Protein 1X1O (pdb70)

Structure (mmCIF, N/CA/C/O backbone):
data_1X1O
#
_entry.id   1X1O
#
_cell.length_a   112.510
_cell.length_b   73.680
_cell.length_c   108.900
_cell.angle_alpha   90.00
_cell.angle_beta   90.00
_cell.angle_gamma   90.00
#
_symmetry.space_group_name_H-M   'P 21 21 2'
#
loop_
_entity.id
_entity.type
_entity.pdbx_description
1 polymer 'nicotinate-nucleotide pyrophosphorylase'
2 water water
#
loop_
_atom_site.group_PDB
_atom_site.id
_atom_site.type_symbol
_atom_site.label_atom_id
_atom_site.label_alt_id
_atom_site.label_comp_id
_atom_site.label_asym_id
_atom_site.label_entity_id
_atom_site.label_seq_id
_atom_site.pdbx_PDB_ins_code
_atom_site.Cartn_x
_atom_site.Cartn_y
_atom_site.Cartn_z
_atom_site.occupancy
_atom_site.B_iso_or_equiv
_atom_site.auth_seq_id
_atom_site.auth_comp_id
_atom_site.auth_asym_id
_atom_site.auth_atom_id
_atom_site.pdbx_PDB_model_num
ATOM 1 N N . TRP A 1 10 ? -1.137 14.108 64.315 1.00 57.76 10 TRP A N 1
ATOM 2 C CA . TRP A 1 10 ? -0.192 12.990 64.603 1.00 58.62 10 TRP A CA 1
ATOM 3 C C . TRP A 1 10 ? -0.957 11.693 64.864 1.00 58.23 10 TRP A C 1
ATOM 4 O O . TRP A 1 10 ? -2.093 11.722 65.342 1.00 59.50 10 TRP A O 1
ATOM 15 N N . GLN A 1 11 ? -0.332 10.559 64.557 1.00 56.74 11 GLN A N 1
ATOM 16 C CA . GLN A 1 11 ? -0.977 9.260 64.746 1.00 55.87 11 GLN A CA 1
ATOM 17 C C . GLN A 1 11 ? -1.447 8.973 66.170 1.00 53.90 11 GLN A C 1
ATOM 18 O O . GLN A 1 11 ? -2.634 8.733 66.410 1.00 53.66 11 GLN A O 1
ATOM 24 N N . GLY A 1 12 ? -0.513 8.996 67.111 1.00 50.34 12 GLY A N 1
ATOM 25 C CA . GLY A 1 12 ? -0.856 8.725 68.491 1.00 47.01 12 GLY A CA 1
ATOM 26 C C . GLY A 1 12 ? 0.213 7.852 69.107 1.00 42.83 12 GLY A C 1
ATOM 27 O O . GLY A 1 12 ? 0.959 7.179 68.400 1.00 43.05 12 GLY A O 1
ATOM 28 N N . GLY A 1 13 ? 0.293 7.858 70.429 1.00 39.92 13 GLY A N 1
ATOM 29 C CA . GLY A 1 13 ? 1.302 7.057 71.090 1.00 36.24 13 GLY A CA 1
ATOM 30 C C . GLY A 1 13 ? 2.515 7.903 71.417 1.00 32.63 13 GLY A C 1
ATOM 31 O O . GLY A 1 13 ? 3.285 7.564 72.311 1.00 28.97 13 GLY A O 1
ATOM 32 N N . LEU A 1 14 ? 2.688 9.009 70.697 1.00 30.38 14 LEU A N 1
ATOM 33 C CA . LEU A 1 14 ? 3.825 9.886 70.956 1.00 29.77 14 LEU A CA 1
ATOM 34 C C . LEU A 1 14 ? 3.771 10.387 72.394 1.00 28.69 14 LEU A C 1
ATOM 35 O O . LEU A 1 14 ? 4.782 10.413 73.089 1.00 28.61 14 LEU A O 1
ATOM 40 N N . GLU A 1 15 ? 2.582 10.781 72.837 1.00 28.92 15 GLU A N 1
ATOM 41 C CA . GLU A 1 15 ? 2.400 11.277 74.194 1.00 28.38 15 GLU A CA 1
ATOM 42 C C . GLU A 1 15 ? 2.941 10.249 75.187 1.00 26.70 15 GLU A C 1
ATOM 43 O O . GLU A 1 15 ? 3.740 10.571 76.067 1.00 24.72 15 GLU A O 1
ATOM 49 N N . GLU A 1 16 ? 2.504 9.006 75.032 1.00 25.39 16 GLU A N 1
ATOM 50 C CA . GLU A 1 16 ? 2.941 7.927 75.909 1.00 25.10 16 GLU A CA 1
ATOM 51 C C . GLU A 1 16 ? 4.444 7.667 75.799 1.00 22.95 16 GLU A C 1
ATOM 52 O O . GLU A 1 16 ? 5.106 7.372 76.796 1.00 21.51 16 GLU A O 1
ATOM 58 N N . ALA A 1 17 ? 4.979 7.773 74.588 1.00 21.15 17 ALA A N 1
ATOM 59 C CA . ALA A 1 17 ? 6.404 7.552 74.372 1.00 21.37 17 ALA A CA 1
ATOM 60 C C . ALA A 1 17 ? 7.228 8.651 75.044 1.00 21.37 17 ALA A C 1
ATOM 61 O O . ALA A 1 17 ? 8.249 8.374 75.672 1.00 18.18 17 ALA A O 1
ATOM 63 N N . LEU A 1 18 ? 6.786 9.898 74.913 1.00 21.36 18 LEU A N 1
ATOM 64 C CA . LEU A 1 18 ? 7.516 11.004 75.524 1.00 21.65 18 LEU A CA 1
ATOM 65 C C . LEU A 1 18 ? 7.539 10.847 77.040 1.00 20.96 18 LEU A C 1
ATOM 66 O O . LEU A 1 18 ? 8.555 11.098 77.675 1.00 20.22 18 LEU A O 1
ATOM 71 N N . ARG A 1 19 ? 6.423 10.422 77.624 1.00 21.48 19 ARG A N 1
ATOM 72 C CA . ARG A 1 19 ? 6.374 10.243 79.069 1.00 21.36 19 ARG A CA 1
ATOM 73 C C . ARG A 1 19 ? 7.374 9.175 79.488 1.00 21.47 19 ARG A C 1
ATOM 74 O O . ARG A 1 19 ? 8.096 9.344 80.465 1.00 22.22 19 ARG A O 1
ATOM 82 N N . ALA A 1 20 ? 7.420 8.077 78.738 1.00 20.46 20 ALA A N 1
ATOM 83 C CA . ALA A 1 20 ? 8.341 6.991 79.041 1.00 19.14 20 ALA A CA 1
ATOM 84 C C . ALA A 1 20 ? 9.798 7.434 78.915 1.00 18.16 20 ALA A C 1
ATOM 85 O O . ALA A 1 20 ? 10.628 7.074 79.747 1.00 19.12 20 ALA A O 1
ATOM 87 N N . TRP A 1 21 ? 10.112 8.204 77.874 1.00 17.74 21 TRP A N 1
ATOM 88 C CA . TRP A 1 21 ? 11.484 8.663 77.684 1.00 18.36 21 TRP A CA 1
ATOM 89 C C . TRP A 1 21 ? 11.895 9.670 78.752 1.00 18.95 21 TRP A C 1
ATOM 90 O O . TRP A 1 21 ? 13.063 9.724 79.152 1.00 17.77 21 TRP A O 1
ATOM 101 N N . LEU A 1 22 ? 10.945 10.468 79.227 1.00 18.73 22 LEU A N 1
ATOM 102 C CA . LEU A 1 22 ? 11.271 11.419 80.273 1.00 19.62 22 LEU A CA 1
ATOM 103 C C . LEU A 1 22 ? 11.519 10.616 81.555 1.00 21.36 22 LEU A C 1
ATOM 104 O O . LEU A 1 22 ? 12.428 10.917 82.318 1.00 19.37 22 LEU A O 1
ATOM 109 N N . ARG A 1 23 ? 10.720 9.572 81.765 1.00 21.16 23 ARG A N 1
ATOM 110 C CA . ARG A 1 23 ? 10.845 8.705 82.940 1.00 23.00 23 ARG A CA 1
ATOM 111 C C . ARG A 1 23 ? 12.201 7.987 82.929 1.00 21.72 23 ARG A C 1
ATOM 112 O O . ARG A 1 23 ? 12.827 7.770 83.972 1.00 19.40 23 ARG A O 1
ATOM 120 N N . GLU A 1 24 ? 12.642 7.612 81.736 1.00 19.19 24 GLU A N 1
ATOM 121 C CA . GLU A 1 24 ? 13.923 6.935 81.566 1.00 19.98 24 GLU A CA 1
ATOM 122 C C . GLU A 1 24 ? 15.045 7.764 82.192 1.00 20.32 24 GLU A C 1
ATOM 123 O O . GLU A 1 24 ? 15.932 7.234 82.861 1.00 19.98 24 GLU A O 1
ATOM 129 N N . ASP A 1 25 ? 14.973 9.074 81.986 1.00 20.06 25 ASP A N 1
ATOM 130 C CA . ASP A 1 25 ? 15.986 10.002 82.477 1.00 20.36 25 ASP A CA 1
ATOM 131 C C . ASP A 1 25 ? 15.704 10.577 83.869 1.00 21.83 25 ASP A C 1
ATOM 132 O O . ASP A 1 25 ? 16.623 10.747 84.670 1.00 22.16 25 ASP A O 1
ATOM 137 N N . LEU A 1 26 ? 14.439 10.865 84.163 1.00 22.51 26 LEU A N 1
ATOM 138 C CA . LEU A 1 26 ? 14.082 11.470 85.446 1.00 23.44 26 LEU A CA 1
ATOM 139 C C . LEU A 1 26 ? 13.845 10.550 86.632 1.00 23.07 26 LEU A C 1
ATOM 140 O O . LEU A 1 26 ? 14.113 10.932 87.771 1.00 21.66 26 LEU A O 1
ATOM 145 N N . GLY A 1 27 ? 13.326 9.354 86.381 1.00 22.59 27 GLY A N 1
ATOM 146 C CA . GLY A 1 27 ? 13.063 8.435 87.475 1.00 24.56 27 GLY A CA 1
ATOM 147 C C . GLY A 1 27 ? 12.260 9.095 88.586 1.00 25.53 27 GLY A C 1
ATOM 148 O O . GLY A 1 27 ? 11.301 9.816 88.313 1.00 22.88 27 GLY A O 1
ATOM 149 N N . GLN A 1 28 ? 12.663 8.861 89.835 1.00 27.74 28 GLN A N 1
ATOM 150 C CA . GLN A 1 28 ? 11.982 9.431 90.998 1.00 29.78 28 GLN A CA 1
ATOM 151 C C . GLN A 1 28 ? 12.135 10.950 91.081 1.00 29.76 28 GLN A C 1
ATOM 152 O O . GLN A 1 28 ? 11.422 11.613 91.841 1.00 29.92 28 GLN A O 1
ATOM 158 N N . GLY A 1 29 ? 13.071 11.500 90.311 1.00 26.46 29 GLY A N 1
ATOM 159 C CA . GLY A 1 29 ? 13.274 12.938 90.321 1.00 24.66 29 GLY A CA 1
ATOM 160 C C . GLY A 1 29 ? 14.708 13.370 90.072 1.00 23.98 29 GLY A C 1
ATOM 161 O O . GLY A 1 29 ? 15.644 12.594 90.256 1.00 22.90 29 GLY A O 1
ATOM 162 N N . ASP A 1 30 ? 14.865 14.619 89.645 1.00 23.21 30 ASP A N 1
ATOM 163 C CA . ASP A 1 30 ? 16.171 15.210 89.358 1.00 23.72 30 ASP A CA 1
ATOM 164 C C . ASP A 1 30 ? 16.788 15.602 90.696 1.00 23.52 30 ASP A C 1
ATOM 165 O O . ASP A 1 30 ? 16.649 16.736 91.144 1.00 24.39 30 ASP A O 1
ATOM 170 N N . LEU A 1 31 ? 17.460 14.643 91.324 1.00 24.66 31 LEU A N 1
ATOM 171 C CA . LEU A 1 31 ? 18.084 14.833 92.629 1.00 26.92 31 LEU A CA 1
ATOM 172 C C . LEU A 1 31 ? 18.982 16.061 92.746 1.00 27.95 31 LEU A C 1
ATOM 173 O O . LEU A 1 31 ? 18.850 16.846 93.688 1.00 27.79 31 LEU A O 1
ATOM 178 N N . THR A 1 32 ? 19.895 16.225 91.794 1.00 26.54 32 THR A N 1
ATOM 179 C CA . THR A 1 32 ? 20.811 17.357 91.828 1.00 25.58 32 THR A CA 1
ATOM 180 C C . THR A 1 32 ? 20.089 18.693 91.890 1.00 28.00 32 THR A C 1
ATOM 181 O O . THR A 1 32 ? 20.392 19.528 92.745 1.00 29.08 32 THR A O 1
ATOM 185 N N . SER A 1 33 ? 19.130 18.901 90.994 1.00 28.18 33 SER A N 1
ATOM 186 C CA . SER A 1 33 ? 18.397 20.156 90.974 1.00 29.77 33 SER A CA 1
ATOM 187 C C . SER A 1 33 ? 17.554 20.366 92.230 1.00 31.73 33 SER A C 1
ATOM 188 O O . SER A 1 33 ? 17.400 21.493 92.692 1.00 31.21 33 SER A O 1
ATOM 191 N N . LEU A 1 34 ? 17.014 19.285 92.784 1.00 34.26 34 LEU A N 1
ATOM 192 C CA . LEU A 1 34 ? 16.200 19.394 93.992 1.00 35.93 34 LEU A CA 1
ATOM 193 C C . LEU A 1 34 ? 17.069 19.792 95.177 1.00 37.15 34 LEU A C 1
ATOM 194 O O . LEU A 1 34 ? 16.590 20.384 96.145 1.00 37.47 34 LEU A O 1
ATOM 199 N N . LEU A 1 35 ? 18.354 19.467 95.090 1.00 36.31 35 LEU A N 1
ATOM 200 C CA . LEU A 1 35 ? 19.294 19.783 96.155 1.00 37.51 35 LEU A CA 1
ATOM 201 C C . LEU A 1 35 ? 19.753 21.234 96.169 1.00 36.20 35 LEU A C 1
ATOM 202 O O . LEU A 1 35 ? 19.883 21.831 97.232 1.00 36.74 35 LEU A O 1
ATOM 207 N N . VAL A 1 36 ? 19.982 21.814 94.996 1.00 36.37 36 VAL A N 1
ATOM 208 C CA . VAL A 1 36 ? 20.486 23.181 94.948 1.00 35.77 36 VAL A CA 1
ATOM 209 C C . VAL A 1 36 ? 19.624 24.245 94.276 1.00 34.74 36 VAL A C 1
ATOM 210 O O . VAL A 1 36 ? 19.923 25.433 94.380 1.00 34.66 36 VAL A O 1
ATOM 214 N N . VAL A 1 37 ? 18.560 23.843 93.591 1.00 33.72 37 VAL A N 1
ATOM 215 C CA . VAL A 1 37 ? 17.715 24.830 92.925 1.00 33.90 37 VAL A CA 1
ATOM 216 C C . VAL A 1 37 ? 16.398 25.058 93.657 1.00 35.33 37 VAL A C 1
ATOM 217 O O . VAL A 1 37 ? 15.603 24.133 93.826 1.00 35.53 37 VAL A O 1
ATOM 221 N N . PRO A 1 38 ? 16.157 26.300 94.110 1.00 37.41 38 PRO A N 1
ATOM 222 C CA . PRO A 1 38 ? 14.926 26.650 94.826 1.00 38.38 38 PRO A CA 1
ATOM 223 C C . PRO A 1 38 ? 13.693 26.351 93.976 1.00 39.59 38 PRO A C 1
ATOM 224 O O . PRO A 1 38 ? 13.675 26.627 92.777 1.00 39.56 38 PRO A O 1
ATOM 228 N N . GLU A 1 39 ? 12.667 25.790 94.607 1.00 41.11 39 GLU A N 1
ATOM 229 C CA . GLU A 1 39 ? 11.435 25.434 93.915 1.00 43.06 39 GLU A CA 1
ATOM 230 C C . GLU A 1 39 ? 10.834 26.604 93.140 1.00 44.34 39 GLU A C 1
ATOM 231 O O . GLU A 1 39 ? 10.338 26.425 92.029 1.00 44.73 39 GLU A O 1
ATOM 237 N N . ASP A 1 40 ? 10.892 27.801 93.719 1.00 45.70 40 ASP A N 1
ATOM 238 C CA . ASP A 1 40 ? 10.323 28.986 93.082 1.00 46.93 40 ASP A CA 1
ATOM 239 C C . ASP A 1 40 ? 11.282 29.776 92.197 1.00 46.97 40 ASP A C 1
ATOM 240 O O . ASP A 1 40 ? 10.879 30.754 91.568 1.00 48.71 40 ASP A O 1
ATOM 245 N N . LEU A 1 41 ? 12.546 29.372 92.147 1.00 46.02 41 LEU A N 1
ATOM 246 C CA . LEU A 1 41 ? 13.511 30.086 91.319 1.00 45.75 41 LEU A CA 1
ATOM 247 C C . LEU A 1 41 ? 13.106 29.993 89.853 1.00 45.38 41 LEU A C 1
ATOM 248 O O . LEU A 1 41 ? 12.957 28.896 89.311 1.00 44.46 41 LEU A O 1
ATOM 253 N N . GLU A 1 42 ? 12.924 31.146 89.216 1.00 44.71 42 GLU A N 1
ATOM 254 C CA . GLU A 1 42 ? 12.534 31.176 87.814 1.00 44.14 42 GLU A CA 1
ATOM 255 C C . GLU A 1 42 ? 13.743 31.058 86.897 1.00 43.17 42 GLU A C 1
ATOM 256 O O . GLU A 1 42 ? 14.840 31.528 87.215 1.00 42.20 42 GLU A O 1
ATOM 262 N N . GLY A 1 43 ? 13.531 30.415 85.756 1.00 40.85 43 GLY A N 1
ATOM 263 C CA . GLY A 1 43 ? 14.603 30.241 84.801 1.00 38.26 43 GLY A CA 1
ATOM 264 C C . GLY A 1 43 ? 14.234 30.843 83.466 1.00 37.02 43 GLY A C 1
ATOM 265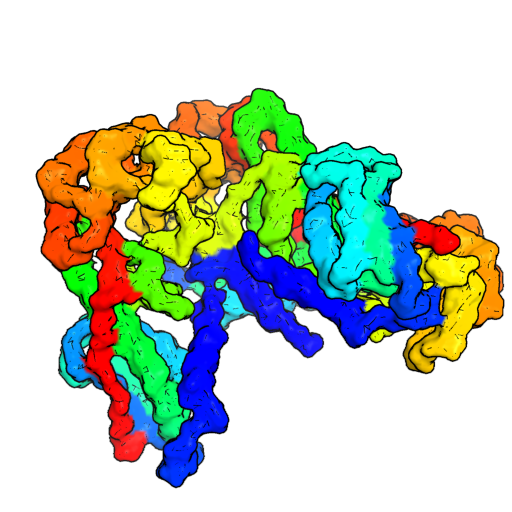 O O . GLY A 1 43 ? 13.056 30.951 83.119 1.00 33.75 43 GLY A O 1
ATOM 266 N N . GLU A 1 44 ? 15.254 31.241 82.719 1.00 36.78 44 GLU A N 1
ATOM 267 C CA . GLU A 1 44 ? 15.066 31.831 81.405 1.00 37.82 44 GLU A CA 1
ATOM 268 C C . GLU A 1 44 ? 16.200 31.303 80.535 1.00 35.79 44 GLU A C 1
ATOM 269 O O . GLU A 1 44 ? 17.376 31.489 80.852 1.00 35.89 44 GLU A O 1
ATOM 275 N N . ALA A 1 45 ? 15.849 30.628 79.447 1.00 34.17 45 ALA A N 1
ATOM 276 C CA . ALA A 1 45 ? 16.860 30.070 78.561 1.00 31.10 45 ALA A CA 1
ATOM 277 C C . ALA A 1 45 ? 16.463 30.165 77.099 1.00 30.43 45 ALA A C 1
ATOM 278 O O . ALA A 1 45 ? 15.304 30.421 76.773 1.00 29.81 45 ALA A O 1
ATOM 280 N N . VAL A 1 46 ? 17.440 29.971 76.222 1.00 28.76 46 VAL A N 1
ATOM 281 C CA . VAL A 1 46 ? 17.199 30.004 74.787 1.00 28.87 46 VAL A CA 1
ATOM 282 C C . VAL A 1 46 ? 17.905 28.808 74.163 1.00 27.68 46 VAL A C 1
ATOM 283 O O . VAL A 1 46 ? 18.969 28.406 74.627 1.00 29.49 46 VAL A O 1
ATOM 287 N N . ILE A 1 47 ? 17.302 28.229 73.130 1.00 27.62 47 ILE A N 1
ATOM 288 C CA . ILE A 1 47 ? 17.929 27.112 72.434 1.00 26.40 47 ILE A CA 1
ATOM 289 C C . ILE A 1 47 ? 18.639 27.746 71.248 1.00 25.03 47 ILE A C 1
ATOM 290 O O . ILE A 1 47 ? 18.013 28.405 70.418 1.00 27.54 47 ILE A O 1
ATOM 295 N N . LEU A 1 48 ? 19.951 27.561 71.181 1.00 27.21 48 LEU A N 1
ATOM 296 C CA . LEU A 1 48 ? 20.761 28.140 70.116 1.00 27.46 48 LEU A CA 1
ATOM 297 C C . LEU A 1 48 ? 21.258 27.125 69.103 1.00 27.67 48 LEU A C 1
ATOM 298 O O . LEU A 1 48 ? 21.664 26.026 69.469 1.00 26.90 48 LEU A O 1
ATOM 303 N N . ALA A 1 49 ? 21.238 27.512 67.832 1.00 28.88 49 ALA A N 1
ATOM 304 C CA . ALA A 1 49 ? 21.744 26.663 66.764 1.00 29.34 49 ALA A CA 1
ATOM 305 C C . ALA A 1 49 ? 23.238 26.967 66.710 1.00 30.81 49 ALA A C 1
ATOM 306 O O . ALA A 1 49 ? 23.630 28.101 66.423 1.00 31.31 49 ALA A O 1
ATOM 308 N N . LYS A 1 50 ? 24.069 25.970 67.001 1.00 30.58 50 LYS A N 1
ATOM 309 C CA . LYS A 1 50 ? 25.519 26.167 66.987 1.00 32.17 50 LYS A CA 1
ATOM 310 C C . LYS A 1 50 ? 26.091 26.052 65.580 1.00 31.76 50 LYS A C 1
ATOM 311 O O . LYS A 1 50 ? 27.265 26.346 65.338 1.00 34.10 50 LYS A O 1
ATOM 317 N N . GLU A 1 51 ? 25.253 25.606 64.655 1.00 29.84 51 GLU A N 1
ATOM 318 C CA . GLU A 1 51 ? 25.639 25.476 63.259 1.00 28.09 51 GLU A CA 1
ATOM 319 C C . GLU A 1 51 ? 24.360 25.657 62.462 1.00 26.27 51 GLU A C 1
ATOM 320 O O . GLU A 1 51 ? 23.268 25.541 63.013 1.00 25.84 51 GLU A O 1
ATOM 326 N N . GLY A 1 52 ? 24.491 25.952 61.176 1.00 26.49 52 GLY A N 1
ATOM 327 C CA . GLY A 1 52 ? 23.313 26.132 60.350 1.00 26.39 52 GLY A CA 1
ATOM 328 C C . GLY A 1 52 ? 22.672 24.786 60.056 1.00 25.33 52 GLY A C 1
ATOM 329 O O . GLY A 1 52 ? 23.356 23.763 60.051 1.00 22.92 52 GLY A O 1
ATOM 330 N N . GLY A 1 53 ? 21.364 24.786 59.824 1.00 24.89 53 GLY A N 1
ATOM 331 C CA . GLY A 1 53 ? 20.664 23.548 59.522 1.00 24.65 53 GLY A CA 1
ATOM 332 C C . GLY A 1 53 ? 19.158 23.708 59.511 1.00 24.16 53 GLY A C 1
ATOM 333 O O . GLY A 1 53 ? 18.641 24.814 59.696 1.00 25.69 53 GLY A O 1
ATOM 334 N N . VAL A 1 54 ? 18.450 22.600 59.304 1.00 21.15 54 VAL A N 1
ATOM 335 C CA . VAL A 1 54 ? 16.993 22.602 59.267 1.00 20.02 54 VAL A CA 1
ATOM 336 C C . VAL A 1 54 ? 16.420 22.147 60.603 1.00 20.98 54 VAL A C 1
ATOM 337 O O . VAL A 1 54 ? 16.793 21.097 61.124 1.00 20.33 54 VAL A O 1
ATOM 341 N N . LEU A 1 55 ? 15.506 22.939 61.154 1.00 21.10 55 LEU A N 1
ATOM 342 C CA . LEU A 1 55 ? 14.819 22.700 62.423 1.00 21.99 55 LEU A CA 1
ATOM 343 C C . LEU A 1 55 ? 13.657 21.707 62.279 1.00 21.48 55 LEU A C 1
ATOM 344 O O . LEU A 1 55 ? 12.767 21.868 61.454 1.00 22.42 55 LEU A O 1
ATOM 349 N N . ALA A 1 56 ? 13.588 20.688 63.128 1.00 21.43 56 ALA A N 1
ATOM 350 C CA . ALA A 1 56 ? 12.464 19.761 63.139 1.00 21.34 56 ALA A CA 1
ATOM 351 C C . ALA A 1 56 ? 12.306 19.246 64.563 1.00 21.46 56 ALA A C 1
ATOM 352 O O . ALA A 1 56 ? 13.299 18.995 65.249 1.00 22.11 56 ALA A O 1
ATOM 354 N N . GLY A 1 57 ? 11.060 19.108 65.008 1.00 19.94 57 GLY A N 1
ATOM 355 C CA . GLY A 1 57 ? 10.796 18.619 66.348 1.00 20.22 57 GLY A CA 1
ATOM 356 C C . GLY A 1 57 ? 10.584 19.722 67.368 1.00 21.44 57 GLY A C 1
ATOM 357 O O . GLY A 1 57 ? 10.580 19.470 68.572 1.00 20.97 57 GLY A O 1
ATOM 358 N N . LEU A 1 58 ? 10.404 20.949 66.893 1.00 21.87 58 LEU A N 1
ATOM 359 C CA . LEU A 1 58 ? 10.195 22.076 67.795 1.00 23.40 58 LEU A CA 1
ATOM 360 C C . LEU A 1 58 ? 8.993 21.845 68.705 1.00 23.77 58 LEU A C 1
ATOM 361 O O . LEU A 1 58 ? 9.046 22.127 69.907 1.00 24.36 58 LEU A O 1
ATOM 369 N N . TRP A 1 59 ? 7.904 21.340 68.133 1.00 23.00 59 TRP A N 1
ATOM 370 C CA . TRP A 1 59 ? 6.705 21.080 68.918 1.00 24.28 59 TRP A CA 1
ATOM 371 C C . TRP A 1 59 ? 6.888 19.860 69.814 1.00 23.22 59 TRP A C 1
ATOM 372 O O . TRP A 1 59 ? 6.189 19.708 70.811 1.00 22.94 59 TRP A O 1
ATOM 383 N N . VAL A 1 60 ? 7.822 18.984 69.458 1.00 22.77 60 VAL A N 1
ATOM 384 C CA . VAL A 1 60 ? 8.085 17.809 70.278 1.00 22.17 60 VAL A CA 1
ATOM 385 C C . VAL A 1 60 ? 8.839 18.293 71.522 1.00 21.45 60 VAL A C 1
ATOM 386 O O . VAL A 1 60 ? 8.548 17.876 72.644 1.00 22.05 60 VAL A O 1
ATOM 390 N N . ALA A 1 61 ? 9.810 19.179 71.315 1.00 20.68 61 ALA A N 1
ATOM 391 C CA . ALA A 1 61 ? 10.585 19.717 72.431 1.00 21.50 61 ALA A CA 1
ATOM 392 C C . ALA A 1 61 ? 9.656 20.511 73.340 1.00 21.97 61 ALA A C 1
ATOM 393 O O . ALA A 1 61 ? 9.815 20.521 74.561 1.00 21.26 61 ALA A O 1
ATOM 395 N N . GLU A 1 62 ? 8.683 21.187 72.743 1.00 22.72 62 GLU A N 1
ATOM 396 C CA . GLU A 1 62 ? 7.740 21.956 73.541 1.00 26.61 62 GLU A CA 1
ATOM 397 C C . GLU A 1 62 ? 6.993 21.018 74.481 1.00 27.20 62 GLU A C 1
ATOM 398 O O . GLU A 1 62 ? 6.863 21.297 75.671 1.00 28.86 62 GLU A O 1
ATOM 404 N N . ARG A 1 63 ? 6.522 19.894 73.949 1.00 26.58 63 ARG A N 1
ATOM 405 C CA . ARG A 1 63 ? 5.789 18.930 74.757 1.00 26.64 63 ARG A CA 1
ATOM 406 C C . ARG A 1 63 ? 6.627 18.301 75.872 1.00 25.15 63 ARG A C 1
ATOM 407 O O . ARG A 1 63 ? 6.122 18.076 76.971 1.00 23.09 63 ARG A O 1
ATOM 415 N N . VAL A 1 64 ? 7.902 18.023 75.607 1.00 24.34 64 VAL A N 1
ATOM 416 C CA . VAL A 1 64 ? 8.748 17.430 76.638 1.00 24.03 64 VAL A CA 1
ATOM 417 C C . VAL A 1 64 ? 8.899 18.383 77.828 1.00 24.71 64 VAL A C 1
ATOM 418 O O . VAL A 1 64 ? 8.807 17.964 78.979 1.00 24.55 64 VAL A O 1
ATOM 424 N N . PHE A 1 65 ? 9.119 19.665 77.557 1.00 25.18 65 PHE A N 1
ATOM 425 C CA . PHE A 1 65 ? 9.250 20.633 78.641 1.00 25.25 65 PHE A CA 1
ATOM 426 C C . PHE A 1 65 ? 7.945 20.708 79.427 1.00 25.83 65 PHE A C 1
ATOM 427 O O . PHE A 1 65 ? 7.956 20.809 80.651 1.00 26.64 65 PHE A O 1
ATOM 435 N N . ALA A 1 66 ? 6.820 20.642 78.721 1.00 25.73 66 ALA A N 1
ATOM 436 C CA . ALA A 1 66 ? 5.514 20.695 79.369 1.00 27.22 66 ALA A CA 1
ATOM 437 C C . ALA A 1 66 ? 5.293 19.482 80.274 1.00 28.32 66 ALA A C 1
ATOM 438 O O . ALA A 1 66 ? 4.629 19.583 81.305 1.00 26.55 66 ALA A O 1
ATOM 440 N N . LEU A 1 67 ? 5.847 18.335 79.888 1.00 29.09 67 LEU A N 1
ATOM 441 C CA . LEU A 1 67 ? 5.705 17.121 80.687 1.00 29.76 67 LEU A CA 1
ATOM 442 C C . LEU A 1 67 ? 6.570 17.189 81.943 1.00 30.53 67 LEU A C 1
ATOM 443 O O . LEU A 1 67 ? 6.222 16.616 82.978 1.00 30.59 67 LEU A O 1
ATOM 448 N N . ALA A 1 68 ? 7.697 17.889 81.849 1.00 28.89 68 ALA A N 1
ATOM 449 C CA . ALA A 1 68 ? 8.601 18.033 82.983 1.00 29.90 68 ALA A CA 1
ATOM 450 C C . ALA A 1 68 ? 7.951 18.959 84.005 1.00 29.78 68 ALA A C 1
ATOM 451 O O . ALA A 1 68 ? 8.032 18.728 85.208 1.00 29.82 68 ALA A O 1
ATOM 453 N N . ASP A 1 69 ? 7.303 20.006 83.507 1.00 30.52 69 ASP A N 1
ATOM 454 C CA . ASP A 1 69 ? 6.611 20.980 84.348 1.00 31.23 69 ASP A CA 1
ATOM 455 C C . ASP A 1 69 ? 5.692 21.794 83.444 1.00 31.29 69 ASP A C 1
ATOM 456 O O . ASP A 1 69 ? 6.160 22.537 82.579 1.00 31.45 69 ASP A O 1
ATOM 461 N N . PRO A 1 70 ? 4.369 21.669 83.634 1.00 32.18 70 PRO A N 1
ATOM 462 C CA . PRO A 1 70 ? 3.387 22.395 82.822 1.00 33.35 70 PRO A CA 1
ATOM 463 C C . PRO A 1 70 ? 3.447 23.922 82.919 1.00 35.13 70 PRO A C 1
ATOM 464 O O . PRO A 1 70 ? 2.847 24.624 82.099 1.00 35.38 70 PRO A O 1
ATOM 468 N N . ARG A 1 71 ? 4.168 24.435 83.913 1.00 35.38 71 ARG A N 1
ATOM 469 C CA . ARG A 1 71 ? 4.295 25.880 84.098 1.00 36.88 71 ARG A CA 1
ATOM 470 C C . ARG A 1 71 ? 5.347 26.476 83.172 1.00 38.19 71 ARG A C 1
ATOM 471 O O . ARG A 1 71 ? 5.394 27.688 82.966 1.00 37.79 71 ARG A O 1
ATOM 479 N N . THR A 1 72 ? 6.200 25.622 82.620 1.00 39.27 72 THR A N 1
ATOM 480 C CA . THR A 1 72 ? 7.244 26.090 81.724 1.00 39.81 72 THR A CA 1
ATOM 481 C C . THR A 1 72 ? 6.618 26.590 80.424 1.00 40.80 72 THR A C 1
ATOM 482 O O . THR A 1 72 ? 5.660 26.004 79.918 1.00 41.54 72 THR A O 1
ATOM 486 N N . ALA A 1 73 ? 7.158 27.682 79.894 1.00 41.01 73 ALA A N 1
ATOM 487 C CA . ALA A 1 73 ? 6.649 28.263 78.660 1.00 41.84 73 ALA A CA 1
ATOM 488 C C . ALA A 1 73 ? 7.664 28.134 77.533 1.00 42.16 73 ALA A C 1
ATOM 489 O O . ALA A 1 73 ? 8.731 28.741 77.576 1.00 42.27 73 ALA A O 1
ATOM 491 N N . PHE A 1 74 ? 7.325 27.337 76.526 1.00 42.38 74 PHE A N 1
ATOM 492 C CA . PHE A 1 74 ? 8.207 27.132 75.382 1.00 41.31 74 PHE A CA 1
ATOM 493 C C . PHE A 1 74 ? 7.743 28.029 74.245 1.00 41.30 74 PHE A C 1
ATOM 494 O O . PHE A 1 74 ? 6.620 27.891 73.761 1.00 42.26 74 PHE A O 1
ATOM 502 N N . THR A 1 75 ? 8.608 28.944 73.819 1.00 40.30 75 THR A N 1
ATOM 503 C CA . THR A 1 75 ? 8.263 29.861 72.742 1.00 39.76 75 THR A CA 1
ATOM 504 C C . THR A 1 75 ? 9.167 29.717 71.522 1.00 38.66 75 THR A C 1
ATOM 505 O O . THR A 1 75 ? 10.335 30.094 71.556 1.00 36.63 75 THR A O 1
ATOM 509 N N . PRO A 1 76 ? 8.635 29.154 70.428 1.00 39.13 76 PRO A N 1
ATOM 510 C CA . PRO A 1 76 ? 9.416 28.979 69.201 1.00 38.52 76 PRO A CA 1
ATOM 511 C C . PRO A 1 76 ? 9.734 30.352 68.617 1.00 38.72 76 PRO A C 1
ATOM 512 O O . PRO A 1 76 ? 8.876 31.237 68.610 1.00 39.03 76 PRO A O 1
ATOM 516 N N . LEU A 1 77 ? 10.959 30.534 68.135 1.00 36.43 77 LEU A N 1
ATOM 517 C CA . LEU A 1 77 ? 11.371 31.796 67.528 1.00 34.90 77 LEU A CA 1
ATOM 518 C C . LEU A 1 77 ? 11.478 31.685 66.003 1.00 33.49 77 LEU A C 1
ATOM 519 O O . LEU A 1 77 ? 11.576 32.667 65.283 1.00 32.63 77 LEU A O 1
ATOM 524 N N . VAL A 1 78 ? 11.507 30.427 65.520 1.00 31.82 78 VAL A N 1
ATOM 525 C CA . VAL A 1 78 ? 11.445 30.208 64.078 1.00 31.46 78 VAL A CA 1
ATOM 526 C C . VAL A 1 78 ? 10.398 29.149 63.734 1.00 29.85 78 VAL A C 1
ATOM 527 O O . VAL A 1 78 ? 9.856 28.463 64.591 1.00 30.14 78 VAL A O 1
ATOM 531 N N . ALA A 1 79 ? 10.076 29.061 62.429 1.00 27.96 79 ALA A N 1
ATOM 532 C CA . ALA A 1 79 ? 9.084 28.079 62.004 1.00 28.05 79 ALA A CA 1
ATOM 533 C C . ALA A 1 79 ? 9.664 26.662 61.964 1.00 27.71 79 ALA A C 1
ATOM 534 O O . ALA A 1 79 ? 10.852 26.455 61.756 1.00 26.02 79 ALA A O 1
ATOM 536 N N . GLU A 1 80 ? 8.767 25.699 62.140 1.00 27.08 80 GLU A N 1
ATOM 537 C CA . GLU A 1 80 ? 9.137 24.294 62.056 1.00 26.47 80 GLU A CA 1
ATOM 538 C C . GLU A 1 80 ? 9.557 24.034 60.612 1.00 26.96 80 GLU A C 1
ATOM 539 O O . GLU A 1 80 ? 8.838 24.395 59.678 1.00 27.55 80 GLU A O 1
ATOM 545 N N . GLY A 1 81 ? 10.721 23.421 60.428 1.00 25.10 81 GLY A N 1
ATOM 546 C CA . GLY A 1 81 ? 11.190 23.137 59.084 1.00 24.99 81 GLY A CA 1
ATOM 547 C C . GLY A 1 81 ? 12.002 24.266 58.479 1.00 25.43 81 GLY A C 1
ATOM 548 O O . GLY A 1 81 ? 12.487 24.165 57.353 1.00 26.10 81 GLY A O 1
ATOM 549 N N . ALA A 1 82 ? 12.160 25.351 59.225 1.00 25.83 82 ALA A N 1
ATOM 550 C CA . ALA A 1 82 ? 12.924 26.483 58.724 1.00 27.00 82 ALA A CA 1
ATOM 551 C C . ALA A 1 82 ? 14.421 26.225 58.834 1.00 27.05 82 ALA A C 1
ATOM 552 O O . ALA A 1 82 ? 14.896 25.667 59.825 1.00 24.37 82 ALA A O 1
ATOM 554 N N . ARG A 1 83 ? 15.161 26.616 57.804 1.00 25.59 83 ARG A N 1
ATOM 555 C CA . ARG A 1 83 ? 16.604 26.465 57.824 1.00 27.20 83 ARG A CA 1
ATOM 556 C C . ARG A 1 83 ? 17.129 27.729 58.486 1.00 29.35 83 ARG A C 1
ATOM 557 O O . ARG A 1 83 ? 16.754 28.838 58.103 1.00 31.85 83 ARG A O 1
ATOM 565 N N . VAL A 1 84 ? 17.978 27.565 59.490 1.00 28.39 84 VAL A N 1
ATOM 566 C CA . VAL A 1 84 ? 18.524 28.708 60.204 1.00 31.37 84 VAL A CA 1
ATOM 567 C C . VAL A 1 84 ? 20.036 28.760 60.077 1.00 31.37 84 VAL A C 1
ATOM 568 O O . VAL A 1 84 ? 20.682 27.752 59.794 1.00 30.92 84 VAL A O 1
ATOM 572 N N . ALA A 1 85 ? 20.599 29.945 60.283 1.00 32.28 85 ALA A N 1
ATOM 573 C CA . ALA A 1 85 ? 22.038 30.115 60.209 1.00 32.86 85 ALA A CA 1
ATOM 574 C C . ALA A 1 85 ? 22.613 29.903 61.599 1.00 33.00 85 ALA A C 1
ATOM 575 O O . ALA A 1 85 ? 21.882 29.907 62.591 1.00 33.65 85 ALA A O 1
ATOM 577 N N . GLU A 1 86 ? 23.920 29.707 61.672 1.00 33.39 86 GLU A N 1
ATOM 578 C CA . GLU A 1 86 ? 24.570 29.518 62.954 1.00 35.67 86 GLU A CA 1
ATOM 579 C C . GLU A 1 86 ? 24.251 30.725 63.832 1.00 36.22 86 GLU A C 1
ATOM 580 O O . GLU A 1 86 ? 24.090 31.839 63.327 1.00 35.46 86 GLU A O 1
ATOM 586 N N . GLY A 1 87 ? 24.149 30.494 65.138 1.00 34.94 87 GLY A N 1
ATOM 587 C CA . GLY A 1 87 ? 23.869 31.575 66.067 1.00 35.69 87 GLY A CA 1
ATOM 588 C C . GLY A 1 87 ? 22.410 31.958 66.206 1.00 35.37 87 GLY A C 1
ATOM 589 O O . GLY A 1 87 ? 22.067 32.834 67.001 1.00 35.54 87 GLY A O 1
ATOM 590 N N . THR A 1 88 ? 21.543 31.308 65.440 1.00 33.15 88 THR A N 1
ATOM 591 C CA . THR A 1 88 ? 20.118 31.604 65.495 1.00 32.55 88 THR A CA 1
ATOM 592 C C . THR A 1 88 ? 19.452 31.055 66.751 1.00 32.16 88 THR A C 1
ATOM 593 O O . THR A 1 88 ? 19.596 29.871 67.074 1.00 30.64 88 THR A O 1
ATOM 597 N N . GLU A 1 89 ? 18.729 31.917 67.463 1.00 30.91 89 GLU A N 1
ATOM 598 C CA . GLU A 1 89 ? 18.006 31.483 68.651 1.00 30.46 89 GLU A CA 1
ATOM 599 C C . GLU A 1 89 ? 16.711 30.907 68.083 1.00 30.15 89 GLU A C 1
ATOM 600 O O . GLU A 1 89 ? 15.893 31.629 67.514 1.00 29.80 89 GLU A O 1
ATOM 606 N N . VAL A 1 90 ? 16.538 29.599 68.227 1.00 28.74 90 VAL A N 1
ATOM 607 C CA . VAL A 1 90 ? 15.371 28.923 67.682 1.00 28.44 90 VAL A CA 1
ATOM 608 C C . VAL A 1 90 ? 14.184 28.823 68.626 1.00 27.43 90 VAL A C 1
ATOM 609 O O . VAL A 1 90 ? 13.064 28.559 68.187 1.00 28.10 90 VAL A O 1
ATOM 613 N N . ALA A 1 91 ? 14.422 29.028 69.917 1.00 27.04 91 ALA A N 1
ATOM 614 C CA . ALA A 1 91 ? 13.344 28.953 70.893 1.00 28.38 91 ALA A CA 1
ATOM 615 C C . ALA A 1 91 ? 13.729 29.517 72.258 1.00 28.45 91 ALA A C 1
ATOM 616 O O . ALA A 1 91 ? 14.898 29.523 72.641 1.00 28.63 91 ALA A O 1
ATOM 618 N N . ARG A 1 92 ? 12.728 30.002 72.981 1.00 31.73 92 ARG A N 1
ATOM 619 C CA . ARG A 1 92 ? 12.935 30.540 74.316 1.00 33.01 92 ARG A CA 1
ATOM 620 C C . ARG A 1 92 ? 12.086 29.741 75.286 1.00 32.81 92 ARG A C 1
ATOM 621 O O . ARG A 1 92 ? 10.940 29.400 74.989 1.00 34.06 92 ARG A O 1
ATOM 629 N N . VAL A 1 93 ? 12.656 29.434 76.443 1.00 33.05 93 VAL A N 1
ATOM 630 C CA . VAL A 1 93 ? 11.947 28.673 77.457 1.00 34.65 93 VAL A CA 1
ATOM 631 C C . VAL A 1 93 ? 12.050 29.391 78.799 1.00 36.02 93 VAL A C 1
ATOM 632 O O . VAL A 1 93 ? 13.148 29.668 79.282 1.00 36.90 93 VAL A O 1
ATOM 636 N N . ARG A 1 94 ? 10.906 29.714 79.390 1.00 37.45 94 ARG A N 1
ATOM 637 C CA . ARG A 1 94 ? 10.896 30.391 80.680 1.00 39.35 94 ARG A CA 1
ATOM 638 C C . ARG A 1 94 ? 9.849 29.816 81.621 1.00 38.18 94 ARG A C 1
ATOM 639 O O . ARG A 1 94 ? 8.704 29.576 81.235 1.00 38.85 94 ARG A O 1
ATOM 647 N N . GLY A 1 95 ? 10.270 29.593 82.860 1.00 37.45 95 GLY A N 1
ATOM 648 C CA . GLY A 1 95 ? 9.397 29.036 83.875 1.00 35.43 95 GLY A CA 1
ATOM 649 C C . GLY A 1 95 ? 10.264 28.513 85.001 1.00 33.58 95 GLY A C 1
ATOM 650 O O . GLY A 1 95 ? 11.430 28.895 85.095 1.00 33.88 95 GLY A O 1
ATOM 651 N N . PRO A 1 96 ? 9.736 27.641 85.873 1.00 32.88 96 PRO A N 1
ATOM 652 C CA . PRO A 1 96 ? 10.523 27.095 86.984 1.00 32.09 96 PRO A CA 1
ATOM 653 C C . PRO A 1 96 ? 11.818 26.476 86.458 1.00 31.40 96 PRO A C 1
ATOM 654 O O . PRO A 1 96 ? 11.776 25.575 85.623 1.00 30.60 96 PRO A O 1
ATOM 658 N N . LEU A 1 97 ? 12.961 26.958 86.942 1.00 30.90 97 LEU A N 1
ATOM 659 C CA . LEU A 1 97 ? 14.247 26.441 86.488 1.00 30.43 97 LEU A CA 1
ATOM 660 C C . LEU A 1 97 ? 14.333 24.922 86.621 1.00 30.00 97 LEU A C 1
ATOM 661 O O . LEU A 1 97 ? 14.892 24.256 85.753 1.00 28.41 97 LEU A O 1
ATOM 666 N N . ARG A 1 98 ? 13.775 24.372 87.697 1.00 29.28 98 ARG A N 1
ATOM 667 C CA . ARG A 1 98 ? 13.809 22.926 87.897 1.00 29.59 98 ARG A CA 1
ATOM 668 C C . ARG A 1 98 ? 13.184 22.200 86.712 1.00 28.24 98 ARG A C 1
ATOM 669 O O . ARG A 1 98 ? 13.743 21.227 86.204 1.00 27.79 98 ARG A O 1
ATOM 677 N N . GLY A 1 99 ? 12.018 22.678 86.283 1.00 27.23 99 GLY A N 1
ATOM 678 C CA . GLY A 1 99 ? 11.329 22.069 85.161 1.00 25.91 99 GLY A CA 1
ATOM 679 C C . GLY A 1 99 ? 12.130 22.176 83.881 1.00 25.92 99 GLY A C 1
ATOM 680 O O . GLY A 1 99 ? 12.117 21.270 83.043 1.00 27.55 99 GLY A O 1
ATOM 681 N N . ILE A 1 100 ? 12.834 23.290 83.720 1.00 24.84 100 ILE A N 1
ATOM 682 C CA . ILE A 1 100 ? 13.648 23.491 82.534 1.00 24.69 100 ILE A CA 1
ATOM 683 C C . ILE A 1 100 ? 14.814 22.510 82.530 1.00 24.35 100 ILE A C 1
ATOM 684 O O . ILE A 1 100 ? 15.086 21.865 81.520 1.00 23.62 100 ILE A O 1
ATOM 689 N N . LEU A 1 101 ? 15.491 22.386 83.668 1.00 23.02 101 LEU A N 1
ATOM 690 C CA . LEU A 1 101 ? 16.632 21.485 83.775 1.00 24.53 101 LEU A CA 1
ATOM 691 C C . LEU A 1 101 ? 16.199 20.029 83.657 1.00 25.25 101 LEU A C 1
ATOM 692 O O . LEU A 1 101 ? 16.948 19.189 83.160 1.00 24.94 101 LEU A O 1
ATOM 697 N N . ALA A 1 102 ? 14.984 19.737 84.109 1.00 25.08 102 ALA A N 1
ATOM 698 C CA . ALA A 1 102 ? 14.451 18.379 84.054 1.00 25.60 102 ALA A CA 1
ATOM 699 C C . ALA A 1 102 ? 14.134 17.926 82.631 1.00 25.16 102 ALA A C 1
ATOM 700 O O . ALA A 1 102 ? 14.291 16.749 82.298 1.00 26.25 102 ALA A O 1
ATOM 702 N N . GLY A 1 103 ? 13.680 18.854 81.794 1.00 24.17 103 GLY A N 1
ATOM 703 C CA . GLY A 1 103 ? 13.348 18.498 80.425 1.00 24.46 103 GLY A CA 1
ATOM 704 C C . GLY A 1 103 ? 14.419 18.766 79.380 1.00 24.01 103 GLY A C 1
ATOM 705 O O . GLY A 1 103 ? 14.340 18.250 78.263 1.00 24.60 103 GLY A O 1
ATOM 706 N N . GLU A 1 104 ? 15.427 19.558 79.739 1.00 23.58 104 GLU A N 1
ATOM 707 C CA . GLU A 1 104 ? 16.503 19.915 78.814 1.00 23.70 104 GLU A CA 1
ATOM 708 C C . GLU A 1 104 ? 17.119 18.774 78.001 1.00 22.91 104 GLU A C 1
ATOM 709 O O . GLU A 1 104 ? 17.089 18.802 76.773 1.00 20.78 104 GLU A O 1
ATOM 715 N N . ARG A 1 105 ? 17.675 17.780 78.686 1.00 21.36 105 ARG A N 1
ATOM 716 C CA . ARG A 1 105 ? 18.339 16.662 78.014 1.00 21.97 105 ARG A CA 1
ATOM 717 C C . ARG A 1 105 ? 17.495 15.937 76.965 1.00 19.93 105 ARG A C 1
ATOM 718 O O . ARG A 1 105 ? 17.946 15.731 75.838 1.00 20.16 105 ARG A O 1
ATOM 726 N N . LEU A 1 106 ? 16.281 15.540 77.325 1.00 19.26 106 LEU A N 1
ATOM 727 C CA . LEU A 1 106 ? 15.427 14.838 76.375 1.00 19.48 106 LEU A CA 1
ATOM 728 C C . LEU A 1 106 ? 14.977 15.756 75.247 1.00 20.46 106 LEU A C 1
ATOM 729 O O . LEU A 1 106 ? 14.992 15.368 74.082 1.00 19.18 106 LEU A O 1
ATOM 734 N N . ALA A 1 107 ? 14.571 16.973 75.594 1.00 20.50 107 ALA A N 1
ATOM 735 C CA . ALA A 1 107 ? 14.121 17.932 74.594 1.00 21.22 107 ALA A CA 1
ATOM 736 C C . ALA A 1 107 ? 15.179 18.139 73.516 1.00 20.88 107 ALA A C 1
ATOM 737 O O . ALA A 1 107 ? 14.890 18.025 72.325 1.00 20.22 107 ALA A O 1
ATOM 739 N N . LEU A 1 108 ? 16.401 18.451 73.935 1.00 20.70 108 LEU A N 1
ATOM 740 C CA . LEU A 1 108 ? 17.493 18.683 72.994 1.00 20.97 108 LEU A CA 1
ATOM 741 C C . LEU A 1 108 ? 17.906 17.420 72.253 1.00 19.47 108 LEU A C 1
ATOM 742 O O . LEU A 1 108 ? 18.232 17.464 71.072 1.00 21.26 108 LEU A O 1
ATOM 750 N N . ASN A 1 109 ? 17.903 16.293 72.947 1.00 19.99 109 ASN A N 1
ATOM 751 C CA . ASN A 1 109 ? 18.285 15.048 72.301 1.00 21.74 109 ASN A CA 1
ATOM 752 C C . ASN A 1 109 ? 17.388 14.820 71.090 1.00 22.94 109 ASN A C 1
ATOM 753 O O . ASN A 1 109 ? 17.867 14.485 69.998 1.00 22.27 109 ASN A O 1
ATOM 758 N N . LEU A 1 110 ? 16.085 15.001 71.291 1.00 20.54 110 LEU A N 1
ATOM 759 C CA . LEU A 1 110 ? 15.118 14.823 70.216 1.00 20.00 110 LEU A CA 1
ATOM 760 C C . LEU A 1 110 ? 15.253 15.924 69.171 1.00 20.15 110 LEU A C 1
ATOM 761 O O . LEU A 1 110 ? 15.284 15.647 67.972 1.00 19.47 110 LEU A O 1
ATOM 766 N N . LEU A 1 111 ? 15.343 17.175 69.620 1.00 17.96 111 LEU A N 1
ATOM 767 C CA . LEU A 1 111 ? 15.467 18.290 68.686 1.00 19.42 111 LEU A CA 1
ATOM 768 C C . LEU A 1 111 ? 16.702 18.132 67.798 1.00 17.43 111 LEU A C 1
ATOM 769 O O . LEU A 1 111 ? 16.637 18.321 66.584 1.00 17.52 111 LEU A O 1
ATOM 774 N N . GLN A 1 112 ? 17.825 17.768 68.404 1.00 18.43 112 GLN A N 1
ATOM 775 C CA . GLN A 1 112 ? 19.062 17.585 67.656 1.00 17.26 112 GLN A CA 1
ATOM 776 C C . GLN A 1 112 ? 18.966 16.424 66.678 1.00 16.00 112 GLN A C 1
ATOM 777 O O . GLN A 1 112 ? 19.426 16.517 65.542 1.00 16.03 112 GLN A O 1
ATOM 783 N N . ARG A 1 113 ? 18.373 15.326 67.126 1.00 15.73 113 ARG A N 1
ATOM 784 C CA . ARG A 1 113 ? 18.240 14.143 66.279 1.00 17.85 113 ARG A CA 1
ATOM 785 C C . ARG A 1 113 ? 17.359 14.398 65.060 1.00 16.05 113 ARG A C 1
ATOM 786 O O . ARG A 1 113 ? 17.750 14.137 63.922 1.00 15.15 113 ARG A O 1
ATOM 794 N N . LEU A 1 114 ? 16.159 14.904 65.304 1.00 15.73 114 LEU A N 1
ATOM 795 C CA . LEU A 1 114 ? 15.227 15.152 64.216 1.00 15.23 114 LEU A CA 1
ATOM 796 C C . LEU A 1 114 ? 15.718 16.266 63.290 1.00 15.95 114 LEU A C 1
ATOM 797 O O . LEU A 1 114 ? 15.573 16.173 62.075 1.00 14.47 114 LEU A O 1
ATOM 802 N N . SER A 1 115 ? 16.301 17.316 63.860 1.00 16.20 115 SER A N 1
ATOM 803 C CA . SER A 1 115 ? 16.827 18.410 63.042 1.00 15.74 115 SER A CA 1
ATOM 804 C C . SER A 1 115 ? 17.944 17.867 62.157 1.00 14.52 115 SER A C 1
ATOM 805 O O . SER A 1 115 ? 18.050 18.226 60.987 1.00 17.27 115 SER A O 1
ATOM 808 N N . GLY A 1 116 ? 18.773 16.995 62.725 1.00 13.78 116 GLY A N 1
ATOM 809 C CA . GLY A 1 116 ? 19.860 16.398 61.963 1.00 13.63 116 GLY A CA 1
ATOM 810 C C . GLY A 1 116 ? 19.346 15.618 60.763 1.00 14.58 116 GLY A C 1
ATOM 811 O O . GLY A 1 116 ? 19.935 15.667 59.681 1.00 13.01 116 GLY A O 1
ATOM 812 N N . ILE A 1 117 ? 18.260 14.873 60.957 1.00 14.97 117 ILE A N 1
ATOM 813 C CA . ILE A 1 117 ? 17.664 14.101 59.863 1.00 13.91 117 ILE A CA 1
ATOM 814 C C . ILE A 1 117 ? 17.085 15.053 58.820 1.00 13.19 117 ILE A C 1
ATOM 815 O O . ILE A 1 117 ? 17.315 14.894 57.621 1.00 12.51 117 ILE A O 1
ATOM 820 N N . ALA A 1 118 ? 16.340 16.054 59.276 1.00 14.13 118 ALA A N 1
ATOM 821 C CA . ALA A 1 118 ? 15.736 17.007 58.352 1.00 13.65 118 ALA A CA 1
ATOM 822 C C . ALA A 1 118 ? 16.811 17.745 57.552 1.00 14.08 118 ALA A C 1
ATOM 823 O O . ALA A 1 118 ? 16.641 17.998 56.360 1.00 13.96 118 ALA A O 1
ATOM 825 N N . THR A 1 119 ? 17.923 18.063 58.205 1.00 14.27 119 THR A N 1
ATOM 826 C CA . THR A 1 119 ? 19.031 18.774 57.555 1.00 16.02 119 THR A CA 1
ATOM 827 C C . THR A 1 119 ? 19.674 17.943 56.439 1.00 15.57 119 THR A C 1
ATOM 828 O O . THR A 1 119 ? 19.895 18.430 55.329 1.00 13.89 119 THR A O 1
ATOM 832 N N . LEU A 1 120 ? 19.971 16.682 56.729 1.00 13.97 120 LEU A N 1
ATOM 833 C CA . LEU A 1 120 ? 20.579 15.821 55.723 1.00 13.01 120 LEU A CA 1
ATOM 834 C C . LEU A 1 120 ? 19.595 15.572 54.582 1.00 14.15 120 LEU A C 1
ATOM 835 O O . LEU A 1 120 ? 19.978 15.582 53.412 1.00 15.30 120 LEU A O 1
ATOM 840 N N . THR A 1 121 ? 18.325 15.356 54.925 1.00 15.00 121 THR A N 1
ATOM 841 C CA . THR A 1 121 ? 17.298 15.119 53.913 1.00 13.83 121 THR A CA 1
ATOM 842 C C . THR A 1 121 ? 17.220 16.329 52.973 1.00 16.31 121 THR A C 1
ATOM 843 O O . THR A 1 121 ? 17.175 16.181 51.744 1.00 13.36 121 THR A O 1
ATOM 847 N N . ARG A 1 122 ? 17.218 17.530 53.543 1.00 14.67 122 ARG A N 1
ATOM 848 C CA . ARG A 1 122 ? 17.140 18.716 52.698 1.00 17.25 122 ARG A CA 1
ATOM 849 C C . ARG A 1 122 ? 18.337 18.775 51.759 1.00 14.73 122 ARG A C 1
ATOM 850 O O . ARG A 1 122 ? 18.208 19.183 50.605 1.00 18.11 122 ARG A O 1
ATOM 858 N N . ALA A 1 123 ? 19.504 18.355 52.243 1.00 15.36 123 ALA A N 1
ATOM 859 C CA . ALA A 1 123 ? 20.701 18.347 51.407 1.00 15.76 123 ALA A CA 1
ATOM 860 C C . ALA A 1 123 ? 20.512 17.404 50.217 1.00 17.30 123 ALA A C 1
ATOM 861 O O . ALA A 1 123 ? 20.912 17.723 49.097 1.00 15.30 123 ALA A O 1
ATOM 863 N N . TYR A 1 124 ? 19.917 16.235 50.457 1.00 16.47 124 TYR A N 1
ATOM 864 C CA . TYR A 1 124 ? 19.681 15.286 49.368 1.00 15.26 124 TYR A CA 1
ATOM 865 C C . TYR A 1 124 ? 18.642 15.814 48.381 1.00 15.64 124 TYR A C 1
ATOM 866 O O . TYR A 1 124 ? 18.774 15.624 47.171 1.00 16.92 124 TYR A O 1
ATOM 875 N N . VAL A 1 125 ? 17.609 16.468 48.904 1.00 16.64 125 VAL A N 1
ATOM 876 C CA . VAL A 1 125 ? 16.560 17.044 48.064 1.00 17.10 125 VAL A CA 1
ATOM 877 C C . VAL A 1 125 ? 17.176 18.071 47.115 1.00 18.71 125 VAL A C 1
ATOM 878 O O . VAL A 1 125 ? 16.920 18.052 45.907 1.00 20.15 125 VAL A O 1
ATOM 882 N N . GLU A 1 126 ? 17.996 18.961 47.664 1.00 19.36 126 GLU A N 1
ATOM 883 C CA . GLU A 1 126 ? 18.637 20.003 46.861 1.00 18.48 126 GLU A CA 1
ATOM 884 C C . GLU A 1 126 ? 19.585 19.412 45.835 1.00 20.19 126 GLU A C 1
ATOM 885 O O . GLU A 1 126 ? 19.743 19.950 44.741 1.00 20.75 126 GLU A O 1
ATOM 891 N N . ALA A 1 127 ? 20.190 18.277 46.170 1.00 19.84 127 ALA A N 1
ATOM 892 C CA . ALA A 1 127 ? 21.103 17.622 45.252 1.00 19.59 127 ALA A CA 1
ATOM 893 C C . ALA A 1 127 ? 20.342 17.113 44.028 1.00 20.85 127 ALA A C 1
ATOM 894 O O . ALA A 1 127 ? 20.928 16.917 42.963 1.00 21.60 127 ALA A O 1
ATOM 896 N N . LEU A 1 128 ? 19.036 16.908 44.176 1.00 19.79 128 LEU A N 1
ATOM 897 C CA . LEU A 1 128 ? 18.212 16.427 43.064 1.00 18.57 128 LEU A CA 1
ATOM 898 C C . LEU A 1 128 ? 17.523 17.547 42.291 1.00 20.76 128 LEU A C 1
ATOM 899 O O . LEU A 1 128 ? 16.801 17.287 41.324 1.00 19.43 128 LEU A O 1
ATOM 904 N N . ALA A 1 129 ? 17.749 18.789 42.711 1.00 21.04 129 ALA A N 1
ATOM 905 C CA . ALA A 1 129 ? 17.137 19.942 42.053 1.00 23.52 129 ALA A CA 1
ATOM 906 C C . ALA A 1 129 ? 17.388 19.914 40.552 1.00 22.98 129 ALA A C 1
ATOM 907 O O . ALA A 1 129 ? 18.440 19.472 40.092 1.00 25.48 129 ALA A O 1
ATOM 909 N N . GLY A 1 130 ? 16.419 20.385 39.782 1.00 24.64 130 GLY A N 1
ATOM 910 C CA . GLY A 1 130 ? 16.587 20.386 38.341 1.00 25.81 130 GLY A CA 1
ATOM 911 C C . GLY A 1 130 ? 16.171 19.081 37.682 1.00 25.41 130 GLY A C 1
ATOM 912 O O . GLY A 1 130 ? 16.121 18.996 36.456 1.00 26.12 130 GLY A O 1
ATOM 913 N N . THR A 1 131 ? 15.899 18.055 38.488 1.00 24.62 131 THR A N 1
ATOM 914 C CA . THR A 1 131 ? 15.452 16.766 37.957 1.00 23.39 131 THR A CA 1
ATOM 915 C C . THR A 1 131 ? 14.090 16.473 38.564 1.00 22.93 131 THR A C 1
ATOM 916 O O . THR A 1 131 ? 13.664 17.141 39.504 1.00 22.10 131 THR A O 1
ATOM 920 N N . LYS A 1 132 ? 13.419 15.456 38.033 1.00 22.05 132 LYS A N 1
ATOM 921 C CA . LYS A 1 132 ? 12.094 15.092 38.530 1.00 23.32 132 LYS A CA 1
ATOM 922 C C . LYS A 1 132 ? 12.168 14.094 39.690 1.00 20.26 132 LYS A C 1
ATOM 923 O O . LYS A 1 132 ? 11.178 13.780 40.338 1.00 20.85 132 LYS A O 1
ATOM 933 N N . ALA A 1 133 ? 13.364 13.591 39.980 1.00 21.12 133 ALA A N 1
ATOM 934 C CA . ALA A 1 133 ? 13.553 12.613 41.056 1.00 19.73 133 ALA A CA 1
ATOM 935 C C . ALA A 1 133 ? 13.209 13.100 42.454 1.00 20.13 133 ALA A C 1
ATOM 936 O O . ALA A 1 133 ? 13.377 14.276 42.781 1.00 19.59 133 ALA A O 1
ATOM 938 N N . GLN A 1 134 ? 12.722 12.180 43.282 1.00 15.48 134 GLN A N 1
ATOM 939 C CA . GLN A 1 134 ? 12.370 12.502 44.652 1.00 16.95 134 GLN A CA 1
ATOM 940 C C . GLN A 1 134 ? 13.129 11.575 45.592 1.00 17.25 134 GLN A C 1
ATOM 941 O O . GLN A 1 134 ? 13.432 10.431 45.242 1.00 16.80 134 GLN A O 1
ATOM 947 N N . ILE A 1 135 ? 13.438 12.091 46.777 1.00 14.79 135 ILE A N 1
ATOM 948 C CA . ILE A 1 135 ? 14.161 11.361 47.811 1.00 15.62 135 ILE A CA 1
ATOM 949 C C . ILE A 1 135 ? 13.192 10.526 48.648 1.00 15.54 135 ILE A C 1
ATOM 950 O O . ILE A 1 135 ? 12.136 11.012 49.035 1.00 17.04 135 ILE A O 1
ATOM 955 N N . LEU A 1 136 ? 13.566 9.282 48.936 1.00 14.57 136 LEU A N 1
ATOM 956 C CA . LEU A 1 136 ? 12.736 8.395 49.755 1.00 15.76 136 LEU A CA 1
ATOM 957 C C . LEU A 1 136 ? 13.520 7.904 50.968 1.00 15.83 136 LEU A C 1
ATOM 958 O O . LEU A 1 136 ? 14.744 7.790 50.910 1.00 18.15 136 LEU A O 1
ATOM 963 N N . ASP A 1 137 ? 12.815 7.610 52.058 1.00 15.98 137 ASP A N 1
ATOM 964 C CA . ASP A 1 137 ? 13.457 7.090 53.260 1.00 14.90 137 ASP A CA 1
ATOM 965 C C . ASP A 1 137 ? 13.456 5.554 53.171 1.00 15.99 137 ASP A C 1
ATOM 966 O O . ASP A 1 137 ? 13.134 4.996 52.120 1.00 14.41 137 ASP A O 1
ATOM 971 N N . THR A 1 138 ? 13.830 4.880 54.256 1.00 16.38 138 THR A N 1
ATOM 972 C CA . THR A 1 138 ? 13.897 3.412 54.278 1.00 14.58 138 THR A CA 1
ATOM 973 C C . THR A 1 138 ? 13.422 2.912 55.639 1.00 15.19 138 THR A C 1
ATOM 974 O O . THR A 1 138 ? 12.858 3.678 56.420 1.00 15.60 138 THR A O 1
ATOM 978 N N . ARG A 1 139 ? 13.655 1.628 55.920 1.00 14.77 139 ARG A N 1
ATOM 979 C CA . ARG A 1 139 ? 13.287 1.052 57.213 1.00 13.80 139 ARG A CA 1
ATOM 980 C C . ARG A 1 139 ? 14.513 0.969 58.131 1.00 15.75 139 ARG A C 1
ATOM 981 O O . ARG A 1 139 ? 14.482 0.324 59.180 1.00 14.79 139 ARG A O 1
ATOM 989 N N . LYS A 1 140 ? 15.597 1.635 57.730 1.00 13.76 140 LYS A N 1
ATOM 990 C CA . LYS A 1 140 ? 16.815 1.653 58.536 1.00 14.79 140 LYS A CA 1
ATOM 991 C C . LYS A 1 140 ? 16.649 2.823 59.492 1.00 15.03 140 LYS A C 1
ATOM 992 O O . LYS A 1 140 ? 17.317 3.849 59.382 1.00 12.97 140 LYS A O 1
ATOM 998 N N . THR A 1 141 ? 15.725 2.648 60.424 1.00 15.66 141 THR A N 1
ATOM 999 C CA . THR A 1 141 ? 15.390 3.671 61.394 1.00 16.11 141 THR A CA 1
ATOM 1000 C C . THR A 1 141 ? 15.704 3.218 62.815 1.00 14.81 141 THR A C 1
ATOM 1001 O O . THR A 1 141 ? 16.022 2.051 63.061 1.00 17.01 141 THR A O 1
ATOM 1005 N N . THR A 1 142 ? 15.615 4.156 63.746 1.00 16.35 142 THR A N 1
ATOM 1006 C CA . THR A 1 142 ? 15.902 3.875 65.144 1.00 15.79 142 THR A CA 1
ATOM 1007 C C . THR A 1 142 ? 14.698 3.207 65.794 1.00 15.47 142 THR A C 1
ATOM 1008 O O . THR A 1 142 ? 13.583 3.718 65.714 1.00 15.27 142 THR A O 1
ATOM 1012 N N . PRO A 1 143 ? 14.905 2.046 66.439 1.00 16.02 143 PRO A N 1
ATOM 1013 C CA . PRO A 1 143 ? 13.787 1.354 67.089 1.00 16.24 143 PRO A CA 1
ATOM 1014 C C . PRO A 1 143 ? 13.003 2.286 68.018 1.00 15.80 143 PRO A C 1
ATOM 1015 O O . PRO A 1 143 ? 13.579 2.927 68.900 1.00 16.12 143 PRO A O 1
ATOM 1019 N N . GLY A 1 144 ? 11.695 2.365 67.811 1.00 16.67 144 GLY A N 1
ATOM 1020 C CA . GLY A 1 144 ? 10.862 3.210 68.653 1.00 17.25 144 GLY A CA 1
ATOM 1021 C C . GLY A 1 144 ? 10.714 4.654 68.201 1.00 17.65 144 GLY A C 1
ATOM 1022 O O . GLY A 1 144 ? 9.847 5.375 68.704 1.00 16.22 144 GLY A O 1
ATOM 1023 N N . LEU A 1 145 ? 11.542 5.084 67.254 1.00 15.34 145 LEU A N 1
ATOM 1024 C CA . LEU A 1 145 ? 11.546 6.464 66.756 1.00 17.88 145 LEU A CA 1
ATOM 1025 C C . LEU A 1 145 ? 11.081 6.571 65.293 1.00 17.19 145 LEU A C 1
ATOM 1026 O O . LEU A 1 145 ? 11.184 7.611 64.656 1.00 15.34 145 LEU A O 1
ATOM 1031 N N . ARG A 1 146 ? 10.609 5.484 64.684 1.00 14.58 146 ARG A N 1
ATOM 1032 C CA . ARG A 1 146 ? 10.282 5.547 63.262 1.00 14.86 146 ARG A CA 1
ATOM 1033 C C . ARG A 1 146 ? 9.291 6.644 62.869 1.00 13.72 146 ARG A C 1
ATOM 1034 O O . ARG A 1 146 ? 9.530 7.360 61.902 1.00 15.60 146 ARG A O 1
ATOM 1042 N N . ALA A 1 147 ? 8.184 6.775 63.590 1.00 12.74 147 ALA A N 1
ATOM 1043 C CA . ALA A 1 147 ? 7.206 7.800 63.215 1.00 15.03 147 ALA A CA 1
ATOM 1044 C C . ALA A 1 147 ? 7.855 9.178 63.222 1.00 14.44 147 ALA A C 1
ATOM 1045 O O . ALA A 1 147 ? 7.661 9.968 62.304 1.00 15.86 147 ALA A O 1
ATOM 1047 N N . LEU A 1 148 ? 8.629 9.460 64.262 1.00 16.02 148 LEU A N 1
ATOM 1048 C CA . LEU A 1 148 ? 9.295 10.759 64.376 1.00 16.13 148 LEU A CA 1
ATOM 1049 C C . LEU A 1 148 ? 10.374 10.985 63.325 1.00 14.96 148 LEU A C 1
ATOM 1050 O O . LEU A 1 148 ? 10.548 12.100 62.833 1.00 15.62 148 LEU A O 1
ATOM 1055 N N . GLU A 1 149 ? 11.115 9.937 62.985 1.00 12.94 149 GLU A N 1
ATOM 1056 C CA . GLU A 1 149 ? 12.162 10.074 61.984 1.00 12.68 149 GLU A CA 1
ATOM 1057 C C . GLU A 1 149 ? 11.588 10.245 60.578 1.00 13.57 149 GLU A C 1
ATOM 1058 O O . GLU A 1 149 ? 12.145 10.987 59.763 1.00 14.71 149 GLU A O 1
ATOM 1064 N N . LYS A 1 150 ? 10.481 9.563 60.286 1.00 12.48 150 LYS A N 1
ATOM 1065 C CA . LYS A 1 150 ? 9.844 9.691 58.975 1.00 12.49 150 LYS A CA 1
ATOM 1066 C C . LYS A 1 150 ? 9.255 11.097 58.883 1.00 13.77 150 LYS A C 1
ATOM 1067 O O . LYS A 1 150 ? 9.219 11.709 57.805 1.00 13.70 150 LYS A O 1
ATOM 1073 N N . TYR A 1 151 ? 8.802 11.609 60.021 1.00 12.47 151 TYR A N 1
ATOM 1074 C CA . TYR A 1 151 ? 8.257 12.967 60.064 1.00 14.99 151 TYR A CA 1
ATOM 1075 C C . TYR A 1 151 ? 9.395 13.941 59.732 1.00 16.07 151 TYR A C 1
ATOM 1076 O O . TYR A 1 151 ? 9.219 14.876 58.952 1.00 17.41 151 TYR A O 1
ATOM 1085 N N . ALA A 1 152 ? 10.561 13.716 60.330 1.00 15.42 152 ALA A N 1
ATOM 1086 C CA . ALA A 1 152 ? 11.716 14.576 60.087 1.00 16.73 152 ALA A CA 1
ATOM 1087 C C . ALA A 1 152 ? 12.097 14.563 58.612 1.00 17.37 152 ALA A C 1
ATOM 1088 O O . ALA A 1 152 ? 12.460 15.600 58.052 1.00 16.76 152 ALA A O 1
ATOM 1090 N N . VAL A 1 153 ? 12.018 13.394 57.973 1.00 15.41 153 VAL A N 1
ATOM 1091 C CA . VAL A 1 153 ? 12.325 13.311 56.544 1.00 15.70 153 VAL A CA 1
ATOM 1092 C C . VAL A 1 153 ? 11.357 14.222 55.770 1.00 17.55 153 VAL A C 1
ATOM 1093 O O . VAL A 1 153 ? 11.764 14.948 54.861 1.00 17.25 153 VAL A O 1
ATOM 1097 N N . ARG A 1 154 ? 10.077 14.183 56.135 1.00 17.50 154 ARG A N 1
ATOM 1098 C CA . ARG A 1 154 ? 9.085 15.028 55.466 1.00 18.95 154 ARG A CA 1
ATOM 1099 C C . ARG A 1 154 ? 9.410 16.507 55.680 1.00 18.68 154 ARG A C 1
ATOM 1100 O O . ARG A 1 154 ? 9.307 17.306 54.754 1.00 20.11 154 ARG A O 1
ATOM 1108 N N . VAL A 1 155 ? 9.793 16.868 56.900 1.00 18.28 155 VAL A N 1
ATOM 1109 C CA . VAL A 1 155 ? 10.131 18.260 57.197 1.00 19.82 155 VAL A CA 1
ATOM 1110 C C . VAL A 1 155 ? 11.283 18.732 56.314 1.00 20.86 155 VAL A C 1
ATOM 1111 O O . VAL A 1 155 ? 11.310 19.879 55.867 1.00 19.06 155 VAL A O 1
ATOM 1115 N N . GLY A 1 156 ? 12.231 17.838 56.054 1.00 19.11 156 GLY A N 1
ATOM 1116 C CA . GLY A 1 156 ? 13.362 18.192 55.218 1.00 19.56 156 GLY A CA 1
ATOM 1117 C C . GLY A 1 156 ? 13.020 18.276 53.745 1.00 20.16 156 GLY A C 1
ATOM 1118 O O . GLY A 1 156 ? 13.810 18.787 52.951 1.00 19.66 156 GLY A O 1
ATOM 1119 N N . GLY A 1 157 ? 11.846 17.774 53.368 1.00 17.27 157 GLY A N 1
ATOM 1120 C CA . GLY A 1 157 ? 11.448 17.828 51.970 1.00 18.13 157 GLY A CA 1
ATOM 1121 C C . GLY A 1 157 ? 11.444 16.487 51.257 1.00 18.25 157 GLY A C 1
ATOM 1122 O O . GLY A 1 157 ? 11.131 16.406 50.068 1.00 18.16 157 GLY A O 1
ATOM 1123 N N . GLY A 1 158 ? 11.805 15.429 51.975 1.00 18.52 158 GLY A N 1
ATOM 1124 C CA . GLY A 1 158 ? 11.823 14.116 51.363 1.00 17.23 158 GLY A CA 1
ATOM 1125 C C . GLY A 1 158 ? 10.459 13.452 51.426 1.00 17.57 158 GLY A C 1
ATOM 1126 O O . GLY 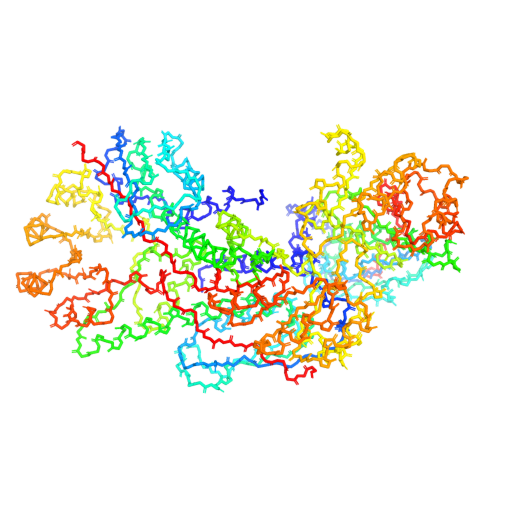A 1 158 ? 9.533 13.980 52.040 1.00 16.78 158 GLY A O 1
ATOM 1127 N N . ARG A 1 159 ? 10.340 12.293 50.782 1.00 17.45 159 ARG A N 1
ATOM 1128 C CA . ARG A 1 159 ? 9.096 11.528 50.762 1.00 17.25 159 ARG A CA 1
ATOM 1129 C C . ARG A 1 159 ? 9.302 10.251 51.563 1.00 16.33 159 ARG A C 1
ATOM 1130 O O . ARG A 1 159 ? 10.434 9.801 51.735 1.00 15.72 159 ARG A O 1
ATOM 1138 N N . ASN A 1 160 ? 8.209 9.656 52.037 1.00 15.16 160 ASN A N 1
ATOM 1139 C CA . ASN A 1 160 ? 8.308 8.428 52.810 1.00 15.35 160 ASN A CA 1
ATOM 1140 C C . ASN A 1 160 ? 7.988 7.206 51.966 1.00 14.54 160 ASN A C 1
ATOM 1141 O O . ASN A 1 160 ? 7.063 7.224 51.153 1.00 13.28 160 ASN A O 1
ATOM 1146 N N . HIS A 1 161 ? 8.771 6.150 52.149 1.00 15.83 161 HIS A N 1
ATOM 1147 C CA . HIS A 1 161 ? 8.491 4.894 51.480 1.00 14.59 161 HIS A CA 1
ATOM 1148 C C . HIS A 1 161 ? 7.610 4.265 52.551 1.00 14.60 161 HIS A C 1
ATOM 1149 O O . HIS A 1 161 ? 7.265 4.934 53.531 1.00 12.73 161 HIS A O 1
ATOM 1156 N N . ARG A 1 162 ? 7.261 2.992 52.390 1.00 12.30 162 ARG A N 1
ATOM 1157 C CA . ARG A 1 162 ? 6.408 2.301 53.349 1.00 13.71 162 ARG A CA 1
ATOM 1158 C C . ARG A 1 162 ? 6.895 2.398 54.793 1.00 14.26 162 ARG A C 1
ATOM 1159 O O . ARG A 1 162 ? 8.094 2.440 55.058 1.00 14.24 162 ARG A O 1
ATOM 1167 N N . TYR A 1 163 ? 5.948 2.418 55.727 1.00 14.23 163 TYR A N 1
ATOM 1168 C CA . TYR A 1 163 ? 6.261 2.513 57.143 1.00 14.74 163 TYR A CA 1
ATOM 1169 C C . TYR A 1 163 ? 6.898 1.234 57.675 1.00 16.87 163 TYR A C 1
ATOM 1170 O O . TYR A 1 163 ? 7.784 1.279 58.533 1.00 18.04 163 TYR A O 1
ATOM 1179 N N . GLY A 1 164 ? 6.453 0.093 57.162 1.00 14.32 164 GLY A N 1
ATOM 1180 C CA . GLY A 1 164 ? 7.007 -1.166 57.620 1.00 12.42 164 GLY A CA 1
ATOM 1181 C C . GLY A 1 164 ? 6.769 -2.282 56.626 1.00 12.66 164 GLY A C 1
ATOM 1182 O O . GLY A 1 164 ? 6.701 -2.045 55.422 1.00 10.65 164 GLY A O 1
ATOM 1183 N N . LEU A 1 165 ? 6.630 -3.504 57.129 1.00 11.55 165 LEU A N 1
ATOM 1184 C CA . LEU A 1 165 ? 6.405 -4.658 56.262 1.00 13.35 165 LEU A CA 1
ATOM 1185 C C . LEU A 1 165 ? 4.918 -4.890 55.990 1.00 14.21 165 LEU A C 1
ATOM 1186 O O . LEU A 1 165 ? 4.545 -5.684 55.119 1.00 14.21 165 LEU A O 1
ATOM 1191 N N . PHE A 1 166 ? 4.076 -4.169 56.721 1.00 12.66 166 PHE A N 1
ATOM 1192 C CA . PHE A 1 166 ? 2.628 -4.315 56.617 1.00 13.13 166 PHE A CA 1
ATOM 1193 C C . PHE A 1 166 ? 1.935 -3.420 55.594 1.00 14.42 166 PHE A C 1
ATOM 1194 O O . PHE A 1 166 ? 0.747 -3.585 55.350 1.00 14.32 166 PHE A O 1
ATOM 1202 N N . ASP A 1 167 ? 2.655 -2.483 54.992 1.00 13.89 167 ASP A N 1
ATOM 1203 C CA . ASP A 1 167 ? 1.996 -1.581 54.060 1.00 15.03 167 ASP A CA 1
ATOM 1204 C C . ASP A 1 167 ? 2.653 -1.394 52.701 1.00 15.64 167 ASP A C 1
ATOM 1205 O O . ASP A 1 167 ? 2.443 -0.379 52.038 1.00 15.03 167 ASP A O 1
ATOM 1210 N N . GLY A 1 168 ? 3.438 -2.381 52.281 1.00 14.07 168 GLY A N 1
ATOM 1211 C CA . GLY A 1 168 ? 4.078 -2.294 50.985 1.00 13.46 168 GLY A CA 1
ATOM 1212 C C . GLY A 1 168 ? 4.686 -3.623 50.593 1.00 13.94 168 GLY A C 1
ATOM 1213 O O . GLY A 1 168 ? 5.194 -4.352 51.446 1.00 14.80 168 GLY A O 1
ATOM 1214 N N . ILE A 1 169 ? 4.613 -3.952 49.310 1.00 15.43 169 ILE A N 1
ATOM 1215 C CA . ILE A 1 169 ? 5.201 -5.198 48.818 1.00 13.77 169 ILE A CA 1
ATOM 1216 C C . ILE A 1 169 ? 6.547 -4.803 48.237 1.00 13.71 169 ILE A C 1
ATOM 1217 O O . ILE A 1 169 ? 6.609 -4.065 47.249 1.00 11.64 169 ILE A O 1
ATOM 1222 N N . LEU A 1 170 ? 7.622 -5.289 48.854 1.00 12.94 170 LEU A N 1
ATOM 1223 C CA . LEU A 1 170 ? 8.961 -4.984 48.384 1.00 12.91 170 LEU A CA 1
ATOM 1224 C C . LEU A 1 170 ? 9.790 -6.264 48.420 1.00 14.46 170 LEU A C 1
ATOM 1225 O O . LEU A 1 170 ? 10.218 -6.699 49.486 1.00 12.71 170 LEU A O 1
ATOM 1230 N N . LEU A 1 171 ? 9.966 -6.879 47.253 1.00 14.30 171 LEU A N 1
ATOM 1231 C CA . LEU A 1 171 ? 10.746 -8.108 47.131 1.00 13.97 171 LEU A CA 1
ATOM 1232 C C . LEU A 1 171 ? 12.219 -7.735 47.171 1.00 13.97 171 LEU A C 1
ATOM 1233 O O . LEU A 1 171 ? 12.754 -7.192 46.207 1.00 15.53 171 LEU A O 1
ATOM 1238 N N . LYS A 1 172 ? 12.863 -8.029 48.294 1.00 14.61 172 LYS A N 1
ATOM 1239 C CA . LYS A 1 172 ? 14.273 -7.715 48.487 1.00 15.84 172 LYS A CA 1
ATOM 1240 C C . LYS A 1 172 ? 15.149 -8.873 48.021 1.00 17.08 172 LYS A C 1
ATOM 1241 O O . LYS A 1 172 ? 14.632 -9.925 47.633 1.00 15.72 172 LYS A O 1
ATOM 1247 N N . GLU A 1 173 ? 16.465 -8.679 48.045 1.00 15.13 173 GLU A N 1
ATOM 1248 C CA . GLU A 1 173 ? 17.381 -9.729 47.604 1.00 16.93 173 GLU A CA 1
ATOM 1249 C C . GLU A 1 173 ? 17.082 -11.058 48.299 1.00 17.34 173 GLU A C 1
ATOM 1250 O O . GLU A 1 173 ? 17.128 -12.117 47.670 1.00 18.06 173 GLU A O 1
ATOM 1256 N N . ASN A 1 174 ? 16.768 -11.013 49.591 1.00 17.73 174 ASN A N 1
ATOM 1257 C CA . ASN A 1 174 ? 16.466 -12.248 50.309 1.00 17.63 174 ASN A CA 1
ATOM 1258 C C . ASN A 1 174 ? 15.209 -12.957 49.806 1.00 17.28 174 ASN A C 1
ATOM 1259 O O . ASN A 1 174 ? 15.128 -14.192 49.847 1.00 17.27 174 ASN A O 1
ATOM 1264 N N . HIS A 1 175 ? 14.227 -12.195 49.329 1.00 16.09 175 HIS A N 1
ATOM 1265 C CA . HIS A 1 175 ? 13.012 -12.809 48.793 1.00 16.15 175 HIS A CA 1
ATOM 1266 C C . HIS A 1 175 ? 13.349 -13.423 47.439 1.00 16.61 175 HIS A C 1
ATOM 1267 O O . HIS A 1 175 ? 12.866 -14.500 47.100 1.00 15.86 175 HIS A O 1
ATOM 1274 N N . VAL A 1 176 ? 14.179 -12.729 46.669 1.00 15.60 176 VAL A N 1
ATOM 1275 C CA . VAL A 1 176 ? 14.582 -13.210 45.350 1.00 15.95 176 VAL A CA 1
ATOM 1276 C C . VAL A 1 176 ? 15.344 -14.527 45.502 1.00 18.34 176 VAL A C 1
ATOM 1277 O O . VAL A 1 176 ? 15.144 -15.467 44.731 1.00 19.39 176 VAL A O 1
ATOM 1281 N N . ARG A 1 177 ? 16.219 -14.587 46.499 1.00 17.22 177 ARG A N 1
ATOM 1282 C CA . ARG A 1 177 ? 16.992 -15.797 46.752 1.00 19.46 177 ARG A CA 1
ATOM 1283 C C . ARG A 1 177 ? 16.064 -16.912 47.241 1.00 19.80 177 ARG A C 1
ATOM 1284 O O . ARG A 1 177 ? 16.205 -18.066 46.842 1.00 21.59 177 ARG A O 1
ATOM 1292 N N . ALA A 1 178 ? 15.098 -16.563 48.086 1.00 19.37 178 ALA A N 1
ATOM 1293 C CA . ALA A 1 178 ? 14.160 -17.548 48.618 1.00 20.42 178 ALA A CA 1
ATOM 1294 C C . ALA A 1 178 ? 13.223 -18.121 47.555 1.00 21.26 178 ALA A C 1
ATOM 1295 O O . ALA A 1 178 ? 12.829 -19.290 47.634 1.00 22.21 178 ALA A O 1
ATOM 1297 N N . ALA A 1 179 ? 12.864 -17.302 46.565 1.00 18.34 179 ALA A N 1
ATOM 1298 C CA . ALA A 1 179 ? 11.960 -17.737 45.501 1.00 20.24 179 ALA A CA 1
ATOM 1299 C C . ALA A 1 179 ? 12.686 -18.360 44.310 1.00 21.48 179 ALA A C 1
ATOM 1300 O O . ALA A 1 179 ? 12.056 -18.897 43.400 1.00 21.86 179 ALA A O 1
ATOM 1302 N N . GLY A 1 180 ? 14.008 -18.260 44.297 1.00 22.10 180 GLY A N 1
ATOM 1303 C CA . GLY A 1 180 ? 14.764 -18.848 43.208 1.00 23.65 180 GLY A CA 1
ATOM 1304 C C . GLY A 1 180 ? 14.989 -17.971 41.993 1.00 22.81 180 GLY A C 1
ATOM 1305 O O . GLY A 1 180 ? 15.372 -18.474 40.936 1.00 21.94 180 GLY A O 1
ATOM 1306 N N . GLY A 1 181 ? 14.753 -16.666 42.122 1.00 20.89 181 GLY A N 1
ATOM 1307 C CA . GLY A 1 181 ? 14.978 -15.779 40.996 1.00 18.34 181 GLY A CA 1
ATOM 1308 C C . GLY A 1 181 ? 14.085 -14.554 41.015 1.00 17.93 181 GLY A C 1
ATOM 1309 O O . GLY A 1 181 ? 13.057 -14.546 41.690 1.00 18.15 181 GLY A O 1
ATOM 1310 N N . VAL A 1 182 ? 14.478 -13.523 40.276 1.00 16.93 182 VAL A N 1
ATOM 1311 C CA . VAL A 1 182 ? 13.698 -12.290 40.217 1.00 17.58 182 VAL A CA 1
ATOM 1312 C C . VAL A 1 182 ? 12.369 -12.506 39.503 1.00 17.48 182 VAL A C 1
ATOM 1313 O O . VAL A 1 182 ? 11.317 -12.128 40.011 1.00 17.10 182 VAL A O 1
ATOM 1317 N N . GLY A 1 183 ? 12.418 -13.109 38.319 1.00 17.54 183 GLY A N 1
ATOM 1318 C CA . GLY A 1 183 ? 11.191 -13.351 37.580 1.00 16.50 183 GLY A CA 1
ATOM 1319 C C . GLY A 1 183 ? 10.274 -14.253 38.383 1.00 17.83 183 GLY A C 1
ATOM 1320 O O . GLY A 1 183 ? 9.053 -14.076 38.394 1.00 17.92 183 GLY A O 1
ATOM 1321 N N . GLU A 1 184 ? 10.868 -15.224 39.067 1.00 16.70 184 GLU A N 1
ATOM 1322 C CA . GLU A 1 184 ? 10.095 -16.161 39.873 1.00 19.42 184 GLU A CA 1
ATOM 1323 C C . GLU A 1 184 ? 9.374 -15.458 41.026 1.00 18.21 184 GLU A C 1
ATOM 1324 O O . GLU A 1 184 ? 8.183 -15.679 41.266 1.00 17.90 184 GLU A O 1
ATOM 1330 N N . ALA A 1 185 ? 10.108 -14.622 41.748 1.00 16.86 185 ALA A N 1
ATOM 1331 C CA . ALA A 1 185 ? 9.543 -13.893 42.875 1.00 15.65 185 ALA A CA 1
ATOM 1332 C C . ALA A 1 185 ? 8.457 -12.926 42.412 1.00 15.70 185 ALA A C 1
ATOM 1333 O O . ALA A 1 185 ? 7.409 -12.812 43.048 1.00 16.03 185 ALA A O 1
ATOM 1335 N N . VAL A 1 186 ? 8.709 -12.223 41.310 1.00 16.36 186 VAL A N 1
ATOM 1336 C CA . VAL A 1 186 ? 7.735 -11.261 40.800 1.00 16.18 186 VAL A CA 1
ATOM 1337 C C . VAL A 1 186 ? 6.456 -11.945 40.329 1.00 16.82 186 VAL A C 1
ATOM 1338 O O . VAL A 1 186 ? 5.355 -11.501 40.662 1.00 14.80 186 VAL A O 1
ATOM 1342 N N . ARG A 1 187 ? 6.589 -13.027 39.563 1.00 17.89 187 ARG A N 1
ATOM 1343 C CA . ARG A 1 187 ? 5.399 -13.729 39.089 1.00 18.63 187 ARG A CA 1
ATOM 1344 C C . ARG A 1 187 ? 4.559 -14.240 40.259 1.00 19.30 187 ARG A C 1
ATOM 1345 O O . ARG A 1 187 ? 3.327 -14.172 40.221 1.00 21.43 187 ARG A O 1
ATOM 1353 N N . ARG A 1 188 ? 5.218 -14.740 41.300 1.00 20.71 188 ARG A N 1
ATOM 1354 C CA . ARG A 1 188 ? 4.496 -15.244 42.467 1.00 21.82 188 ARG A CA 1
ATOM 1355 C C . ARG A 1 188 ? 3.745 -14.122 43.166 1.00 22.05 188 ARG A C 1
ATOM 1356 O O . ARG A 1 188 ? 2.580 -14.273 43.533 1.00 22.72 188 ARG A O 1
ATOM 1364 N N . ALA A 1 189 ? 4.420 -12.994 43.354 1.00 19.96 189 ALA A N 1
ATOM 1365 C CA . ALA A 1 189 ? 3.808 -11.853 44.026 1.00 19.26 189 ALA A CA 1
ATOM 1366 C C . ALA A 1 189 ? 2.640 -11.276 43.233 1.00 20.55 189 ALA A C 1
ATOM 1367 O O . ALA A 1 189 ? 1.592 -10.973 43.801 1.00 22.91 189 ALA A O 1
ATOM 1369 N N . LYS A 1 190 ? 2.818 -11.117 41.925 1.00 21.01 190 LYS A N 1
ATOM 1370 C CA . LYS A 1 190 ? 1.763 -10.559 41.077 1.00 23.80 190 LYS A CA 1
ATOM 1371 C C . LYS A 1 190 ? 0.508 -11.424 41.100 1.00 25.40 190 LYS A C 1
ATOM 1372 O O . LYS A 1 190 ? -0.608 -10.922 40.985 1.00 26.13 190 LYS A O 1
ATOM 1378 N N . ALA A 1 191 ? 0.695 -12.724 41.267 1.00 26.60 191 ALA A N 1
ATOM 1379 C CA . ALA A 1 191 ? -0.427 -13.653 41.281 1.00 27.42 191 ALA A CA 1
ATOM 1380 C C . ALA A 1 191 ? -1.309 -13.578 42.522 1.00 26.93 191 ALA A C 1
ATOM 1381 O O . ALA A 1 191 ? -2.488 -13.929 42.463 1.00 28.50 191 ALA A O 1
ATOM 1383 N N . ARG A 1 192 ? -0.754 -13.110 43.637 1.00 24.71 192 ARG A N 1
ATOM 1384 C CA . ARG A 1 192 ? -1.511 -13.055 44.886 1.00 24.44 192 ARG A CA 1
ATOM 1385 C C . ARG A 1 192 ? -1.369 -11.778 45.701 1.00 21.17 192 ARG A C 1
ATOM 1386 O O . ARG A 1 192 ? -1.921 -11.685 46.784 1.00 17.48 192 ARG A O 1
ATOM 1394 N N . ALA A 1 193 ? -0.640 -10.795 45.192 1.00 20.59 193 ALA A N 1
ATOM 1395 C CA . ALA A 1 193 ? -0.437 -9.569 45.949 1.00 19.04 193 ALA A CA 1
ATOM 1396 C C . ALA A 1 193 ? -1.725 -8.822 46.265 1.00 16.99 193 ALA A C 1
ATOM 1397 O O . ALA A 1 193 ? -2.669 -8.842 45.479 1.00 17.12 193 ALA A O 1
ATOM 1399 N N . PRO A 1 194 ? -1.784 -8.170 47.441 1.00 17.57 194 PRO A N 1
ATOM 1400 C CA . PRO A 1 194 ? -2.979 -7.402 47.822 1.00 17.92 194 PRO A CA 1
ATOM 1401 C C . PRO A 1 194 ? -3.218 -6.449 46.644 1.00 17.74 194 PRO A C 1
ATOM 1402 O O . PRO A 1 194 ? -2.278 -5.822 46.168 1.00 18.79 194 PRO A O 1
ATOM 1406 N N . HIS A 1 195 ? -4.460 -6.325 46.186 1.00 17.28 195 HIS A N 1
ATOM 1407 C CA . HIS A 1 195 ? -4.736 -5.505 45.012 1.00 16.86 195 HIS A CA 1
ATOM 1408 C C . HIS A 1 195 ? -4.470 -4.012 45.114 1.00 15.96 195 HIS A C 1
ATOM 1409 O O . HIS A 1 195 ? -4.312 -3.348 44.089 1.00 16.45 195 HIS A O 1
ATOM 1416 N N . TYR A 1 196 ? -4.399 -3.488 46.331 1.00 14.95 196 TYR A N 1
ATOM 1417 C CA . TYR A 1 196 ? -4.180 -2.051 46.526 1.00 14.95 196 TYR A CA 1
ATOM 1418 C C . TYR A 1 196 ? -2.708 -1.663 46.668 1.00 15.33 196 TYR A C 1
ATOM 1419 O O . TYR A 1 196 ? -2.382 -0.489 46.875 1.00 13.60 196 TYR A O 1
ATOM 1428 N N . LEU A 1 197 ? -1.813 -2.642 46.547 1.00 12.62 197 LEU A N 1
ATOM 1429 C CA . LEU A 1 197 ? -0.382 -2.372 46.677 1.00 13.86 197 LEU A CA 1
ATOM 1430 C C . LEU A 1 197 ? 0.343 -2.634 45.369 1.00 15.42 197 LEU A C 1
ATOM 1431 O O . LEU A 1 197 ? -0.037 -3.524 44.599 1.00 13.09 197 LEU A O 1
ATOM 1436 N N . LYS A 1 198 ? 1.382 -1.847 45.108 1.00 11.62 198 LYS A N 1
ATOM 1437 C CA . LYS A 1 198 ? 2.172 -2.039 43.908 1.00 13.21 198 LYS A CA 1
ATOM 1438 C C . LYS A 1 198 ? 3.262 -3.044 44.244 1.00 12.69 198 LYS A C 1
ATOM 1439 O O . LYS A 1 198 ? 3.760 -3.074 45.367 1.00 12.23 198 LYS A O 1
ATOM 1445 N N . VAL A 1 199 ? 3.619 -3.875 43.273 1.00 12.43 199 VAL A N 1
ATOM 1446 C CA . VAL A 1 199 ? 4.660 -4.874 43.492 1.00 13.25 199 VAL A CA 1
ATOM 1447 C C . VAL A 1 199 ? 6.012 -4.306 43.078 1.00 11.35 199 VAL A C 1
ATOM 1448 O O . VAL A 1 199 ? 6.255 -4.041 41.901 1.00 12.28 199 VAL A O 1
ATOM 1452 N N . GLU A 1 200 ? 6.882 -4.101 44.056 1.00 11.35 200 GLU A N 1
ATOM 1453 C CA . GLU A 1 200 ? 8.217 -3.582 43.789 1.00 11.45 200 GLU A CA 1
ATOM 1454 C C . GLU A 1 200 ? 9.221 -4.706 44.045 1.00 13.03 200 GLU A C 1
ATOM 1455 O O . GLU A 1 200 ? 9.018 -5.551 44.919 1.00 14.96 200 GLU A O 1
ATOM 1461 N N . VAL A 1 201 ? 10.294 -4.719 43.269 1.00 13.77 201 VAL A N 1
ATOM 1462 C CA . VAL A 1 201 ? 11.324 -5.737 43.427 1.00 14.25 201 VAL A CA 1
ATOM 1463 C C . VAL A 1 201 ? 12.692 -5.090 43.276 1.00 14.48 201 VAL A C 1
ATOM 1464 O O . VAL A 1 201 ? 12.864 -4.198 42.448 1.00 14.86 201 VAL A O 1
ATOM 1468 N N . GLU A 1 202 ? 13.650 -5.529 44.090 1.00 16.30 202 GLU A N 1
ATOM 1469 C CA . GLU A 1 202 ? 15.021 -5.021 44.022 1.00 16.71 202 GLU A CA 1
ATOM 1470 C C . GLU A 1 202 ? 15.787 -5.881 43.025 1.00 19.29 202 GLU A C 1
ATOM 1471 O O . GLU A 1 202 ? 15.680 -7.107 43.058 1.00 17.08 202 GLU A O 1
ATOM 1477 N N . VAL A 1 203 ? 16.561 -5.245 42.149 1.00 17.53 203 VAL A N 1
ATOM 1478 C CA . VAL A 1 203 ? 17.360 -5.985 41.178 1.00 16.41 203 VAL A CA 1
ATOM 1479 C C . VAL A 1 203 ? 18.809 -5.530 41.280 1.00 19.14 203 VAL A C 1
ATOM 1480 O O . VAL A 1 203 ? 19.082 -4.377 41.629 1.00 19.18 203 VAL A O 1
ATOM 1484 N N . ARG A 1 204 ? 19.737 -6.431 40.967 1.00 19.26 204 ARG A N 1
ATOM 1485 C CA . ARG A 1 204 ? 21.156 -6.113 41.074 1.00 22.75 204 ARG A CA 1
ATOM 1486 C C . ARG A 1 204 ? 21.937 -6.085 39.763 1.00 23.39 204 ARG A C 1
ATOM 1487 O O . ARG A 1 204 ? 23.144 -5.827 39.765 1.00 22.21 204 ARG A O 1
ATOM 1495 N N . SER A 1 205 ? 21.256 -6.336 38.651 1.00 20.98 205 SER A N 1
ATOM 1496 C CA . SER A 1 205 ? 21.909 -6.331 37.344 1.00 21.59 205 SER A CA 1
ATOM 1497 C C . SER A 1 205 ? 20.894 -5.986 36.270 1.00 21.23 205 SER A C 1
ATOM 1498 O O . SER A 1 205 ? 19.690 -5.971 36.531 1.00 19.31 205 SER A O 1
ATOM 1501 N N . LEU A 1 206 ? 21.381 -5.707 35.064 1.00 19.97 206 LEU A N 1
ATOM 1502 C CA . LEU A 1 206 ? 20.500 -5.388 33.950 1.00 19.74 206 LEU A CA 1
ATOM 1503 C C . LEU A 1 206 ? 19.696 -6.628 33.560 1.00 19.00 206 LEU A C 1
ATOM 1504 O O . LEU A 1 206 ? 18.575 -6.513 33.079 1.00 17.47 206 LEU A O 1
ATOM 1509 N N . GLU A 1 207 ? 20.268 -7.813 33.775 1.00 19.74 207 GLU A N 1
ATOM 1510 C CA . GLU A 1 207 ? 19.552 -9.059 33.470 1.00 20.53 207 GLU A CA 1
ATOM 1511 C C . GLU A 1 207 ? 18.375 -9.212 34.434 1.00 20.78 207 GLU A C 1
ATOM 1512 O O . GLU A 1 207 ? 17.273 -9.596 34.034 1.00 19.58 207 GLU A O 1
ATOM 1518 N N . GLU A 1 208 ? 18.610 -8.914 35.708 1.00 18.37 208 GLU A N 1
ATOM 1519 C CA . GLU A 1 208 ? 17.549 -9.013 36.700 1.00 17.97 208 GLU A CA 1
ATOM 1520 C C . GLU A 1 208 ? 16.496 -7.954 36.419 1.00 17.74 208 GLU A C 1
ATOM 1521 O O . GLU A 1 208 ? 15.310 -8.173 36.648 1.00 16.69 208 GLU A O 1
ATOM 1527 N N . LEU A 1 209 ? 16.935 -6.801 35.918 1.00 15.75 209 LEU A N 1
ATOM 1528 C CA . LEU A 1 209 ? 16.009 -5.729 35.569 1.00 16.36 209 LEU A CA 1
ATOM 1529 C C . LEU A 1 209 ? 15.036 -6.235 34.503 1.00 16.71 209 LEU A C 1
ATOM 1530 O O . LEU A 1 209 ? 13.828 -6.000 34.587 1.00 16.76 209 LEU A O 1
ATOM 1535 N N . GLU A 1 210 ? 15.564 -6.924 33.492 1.00 18.86 210 GLU A N 1
ATOM 1536 C CA . GLU A 1 210 ? 14.716 -7.440 32.419 1.00 18.25 210 GLU A CA 1
ATOM 1537 C C . GLU A 1 210 ? 13.709 -8.444 32.971 1.00 17.07 210 GLU A C 1
ATOM 1538 O O . GLU A 1 210 ? 12.545 -8.442 32.572 1.00 18.78 210 GLU A O 1
ATOM 1548 N N . GLU A 1 211 ? 14.157 -9.304 33.883 1.00 17.43 211 GLU A N 1
ATOM 1549 C CA . GLU A 1 211 ? 13.264 -10.287 34.494 1.00 17.10 211 GLU A CA 1
ATOM 1550 C C . GLU A 1 211 ? 12.101 -9.565 35.164 1.00 17.35 211 GLU A C 1
ATOM 1551 O O . GLU A 1 211 ? 10.944 -9.941 35.000 1.00 15.93 211 GLU A O 1
ATOM 1557 N N . ALA A 1 212 ? 12.426 -8.528 35.930 1.00 15.50 212 ALA A N 1
ATOM 1558 C CA . ALA A 1 212 ? 11.411 -7.761 36.644 1.00 15.29 212 ALA A CA 1
ATOM 1559 C C . ALA A 1 212 ? 10.398 -7.143 35.692 1.00 16.11 212 ALA A C 1
ATOM 1560 O O . ALA A 1 212 ? 9.186 -7.269 35.890 1.00 17.14 212 ALA A O 1
ATOM 1562 N N . LEU A 1 213 ? 10.895 -6.478 34.656 1.00 18.37 213 LEU A N 1
ATOM 1563 C CA . LEU A 1 213 ? 10.025 -5.837 33.679 1.00 18.49 213 LEU A CA 1
ATOM 1564 C C . LEU A 1 213 ? 9.096 -6.840 33.017 1.00 19.07 213 LEU A C 1
ATOM 1565 O O . LEU A 1 213 ? 7.891 -6.633 32.944 1.00 18.76 213 LEU A O 1
ATOM 1570 N N . GLU A 1 214 ? 9.661 -7.942 32.545 1.00 19.39 214 GLU A N 1
ATOM 1571 C CA . GLU A 1 214 ? 8.866 -8.947 31.861 1.00 19.40 214 GLU A CA 1
ATOM 1572 C C . GLU A 1 214 ? 7.874 -9.711 32.729 1.00 17.26 214 GLU A C 1
ATOM 1573 O O . GLU A 1 214 ? 6.844 -10.155 32.234 1.00 17.70 214 GLU A O 1
ATOM 1583 N N . ALA A 1 215 ? 8.169 -9.852 34.020 1.00 16.74 215 ALA A N 1
ATOM 1584 C CA . ALA A 1 215 ? 7.272 -10.557 34.932 1.00 15.90 215 ALA A CA 1
ATOM 1585 C C . ALA A 1 215 ? 6.154 -9.637 35.420 1.00 16.13 215 ALA A C 1
ATOM 1586 O O . ALA A 1 215 ? 5.240 -10.069 36.123 1.00 16.96 215 ALA A O 1
ATOM 1588 N N . GLY A 1 216 ? 6.233 -8.364 35.056 1.00 17.24 216 GLY A N 1
ATOM 1589 C CA . GLY A 1 216 ? 5.185 -7.431 35.439 1.00 17.90 216 GLY A CA 1
ATOM 1590 C C . GLY A 1 216 ? 5.355 -6.610 36.705 1.00 17.14 216 GLY A C 1
ATOM 1591 O O . GLY A 1 216 ? 4.364 -6.167 37.281 1.00 17.49 216 GLY A O 1
ATOM 1592 N N . ALA A 1 217 ? 6.584 -6.399 37.154 1.00 14.53 217 ALA A N 1
ATOM 1593 C CA . ALA A 1 217 ? 6.788 -5.600 38.359 1.00 14.59 217 ALA A CA 1
ATOM 1594 C C . ALA A 1 217 ? 6.189 -4.209 38.142 1.00 14.44 217 ALA A C 1
ATOM 1595 O O . ALA A 1 217 ? 6.217 -3.682 37.031 1.00 14.67 217 ALA A O 1
ATOM 1597 N N . ASP A 1 218 ? 5.640 -3.628 39.203 1.00 13.81 218 ASP A N 1
ATOM 1598 C CA . ASP A 1 218 ? 5.030 -2.299 39.122 1.00 15.25 218 ASP A CA 1
ATOM 1599 C C . ASP A 1 218 ? 6.047 -1.192 39.393 1.00 15.31 218 ASP A C 1
ATOM 1600 O O . ASP A 1 218 ? 5.884 -0.060 38.925 1.00 16.21 218 ASP A O 1
ATOM 1605 N N . LEU A 1 219 ? 7.069 -1.529 40.175 1.00 13.94 219 LEU A N 1
ATOM 1606 C CA . LEU A 1 219 ? 8.097 -0.715 40.779 1.00 17.19 219 LEU A CA 1
ATOM 1607 C C . LEU A 1 219 ? 9.403 -1.429 40.589 1.00 16.49 219 LEU A C 1
ATOM 1608 O O . LEU A 1 219 ? 9.537 -2.606 40.898 1.00 15.80 219 LEU A O 1
ATOM 1616 N N . ILE A 1 220 ? 10.529 -0.822 40.234 1.00 13.33 220 ILE A N 1
ATOM 1617 C CA . ILE A 1 220 ? 11.785 -1.559 40.244 1.00 12.60 220 ILE A CA 1
ATOM 1618 C C . ILE A 1 220 ? 12.840 -0.749 40.968 1.00 14.87 220 ILE A C 1
ATOM 1619 O O . ILE A 1 220 ? 13.025 0.436 40.687 1.00 16.88 220 ILE A O 1
ATOM 1624 N N . LEU A 1 221 ? 13.504 -1.382 41.930 1.00 14.11 221 LEU A N 1
ATOM 1625 C CA . LEU A 1 221 ? 14.549 -0.713 42.695 1.00 14.73 221 LEU A CA 1
ATOM 1626 C C . LEU A 1 221 ? 15.908 -1.193 42.214 1.00 16.57 221 LEU A C 1
ATOM 1627 O O . LEU A 1 221 ? 16.217 -2.381 42.300 1.00 15.55 221 LEU A O 1
ATOM 1632 N N . LEU A 1 222 ? 16.711 -0.263 41.705 1.00 16.64 222 LEU A N 1
ATOM 1633 C CA . LEU A 1 222 ? 18.048 -0.591 41.215 1.00 18.27 222 LEU A CA 1
ATOM 1634 C C . LEU A 1 222 ? 19.011 -0.557 42.408 1.00 18.57 222 LEU A C 1
ATOM 1635 O O . LEU A 1 222 ? 19.297 0.505 42.968 1.00 20.05 222 LEU A O 1
ATOM 1640 N N . ASP A 1 223 ? 19.502 -1.732 42.792 1.00 18.89 223 ASP A N 1
ATOM 1641 C CA . ASP A 1 223 ? 20.389 -1.881 43.946 1.00 19.36 223 ASP A CA 1
ATOM 1642 C C . ASP A 1 223 ? 21.876 -1.702 43.652 1.00 20.35 223 ASP A C 1
ATOM 1643 O O . ASP A 1 223 ? 22.512 -2.578 43.067 1.00 19.57 223 ASP A O 1
ATOM 1648 N N . ASN A 1 224 ? 22.424 -0.564 44.062 1.00 20.61 224 ASN A N 1
ATOM 1649 C CA . ASN A 1 224 ? 23.848 -0.290 43.883 1.00 21.82 224 ASN A CA 1
ATOM 1650 C C . ASN A 1 224 ? 24.371 -0.425 42.454 1.00 21.95 224 ASN A C 1
ATOM 1651 O O . ASN A 1 224 ? 25.435 -1.005 42.232 1.00 22.91 224 ASN A O 1
ATOM 1659 N N . PHE A 1 225 ? 23.630 0.112 41.491 1.00 19.69 225 PHE A N 1
ATOM 1660 C CA . PHE A 1 225 ? 24.034 0.061 40.083 1.00 20.80 225 PHE A CA 1
ATOM 1661 C C . PHE A 1 225 ? 25.124 1.083 39.777 1.00 23.38 225 PHE A C 1
ATOM 1662 O O . PHE A 1 225 ? 25.027 2.233 40.194 1.00 22.01 225 PHE A O 1
ATOM 1670 N N . PRO A 1 226 ? 26.178 0.681 39.051 1.00 26.06 226 PRO A N 1
ATOM 1671 C CA . PRO A 1 226 ? 27.197 1.692 38.752 1.00 27.81 226 PRO A CA 1
ATOM 1672 C C . PRO A 1 226 ? 26.525 2.688 37.800 1.00 28.35 226 PRO A C 1
ATOM 1673 O O . PRO A 1 226 ? 25.532 2.350 37.146 1.00 27.65 226 PRO A O 1
ATOM 1677 N N . LEU A 1 227 ? 27.050 3.907 37.726 1.00 26.54 227 LEU A N 1
ATOM 1678 C CA . LEU A 1 227 ? 26.464 4.938 36.878 1.00 27.99 227 LEU A CA 1
ATOM 1679 C C . LEU A 1 227 ? 26.141 4.492 35.455 1.00 27.93 227 LEU A C 1
ATOM 1680 O O . LEU A 1 227 ? 25.045 4.735 34.959 1.00 28.50 227 LEU A O 1
ATOM 1685 N N . GLU A 1 228 ? 27.096 3.847 34.797 1.00 28.15 228 GLU A N 1
ATOM 1686 C CA . GLU A 1 228 ? 26.893 3.373 33.431 1.00 29.46 228 GLU A CA 1
ATOM 1687 C C . GLU A 1 228 ? 25.632 2.503 33.336 1.00 28.10 228 GLU A C 1
ATOM 1688 O O . GLU A 1 228 ? 24.781 2.714 32.467 1.00 26.46 228 GLU A O 1
ATOM 1694 N N . ALA A 1 229 ? 25.517 1.530 34.237 1.00 26.13 229 ALA A N 1
ATOM 1695 C CA . ALA A 1 229 ? 24.361 0.629 34.260 1.00 24.89 229 ALA A CA 1
ATOM 1696 C C . ALA A 1 229 ? 23.072 1.386 34.573 1.00 23.66 229 ALA A C 1
ATOM 1697 O O . ALA A 1 229 ? 22.029 1.128 33.969 1.00 23.88 229 ALA A O 1
ATOM 1699 N N . LEU A 1 230 ? 23.136 2.316 35.521 1.00 25.03 230 LEU A N 1
ATOM 1700 C CA . LEU A 1 230 ? 21.960 3.108 35.868 1.00 24.26 230 LEU A CA 1
ATOM 1701 C C . LEU A 1 230 ? 21.402 3.786 34.622 1.00 25.53 230 LEU A C 1
ATOM 1702 O O . LEU A 1 230 ? 20.201 3.724 34.358 1.00 23.32 230 LEU A O 1
ATOM 1707 N N . ARG A 1 231 ? 22.273 4.448 33.862 1.00 24.42 231 ARG A N 1
ATOM 1708 C CA . ARG A 1 231 ? 21.833 5.131 32.652 1.00 25.79 231 ARG A CA 1
ATOM 1709 C C . ARG A 1 231 ? 21.163 4.163 31.692 1.00 24.39 231 ARG A C 1
ATOM 1710 O O . ARG A 1 231 ? 20.116 4.464 31.126 1.00 22.12 231 ARG A O 1
ATOM 1718 N N . GLU A 1 232 ? 21.781 3.001 31.510 1.00 25.17 232 GLU A N 1
ATOM 1719 C CA . GLU A 1 232 ? 21.257 1.975 30.614 1.00 26.87 232 GLU A CA 1
ATOM 1720 C C . GLU A 1 232 ? 19.897 1.462 31.089 1.00 25.81 232 GLU A C 1
ATOM 1721 O O . GLU A 1 232 ? 19.007 1.183 30.279 1.00 25.92 232 GLU A O 1
ATOM 1727 N N . ALA A 1 233 ? 19.741 1.327 32.403 1.00 24.74 233 ALA A N 1
ATOM 1728 C CA . ALA A 1 233 ? 18.483 0.853 32.972 1.00 22.46 233 ALA A CA 1
ATOM 1729 C C . ALA A 1 233 ? 17.368 1.839 32.644 1.00 21.67 233 ALA A C 1
ATOM 1730 O O . ALA A 1 233 ? 16.281 1.449 32.232 1.00 19.69 233 ALA A O 1
ATOM 1732 N N . VAL A 1 234 ? 17.646 3.126 32.824 1.00 21.28 234 VAL A N 1
ATOM 1733 C CA . VAL A 1 234 ? 16.648 4.149 32.541 1.00 21.51 234 VAL A CA 1
ATOM 1734 C C . VAL A 1 234 ? 16.254 4.136 31.070 1.00 22.92 234 VAL A C 1
ATOM 1735 O O . VAL A 1 234 ? 15.072 4.219 30.735 1.00 24.54 234 VAL A O 1
ATOM 1739 N N . ARG A 1 235 ? 17.247 4.028 30.192 1.00 25.23 235 ARG A N 1
ATOM 1740 C CA . ARG A 1 235 ? 16.982 4.013 28.758 1.00 25.94 235 ARG A CA 1
ATOM 1741 C C . ARG A 1 235 ? 16.067 2.849 28.389 1.00 26.32 235 ARG A C 1
ATOM 1742 O O . ARG A 1 235 ? 15.052 3.034 27.715 1.00 26.12 235 ARG A O 1
ATOM 1750 N N . ARG A 1 236 ? 16.434 1.655 28.842 1.00 26.29 236 ARG A N 1
ATOM 1751 C CA . ARG A 1 236 ? 15.667 0.446 28.562 1.00 27.14 236 ARG A CA 1
ATOM 1752 C C . ARG A 1 236 ? 14.226 0.542 29.032 1.00 26.92 236 ARG A C 1
ATOM 1753 O O . ARG A 1 236 ? 13.297 0.333 28.255 1.00 28.88 236 ARG A O 1
ATOM 1761 N N . VAL A 1 237 ? 14.046 0.851 30.311 1.00 24.78 237 VAL A N 1
ATOM 1762 C CA . VAL A 1 237 ? 12.720 0.969 30.892 1.00 23.20 237 VAL A CA 1
ATOM 1763 C C . VAL A 1 237 ? 11.870 1.971 30.123 1.00 24.38 237 VAL A C 1
ATOM 1764 O O . VAL A 1 237 ? 10.664 1.794 29.983 1.00 25.52 237 VAL A O 1
ATOM 1768 N N . GLY A 1 238 ? 12.506 3.023 29.627 1.00 27.26 238 GLY A N 1
ATOM 1769 C CA . GLY A 1 238 ? 11.791 4.033 28.863 1.00 28.22 238 GLY A CA 1
ATOM 1770 C C . GLY A 1 238 ? 10.495 4.524 29.479 1.00 28.95 238 GLY A C 1
ATOM 1771 O O . GLY A 1 238 ? 9.506 4.722 28.773 1.00 31.13 238 GLY A O 1
ATOM 1772 N N . GLY A 1 239 ? 10.493 4.712 30.794 1.00 27.33 239 GLY A N 1
ATOM 1773 C CA . GLY A 1 239 ? 9.310 5.204 31.479 1.00 26.23 239 GLY A CA 1
ATOM 1774 C C . GLY A 1 239 ? 8.158 4.229 31.643 1.00 24.47 239 GLY A C 1
ATOM 1775 O O . GLY A 1 239 ? 7.072 4.624 32.055 1.00 23.56 239 GLY A O 1
ATOM 1776 N N . ARG A 1 240 ? 8.379 2.959 31.330 1.00 23.78 240 ARG A N 1
ATOM 1777 C CA . ARG A 1 240 ? 7.313 1.968 31.463 1.00 23.04 240 ARG A CA 1
ATOM 1778 C C . ARG A 1 240 ? 6.884 1.790 32.916 1.00 22.12 240 ARG A C 1
ATOM 1779 O O . ARG A 1 240 ? 5.706 1.572 33.212 1.00 23.06 240 ARG A O 1
ATOM 1787 N N . VAL A 1 241 ? 7.850 1.895 33.823 1.00 20.32 241 VAL A N 1
ATOM 1788 C CA . VAL A 1 241 ? 7.597 1.737 35.245 1.00 17.84 241 VAL A CA 1
ATOM 1789 C C . VAL A 1 241 ? 8.547 2.664 36.004 1.00 17.66 241 VAL A C 1
ATOM 1790 O O . VAL A 1 241 ? 9.636 2.955 35.530 1.00 17.81 241 VAL A O 1
ATOM 1796 N N . PRO A 1 242 ? 8.131 3.157 37.178 1.00 18.48 242 PRO A N 1
ATOM 1797 C CA . PRO A 1 242 ? 8.987 4.047 37.969 1.00 19.12 242 PRO A CA 1
ATOM 1798 C C . PRO A 1 242 ? 10.241 3.308 38.438 1.00 20.83 242 PRO A C 1
ATOM 1799 O O . PRO A 1 242 ? 10.176 2.125 38.789 1.00 20.10 242 PRO A O 1
ATOM 1803 N N . LEU A 1 243 ? 11.379 3.998 38.447 1.00 19.10 243 LEU A N 1
ATOM 1804 C CA . LEU A 1 243 ? 12.621 3.383 38.889 1.00 19.21 243 LEU A CA 1
ATOM 1805 C C . LEU A 1 243 ? 13.119 4.067 40.166 1.00 19.33 243 LEU A C 1
ATOM 1806 O O . LEU A 1 243 ? 13.162 5.295 40.247 1.00 19.08 243 LEU A O 1
ATOM 1811 N N . GLU A 1 244 ? 13.472 3.255 41.157 1.00 18.14 244 GLU A N 1
ATOM 1812 C CA . GLU A 1 244 ? 13.972 3.737 42.444 1.00 19.10 244 GLU A CA 1
ATOM 1813 C C . GLU A 1 244 ? 15.419 3.279 42.604 1.00 20.21 244 GLU A C 1
ATOM 1814 O O . GLU A 1 244 ? 15.693 2.079 42.595 1.00 22.70 244 GLU A O 1
ATOM 1820 N N . ALA A 1 245 ? 16.345 4.223 42.743 1.00 20.08 245 ALA A N 1
ATOM 1821 C CA . ALA A 1 245 ? 17.752 3.874 42.903 1.00 18.41 245 ALA A CA 1
ATOM 1822 C C . ALA A 1 245 ? 18.109 3.849 44.381 1.00 19.28 245 ALA A C 1
ATOM 1823 O O . ALA A 1 245 ? 17.662 4.699 45.139 1.00 19.81 245 ALA A O 1
ATOM 1825 N N . SER A 1 246 ? 18.912 2.872 44.789 1.00 20.22 246 SER A N 1
ATOM 1826 C CA . SER A 1 246 ? 19.317 2.758 46.187 1.00 24.38 246 SER A CA 1
ATOM 1827 C C . SER A 1 246 ? 20.711 2.146 46.259 1.00 26.14 246 SER A C 1
ATOM 1828 O O . SER A 1 246 ? 21.275 1.763 45.236 1.00 25.78 246 SER A O 1
ATOM 1831 N N . GLY A 1 247 ? 21.273 2.079 47.463 1.00 28.59 247 GLY A N 1
ATOM 1832 C CA . GLY A 1 247 ? 22.595 1.500 47.634 1.00 29.72 247 GLY A CA 1
ATOM 1833 C C . GLY A 1 247 ? 23.759 2.458 47.846 1.00 32.52 247 GLY A C 1
ATOM 1834 O O . GLY A 1 247 ? 24.136 3.205 46.938 1.00 34.65 247 GLY A O 1
ATOM 1835 N N . ASN A 1 248 ? 24.339 2.418 49.043 1.00 31.77 248 ASN A N 1
ATOM 1836 C CA . ASN A 1 248 ? 25.477 3.265 49.454 1.00 33.10 248 ASN A CA 1
ATOM 1837 C C . ASN A 1 248 ? 25.394 4.663 48.843 1.00 31.88 248 ASN A C 1
ATOM 1838 O O . ASN A 1 248 ? 26.320 5.093 48.168 1.00 31.61 248 ASN A O 1
ATOM 1843 N N . MET A 1 249 ? 24.297 5.333 49.155 1.00 29.91 249 MET A N 1
ATOM 1844 C CA . MET A 1 249 ? 24.091 6.678 48.667 1.00 30.65 249 MET A CA 1
ATOM 1845 C C . MET A 1 249 ? 24.957 7.736 49.339 1.00 30.24 249 MET A C 1
ATOM 1846 O O . MET A 1 249 ? 25.317 7.634 50.515 1.00 34.25 249 MET A O 1
ATOM 1851 N N . THR A 1 250 ? 25.318 8.734 48.548 1.00 27.68 250 THR A N 1
ATOM 1852 C CA . THR A 1 250 ? 26.083 9.882 48.999 1.00 24.53 250 THR A CA 1
ATOM 1853 C C . THR A 1 250 ? 25.402 10.977 48.194 1.00 22.90 250 THR A C 1
ATOM 1854 O O . THR A 1 250 ? 24.646 10.674 47.271 1.00 19.48 250 THR A O 1
ATOM 1858 N N . LEU A 1 251 ? 25.644 12.237 48.529 1.00 20.41 251 LEU A N 1
ATOM 1859 C CA . LEU A 1 251 ? 25.007 13.312 47.783 1.00 19.48 251 LEU A CA 1
ATOM 1860 C C . LEU A 1 251 ? 25.379 13.226 46.305 1.00 20.06 251 LEU A C 1
ATOM 1861 O O . LEU A 1 251 ? 24.534 13.422 45.431 1.00 20.43 251 LEU A O 1
ATOM 1866 N N . GLU A 1 252 ? 26.646 12.921 46.032 1.00 21.05 252 GLU A N 1
ATOM 1867 C CA . GLU A 1 252 ? 27.131 12.809 44.661 1.00 21.95 252 GLU A CA 1
ATOM 1868 C C . GLU A 1 252 ? 26.420 11.707 43.892 1.00 22.44 252 GLU A C 1
ATOM 1869 O O . GLU A 1 252 ? 25.993 11.906 42.752 1.00 22.40 252 GLU A O 1
ATOM 1875 N N . ARG A 1 253 ? 26.309 10.538 44.512 1.00 22.57 253 ARG A N 1
ATOM 1876 C CA . ARG A 1 253 ? 25.660 9.408 43.862 1.00 22.92 253 ARG A CA 1
ATOM 1877 C C . ARG A 1 253 ? 24.174 9.625 43.647 1.00 22.05 253 ARG A C 1
ATOM 1878 O O . ARG A 1 253 ? 23.631 9.237 42.611 1.00 20.72 253 ARG A O 1
ATOM 1892 N N . ALA A 1 254 ? 23.511 10.234 44.627 1.00 20.25 254 ALA A N 1
ATOM 1893 C CA . ALA A 1 254 ? 22.086 10.511 44.513 1.00 20.32 254 ALA A CA 1
ATOM 1894 C C . ALA A 1 254 ? 21.847 11.483 43.362 1.00 22.16 254 ALA A C 1
ATOM 1895 O O . ALA A 1 254 ? 20.888 11.345 42.603 1.00 20.33 254 ALA A O 1
ATOM 1897 N N . LYS A 1 255 ? 22.729 12.468 43.225 1.00 21.67 255 LYS A N 1
ATOM 1898 C CA . LYS A 1 255 ? 22.596 13.445 42.157 1.00 20.27 255 LYS A CA 1
ATOM 1899 C C . LYS A 1 255 ? 22.848 12.794 40.801 1.00 20.12 255 LYS A C 1
ATOM 1900 O O . LYS A 1 255 ? 22.159 13.091 39.829 1.00 19.93 255 LYS A O 1
ATOM 1906 N N . ALA A 1 256 ? 23.836 11.903 40.743 1.00 19.85 256 ALA A N 1
ATOM 1907 C CA . ALA A 1 256 ? 24.173 11.224 39.498 1.00 20.25 256 ALA A CA 1
ATOM 1908 C C . ALA A 1 256 ? 23.000 10.357 39.049 1.00 20.94 256 ALA A C 1
ATOM 1909 O O . ALA A 1 256 ? 22.621 10.366 37.879 1.00 21.40 256 ALA A O 1
ATOM 1911 N N . ALA A 1 257 ? 22.426 9.610 39.988 1.00 20.62 257 ALA A N 1
ATOM 1912 C CA . ALA A 1 257 ? 21.284 8.747 39.685 1.00 21.71 257 ALA A CA 1
ATOM 1913 C C . ALA A 1 257 ? 20.119 9.591 39.170 1.00 20.60 257 ALA A C 1
ATOM 1914 O O . ALA A 1 257 ? 19.462 9.239 38.186 1.00 20.06 257 ALA A O 1
ATOM 1916 N N . ALA A 1 258 ? 19.871 10.717 39.831 1.00 20.13 258 ALA A N 1
ATOM 1917 C CA . ALA A 1 258 ? 18.791 11.612 39.427 1.00 19.70 258 ALA A CA 1
ATOM 1918 C C . ALA A 1 258 ? 19.017 12.155 38.013 1.00 21.76 258 ALA A C 1
ATOM 1919 O O . ALA A 1 258 ? 18.096 12.192 37.193 1.00 20.22 258 ALA A O 1
ATOM 1921 N N . GLU A 1 259 ? 20.243 12.573 37.720 1.00 24.03 259 GLU A N 1
ATOM 1922 C CA . GLU A 1 259 ? 20.540 13.110 36.397 1.00 24.42 259 GLU A CA 1
ATOM 1923 C C . GLU A 1 259 ? 20.510 11.985 35.360 1.00 26.27 259 GLU A C 1
ATOM 1924 O O . GLU A 1 259 ? 20.346 12.231 34.165 1.00 25.68 259 GLU A O 1
ATOM 1930 N N . ALA A 1 260 ? 20.660 10.750 35.827 1.00 25.06 260 ALA A N 1
ATOM 1931 C CA . ALA A 1 260 ? 20.626 9.596 34.939 1.00 25.15 260 ALA A CA 1
ATOM 1932 C C . ALA A 1 260 ? 19.184 9.378 34.503 1.00 24.02 260 ALA A C 1
ATOM 1933 O O . ALA A 1 260 ? 18.924 8.807 33.444 1.00 28.05 260 ALA A O 1
ATOM 1935 N N . GLY A 1 261 ? 18.242 9.835 35.324 1.00 22.52 261 GLY A N 1
ATOM 1936 C CA . GLY A 1 261 ? 16.845 9.705 34.960 1.00 20.49 261 GLY A CA 1
ATOM 1937 C C . GLY A 1 261 ? 15.929 8.868 35.832 1.00 20.73 261 GLY A C 1
ATOM 1938 O O . GLY A 1 261 ? 14.790 8.619 35.430 1.00 19.22 261 GLY A O 1
ATOM 1939 N N . VAL A 1 262 ? 16.389 8.439 37.008 1.00 20.31 262 VAL A N 1
ATOM 1940 C CA . VAL A 1 262 ? 15.527 7.642 37.877 1.00 19.73 262 VAL A CA 1
ATOM 1941 C C . VAL A 1 262 ? 14.440 8.522 38.478 1.00 21.21 262 VAL A C 1
ATOM 1942 O O . VAL A 1 262 ? 14.560 9.748 38.521 1.00 18.95 262 VAL A O 1
ATOM 1946 N N . ASP A 1 263 ? 13.375 7.886 38.946 1.00 18.36 263 ASP A N 1
ATOM 1947 C CA . ASP A 1 263 ? 12.246 8.607 39.506 1.00 18.27 263 ASP A CA 1
ATOM 1948 C C . ASP A 1 263 ? 12.354 8.816 41.001 1.00 17.35 263 ASP A C 1
ATOM 1949 O O . ASP A 1 263 ? 11.822 9.788 41.539 1.00 17.18 263 ASP A O 1
ATOM 1954 N N . TYR A 1 264 ? 13.055 7.908 41.670 1.00 16.33 264 TYR A N 1
ATOM 1955 C CA . TYR A 1 264 ? 13.216 7.991 43.114 1.00 17.08 264 TYR A CA 1
ATOM 1956 C C . TYR A 1 264 ? 14.605 7.542 43.539 1.00 16.93 264 TYR A C 1
ATOM 1957 O O . TYR A 1 264 ? 15.239 6.716 42.885 1.00 16.38 264 TYR A O 1
ATOM 1966 N N . VAL A 1 265 ? 15.079 8.105 44.642 1.00 18.21 265 VAL A N 1
ATOM 1967 C CA . VAL A 1 265 ? 16.372 7.735 45.183 1.00 17.09 265 VAL A CA 1
ATOM 1968 C C . VAL A 1 265 ? 16.111 7.476 46.662 1.00 16.74 265 VAL A C 1
ATOM 1969 O O . VAL A 1 265 ? 15.772 8.391 47.393 1.00 12.74 265 VAL A O 1
ATOM 1973 N N . SER A 1 266 ? 16.230 6.219 47.092 1.00 18.18 266 SER A N 1
ATOM 1974 C CA . SER A 1 266 ? 15.998 5.892 48.492 1.00 17.38 266 SER A CA 1
ATOM 1975 C C . SER A 1 266 ? 17.336 5.978 49.226 1.00 14.71 266 SER A C 1
ATOM 1976 O O . SER A 1 266 ? 18.351 5.425 48.787 1.00 16.39 266 SER A O 1
ATOM 1980 N N . VAL A 1 267 ? 17.326 6.688 50.347 1.00 15.03 267 VAL A N 1
ATOM 1981 C CA . VAL A 1 267 ? 18.540 6.945 51.116 1.00 14.40 267 VAL A CA 1
ATOM 1982 C C . VAL A 1 267 ? 18.485 6.471 52.559 1.00 12.93 267 VAL A C 1
ATOM 1983 O O . VAL A 1 267 ? 17.828 7.077 53.397 1.00 14.43 267 VAL A O 1
ATOM 1987 N N . GLY A 1 268 ? 19.201 5.392 52.850 1.00 14.60 268 GLY A N 1
ATOM 1988 C CA . GLY A 1 268 ? 19.205 4.873 54.203 1.00 14.34 268 GLY A CA 1
ATOM 1989 C C . GLY A 1 268 ? 19.869 5.833 55.171 1.00 13.77 268 GLY A C 1
ATOM 1990 O O . GLY A 1 268 ? 19.469 5.942 56.333 1.00 13.45 268 GLY A O 1
ATOM 1991 N N . ALA A 1 269 ? 20.885 6.536 54.685 1.00 15.03 269 ALA A N 1
ATOM 1992 C CA . ALA A 1 269 ? 21.639 7.470 55.508 1.00 14.90 269 ALA A CA 1
ATOM 1993 C C . ALA A 1 269 ? 20.765 8.507 56.209 1.00 16.66 269 ALA A C 1
ATOM 1994 O O . ALA A 1 269 ? 21.091 8.957 57.312 1.00 15.05 269 ALA A O 1
ATOM 1996 N N . LEU A 1 270 ? 19.656 8.881 55.580 1.00 14.95 270 LEU A N 1
ATOM 1997 C CA . LEU A 1 270 ? 18.774 9.886 56.169 1.00 15.76 270 LEU A CA 1
ATOM 1998 C C . LEU A 1 270 ? 18.414 9.600 57.614 1.00 18.31 270 LEU A C 1
ATOM 1999 O O . LEU A 1 270 ? 18.399 10.510 58.441 1.00 16.23 270 LEU A O 1
ATOM 2004 N N . THR A 1 271 ? 18.134 8.334 57.919 1.00 15.80 271 THR A N 1
ATOM 2005 C CA . THR A 1 271 ? 17.738 7.938 59.266 1.00 17.00 271 THR A CA 1
ATOM 2006 C C . THR A 1 271 ? 18.707 6.965 59.926 1.00 18.18 271 THR A C 1
ATOM 2007 O O . THR A 1 271 ? 18.585 6.670 61.120 1.00 18.10 271 THR A O 1
ATOM 2011 N N . HIS A 1 272 ? 19.661 6.465 59.151 1.00 17.76 272 HIS A N 1
ATOM 2012 C CA . HIS A 1 272 ? 20.615 5.492 59.667 1.00 20.70 272 HIS A CA 1
ATOM 2013 C C . HIS A 1 272 ? 21.944 6.100 60.094 1.00 21.87 272 HIS A C 1
ATOM 2014 O O . HIS A 1 272 ? 22.629 5.546 60.954 1.00 23.50 272 HIS A O 1
ATOM 2021 N N . SER A 1 273 ? 22.315 7.232 59.505 1.00 22.71 273 SER A N 1
ATOM 2022 C CA . SER A 1 273 ? 23.588 7.850 59.857 1.00 25.84 273 SER A CA 1
ATOM 2023 C C . SER A 1 273 ? 23.630 9.373 59.800 1.00 25.18 273 SER A C 1
ATOM 2024 O O . SER A 1 273 ? 24.693 9.956 59.600 1.00 26.63 273 SER A O 1
ATOM 2027 N N . ALA A 1 274 ? 22.485 10.020 59.986 1.00 21.75 274 ALA A N 1
ATOM 2028 C CA . ALA A 1 274 ? 22.452 11.477 59.966 1.00 21.57 274 ALA A CA 1
ATOM 2029 C C . ALA A 1 274 ? 23.067 12.016 61.255 1.00 20.74 274 ALA A C 1
ATOM 2030 O O . ALA A 1 274 ? 22.669 11.627 62.352 1.00 20.91 274 ALA A O 1
ATOM 2032 N N . LYS A 1 275 ? 24.046 12.902 61.127 1.00 19.99 275 LYS A N 1
ATOM 2033 C CA . LYS A 1 275 ? 24.677 13.485 62.307 1.00 21.35 275 LYS A CA 1
ATOM 2034 C C . LYS A 1 275 ? 23.670 14.411 62.982 1.00 21.04 275 LYS A C 1
ATOM 2035 O O . LYS A 1 275 ? 22.895 15.090 62.306 1.00 21.02 275 LYS A O 1
ATOM 2041 N N . ALA A 1 276 ? 23.663 14.431 64.310 1.00 19.63 276 ALA A N 1
ATOM 2042 C CA . ALA A 1 276 ? 22.736 15.298 65.029 1.00 19.95 276 ALA A CA 1
ATOM 2043 C C . ALA A 1 276 ? 23.105 16.746 64.756 1.00 19.58 276 ALA A C 1
ATOM 2044 O O . ALA A 1 276 ? 24.281 17.066 64.565 1.00 18.75 276 ALA A O 1
ATOM 2046 N N . LEU A 1 277 ? 22.110 17.625 64.730 1.00 16.91 277 LEU A N 1
ATOM 2047 C CA . LEU A 1 277 ? 22.396 19.041 64.510 1.00 18.83 277 LEU A CA 1
ATOM 2048 C C . LEU A 1 277 ? 22.885 19.602 65.846 1.00 18.62 277 LEU A C 1
ATOM 2049 O O . LEU A 1 277 ? 22.342 19.273 66.902 1.00 16.67 277 LEU A O 1
ATOM 2054 N N . ASP A 1 278 ? 23.916 20.441 65.801 1.00 20.38 278 ASP A N 1
ATOM 2055 C CA . ASP A 1 278 ? 24.479 21.017 67.015 1.00 22.07 278 ASP A CA 1
ATOM 2056 C C . ASP A 1 278 ? 23.591 22.132 67.560 1.00 24.05 278 ASP A C 1
ATOM 2057 O O . ASP A 1 278 ? 23.598 23.255 67.050 1.00 23.38 278 ASP A O 1
ATOM 2062 N N . LEU A 1 279 ? 22.822 21.807 68.595 1.00 24.79 279 LEU A N 1
ATOM 2063 C CA . LEU A 1 279 ? 21.925 22.764 69.239 1.00 27.25 279 LEU A CA 1
ATOM 2064 C C . LEU A 1 279 ? 22.199 22.695 70.739 1.00 28.32 279 LEU A C 1
ATOM 2065 O O . LEU A 1 279 ? 22.497 21.624 71.270 1.00 28.14 279 LEU A O 1
ATOM 2070 N N . SER A 1 280 ? 22.092 23.825 71.427 1.00 29.86 280 SER A N 1
ATOM 2071 C CA . SER A 1 280 ? 22.353 23.843 72.862 1.00 29.96 280 SER A CA 1
ATOM 2072 C C . SER A 1 280 ? 21.360 24.716 73.618 1.00 30.24 280 SER A C 1
ATOM 2073 O O . SER A 1 280 ? 20.821 25.674 73.070 1.00 29.82 280 SER A O 1
ATOM 2076 N N . LEU A 1 281 ? 21.115 24.374 74.878 1.00 29.40 281 LEU A N 1
ATOM 2077 C CA . LEU A 1 281 ? 20.211 25.162 75.700 1.00 30.68 281 LEU A CA 1
ATOM 2078 C C . LEU A 1 281 ? 21.071 26.123 76.503 1.00 30.84 281 LEU A C 1
ATOM 2079 O O . LEU A 1 281 ? 21.919 25.703 77.287 1.00 30.65 281 LEU A O 1
ATOM 2084 N N . LEU A 1 282 ? 20.855 27.414 76.290 1.00 32.65 282 LEU A N 1
ATOM 2085 C CA . LEU A 1 282 ? 21.609 28.443 76.990 1.00 34.04 282 LEU A CA 1
ATOM 2086 C C . LEU A 1 282 ? 20.764 29.071 78.094 1.00 33.17 282 LEU A C 1
ATOM 2087 O O . LEU A 1 282 ? 19.778 29.743 77.815 1.00 31.88 282 LEU A O 1
ATOM 2092 N N . VAL A 1 283 ? 21.141 28.838 79.346 1.00 33.94 283 VAL A N 1
ATOM 2093 C CA . VAL A 1 283 ? 20.407 29.424 80.461 1.00 35.73 283 VAL A CA 1
ATOM 2094 C C . VAL A 1 283 ? 20.967 30.826 80.673 1.00 37.45 283 VAL A C 1
ATOM 2095 O O . VAL A 1 283 ? 22.110 30.985 81.105 1.00 37.56 283 VAL A O 1
ATOM 2099 N N . VAL A 1 284 ? 20.168 31.839 80.354 1.00 39.43 284 VAL A N 1
ATOM 2100 C CA . VAL A 1 284 ? 20.602 33.224 80.498 1.00 42.42 284 VAL A CA 1
ATOM 2101 C C . VAL A 1 284 ? 20.412 33.740 81.921 1.00 44.67 284 VAL A C 1
ATOM 2102 O O . VAL A 1 284 ? 21.155 34.607 82.377 1.00 45.68 284 VAL A O 1
ATOM 2106 N N . ARG A 1 285 ? 19.417 33.198 82.614 1.00 45.87 285 ARG A N 1
ATOM 2107 C CA . ARG A 1 285 ? 19.179 33.563 84.000 1.00 48.43 285 ARG A CA 1
ATOM 2108 C C . ARG A 1 285 ? 18.524 32.413 84.759 1.00 48.98 285 ARG A C 1
ATOM 2109 O O . ARG A 1 285 ? 17.564 31.803 84.307 1.00 47.96 285 ARG A O 1
ATOM 2117 N N . PRO A 1 286 ? 19.084 32.085 85.937 1.00 49.60 286 PRO A N 1
ATOM 2118 C CA . PRO A 1 286 ? 20.233 32.732 86.587 1.00 50.43 286 PRO A CA 1
ATOM 2119 C C . PRO A 1 286 ? 21.528 32.623 85.788 1.00 50.94 286 PRO A C 1
ATOM 2120 O O . PRO A 1 286 ? 22.270 33.627 85.731 1.00 52.42 286 PRO A O 1
ATOM 2125 N N . GLN B 1 11 ? 18.180 -6.195 83.569 1.00 57.82 11 GLN B N 1
ATOM 2126 C CA . GLN B 1 11 ? 16.757 -6.158 83.129 1.00 57.58 11 GLN B CA 1
ATOM 2127 C C . GLN B 1 11 ? 16.097 -4.805 83.362 1.00 56.85 11 GLN B C 1
ATOM 2128 O O . GLN B 1 11 ? 16.609 -3.968 84.107 1.00 57.55 11 GLN B O 1
ATOM 2134 N N . GLY B 1 12 ? 14.952 -4.603 82.716 1.00 55.23 12 GLY B N 1
ATOM 2135 C CA . GLY B 1 12 ? 14.231 -3.353 82.853 1.00 52.72 12 GLY B CA 1
ATOM 2136 C C . GLY B 1 12 ? 13.129 -3.210 81.821 1.00 50.89 12 GLY B C 1
ATOM 2137 O O . GLY B 1 12 ? 12.854 -2.105 81.350 1.00 51.12 12 GLY B O 1
ATOM 2138 N N . GLY B 1 13 ? 12.506 -4.331 81.464 1.00 48.59 13 GLY B N 1
ATOM 2139 C CA . GLY B 1 13 ? 11.427 -4.311 80.489 1.00 45.11 13 GLY B CA 1
ATOM 2140 C C . GLY B 1 13 ? 11.861 -4.438 79.037 1.00 42.23 13 GLY B C 1
ATOM 2141 O O . GLY B 1 13 ? 11.123 -4.047 78.134 1.00 40.94 13 GLY B O 1
ATOM 2142 N N . LEU B 1 14 ? 13.048 -4.989 78.805 1.00 40.85 14 LEU B N 1
ATOM 2143 C CA . LEU B 1 14 ? 13.561 -5.147 77.446 1.00 38.69 14 LEU B CA 1
ATOM 2144 C C . LEU B 1 14 ? 12.620 -5.984 76.583 1.00 37.24 14 LEU B C 1
ATOM 2145 O O . LEU B 1 14 ? 12.377 -5.663 75.419 1.00 34.49 14 LEU B O 1
ATOM 2150 N N . GLU B 1 15 ? 12.097 -7.056 77.168 1.00 36.67 15 GLU B N 1
ATOM 2151 C CA . GLU B 1 15 ? 11.178 -7.960 76.484 1.00 35.58 15 GLU B CA 1
ATOM 2152 C C . GLU B 1 15 ? 10.016 -7.189 75.870 1.00 33.86 15 GLU B C 1
ATOM 2153 O O . GLU B 1 15 ? 9.697 -7.355 74.692 1.00 32.13 15 GLU B O 1
ATOM 2159 N N . GLU B 1 16 ? 9.390 -6.344 76.682 1.00 31.91 16 GLU B N 1
ATOM 2160 C CA . GLU B 1 16 ? 8.259 -5.534 76.250 1.00 31.50 16 GLU B CA 1
ATOM 2161 C C . GLU B 1 16 ? 8.671 -4.545 75.155 1.00 28.77 16 GLU B C 1
ATOM 2162 O O . GLU B 1 16 ? 7.927 -4.310 74.205 1.00 26.61 16 GLU B O 1
ATOM 2168 N N . ALA B 1 17 ? 9.863 -3.975 75.291 1.00 26.81 17 ALA B N 1
ATOM 2169 C CA . ALA B 1 17 ? 10.363 -3.018 74.312 1.00 25.18 17 ALA B CA 1
ATOM 2170 C C . ALA B 1 17 ? 10.582 -3.696 72.956 1.00 23.78 17 ALA B C 1
ATOM 2171 O O . ALA B 1 17 ? 10.212 -3.151 71.919 1.00 21.44 17 ALA B O 1
ATOM 2173 N N . LEU B 1 18 ? 11.181 -4.884 72.967 1.00 20.94 18 LEU B N 1
ATOM 2174 C CA . LEU B 1 18 ? 11.430 -5.610 71.722 1.00 21.69 18 LEU B CA 1
ATOM 2175 C C . LEU B 1 18 ? 10.126 -5.960 71.012 1.00 20.93 18 LEU B C 1
ATOM 2176 O O . LEU B 1 18 ? 10.043 -5.870 69.788 1.00 20.52 18 LEU B O 1
ATOM 2181 N N . ARG B 1 19 ? 9.111 -6.369 71.770 1.00 19.76 19 ARG B N 1
ATOM 2182 C CA . ARG B 1 19 ? 7.825 -6.699 71.160 1.00 20.02 19 ARG B CA 1
ATOM 2183 C C . ARG B 1 19 ? 7.214 -5.444 70.534 1.00 20.58 19 ARG B C 1
ATOM 2184 O O . ARG B 1 19 ? 6.595 -5.507 69.472 1.00 19.41 19 ARG B O 1
ATOM 2198 N N . ALA B 1 20 ? 7.380 -4.303 71.199 1.00 18.98 20 ALA B N 1
ATOM 2199 C CA . ALA B 1 20 ? 6.827 -3.056 70.680 1.00 17.56 20 ALA B CA 1
ATOM 2200 C C . ALA B 1 20 ? 7.550 -2.627 69.405 1.00 17.76 20 ALA B C 1
ATOM 2201 O O . ALA B 1 20 ? 6.927 -2.131 68.468 1.00 18.14 20 ALA B O 1
ATOM 2203 N N . TRP B 1 21 ? 8.865 -2.816 69.370 1.00 17.95 21 TRP B N 1
ATOM 2204 C CA . TRP B 1 21 ? 9.643 -2.427 68.199 1.00 16.54 21 TRP B CA 1
ATOM 2205 C C . TRP B 1 21 ? 9.389 -3.379 67.037 1.00 17.48 21 TRP B C 1
ATOM 2206 O O . TRP B 1 21 ? 9.461 -2.991 65.869 1.00 17.48 21 TRP B O 1
ATOM 2217 N N . LEU B 1 22 ? 9.087 -4.633 67.354 1.00 17.72 22 LEU B N 1
ATOM 2218 C CA . LEU B 1 22 ? 8.792 -5.595 66.313 1.00 18.90 22 LEU B CA 1
ATOM 2219 C C . LEU B 1 22 ? 7.451 -5.199 65.701 1.00 18.58 22 LEU B C 1
ATOM 2220 O O . LEU B 1 22 ? 7.288 -5.218 64.481 1.00 16.86 22 LEU B O 1
ATOM 2225 N N . ARG B 1 23 ? 6.501 -4.816 66.554 1.00 17.25 23 ARG B N 1
ATOM 2226 C CA . ARG B 1 23 ? 5.176 -4.410 66.090 1.00 19.44 23 ARG B CA 1
ATOM 2227 C C . ARG B 1 23 ? 5.258 -3.139 65.252 1.00 18.88 23 ARG B C 1
ATOM 2228 O O . ARG B 1 23 ? 4.476 -2.946 64.317 1.00 20.05 23 ARG B O 1
ATOM 2236 N N . GLU B 1 24 ? 6.211 -2.277 65.589 1.00 17.78 24 GLU B N 1
ATOM 2237 C CA . GLU B 1 24 ? 6.423 -1.039 64.852 1.00 16.51 24 GLU B CA 1
ATOM 2238 C C . GLU B 1 24 ? 6.621 -1.375 63.374 1.00 16.83 24 GLU B C 1
ATOM 2239 O O . GLU B 1 24 ? 6.047 -0.739 62.492 1.00 17.68 24 GLU B O 1
ATOM 2245 N N . ASP B 1 25 ? 7.416 -2.410 63.123 1.00 15.53 25 ASP B N 1
ATOM 2246 C CA . ASP B 1 25 ? 7.746 -2.841 61.772 1.00 14.58 25 ASP B CA 1
ATOM 2247 C C . ASP B 1 25 ? 6.763 -3.847 61.153 1.00 14.95 25 ASP B C 1
ATOM 2248 O O . ASP B 1 25 ? 6.476 -3.788 59.960 1.00 13.55 25 ASP B O 1
ATOM 2253 N N . LEU B 1 26 ? 6.250 -4.772 61.961 1.00 15.71 26 LEU B N 1
ATOM 2254 C CA . LEU B 1 26 ? 5.362 -5.815 61.450 1.00 17.43 26 LEU B CA 1
ATOM 2255 C C . LEU B 1 26 ? 3.889 -5.513 61.257 1.00 16.39 26 LEU B C 1
ATOM 2256 O O . LEU B 1 26 ? 3.275 -6.050 60.334 1.00 16.63 26 LEU B O 1
ATOM 2261 N N . GLY B 1 27 ? 3.306 -4.684 62.116 1.00 17.50 27 GLY B N 1
ATOM 2262 C CA . GLY B 1 27 ? 1.892 -4.390 61.967 1.00 18.73 27 GLY B CA 1
ATOM 2263 C C . GLY B 1 27 ? 1.113 -5.689 61.854 1.00 18.97 27 GLY B C 1
ATOM 2264 O O . GLY B 1 27 ? 1.446 -6.653 62.531 1.00 21.51 27 GLY B O 1
ATOM 2265 N N . GLN B 1 28 ? 0.108 -5.729 60.982 1.00 20.55 28 GLN B N 1
ATOM 2266 C CA . GLN B 1 28 ? -0.716 -6.925 60.793 1.00 21.17 28 GLN B CA 1
ATOM 2267 C C . GLN B 1 28 ? 0.068 -8.131 60.287 1.00 22.33 28 GLN B C 1
ATOM 2268 O O . GLN B 1 28 ? -0.410 -9.265 60.379 1.00 20.88 28 GLN B O 1
ATOM 2274 N N . GLY B 1 29 ? 1.252 -7.887 59.729 1.00 20.92 29 GLY B N 1
ATOM 2275 C CA . GLY B 1 29 ? 2.057 -8.978 59.211 1.00 19.92 29 GLY B CA 1
ATOM 2276 C C . GLY B 1 29 ? 2.952 -8.581 58.045 1.00 20.10 29 GLY B C 1
ATOM 2277 O O . GLY B 1 29 ? 2.752 -7.539 57.416 1.00 19.48 29 GLY B O 1
ATOM 2278 N N . ASP B 1 30 ? 3.943 -9.426 57.768 1.00 16.87 30 ASP B N 1
ATOM 2279 C CA . ASP B 1 30 ? 4.901 -9.214 56.685 1.00 18.33 30 ASP B CA 1
ATOM 2280 C C . ASP B 1 30 ? 4.260 -9.663 55.369 1.00 19.40 30 ASP B C 1
ATOM 2281 O O . ASP B 1 30 ? 4.448 -10.797 54.929 1.00 17.57 30 ASP B O 1
ATOM 2286 N N . LEU B 1 31 ? 3.519 -8.762 54.731 1.00 16.31 31 LEU B N 1
ATOM 2287 C CA . LEU B 1 31 ? 2.817 -9.102 53.501 1.00 15.45 31 LEU B CA 1
ATOM 2288 C C . LEU B 1 31 ? 3.684 -9.606 52.356 1.00 17.11 31 LEU B C 1
ATOM 2289 O O . LEU B 1 31 ? 3.259 -10.496 51.623 1.00 16.85 31 LEU B O 1
ATOM 2294 N N . THR B 1 32 ? 4.890 -9.064 52.198 1.00 14.46 32 THR B N 1
ATOM 2295 C CA . THR B 1 32 ? 5.769 -9.502 51.112 1.00 15.80 32 THR B CA 1
ATOM 2296 C C . THR B 1 32 ? 6.195 -10.959 51.267 1.00 17.39 32 THR B C 1
ATOM 2297 O O . THR B 1 32 ? 6.066 -11.750 50.336 1.00 18.59 32 THR B O 1
ATOM 2301 N N . SER B 1 33 ? 6.700 -11.313 52.442 1.00 15.83 33 SER B N 1
ATOM 2302 C CA . SER B 1 33 ? 7.151 -12.680 52.668 1.00 18.62 33 SER B CA 1
ATOM 2303 C C . SER B 1 33 ? 6.012 -13.695 52.570 1.00 20.13 33 SER B C 1
ATOM 2304 O O . SER B 1 33 ? 6.195 -14.783 52.033 1.00 20.43 33 SER B O 1
ATOM 2307 N N . LEU B 1 34 ? 4.834 -13.341 53.067 1.00 20.39 34 LEU B N 1
ATOM 2308 C CA . LEU B 1 34 ? 3.694 -14.261 53.001 1.00 23.12 34 LEU B CA 1
ATOM 2309 C C . LEU B 1 34 ? 3.387 -14.644 51.548 1.00 24.40 34 LEU B C 1
ATOM 2310 O O . LEU B 1 34 ? 2.873 -15.732 51.270 1.00 23.57 34 LEU B O 1
ATOM 2315 N N . LEU B 1 35 ? 3.718 -13.745 50.625 1.00 23.53 35 LEU B N 1
ATOM 2316 C CA . LEU B 1 35 ? 3.476 -13.959 49.202 1.00 23.02 35 LEU B CA 1
ATOM 2317 C C . LEU B 1 35 ? 4.401 -14.931 48.500 1.00 23.36 35 LEU B C 1
ATOM 2318 O O . LEU B 1 35 ? 3.961 -15.708 47.654 1.00 26.20 35 LEU B O 1
ATOM 2323 N N . VAL B 1 36 ? 5.686 -14.877 48.819 1.00 21.02 36 VAL B N 1
ATOM 2324 C CA . VAL B 1 36 ? 6.630 -15.728 48.120 1.00 23.95 36 VAL B CA 1
ATOM 2325 C C . VAL B 1 36 ? 7.379 -16.773 48.933 1.00 23.05 36 VAL B C 1
ATOM 2326 O O . VAL B 1 36 ? 8.158 -17.542 48.372 1.00 25.70 36 VAL B O 1
ATOM 2330 N N . VAL B 1 37 ? 7.160 -16.810 50.243 1.00 23.43 37 VAL B N 1
ATOM 2331 C CA . VAL B 1 37 ? 7.829 -17.810 51.068 1.00 23.95 37 VAL B CA 1
ATOM 2332 C C . VAL B 1 37 ? 6.800 -18.759 51.697 1.00 24.83 37 VAL B C 1
ATOM 2333 O O . VAL B 1 37 ? 5.957 -18.353 52.505 1.00 23.94 37 VAL B O 1
ATOM 2339 N N . PRO B 1 38 ? 6.846 -20.044 51.314 1.00 25.90 38 PRO B N 1
ATOM 2340 C CA . PRO B 1 38 ? 5.905 -21.024 51.862 1.00 26.55 38 PRO B CA 1
ATOM 2341 C C . PRO B 1 38 ? 5.901 -20.997 53.386 1.00 25.79 38 PRO B C 1
ATOM 2342 O O . PRO B 1 38 ? 6.923 -20.736 54.013 1.00 25.21 38 PRO B O 1
ATOM 2346 N N . GLU B 1 39 ? 4.746 -21.273 53.974 1.00 28.23 39 GLU B N 1
ATOM 2347 C CA . GLU B 1 39 ? 4.592 -21.275 55.422 1.00 31.99 39 GLU B CA 1
ATOM 2348 C C . GLU B 1 39 ? 5.519 -22.247 56.152 1.00 33.17 39 GLU B C 1
ATOM 2349 O O . GLU B 1 39 ? 6.034 -21.938 57.226 1.00 32.15 39 GLU B O 1
ATOM 2355 N N . ASP B 1 40 ? 5.737 -23.423 55.580 1.00 34.92 40 ASP B N 1
ATOM 2356 C CA . ASP B 1 40 ? 6.597 -24.401 56.238 1.00 37.60 40 ASP B CA 1
ATOM 2357 C C . ASP B 1 40 ? 8.014 -24.491 55.678 1.00 36.52 40 ASP B C 1
ATOM 2358 O O . ASP B 1 40 ? 8.754 -25.414 56.010 1.00 37.74 40 ASP B O 1
ATOM 2363 N N . LEU B 1 41 ? 8.407 -23.532 54.845 1.00 34.98 41 LEU B N 1
ATOM 2364 C CA . LEU B 1 41 ? 9.751 -23.560 54.282 1.00 33.22 41 LEU B CA 1
ATOM 2365 C C . LEU B 1 41 ? 10.792 -23.140 55.314 1.00 33.12 41 LEU B C 1
ATOM 2366 O O . LEU B 1 41 ? 10.749 -22.026 55.840 1.00 30.34 41 LEU B O 1
ATOM 2371 N N . GLU B 1 42 ? 11.724 -24.040 55.609 1.00 32.43 42 GLU B N 1
ATOM 2372 C CA . GLU B 1 42 ? 12.783 -23.740 56.560 1.00 31.50 42 GLU B CA 1
ATOM 2373 C C . GLU B 1 42 ? 13.968 -23.216 55.767 1.00 28.96 42 GLU B C 1
ATOM 2374 O O . GLU B 1 42 ? 14.173 -23.600 54.616 1.00 27.30 42 GLU B O 1
ATOM 2380 N N . GLY B 1 43 ? 14.749 -22.335 56.380 1.00 26.84 43 GLY B N 1
ATOM 2381 C CA . GLY B 1 43 ? 15.900 -21.788 55.691 1.00 25.04 43 GLY B CA 1
ATOM 2382 C C . GLY B 1 43 ? 17.007 -21.392 56.645 1.00 23.83 43 GLY B C 1
ATOM 2383 O O . GLY B 1 43 ? 16.917 -21.617 57.852 1.00 21.50 43 GLY B O 1
ATOM 2384 N N . GLU B 1 44 ? 18.064 -20.808 56.097 1.00 24.16 44 GLU B N 1
ATOM 2385 C CA . GLU B 1 44 ? 19.188 -20.361 56.910 1.00 23.57 44 GLU B CA 1
ATOM 2386 C C . GLU B 1 44 ? 19.730 -19.068 56.331 1.00 22.37 44 GLU B C 1
ATOM 2387 O O . GLU B 1 44 ? 19.780 -18.899 55.113 1.00 23.18 44 GLU B O 1
ATOM 2393 N N . ALA B 1 45 ? 20.140 -18.161 57.208 1.00 20.52 45 ALA B N 1
ATOM 2394 C CA . ALA B 1 45 ? 20.685 -16.883 56.773 1.00 18.83 45 ALA B CA 1
ATOM 2395 C C . ALA B 1 45 ? 21.962 -16.602 57.543 1.00 18.81 45 ALA B C 1
ATOM 2396 O O . ALA B 1 45 ? 22.163 -17.110 58.644 1.00 20.08 45 ALA B O 1
ATOM 2398 N N . VAL B 1 46 ? 22.823 -15.785 56.956 1.00 19.21 46 VAL B N 1
ATOM 2399 C CA . VAL B 1 46 ? 24.083 -15.442 57.582 1.00 19.84 46 VAL B CA 1
ATOM 2400 C C . VAL B 1 46 ? 24.152 -13.939 57.800 1.00 18.88 46 VAL B C 1
ATOM 2401 O O . VAL B 1 46 ? 23.807 -13.166 56.913 1.00 18.38 46 VAL B O 1
ATOM 2405 N N . ILE B 1 47 ? 24.568 -13.536 58.992 1.00 19.95 47 ILE B N 1
ATOM 2406 C CA . ILE B 1 47 ? 24.736 -12.123 59.301 1.00 18.91 47 ILE B CA 1
ATOM 2407 C C . ILE B 1 47 ? 26.215 -11.905 59.038 1.00 19.28 47 ILE B C 1
ATOM 2408 O O . ILE B 1 47 ? 27.061 -12.590 59.619 1.00 17.48 47 ILE B O 1
ATOM 2413 N N . LEU B 1 48 ? 26.517 -10.970 58.143 1.00 17.48 48 LEU B N 1
ATOM 2414 C CA . LEU B 1 48 ? 27.883 -10.671 57.761 1.00 18.81 48 LEU B CA 1
ATOM 2415 C C . LEU B 1 48 ? 28.293 -9.263 58.158 1.00 20.17 48 LEU B C 1
ATOM 2416 O O . LEU B 1 48 ? 27.476 -8.343 58.129 1.00 16.92 48 LEU B O 1
ATOM 2421 N N . ALA B 1 49 ? 29.555 -9.103 58.539 1.00 18.27 49 ALA B N 1
ATOM 2422 C CA . ALA B 1 49 ? 30.068 -7.783 58.876 1.00 19.17 49 ALA B CA 1
ATOM 2423 C C . ALA B 1 49 ? 30.488 -7.198 57.532 1.00 21.04 49 ALA B C 1
ATOM 2424 O O . ALA B 1 49 ? 31.183 -7.855 56.751 1.00 22.20 49 ALA B O 1
ATOM 2426 N N . LYS B 1 50 ? 30.053 -5.976 57.249 1.00 21.27 50 LYS B N 1
ATOM 2427 C CA . LYS B 1 50 ? 30.390 -5.329 55.988 1.00 24.89 50 LYS B CA 1
ATOM 2428 C C . LYS B 1 50 ? 31.556 -4.364 56.170 1.00 25.13 50 LYS B C 1
ATOM 2429 O O . LYS B 1 50 ? 31.981 -3.687 55.237 1.00 26.62 50 LYS B O 1
ATOM 2435 N N . GLU B 1 51 ? 32.068 -4.311 57.391 1.00 24.25 51 GLU B N 1
ATOM 2436 C CA . GLU B 1 51 ? 33.211 -3.476 57.716 1.00 23.86 51 GLU B CA 1
ATOM 2437 C C . GLU B 1 51 ? 33.739 -3.973 59.052 1.00 21.81 51 GLU B C 1
ATOM 2438 O O . GLU B 1 51 ? 33.030 -4.665 59.785 1.00 20.43 51 GLU B O 1
ATOM 2444 N N . GLY B 1 52 ? 34.983 -3.631 59.365 1.00 21.10 52 GLY B N 1
ATOM 2445 C CA . GLY B 1 52 ? 35.569 -4.070 60.617 1.00 21.25 52 GLY B CA 1
ATOM 2446 C C . GLY B 1 52 ? 35.036 -3.328 61.825 1.00 21.02 52 GLY B C 1
ATOM 2447 O O . GLY B 1 52 ? 34.663 -2.159 61.730 1.00 20.45 52 GLY B O 1
ATOM 2448 N N . GLY B 1 53 ? 35.002 -4.013 62.964 1.00 19.08 53 GLY B N 1
ATOM 2449 C CA . GLY B 1 53 ? 34.519 -3.380 64.188 1.00 20.49 53 GLY B CA 1
ATOM 2450 C C . GLY B 1 53 ? 34.278 -4.400 65.308 1.00 20.31 53 GLY B C 1
ATOM 2451 O O . GLY B 1 53 ? 34.745 -5.533 65.276 1.00 22.78 53 GLY B O 1
ATOM 2452 N N . VAL B 1 54 ? 33.554 -3.942 66.349 1.00 19.29 54 VAL B N 1
ATOM 2453 C CA . VAL B 1 54 ? 33.269 -4.817 67.486 1.00 17.98 54 VAL B CA 1
ATOM 2454 C C . VAL B 1 54 ? 31.779 -5.170 67.557 1.00 19.76 54 VAL B C 1
ATOM 2455 O O . VAL B 1 54 ? 30.903 -4.343 67.352 1.00 19.85 54 VAL B O 1
ATOM 2459 N N . LEU B 1 55 ? 31.511 -6.464 67.832 1.00 19.29 55 LEU B N 1
ATOM 2460 C CA . LEU B 1 55 ? 30.127 -6.928 67.896 1.00 19.82 55 LEU B CA 1
ATOM 2461 C C . LEU B 1 55 ? 29.531 -6.758 69.296 1.00 18.97 55 LEU B C 1
ATOM 2462 O O . LEU B 1 55 ? 30.109 -7.138 70.308 1.00 19.66 55 LEU B O 1
ATOM 2467 N N . ALA B 1 56 ? 28.344 -6.125 69.331 1.00 18.54 56 ALA B N 1
ATOM 2468 C CA . ALA B 1 56 ? 27.589 -6.062 70.573 1.00 19.24 56 ALA B CA 1
ATOM 2469 C C . ALA B 1 56 ? 26.084 -6.211 70.306 1.00 18.82 56 ALA B C 1
ATOM 2470 O O . ALA B 1 56 ? 25.543 -5.675 69.348 1.00 19.27 56 ALA B O 1
ATOM 2472 N N . GLY B 1 57 ? 25.418 -7.019 71.164 1.00 18.10 57 GLY B N 1
ATOM 2473 C CA . GLY B 1 57 ? 23.969 -7.168 71.050 1.00 16.95 57 GLY B CA 1
ATOM 2474 C C . GLY B 1 57 ? 23.578 -8.491 70.383 1.00 17.60 57 GLY B C 1
ATOM 2475 O O . GLY B 1 57 ? 22.451 -8.688 69.946 1.00 16.36 57 GLY B O 1
ATOM 2476 N N . LEU B 1 58 ? 24.499 -9.452 70.334 1.00 18.63 58 LEU B N 1
ATOM 2477 C CA . LEU B 1 58 ? 24.164 -10.743 69.741 1.00 19.54 58 LEU B CA 1
ATOM 2478 C C . LEU B 1 58 ? 22.971 -11.386 70.428 1.00 19.04 58 LEU B C 1
ATOM 2479 O O . LEU B 1 58 ? 22.092 -11.931 69.765 1.00 20.69 58 LEU B O 1
ATOM 2484 N N . TRP B 1 59 ? 22.934 -11.332 71.756 1.00 20.60 59 TRP B N 1
ATOM 2485 C CA . TRP B 1 59 ? 21.823 -11.941 72.487 1.00 20.78 59 TRP B CA 1
ATOM 2486 C C . TRP B 1 59 ? 20.521 -11.183 72.262 1.00 21.13 59 TRP B C 1
ATOM 2487 O O . TRP B 1 59 ? 19.436 -11.748 72.382 1.00 20.01 59 TRP B O 1
ATOM 2498 N N . VAL B 1 60 ? 20.627 -9.898 71.941 1.00 20.03 60 VAL B N 1
ATOM 2499 C CA . VAL B 1 60 ? 19.437 -9.097 71.693 1.00 18.57 60 VAL B CA 1
ATOM 2500 C C . VAL B 1 60 ? 18.848 -9.514 70.354 1.00 17.35 60 VAL B C 1
ATOM 2501 O O . VAL B 1 60 ? 17.634 -9.662 70.214 1.00 18.72 60 VAL B O 1
ATOM 2505 N N . ALA B 1 61 ? 19.718 -9.702 69.367 1.00 17.63 61 ALA B N 1
ATOM 2506 C CA . ALA B 1 61 ? 19.284 -10.127 68.044 1.00 17.01 61 ALA B CA 1
ATOM 2507 C C . ALA B 1 61 ? 18.635 -11.504 68.167 1.00 19.52 61 ALA B C 1
ATOM 2508 O O . ALA B 1 61 ? 17.608 -11.777 67.546 1.00 17.97 61 ALA B O 1
ATOM 2510 N N . GLU B 1 62 ? 19.239 -12.376 68.971 1.00 21.48 62 GLU B N 1
ATOM 2511 C CA . GLU B 1 62 ? 18.683 -13.715 69.160 1.00 22.28 62 GLU B CA 1
ATOM 2512 C C . GLU B 1 62 ? 17.239 -13.618 69.641 1.00 22.42 62 GLU B C 1
ATOM 2513 O O . GLU B 1 62 ? 16.353 -14.314 69.131 1.00 22.50 62 GLU B O 1
ATOM 2519 N N . ARG B 1 63 ? 17.009 -12.753 70.627 1.00 22.06 63 ARG B N 1
ATOM 2520 C CA . ARG B 1 63 ? 15.677 -12.550 71.185 1.00 24.08 63 ARG B CA 1
ATOM 2521 C C . ARG B 1 63 ? 14.710 -12.000 70.143 1.00 22.70 63 ARG B C 1
ATOM 2522 O O . ARG B 1 63 ? 13.546 -12.392 70.109 1.00 21.73 63 ARG B O 1
ATOM 2530 N N . VAL B 1 64 ? 15.180 -11.084 69.300 1.00 19.49 64 VAL B N 1
ATOM 2531 C CA . VAL B 1 64 ? 14.317 -10.528 68.262 1.00 17.67 64 VAL B CA 1
ATOM 2532 C C . VAL B 1 64 ? 13.812 -11.648 67.350 1.00 17.39 64 VAL B C 1
ATOM 2533 O O . VAL B 1 64 ? 12.615 -11.750 67.084 1.00 17.19 64 VAL B O 1
ATOM 2537 N N . PHE B 1 65 ? 14.723 -12.497 66.880 1.00 18.42 65 PHE B N 1
ATOM 2538 C CA . PHE B 1 65 ? 14.327 -13.596 66.000 1.00 18.00 65 PHE B CA 1
ATOM 2539 C C . PHE B 1 65 ? 13.424 -14.588 66.735 1.00 19.24 65 PHE B C 1
ATOM 2540 O O . PHE B 1 65 ? 12.509 -15.155 66.141 1.00 19.91 65 PHE B O 1
ATOM 2548 N N . ALA B 1 66 ? 13.681 -14.788 68.024 1.00 20.47 66 ALA B N 1
ATOM 2549 C CA . ALA B 1 66 ? 12.871 -15.707 68.823 1.00 23.24 66 ALA B CA 1
ATOM 2550 C C . ALA B 1 66 ? 11.443 -15.172 68.942 1.00 24.96 66 ALA B C 1
ATOM 2551 O O . ALA B 1 66 ? 10.472 -15.933 68.858 1.00 23.75 66 ALA B O 1
ATOM 2553 N N . LEU B 1 67 ? 11.319 -13.860 69.135 1.00 24.37 67 LEU B N 1
ATOM 2554 C CA . LEU B 1 67 ? 10.008 -13.236 69.249 1.00 26.80 67 LEU B CA 1
ATOM 2555 C C . LEU B 1 67 ? 9.264 -13.317 67.921 1.00 25.94 67 LEU B C 1
ATOM 2556 O O . LEU B 1 67 ? 8.048 -13.502 67.905 1.00 28.87 67 LEU B O 1
ATOM 2561 N N . ALA B 1 68 ? 9.991 -13.175 66.812 1.00 23.75 68 ALA B N 1
ATOM 2562 C CA . ALA B 1 68 ? 9.385 -13.256 65.482 1.00 25.00 68 ALA B CA 1
ATOM 2563 C C . ALA B 1 68 ? 8.818 -14.665 65.283 1.00 24.77 68 ALA B C 1
ATOM 2564 O O . ALA B 1 68 ? 7.714 -14.836 64.765 1.00 25.52 68 ALA B O 1
ATOM 2566 N N . ASP B 1 69 ? 9.590 -15.668 65.691 1.00 25.28 69 ASP B N 1
ATOM 2567 C CA . ASP B 1 69 ? 9.171 -17.073 65.609 1.00 25.51 69 ASP B CA 1
ATOM 2568 C C . ASP B 1 69 ? 10.094 -17.869 66.531 1.00 25.39 69 ASP B C 1
ATOM 2569 O O . ASP B 1 69 ? 11.288 -17.990 66.267 1.00 25.42 69 ASP B O 1
ATOM 2574 N N . PRO B 1 70 ? 9.546 -18.424 67.627 1.00 25.94 70 PRO B N 1
ATOM 2575 C CA . PRO B 1 70 ? 10.309 -19.206 68.607 1.00 26.36 70 PRO B CA 1
ATOM 2576 C C . PRO B 1 70 ? 11.010 -20.438 68.048 1.00 26.10 70 PRO B C 1
ATOM 2577 O O . PRO B 1 70 ? 11.870 -21.022 68.708 1.00 25.33 70 PRO B O 1
ATOM 2581 N N . ARG B 1 71 ? 10.656 -20.826 66.829 1.00 25.07 71 ARG B N 1
ATOM 2582 C CA . ARG B 1 71 ? 11.283 -21.980 66.209 1.00 26.12 71 ARG B CA 1
ATOM 2583 C C . ARG B 1 71 ? 12.646 -21.633 65.604 1.00 25.77 71 ARG B C 1
ATOM 2584 O O . ARG B 1 71 ? 13.407 -22.517 65.218 1.00 25.66 71 ARG B O 1
ATOM 2592 N N . THR B 1 72 ? 12.967 -20.344 65.523 1.00 25.43 72 THR B N 1
ATOM 2593 C CA . THR B 1 72 ? 14.256 -19.947 64.964 1.00 24.32 72 THR B CA 1
ATOM 2594 C C . THR B 1 72 ? 15.391 -20.263 65.937 1.00 2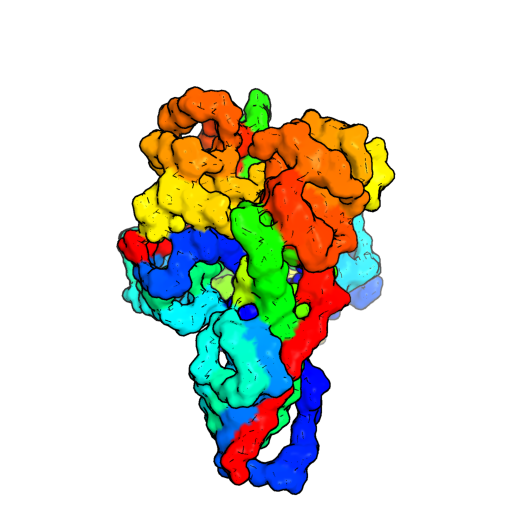5.91 72 THR B C 1
ATOM 2595 O O . THR B 1 72 ? 15.194 -20.293 67.153 1.00 26.37 72 THR B O 1
ATOM 2599 N N . ALA B 1 73 ? 16.573 -20.515 65.389 1.00 26.37 73 ALA B N 1
ATOM 2600 C CA . ALA B 1 73 ? 17.753 -20.811 66.194 1.00 28.45 73 ALA B CA 1
ATOM 2601 C C . ALA B 1 73 ? 18.851 -19.849 65.764 1.00 27.46 73 ALA B C 1
ATOM 2602 O O . ALA B 1 73 ? 19.153 -19.733 64.573 1.00 30.20 73 ALA B O 1
ATOM 2604 N N . PHE B 1 74 ? 19.439 -19.162 66.738 1.00 27.57 74 PHE B N 1
ATOM 2605 C CA . PHE B 1 74 ? 20.496 -18.184 66.483 1.00 26.65 74 PHE B CA 1
ATOM 2606 C C . PHE B 1 74 ? 21.837 -18.749 66.935 1.00 25.72 74 PHE B C 1
ATOM 2607 O O . PHE B 1 74 ? 21.993 -19.135 68.093 1.00 26.45 74 PHE B O 1
ATOM 2615 N N . THR B 1 75 ? 22.804 -18.802 66.028 1.00 24.47 75 THR B N 1
ATOM 2616 C CA . THR B 1 75 ? 24.120 -19.319 66.378 1.00 23.26 75 THR B CA 1
ATOM 2617 C C . THR B 1 75 ? 25.220 -18.308 66.097 1.00 21.12 75 THR B C 1
ATOM 2618 O O . THR B 1 75 ? 25.548 -18.045 64.938 1.00 18.91 75 THR B O 1
ATOM 2622 N N . PRO B 1 76 ? 25.809 -17.727 67.153 1.00 20.60 76 PRO B N 1
ATOM 2623 C CA . PRO B 1 76 ? 26.875 -16.753 66.925 1.00 22.13 76 PRO B CA 1
ATOM 2624 C C . PRO B 1 76 ? 28.150 -17.467 66.484 1.00 22.75 76 PRO B C 1
ATOM 2625 O O . PRO B 1 76 ? 28.426 -18.585 66.925 1.00 22.06 76 PRO B O 1
ATOM 2629 N N . LEU B 1 77 ? 28.910 -16.824 65.603 1.00 22.53 77 LEU B N 1
ATOM 2630 C CA . LEU B 1 77 ? 30.157 -17.386 65.097 1.00 21.53 77 LEU B CA 1
ATOM 2631 C C . LEU B 1 77 ? 31.323 -16.537 65.576 1.00 21.35 77 LEU B C 1
ATOM 2632 O O . LEU B 1 77 ? 32.463 -16.710 65.140 1.00 21.83 77 LEU B O 1
ATOM 2637 N N . VAL B 1 78 ? 31.007 -15.601 66.468 1.00 21.89 78 VAL B N 1
ATOM 2638 C CA . VAL B 1 78 ? 31.994 -14.714 67.075 1.00 20.87 78 VAL B CA 1
ATOM 2639 C C . VAL B 1 78 ? 31.503 -14.463 68.493 1.00 18.75 78 VAL B C 1
ATOM 2640 O O . VAL B 1 78 ? 30.321 -14.636 68.781 1.00 21.10 78 VAL B O 1
ATOM 2644 N N . ALA B 1 79 ? 32.399 -14.064 69.386 1.00 18.76 79 ALA B N 1
ATOM 2645 C CA . ALA B 1 79 ? 31.996 -13.801 70.759 1.00 20.03 79 ALA B CA 1
ATOM 2646 C C . ALA B 1 79 ? 31.465 -12.379 70.889 1.00 20.07 79 ALA B C 1
ATOM 2647 O O . ALA B 1 79 ? 31.825 -11.498 70.110 1.00 21.41 79 ALA B O 1
ATOM 2649 N N . GLU B 1 80 ? 30.595 -12.172 71.867 1.00 18.37 80 GLU B N 1
ATOM 2650 C CA . GLU B 1 80 ? 30.037 -10.851 72.130 1.00 19.70 80 GLU B CA 1
ATOM 2651 C C . GLU B 1 80 ? 31.241 -9.995 72.534 1.00 21.40 80 GLU B C 1
ATOM 2652 O O . GLU B 1 80 ? 32.008 -10.381 73.422 1.00 22.41 80 GLU B O 1
ATOM 2658 N N . GLY B 1 81 ? 31.427 -8.857 71.870 1.00 19.87 81 GLY B N 1
ATOM 2659 C CA . GLY B 1 81 ? 32.551 -7.993 72.191 1.00 18.78 81 GLY B CA 1
ATOM 2660 C C . GLY B 1 81 ? 33.824 -8.289 71.412 1.00 21.19 81 GLY B C 1
ATOM 2661 O O . GLY B 1 81 ? 34.873 -7.699 71.670 1.00 21.13 81 GLY B O 1
ATOM 2662 N N . ALA B 1 82 ? 33.750 -9.200 70.449 1.00 21.14 82 ALA B N 1
ATOM 2663 C CA . ALA B 1 82 ? 34.931 -9.525 69.664 1.00 22.77 82 ALA B CA 1
ATOM 2664 C C . ALA B 1 82 ? 35.066 -8.557 68.496 1.00 23.16 82 ALA B C 1
ATOM 2665 O O . ALA B 1 82 ? 34.068 -8.071 67.960 1.00 21.20 82 ALA B O 1
ATOM 2667 N N . ARG B 1 83 ? 36.302 -8.260 68.116 1.00 24.09 83 ARG B N 1
ATOM 2668 C CA . ARG B 1 83 ? 36.537 -7.376 66.986 1.00 25.83 83 ARG B CA 1
ATOM 2669 C C . ARG B 1 83 ? 36.610 -8.269 65.759 1.00 26.52 83 ARG B C 1
ATOM 2670 O O . ARG B 1 83 ? 37.324 -9.268 65.763 1.00 27.91 83 ARG B O 1
ATOM 2678 N N . VAL B 1 84 ? 35.865 -7.917 64.719 1.00 24.03 84 VAL B N 1
ATOM 2679 C CA . VAL B 1 84 ? 35.863 -8.702 63.493 1.00 26.08 84 VAL B CA 1
ATOM 2680 C C . VAL B 1 84 ? 36.324 -7.868 62.307 1.00 26.71 84 VAL B C 1
ATOM 2681 O O . VAL B 1 84 ? 36.338 -6.639 62.363 1.00 24.34 84 VAL B O 1
ATOM 2685 N N . ALA B 1 85 ? 36.695 -8.551 61.231 1.00 28.52 85 ALA B N 1
ATOM 2686 C CA . ALA B 1 85 ? 37.145 -7.880 60.021 1.00 28.54 85 ALA B CA 1
ATOM 2687 C C . ALA B 1 85 ? 36.005 -7.875 59.021 1.00 28.59 85 ALA B C 1
ATOM 2688 O O . ALA B 1 85 ? 35.036 -8.617 59.166 1.00 29.39 85 ALA B O 1
ATOM 2690 N N . GLU B 1 86 ? 36.116 -7.024 58.011 1.00 28.54 86 GLU B N 1
ATOM 2691 C CA . GLU B 1 86 ? 35.101 -6.953 56.974 1.00 28.55 86 GLU B CA 1
ATOM 2692 C C . GLU B 1 86 ? 34.984 -8.332 56.333 1.00 27.48 86 GLU B C 1
ATOM 2693 O O . GLU B 1 86 ? 35.997 -8.986 56.087 1.00 25.02 86 GLU B O 1
ATOM 2699 N N . GLY B 1 87 ? 33.753 -8.770 56.074 1.00 24.95 87 GLY B N 1
ATOM 2700 C CA . GLY B 1 87 ? 33.531 -10.063 55.446 1.00 23.87 87 GLY B CA 1
ATOM 2701 C C . GLY B 1 87 ? 33.406 -11.236 56.402 1.00 23.63 87 GLY B C 1
ATOM 2702 O O . GLY B 1 87 ? 33.198 -12.372 55.970 1.00 22.90 87 GLY B O 1
ATOM 2703 N N . THR B 1 88 ? 33.532 -10.968 57.698 1.00 20.45 88 THR B N 1
ATOM 2704 C CA . THR B 1 88 ? 33.430 -12.006 58.718 1.00 20.40 88 THR B CA 1
ATOM 2705 C C . THR B 1 88 ? 31.988 -12.438 58.966 1.00 22.52 88 THR B C 1
ATOM 2706 O O . THR B 1 88 ? 31.073 -11.603 58.990 1.00 21.35 88 THR B O 1
ATOM 2710 N N . GLU B 1 89 ? 31.780 -13.742 59.144 1.00 19.41 89 GLU B N 1
ATOM 2711 C CA . GLU B 1 89 ? 30.447 -14.251 59.449 1.00 18.77 89 GLU B CA 1
ATOM 2712 C C . GLU B 1 89 ? 30.228 -14.059 60.947 1.00 20.70 89 GLU B C 1
ATOM 2713 O O . GLU B 1 89 ? 30.944 -14.636 61.769 1.00 19.93 89 GLU B O 1
ATOM 2719 N N . VAL B 1 90 ? 29.234 -13.246 61.292 1.00 19.28 90 VAL B N 1
ATOM 2720 C CA . VAL B 1 90 ? 28.909 -12.931 62.678 1.00 18.74 90 VAL B CA 1
ATOM 2721 C C . VAL B 1 90 ? 28.017 -13.962 63.331 1.00 17.12 90 VAL B C 1
ATOM 2722 O O . VAL B 1 90 ? 28.191 -14.303 64.502 1.00 20.23 90 VAL B O 1
ATOM 2726 N N . ALA B 1 91 ? 27.042 -14.449 62.578 1.00 18.39 91 ALA B N 1
ATOM 2727 C CA . ALA B 1 91 ? 26.118 -15.432 63.112 1.00 18.12 91 ALA B CA 1
ATOM 2728 C C . ALA B 1 91 ? 25.324 -16.084 62.000 1.00 19.40 91 ALA B C 1
ATOM 2729 O O . ALA B 1 91 ? 25.322 -15.628 60.860 1.00 19.92 91 ALA B O 1
ATOM 2731 N N . ARG B 1 92 ? 24.660 -17.173 62.352 1.00 20.43 92 ARG B N 1
ATOM 2732 C CA . ARG B 1 92 ? 23.811 -17.881 61.424 1.00 21.93 92 ARG B CA 1
ATOM 2733 C C . ARG B 1 92 ? 22.476 -18.039 62.120 1.00 22.13 92 ARG B C 1
ATOM 2734 O O . ARG B 1 92 ? 22.418 -18.257 63.327 1.00 25.10 92 ARG B O 1
ATOM 2742 N N . VAL B 1 93 ? 21.402 -17.877 61.359 1.00 21.57 93 VAL B N 1
ATOM 2743 C CA . VAL B 1 93 ? 20.067 -18.004 61.900 1.00 21.80 93 VAL B CA 1
ATOM 2744 C C . VAL B 1 93 ? 19.366 -19.057 61.056 1.00 21.91 93 VAL B C 1
ATOM 2745 O O . VAL B 1 93 ? 19.460 -19.048 59.831 1.00 21.60 93 VAL B O 1
ATOM 2749 N N . ARG B 1 94 ? 18.677 -19.974 61.719 1.00 24.22 94 ARG B N 1
ATOM 2750 C CA . ARG B 1 94 ? 17.997 -21.051 61.020 1.00 26.43 94 ARG B CA 1
ATOM 2751 C C . ARG B 1 94 ? 16.593 -21.259 61.560 1.00 24.83 94 ARG B C 1
ATOM 2752 O O . ARG B 1 94 ? 16.324 -20.999 62.730 1.00 27.21 94 ARG B O 1
ATOM 2760 N N . GLY B 1 95 ? 15.698 -21.722 60.693 1.00 24.80 95 GLY B N 1
ATOM 2761 C CA . GLY B 1 95 ? 14.322 -21.954 61.098 1.00 24.71 95 GLY B CA 1
ATOM 2762 C C . GLY B 1 95 ? 13.354 -21.469 60.033 1.00 22.96 95 GLY B C 1
ATOM 2763 O O . GLY B 1 95 ? 13.763 -21.216 58.906 1.00 23.07 95 GLY B O 1
ATOM 2764 N N . PRO B 1 96 ? 12.061 -21.329 60.357 1.00 24.04 96 PRO B N 1
ATOM 2765 C CA . PRO B 1 96 ? 11.075 -20.861 59.375 1.00 23.74 96 PRO B CA 1
ATOM 2766 C C . PRO B 1 96 ? 11.585 -19.583 58.707 1.00 24.03 96 PRO B C 1
ATOM 2767 O O . PRO B 1 96 ? 11.875 -18.603 59.387 1.00 22.54 96 PRO B O 1
ATOM 2771 N N . LEU B 1 97 ? 11.704 -19.598 57.385 1.00 23.42 97 LEU B N 1
ATOM 2772 C CA . LEU B 1 97 ? 12.199 -18.430 56.667 1.00 24.41 97 LEU B CA 1
ATOM 2773 C C . LEU B 1 97 ? 11.363 -17.169 56.903 1.00 22.79 97 LEU B C 1
ATOM 2774 O O . LEU B 1 97 ? 11.917 -16.076 57.025 1.00 21.64 97 LEU B O 1
ATOM 2779 N N . ARG B 1 98 ? 10.043 -17.310 56.961 1.00 21.52 98 ARG B N 1
ATOM 2780 C CA . ARG B 1 98 ? 9.187 -16.150 57.206 1.00 21.75 98 ARG B CA 1
ATOM 2781 C C . ARG B 1 98 ? 9.624 -15.467 58.502 1.00 22.49 98 ARG B C 1
ATOM 2782 O O . ARG B 1 98 ? 9.721 -14.241 58.571 1.00 21.16 98 ARG B O 1
ATOM 2790 N N . GLY B 1 99 ? 9.899 -16.272 59.525 1.00 21.68 99 GLY B N 1
ATOM 2791 C CA . GLY B 1 99 ? 10.320 -15.727 60.806 1.00 20.53 99 GLY B CA 1
ATOM 2792 C C . GLY B 1 99 ? 11.627 -14.959 60.733 1.00 19.80 99 GLY B C 1
ATOM 2793 O O . GLY B 1 99 ? 11.780 -13.905 61.360 1.00 17.30 99 GLY B O 1
ATOM 2794 N N . ILE B 1 100 ? 12.580 -15.497 59.981 1.00 18.59 100 ILE B N 1
ATOM 2795 C CA . ILE B 1 100 ? 13.877 -14.860 59.820 1.00 17.64 100 ILE B CA 1
ATOM 2796 C C . ILE B 1 100 ? 13.703 -13.526 59.092 1.00 18.90 100 ILE B C 1
ATOM 2797 O O . ILE B 1 100 ? 14.229 -12.502 59.523 1.00 20.06 100 ILE B O 1
ATOM 2802 N N . LEU B 1 101 ? 12.954 -13.543 57.997 1.00 15.99 101 LEU B N 1
ATOM 2803 C CA . LEU B 1 101 ? 12.733 -12.329 57.216 1.00 15.80 101 LEU B CA 1
ATOM 2804 C C . LEU B 1 101 ? 11.912 -11.276 57.970 1.00 16.61 101 LEU B C 1
ATOM 2805 O O . LEU B 1 101 ? 12.051 -10.074 57.718 1.00 13.82 101 LEU B O 1
ATOM 2810 N N . ALA B 1 102 ? 11.066 -11.718 58.896 1.00 15.90 102 ALA B N 1
ATOM 2811 C CA . ALA B 1 102 ? 10.256 -10.783 59.674 1.00 17.07 102 ALA B CA 1
ATOM 2812 C C . ALA B 1 102 ? 11.085 -10.060 60.740 1.00 17.92 102 ALA B C 1
ATOM 2813 O O . ALA B 1 102 ? 10.886 -8.868 61.000 1.00 16.83 102 ALA B O 1
ATOM 2815 N N . GLY B 1 103 ? 12.013 -10.782 61.358 1.00 16.34 103 GLY B N 1
ATOM 2816 C CA . GLY B 1 103 ? 12.834 -10.180 62.392 1.00 16.85 103 GLY B CA 1
ATOM 2817 C C . GLY B 1 103 ? 14.117 -9.543 61.891 1.00 15.06 103 GLY B C 1
ATOM 2818 O O . GLY B 1 103 ? 14.776 -8.813 62.631 1.00 14.18 103 GLY B O 1
ATOM 2819 N N . GLU B 1 104 ? 14.465 -9.800 60.634 1.00 13.77 104 GLU B N 1
ATOM 2820 C CA . GLU B 1 104 ? 15.702 -9.278 60.050 1.00 14.04 104 GLU B CA 1
ATOM 2821 C C . GLU B 1 104 ? 16.032 -7.797 60.261 1.00 16.46 104 GLU B C 1
ATOM 2822 O O . GLU B 1 104 ? 17.088 -7.460 60.805 1.00 14.78 104 GLU B O 1
ATOM 2828 N N . ARG B 1 105 ? 15.149 -6.914 59.809 1.00 13.84 105 ARG B N 1
ATOM 2829 C CA . ARG B 1 105 ? 15.423 -5.475 59.916 1.00 16.53 105 ARG B CA 1
ATOM 2830 C C . ARG B 1 105 ? 15.605 -4.979 61.349 1.00 14.23 105 ARG B C 1
ATOM 2831 O O . ARG B 1 105 ? 16.577 -4.282 61.650 1.00 15.98 105 ARG B O 1
ATOM 2839 N N . LEU B 1 106 ? 14.676 -5.321 62.236 1.00 13.07 106 LEU B N 1
ATOM 2840 C CA . LEU B 1 106 ? 14.785 -4.887 63.620 1.00 14.73 106 LEU B CA 1
ATOM 2841 C C . LEU B 1 106 ? 16.060 -5.434 64.259 1.00 15.47 106 LEU B C 1
ATOM 2842 O O . LEU B 1 106 ? 16.797 -4.701 64.919 1.00 13.92 106 LEU B O 1
ATOM 2847 N N . ALA B 1 107 ? 16.316 -6.725 64.062 1.00 16.92 107 ALA B N 1
ATOM 2848 C CA . ALA B 1 107 ? 17.507 -7.355 64.635 1.00 16.35 107 ALA B CA 1
ATOM 2849 C C . ALA B 1 107 ? 18.771 -6.638 64.174 1.00 15.98 107 ALA B C 1
ATOM 2850 O O . ALA B 1 107 ? 19.673 -6.373 64.977 1.00 14.89 107 ALA B O 1
ATOM 2852 N N . LEU B 1 108 ? 18.832 -6.329 62.881 1.00 14.96 108 LEU B N 1
ATOM 2853 C CA . LEU B 1 108 ? 19.985 -5.645 62.318 1.00 14.46 108 LEU B CA 1
ATOM 2854 C C . LEU B 1 108 ? 20.076 -4.205 62.800 1.00 14.88 108 LEU B C 1
ATOM 2855 O O . LEU B 1 108 ? 21.168 -3.711 63.068 1.00 17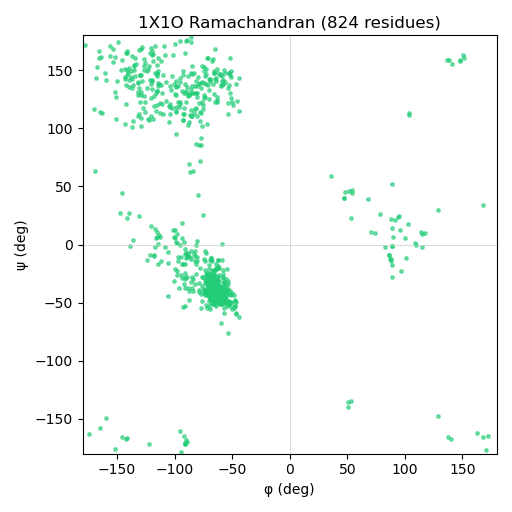.45 108 LEU B O 1
ATOM 2860 N N . ASN B 1 109 ? 18.939 -3.523 62.884 1.00 15.45 109 ASN B N 1
ATOM 2861 C CA . ASN B 1 109 ? 18.951 -2.144 63.354 1.00 15.66 109 ASN B CA 1
ATOM 2862 C C . ASN B 1 109 ? 19.578 -2.093 64.745 1.00 17.38 109 ASN B C 1
ATOM 2863 O O . ASN B 1 109 ? 20.412 -1.235 65.023 1.00 18.09 109 ASN B O 1
ATOM 2868 N N . LEU B 1 110 ? 19.191 -3.026 65.613 1.00 16.45 110 LEU B N 1
ATOM 2869 C CA . LEU B 1 110 ? 19.746 -3.071 66.966 1.00 17.11 110 LEU B CA 1
ATOM 2870 C C . LEU B 1 110 ? 21.216 -3.507 66.995 1.00 17.22 110 LEU B C 1
ATOM 2871 O O . LEU B 1 110 ? 22.047 -2.858 67.638 1.00 17.40 110 LEU B O 1
ATOM 2876 N N . LEU B 1 111 ? 21.545 -4.595 66.299 1.00 14.92 111 LEU B N 1
ATOM 2877 C CA . LEU B 1 111 ? 22.925 -5.090 66.270 1.00 15.22 111 LEU B CA 1
ATOM 2878 C C . LEU B 1 111 ? 23.889 -4.046 65.714 1.00 16.42 111 LEU B C 1
ATOM 2879 O O . LEU B 1 111 ? 24.975 -3.834 66.255 1.00 15.12 111 LEU B O 1
ATOM 2887 N N . GLN B 1 112 ? 23.493 -3.394 64.628 1.00 14.41 112 GLN B N 1
ATOM 2888 C CA . GLN B 1 112 ? 24.350 -2.381 64.019 1.00 17.47 112 GLN B CA 1
ATOM 2889 C C . GLN B 1 112 ? 24.587 -1.189 64.937 1.00 17.64 112 GLN B C 1
ATOM 2890 O O . GLN B 1 112 ? 25.703 -0.684 65.030 1.00 17.31 112 GLN B O 1
ATOM 2896 N N . ARG B 1 113 ? 23.529 -0.742 65.607 1.00 17.14 113 ARG B N 1
ATOM 2897 C CA . ARG B 1 113 ? 23.615 0.395 66.522 1.00 17.48 113 ARG B CA 1
ATOM 2898 C C . ARG B 1 113 ? 24.476 0.065 67.748 1.00 16.57 113 ARG B C 1
ATOM 2899 O O . ARG B 1 113 ? 25.412 0.795 68.083 1.00 14.89 113 ARG B O 1
ATOM 2907 N N . LEU B 1 114 ? 24.178 -1.045 68.409 1.00 15.33 114 LEU B N 1
ATOM 2908 C CA . LEU B 1 114 ? 24.938 -1.434 69.592 1.00 15.03 114 LEU B CA 1
ATOM 2909 C C . LEU B 1 114 ? 26.390 -1.736 69.253 1.00 15.21 114 LEU B C 1
ATOM 2910 O O . LEU B 1 114 ? 27.295 -1.362 69.999 1.00 15.76 114 LEU B O 1
ATOM 2915 N N . SER B 1 115 ? 26.622 -2.406 68.127 1.00 15.28 115 SER B N 1
ATOM 2916 C CA . SER B 1 115 ? 27.985 -2.707 67.712 1.00 16.11 115 SER B CA 1
ATOM 2917 C C . SER B 1 115 ? 28.726 -1.405 67.401 1.00 16.45 115 SER B C 1
ATOM 2918 O O . SER B 1 115 ? 29.913 -1.273 67.698 1.00 17.00 115 SER B O 1
ATOM 2921 N N . GLY B 1 116 ? 28.021 -0.444 66.816 1.00 15.08 116 GLY B N 1
ATOM 2922 C CA . GLY B 1 116 ? 28.646 0.831 66.498 1.00 15.24 116 GLY B CA 1
ATOM 2923 C C . GLY B 1 116 ? 29.163 1.503 67.754 1.00 12.55 116 GLY B C 1
ATOM 2924 O O . GLY B 1 116 ? 30.279 2.035 67.772 1.00 15.61 116 GLY B O 1
ATOM 2925 N N . ILE B 1 117 ? 28.354 1.474 68.808 1.00 12.22 117 ILE B N 1
ATOM 2926 C CA . ILE B 1 117 ? 28.719 2.071 70.091 1.00 14.02 117 ILE B CA 1
ATOM 2927 C C . ILE B 1 117 ? 29.895 1.316 70.706 1.00 15.51 117 ILE B C 1
ATOM 2928 O O . ILE B 1 117 ? 30.866 1.921 71.166 1.00 13.73 117 ILE B O 1
ATOM 2933 N N . ALA B 1 118 ? 29.814 -0.010 70.706 1.00 13.80 118 ALA B N 1
ATOM 2934 C CA . ALA B 1 118 ? 30.891 -0.813 71.272 1.00 14.27 118 ALA B CA 1
ATOM 2935 C C . ALA B 1 118 ? 32.197 -0.613 70.507 1.00 15.63 118 ALA B C 1
ATOM 2936 O O . ALA B 1 118 ? 33.276 -0.635 71.106 1.00 15.89 118 ALA B O 1
ATOM 2938 N N . THR B 1 119 ? 32.104 -0.407 69.193 1.00 15.72 119 THR B N 1
ATOM 2939 C CA . THR B 1 119 ? 33.296 -0.212 68.373 1.00 15.62 119 THR B CA 1
ATOM 2940 C C . THR B 1 119 ? 34.020 1.089 68.720 1.00 16.63 119 THR B C 1
ATOM 2941 O O . THR B 1 119 ? 35.238 1.098 68.884 1.00 16.02 119 THR B O 1
ATOM 2945 N N . LEU B 1 120 ? 33.277 2.188 68.827 1.00 14.56 120 LEU B N 1
ATOM 2946 C CA . LEU B 1 120 ? 33.899 3.469 69.158 1.00 16.66 120 LEU B CA 1
ATOM 2947 C C . LEU B 1 120 ? 34.401 3.443 70.603 1.00 15.73 120 LEU B C 1
ATOM 2948 O O . LEU B 1 120 ? 35.462 3.988 70.905 1.00 15.56 120 LEU B O 1
ATOM 2953 N N . THR B 1 121 ? 33.647 2.802 71.493 1.00 15.15 121 THR B N 1
ATOM 2954 C CA . THR B 1 121 ? 34.058 2.710 72.896 1.00 15.40 121 THR B CA 1
ATOM 2955 C C . THR B 1 121 ? 35.397 1.960 72.967 1.00 16.52 121 THR B C 1
ATOM 2956 O O . THR B 1 121 ? 36.348 2.422 73.601 1.00 16.07 121 THR B O 1
ATOM 2960 N N . ARG B 1 122 ? 35.471 0.810 72.302 1.00 16.57 122 ARG B N 1
ATOM 2961 C CA . ARG B 1 122 ? 36.698 0.015 72.286 1.00 17.33 122 ARG B CA 1
ATOM 2962 C C . ARG B 1 122 ? 37.886 0.837 71.777 1.00 17.95 122 ARG B C 1
ATOM 2963 O O . ARG B 1 122 ? 38.993 0.714 72.295 1.00 20.04 122 ARG B O 1
ATOM 2971 N N . ALA B 1 123 ? 37.666 1.684 70.775 1.00 18.26 123 ALA B N 1
ATOM 2972 C CA . ALA B 1 123 ? 38.753 2.516 70.259 1.00 18.84 123 ALA B CA 1
ATOM 2973 C C . ALA B 1 123 ? 39.247 3.470 71.355 1.00 18.35 123 ALA B C 1
ATOM 2974 O O . ALA B 1 123 ? 40.448 3.677 71.507 1.00 18.00 123 ALA B O 1
ATOM 2976 N N . TYR B 1 124 ? 38.322 4.051 72.114 1.00 18.24 124 TYR B N 1
ATOM 2977 C CA . TYR B 1 124 ? 38.705 4.954 73.196 1.00 19.08 124 TYR B CA 1
ATOM 2978 C C . TYR B 1 124 ? 39.432 4.199 74.295 1.00 18.77 124 TYR B C 1
ATOM 2979 O O . TYR B 1 124 ? 40.460 4.650 74.798 1.00 18.93 124 TYR B O 1
ATOM 2988 N N . VAL B 1 125 ? 38.894 3.045 74.676 1.00 17.98 125 VAL B N 1
ATOM 2989 C CA . VAL B 1 125 ? 39.512 2.247 75.727 1.00 20.07 125 VAL B CA 1
ATOM 2990 C C . VAL B 1 125 ? 40.934 1.856 75.351 1.00 21.13 125 VAL B C 1
ATOM 2991 O O . VAL B 1 125 ? 41.853 1.996 76.162 1.00 21.84 125 VAL B O 1
ATOM 2995 N N . GLU B 1 126 ? 41.127 1.387 74.121 1.00 22.48 126 GLU B N 1
ATOM 2996 C CA . GLU B 1 126 ? 42.459 0.987 73.684 1.00 26.05 126 GLU B CA 1
ATOM 2997 C C . GLU B 1 126 ? 43.408 2.182 73.661 1.00 26.68 126 GLU B C 1
ATOM 2998 O O . GLU B 1 126 ? 44.602 2.036 73.914 1.00 28.57 126 GLU B O 1
ATOM 3004 N N . ALA B 1 127 ? 42.874 3.365 73.377 1.00 25.72 127 ALA B N 1
ATOM 3005 C CA . ALA B 1 127 ? 43.692 4.576 73.348 1.00 26.30 127 ALA B CA 1
ATOM 3006 C C . ALA B 1 127 ? 44.221 4.905 74.743 1.00 26.65 127 ALA B C 1
ATOM 3007 O O . ALA B 1 127 ? 45.256 5.558 74.880 1.00 25.71 127 ALA B O 1
ATOM 3009 N N . LEU B 1 128 ? 43.507 4.456 75.773 1.00 24.96 128 LEU B N 1
ATOM 3010 C CA . LEU B 1 128 ? 43.909 4.714 77.154 1.00 26.86 128 LEU B CA 1
ATOM 3011 C C . LEU B 1 128 ? 44.747 3.599 77.771 1.00 28.06 128 LEU B C 1
ATOM 3012 O O . LEU B 1 128 ? 45.064 3.635 78.959 1.00 28.24 128 LEU B O 1
ATOM 3017 N N . ALA B 1 129 ? 45.108 2.610 76.963 1.00 29.88 129 ALA B N 1
ATOM 3018 C CA . ALA B 1 129 ? 45.918 1.502 77.446 1.00 33.14 129 ALA B CA 1
ATOM 3019 C C . ALA B 1 129 ? 47.236 2.072 77.957 1.00 33.82 129 ALA B C 1
ATOM 3020 O O . ALA B 1 129 ? 47.832 2.941 77.324 1.00 35.96 129 ALA B O 1
ATOM 3022 N N . GLY B 1 130 ? 47.688 1.593 79.106 1.00 35.03 130 GLY B N 1
ATOM 3023 C CA . GLY B 1 130 ? 48.931 2.100 79.650 1.00 35.37 130 GLY B CA 1
ATOM 3024 C C . GLY B 1 130 ? 48.663 3.106 80.747 1.00 35.29 130 GLY B C 1
ATOM 3025 O O . GLY B 1 130 ? 49.574 3.498 81.473 1.00 36.99 130 GLY B O 1
ATOM 3026 N N . THR B 1 131 ? 47.411 3.536 80.866 1.00 33.14 131 THR B N 1
ATOM 3027 C CA . THR B 1 131 ? 47.045 4.480 81.910 1.00 31.85 131 THR B CA 1
ATOM 3028 C C . THR B 1 131 ? 46.003 3.828 82.802 1.00 31.74 131 THR B C 1
ATOM 3029 O O . THR B 1 131 ? 45.429 2.797 82.449 1.00 32.50 131 THR B O 1
ATOM 3033 N N . LYS B 1 132 ? 45.762 4.425 83.961 1.00 31.24 132 LYS B N 1
ATOM 3034 C CA . LYS B 1 132 ? 44.783 3.893 84.898 1.00 31.64 132 LYS B CA 1
ATOM 3035 C C . LYS B 1 132 ? 43.393 4.426 84.562 1.00 29.80 132 LYS B C 1
ATOM 3036 O O . LYS B 1 132 ? 42.395 3.959 85.101 1.00 31.58 132 LYS B O 1
ATOM 3042 N N . ALA B 1 133 ? 43.339 5.406 83.667 1.00 28.47 133 ALA B N 1
ATOM 3043 C CA . ALA B 1 133 ? 42.082 6.036 83.276 1.00 26.76 133 ALA B CA 1
ATOM 3044 C C . ALA B 1 133 ? 41.037 5.091 82.686 1.00 25.99 133 ALA B C 1
ATOM 3045 O O . ALA B 1 133 ? 41.356 4.183 81.920 1.00 27.11 133 ALA B O 1
ATOM 3047 N N . GLN B 1 134 ? 39.782 5.320 83.052 1.00 24.44 134 GLN B N 1
ATOM 3048 C CA . GLN B 1 134 ? 38.679 4.514 82.547 1.00 24.48 134 GLN B CA 1
ATOM 3049 C C . GLN B 1 134 ? 37.785 5.391 81.685 1.00 24.00 134 GLN B C 1
ATOM 3050 O O . GLN B 1 134 ? 37.668 6.596 81.917 1.00 21.64 134 GLN B O 1
ATOM 3056 N N . ILE B 1 135 ? 37.155 4.780 80.691 1.00 22.25 135 ILE B N 1
ATOM 3057 C CA . ILE B 1 135 ? 36.213 5.503 79.852 1.00 21.67 135 ILE B CA 1
ATOM 3058 C C . ILE B 1 135 ? 34.788 5.431 80.427 1.00 20.73 135 ILE B C 1
ATOM 3059 O O . ILE B 1 135 ? 34.294 4.389 80.826 1.00 21.89 135 ILE B O 1
ATOM 3064 N N . LEU B 1 136 ? 34.125 6.604 80.503 1.00 18.73 136 LEU B N 1
ATOM 3065 C CA . LEU B 1 136 ? 32.725 6.629 80.943 1.00 19.54 136 LEU B CA 1
ATOM 3066 C C . LEU B 1 136 ? 31.778 7.107 79.840 1.00 20.32 136 LEU B C 1
ATOM 3067 O O . LEU B 1 136 ? 32.134 7.825 78.913 1.00 20.07 136 LEU B O 1
ATOM 3072 N N . ASP B 1 137 ? 30.520 6.665 79.962 1.00 18.90 137 ASP B N 1
ATOM 3073 C CA . ASP B 1 137 ? 29.489 7.196 79.088 1.00 19.12 137 ASP B CA 1
ATOM 3074 C C . ASP B 1 137 ? 28.819 8.446 79.689 1.00 18.13 137 ASP B C 1
ATOM 3075 O O . ASP B 1 137 ? 29.255 9.026 80.679 1.00 19.83 137 ASP B O 1
ATOM 3080 N N . THR B 1 138 ? 27.733 8.859 79.049 1.00 17.98 138 THR B N 1
ATOM 3081 C CA . THR B 1 138 ? 26.998 10.046 79.457 1.00 17.91 138 THR B CA 1
ATOM 3082 C C . THR B 1 138 ? 25.488 9.828 79.304 1.00 19.47 138 THR B C 1
ATOM 3083 O O . THR B 1 138 ? 25.033 8.700 79.117 1.00 20.68 138 THR B O 1
ATOM 3087 N N . ARG B 1 139 ? 24.721 10.913 79.380 1.00 19.42 139 ARG B N 1
ATOM 3088 C CA . ARG B 1 139 ? 23.269 10.839 79.233 1.00 20.60 139 ARG B CA 1
ATOM 3089 C C . ARG B 1 139 ? 22.818 11.193 77.816 1.00 20.09 139 ARG B C 1
ATOM 3090 O O . ARG B 1 139 ? 21.622 11.329 77.558 1.00 19.19 139 ARG B O 1
ATOM 3098 N N . LYS B 1 140 ? 23.777 11.334 76.901 1.00 19.29 140 LYS B N 1
ATOM 3099 C CA . LYS B 1 140 ? 23.474 11.665 75.509 1.00 19.25 140 LYS B CA 1
ATOM 3100 C C . LYS B 1 140 ? 23.192 10.372 74.750 1.00 19.64 140 LYS B C 1
ATOM 3101 O O . LYS B 1 140 ? 23.890 10.005 73.802 1.00 17.04 140 LYS B O 1
ATOM 3107 N N . THR B 1 141 ? 22.140 9.693 75.194 1.00 20.12 141 THR B N 1
ATOM 3108 C CA . THR B 1 141 ? 21.714 8.418 74.635 1.00 19.67 141 THR B CA 1
ATOM 3109 C C . THR B 1 141 ? 20.418 8.537 73.834 1.00 17.58 141 THR B C 1
ATOM 3110 O O . THR B 1 141 ? 19.683 9.511 73.961 1.00 20.50 141 THR B O 1
ATOM 3114 N N . THR B 1 142 ? 20.140 7.528 73.019 1.00 18.46 142 THR B N 1
ATOM 3115 C CA . THR B 1 142 ? 18.929 7.507 72.201 1.00 17.28 142 THR B CA 1
ATOM 3116 C C . THR B 1 142 ? 17.706 7.304 73.086 1.00 16.32 142 THR B C 1
ATOM 3117 O O . THR B 1 142 ? 17.646 6.338 73.846 1.00 15.81 142 THR B O 1
ATOM 3121 N N . PRO B 1 143 ? 16.708 8.205 72.997 1.00 15.67 143 PRO B N 1
ATOM 3122 C CA . PRO B 1 143 ? 15.524 8.022 73.838 1.00 14.75 143 PRO B CA 1
ATOM 3123 C C . PRO B 1 143 ? 14.965 6.602 73.684 1.00 16.62 143 PRO B C 1
ATOM 3124 O O . PRO B 1 143 ? 14.774 6.123 72.562 1.00 14.84 143 PRO B O 1
ATOM 3128 N N . GLY B 1 144 ? 14.727 5.945 74.818 1.00 16.28 144 GLY B N 1
ATOM 3129 C CA . GLY B 1 144 ? 14.183 4.597 74.826 1.00 17.27 144 GLY B CA 1
ATOM 3130 C C . GLY B 1 144 ? 15.215 3.486 74.747 1.00 19.50 144 GLY B C 1
ATOM 3131 O O . GLY B 1 144 ? 14.907 2.321 75.006 1.00 17.92 144 GLY B O 1
ATOM 3132 N N . LEU B 1 145 ? 16.447 3.834 74.399 1.00 17.75 145 LEU B N 1
ATOM 3133 C CA . LEU B 1 145 ? 17.491 2.824 74.266 1.00 20.58 145 LEU B CA 1
ATOM 3134 C C . LEU B 1 145 ? 18.637 2.945 75.263 1.00 19.77 145 LEU B C 1
ATOM 3135 O O . LEU B 1 145 ? 19.648 2.260 75.123 1.00 20.49 145 LEU B O 1
ATOM 3140 N N . ARG B 1 146 ? 18.484 3.786 76.280 1.00 18.23 146 ARG B N 1
ATOM 3141 C CA . ARG B 1 146 ? 19.574 3.979 77.237 1.00 17.20 146 ARG B CA 1
ATOM 3142 C C . ARG B 1 146 ? 20.176 2.716 77.841 1.00 17.01 146 ARG B C 1
ATOM 3143 O O . ARG B 1 146 ? 21.394 2.550 77.830 1.00 15.49 146 ARG B O 1
ATOM 3151 N N . ALA B 1 147 ? 19.340 1.825 78.366 1.00 17.21 147 ALA B N 1
ATOM 3152 C CA . ALA B 1 147 ? 19.862 0.607 78.988 1.00 18.84 147 ALA B CA 1
ATOM 3153 C C . ALA B 1 147 ? 20.700 -0.205 78.006 1.00 18.24 147 ALA B C 1
ATOM 3154 O O . ALA B 1 147 ? 21.771 -0.711 78.348 1.00 18.65 147 ALA B O 1
ATOM 3156 N N . LEU B 1 148 ? 20.203 -0.327 76.781 1.00 18.04 148 LEU B N 1
ATOM 3157 C CA . LEU B 1 148 ? 20.889 -1.082 75.746 1.00 16.78 148 LEU B CA 1
ATOM 3158 C C . LEU B 1 148 ? 22.200 -0.420 75.335 1.00 17.25 148 LEU B C 1
ATOM 3159 O O . LEU B 1 148 ? 23.208 -1.096 75.107 1.00 15.83 148 LEU B O 1
ATOM 3167 N N . GLU B 1 149 ? 22.185 0.903 75.228 1.00 15.00 149 GLU B N 1
ATOM 3168 C CA . GLU B 1 149 ? 23.385 1.624 74.838 1.00 14.14 149 GLU B CA 1
ATOM 3169 C C . GLU B 1 149 ? 24.433 1.618 75.942 1.00 14.07 149 GLU B C 1
ATOM 3170 O O . GLU B 1 149 ? 25.628 1.560 75.658 1.00 15.15 149 GLU B O 1
ATOM 3176 N N . LYS B 1 150 ? 23.988 1.656 77.198 1.00 14.01 150 LYS B N 1
ATOM 3177 C CA . LYS B 1 150 ? 24.920 1.617 78.317 1.00 14.74 150 LYS B CA 1
ATOM 3178 C C . LYS B 1 150 ? 25.552 0.228 78.322 1.00 16.88 150 LYS B C 1
ATOM 3179 O O . LYS B 1 150 ? 26.725 0.066 78.651 1.00 15.43 150 LYS B O 1
ATOM 3185 N N . TYR B 1 151 ? 24.770 -0.777 77.931 1.00 16.33 151 TYR B N 1
ATOM 3186 C CA . TYR B 1 151 ? 25.285 -2.138 77.852 1.00 16.62 151 TYR B CA 1
ATOM 3187 C C . TYR B 1 151 ? 26.397 -2.193 76.789 1.00 16.47 151 TYR B C 1
ATOM 3188 O O . TYR B 1 151 ? 27.470 -2.751 77.018 1.00 18.22 151 TYR B O 1
ATOM 3197 N N . ALA B 1 152 ? 26.129 -1.602 75.628 1.00 16.54 152 ALA B N 1
ATOM 3198 C CA . ALA B 1 152 ? 27.082 -1.572 74.525 1.00 14.77 152 ALA B CA 1
ATOM 3199 C C . ALA B 1 152 ? 28.410 -0.956 74.962 1.00 15.25 152 ALA B C 1
ATOM 3200 O O . ALA B 1 152 ? 29.480 -1.413 74.557 1.00 14.39 152 ALA B O 1
ATOM 3202 N N . VAL B 1 153 ? 28.337 0.090 75.779 1.00 14.35 153 VAL B N 1
ATOM 3203 C CA . VAL B 1 153 ? 29.545 0.724 76.285 1.00 14.92 153 VAL B CA 1
ATOM 3204 C C . VAL B 1 153 ? 30.347 -0.293 77.100 1.00 16.44 153 VAL B C 1
ATOM 3205 O O . VAL B 1 153 ? 31.560 -0.414 76.919 1.00 16.81 153 VAL B O 1
ATOM 3209 N N . ARG B 1 154 ? 29.674 -1.040 77.975 1.00 17.18 154 ARG B N 1
ATOM 3210 C CA . ARG B 1 154 ? 30.380 -2.034 78.780 1.00 16.79 154 ARG B CA 1
ATOM 3211 C C . ARG B 1 154 ? 31.036 -3.078 77.888 1.00 17.24 154 ARG B C 1
ATOM 3212 O O . ARG B 1 154 ? 32.174 -3.483 78.133 1.00 16.94 154 ARG B O 1
ATOM 3220 N N . VAL B 1 155 ? 30.329 -3.515 76.848 1.00 18.19 155 VAL B N 1
ATOM 3221 C CA . VAL B 1 155 ? 30.876 -4.507 75.931 1.00 17.66 155 VAL B CA 1
ATOM 3222 C C . VAL B 1 155 ? 32.145 -3.960 75.281 1.00 18.67 155 VAL B C 1
ATOM 3223 O O . VAL B 1 155 ? 33.120 -4.689 75.080 1.00 19.39 155 VAL B O 1
ATOM 3227 N N . GLY B 1 156 ? 32.128 -2.669 74.960 1.00 18.52 156 GLY B N 1
ATOM 3228 C CA . GLY B 1 156 ? 33.279 -2.041 74.340 1.00 17.28 156 GLY B CA 1
ATOM 3229 C C . GLY B 1 156 ? 34.459 -1.897 75.282 1.00 19.40 156 GLY B C 1
ATOM 3230 O O . GLY B 1 156 ? 35.589 -1.683 74.839 1.00 18.83 156 GLY B O 1
ATOM 3231 N N . GLY B 1 157 ? 34.201 -2.009 76.581 1.00 19.08 157 GLY B N 1
ATOM 3232 C CA . GLY B 1 157 ? 35.273 -1.896 77.553 1.00 19.92 157 GLY B CA 1
ATOM 3233 C C . GLY B 1 157 ? 35.145 -0.690 78.460 1.00 20.06 157 GLY B C 1
ATOM 3234 O O . GLY B 1 157 ? 35.961 -0.496 79.356 1.00 20.33 157 GLY B O 1
ATOM 3235 N N . GLY B 1 158 ? 34.116 0.122 78.238 1.00 18.04 158 GLY B N 1
ATOM 3236 C CA . GLY B 1 158 ? 33.936 1.300 79.063 1.00 18.79 158 GLY B CA 1
ATOM 3237 C C . GLY B 1 158 ? 33.106 1.038 80.301 1.00 19.13 158 GLY B C 1
ATOM 3238 O O . GLY B 1 158 ? 32.600 -0.069 80.502 1.00 18.23 158 GLY B O 1
ATOM 3239 N N . ARG B 1 159 ? 32.979 2.063 81.136 1.00 19.04 159 ARG B N 1
ATOM 3240 C CA . ARG B 1 159 ? 32.196 1.978 82.359 1.00 21.66 159 ARG B CA 1
ATOM 3241 C C . ARG B 1 159 ? 31.002 2.919 82.260 1.00 20.33 159 ARG B C 1
ATOM 3242 O O . ARG B 1 159 ? 30.990 3.851 81.458 1.00 20.47 159 ARG B O 1
ATOM 3250 N N . ASN B 1 160 ? 30.000 2.678 83.091 1.00 19.41 160 ASN B N 1
ATOM 3251 C CA . ASN B 1 160 ? 28.804 3.498 83.069 1.00 19.81 160 ASN B CA 1
ATOM 3252 C C . ASN B 1 160 ? 28.778 4.565 84.149 1.00 19.99 160 ASN B C 1
ATOM 3253 O O . ASN B 1 160 ? 29.120 4.306 85.302 1.00 17.68 160 ASN B O 1
ATOM 3258 N N . HIS B 1 161 ? 28.372 5.769 83.757 1.00 19.93 161 HIS B N 1
ATOM 3259 C CA . HIS B 1 161 ? 28.211 6.863 84.698 1.00 20.43 161 HIS B CA 1
ATOM 3260 C C . HIS B 1 161 ? 26.738 6.686 85.098 1.00 21.46 161 HIS B C 1
ATOM 3261 O O . HIS B 1 161 ? 26.114 5.688 84.713 1.00 19.61 161 HIS B O 1
ATOM 3268 N N . ARG B 1 162 ? 26.175 7.628 85.846 1.00 20.52 162 ARG B N 1
ATOM 3269 C CA . ARG B 1 162 ? 24.786 7.510 86.289 1.00 19.87 162 ARG B CA 1
ATOM 3270 C C . ARG B 1 162 ? 23.811 7.211 85.144 1.00 20.55 162 ARG B C 1
ATOM 3271 O O . ARG B 1 162 ? 24.027 7.614 84.003 1.00 20.77 162 ARG B O 1
ATOM 3279 N N . TYR B 1 163 ? 22.735 6.496 85.458 1.00 20.11 163 TYR B N 1
ATOM 3280 C CA . TYR B 1 163 ? 21.744 6.146 84.451 1.00 22.36 163 TYR B CA 1
ATOM 3281 C C . TYR B 1 163 ? 20.861 7.338 84.119 1.00 21.82 163 TYR B C 1
ATOM 3282 O O . TYR B 1 163 ? 20.340 7.441 83.014 1.00 25.90 163 TYR B O 1
ATOM 3291 N N . GLY B 1 164 ? 20.690 8.241 85.078 1.00 19.82 164 GLY B N 1
ATOM 3292 C CA . GLY B 1 164 ? 19.870 9.408 84.831 1.00 18.74 164 GLY B CA 1
ATOM 3293 C C . GLY B 1 164 ? 20.092 10.484 85.872 1.00 20.43 164 GLY B C 1
ATOM 3294 O O . GLY B 1 164 ? 21.131 10.518 86.533 1.00 19.91 164 GLY B O 1
ATOM 3295 N N . LEU B 1 165 ? 19.108 11.361 86.023 1.00 19.23 165 LEU B N 1
ATOM 3296 C CA . LEU B 1 165 ? 19.185 12.444 86.999 1.00 20.22 165 LEU B CA 1
ATOM 3297 C C . LEU B 1 165 ? 18.766 11.980 88.387 1.00 22.92 165 LEU B C 1
ATOM 3298 O O . LEU B 1 165 ? 18.916 12.714 89.366 1.00 21.80 165 LEU B O 1
ATOM 3303 N N . PHE B 1 166 ? 18.249 10.757 88.465 1.00 22.10 166 PHE B N 1
ATOM 3304 C CA . PHE B 1 166 ? 17.762 10.201 89.723 1.00 23.29 166 PHE B CA 1
ATOM 3305 C C . PHE B 1 166 ? 18.750 9.382 90.546 1.00 22.68 166 PHE B C 1
ATOM 3306 O O . PHE B 1 166 ? 18.512 9.156 91.730 1.00 24.33 166 PHE B O 1
ATOM 3314 N N . ASP B 1 167 ? 19.854 8.944 89.945 1.00 20.10 167 ASP B N 1
ATOM 3315 C CA . ASP B 1 167 ? 20.804 8.109 90.680 1.00 20.93 167 ASP B CA 1
ATOM 3316 C C . ASP B 1 167 ? 22.225 8.628 90.833 1.00 20.87 167 ASP B C 1
ATOM 3317 O O . ASP B 1 167 ? 23.131 7.870 91.188 1.00 21.98 167 ASP B O 1
ATOM 3322 N N . GLY B 1 168 ? 22.421 9.914 90.584 1.00 21.08 168 GLY B N 1
ATOM 3323 C CA . GLY B 1 168 ? 23.747 10.481 90.714 1.00 22.50 168 GLY B CA 1
ATOM 3324 C C . GLY B 1 168 ? 23.702 11.982 90.888 1.00 21.19 168 GLY B C 1
ATOM 3325 O O . GLY B 1 168 ? 22.879 12.667 90.285 1.00 21.96 168 GLY B O 1
ATOM 3326 N N . ILE B 1 169 ? 24.586 12.500 91.731 1.00 22.45 169 ILE B N 1
ATOM 3327 C CA . ILE B 1 169 ? 24.638 13.932 91.956 1.00 22.13 169 ILE B CA 1
ATOM 3328 C C . ILE B 1 169 ? 25.747 14.540 91.110 1.00 20.86 169 ILE B C 1
ATOM 3329 O O . ILE B 1 169 ? 26.923 14.268 91.318 1.00 21.78 169 ILE B O 1
ATOM 3334 N N . LEU B 1 170 ? 25.360 15.362 90.147 1.00 21.70 170 LEU B N 1
ATOM 3335 C CA . LEU B 1 170 ? 26.330 16.016 89.285 1.00 22.93 170 LEU B CA 1
ATOM 3336 C C . LEU B 1 170 ? 25.935 17.467 89.115 1.00 22.13 170 LEU B C 1
ATOM 3337 O O . LEU B 1 170 ? 24.970 17.782 88.418 1.00 21.41 170 LEU B O 1
ATOM 3342 N N . LEU B 1 171 ? 26.677 18.352 89.775 1.00 22.98 171 LEU B N 1
ATOM 3343 C CA . LEU B 1 171 ? 26.421 19.781 89.692 1.00 21.92 171 LEU B CA 1
ATOM 3344 C C . LEU B 1 171 ? 27.044 20.298 88.394 1.00 23.70 171 LEU B C 1
ATOM 3345 O O . LEU B 1 171 ? 28.267 20.342 88.252 1.00 24.36 171 LEU B O 1
ATOM 3350 N N . LYS B 1 172 ? 26.197 20.682 87.447 1.00 23.83 172 LYS B N 1
ATOM 3351 C CA . LYS B 1 172 ? 26.669 21.175 86.159 1.00 24.98 172 LYS B CA 1
ATOM 3352 C C . LYS B 1 172 ? 26.741 22.701 86.177 1.00 26.16 172 LYS B C 1
ATOM 3353 O O . LYS B 1 172 ? 26.346 23.332 87.158 1.00 24.75 172 LYS B O 1
ATOM 3359 N N . GLU B 1 173 ? 27.250 23.282 85.096 1.00 25.86 173 GLU B N 1
ATOM 3360 C CA . GLU B 1 173 ? 27.380 24.731 84.998 1.00 27.28 173 GLU B CA 1
ATOM 3361 C C . GLU B 1 173 ? 26.083 25.432 85.385 1.00 27.79 173 GLU B C 1
ATOM 3362 O O . GLU B 1 173 ? 26.103 26.421 86.121 1.00 25.13 173 GLU B O 1
ATOM 3368 N N . ASN B 1 174 ? 24.951 24.917 84.910 1.00 26.63 174 ASN B N 1
ATOM 3369 C CA . ASN B 1 174 ? 23.675 25.544 85.236 1.00 27.75 174 ASN B CA 1
ATOM 3370 C C . ASN B 1 174 ? 23.391 25.566 86.739 1.00 27.17 174 ASN B C 1
ATOM 3371 O O . ASN B 1 174 ? 22.836 26.538 87.248 1.00 28.76 174 ASN B O 1
ATOM 3376 N N . HIS B 1 175 ? 23.776 24.512 87.452 1.00 25.93 175 HIS B N 1
ATOM 3377 C CA . HIS B 1 175 ? 23.554 24.473 88.896 1.00 28.29 175 HIS B CA 1
ATOM 3378 C C . HIS B 1 175 ? 24.477 25.477 89.584 1.00 29.09 175 HIS B C 1
ATOM 3379 O O . HIS B 1 175 ? 24.088 26.131 90.553 1.00 28.65 175 HIS B O 1
ATOM 3386 N N . VAL B 1 176 ? 25.698 25.599 89.073 1.00 29.98 176 VAL B N 1
ATOM 3387 C CA . VAL B 1 176 ? 26.664 26.538 89.635 1.00 30.97 176 VAL B CA 1
ATOM 3388 C C . VAL B 1 176 ? 26.121 27.956 89.476 1.00 32.51 176 VAL B C 1
ATOM 3389 O O . VAL B 1 176 ? 26.186 28.763 90.406 1.00 32.98 176 VAL B O 1
ATOM 3393 N N . ARG B 1 177 ? 25.574 28.249 88.299 1.00 31.90 177 ARG B N 1
ATOM 3394 C CA . ARG B 1 177 ? 25.004 29.560 88.018 1.00 34.58 177 ARG B CA 1
ATOM 3395 C C . ARG B 1 177 ? 23.842 29.834 88.971 1.00 35.12 177 ARG B C 1
ATOM 3396 O O . ARG B 1 177 ? 23.721 30.927 89.521 1.00 35.25 177 ARG B O 1
ATOM 3404 N N . ALA B 1 178 ? 22.990 28.832 89.161 1.00 35.25 178 ALA B N 1
ATOM 3405 C CA . ALA B 1 178 ? 21.835 28.965 90.042 1.00 35.81 178 ALA B CA 1
ATOM 3406 C C . ALA B 1 178 ? 22.239 29.186 91.497 1.00 36.77 178 ALA B C 1
ATOM 3407 O O . ALA B 1 178 ? 21.617 29.978 92.207 1.00 38.77 178 ALA B O 1
ATOM 3409 N N . ALA B 1 179 ? 23.280 28.487 91.937 1.00 35.75 179 ALA B N 1
ATOM 3410 C CA . ALA B 1 179 ? 23.753 28.600 93.312 1.00 36.61 179 ALA B CA 1
ATOM 3411 C C . ALA B 1 179 ? 24.588 29.858 93.566 1.00 37.20 179 ALA B C 1
ATOM 3412 O O . ALA B 1 179 ? 24.746 30.285 94.711 1.00 37.79 179 ALA B O 1
ATOM 3414 N N . GLY B 1 180 ? 25.120 30.450 92.503 1.00 36.99 180 GLY B N 1
ATOM 3415 C CA . GLY B 1 180 ? 25.931 31.642 92.663 1.00 36.46 180 GLY B CA 1
ATOM 3416 C C . GLY B 1 180 ? 27.402 31.311 92.823 1.00 36.92 180 GLY B C 1
ATOM 3417 O O . GLY B 1 180 ? 28.176 32.114 93.350 1.00 37.22 180 GLY B O 1
ATOM 3418 N N . GLY B 1 181 ? 27.792 30.120 92.375 1.00 35.57 181 GLY B N 1
ATOM 3419 C CA . GLY B 1 181 ? 29.183 29.721 92.478 1.00 34.88 181 GLY B CA 1
ATOM 3420 C C . GLY B 1 181 ? 29.407 28.267 92.845 1.00 33.21 181 GLY B C 1
ATOM 3421 O O . GLY B 1 181 ? 28.556 27.626 93.461 1.00 32.86 181 GLY B O 1
ATOM 3422 N N . VAL B 1 182 ? 30.571 27.753 92.464 1.00 32.27 182 VAL B N 1
ATOM 3423 C CA . VAL B 1 182 ? 30.948 26.370 92.737 1.00 31.35 182 VAL B CA 1
ATOM 3424 C C . VAL B 1 182 ? 30.895 26.040 94.225 1.00 31.97 182 VAL B C 1
ATOM 3425 O O . VAL B 1 182 ? 30.383 24.988 94.625 1.00 29.22 182 VAL B O 1
ATOM 3429 N N . GLY B 1 183 ? 31.432 26.941 95.042 1.00 30.73 183 GLY B N 1
ATOM 3430 C CA . GLY B 1 183 ? 31.432 26.727 96.475 1.00 31.74 183 GLY B CA 1
ATOM 3431 C C . GLY B 1 183 ? 30.032 26.570 97.035 1.00 31.73 183 GLY B C 1
ATOM 3432 O O . GLY B 1 183 ? 29.750 25.611 97.751 1.00 32.58 183 GLY B O 1
ATOM 3433 N N . GLU B 1 184 ? 29.153 27.510 96.699 1.00 33.85 184 GLU B N 1
ATOM 3434 C CA . GLU B 1 184 ? 27.772 27.493 97.175 1.00 34.40 184 GLU B CA 1
ATOM 3435 C C . GLU B 1 184 ? 27.032 26.245 96.701 1.00 33.83 184 GLU B C 1
ATOM 3436 O O . GLU B 1 184 ? 26.259 25.649 97.454 1.00 32.75 184 GLU B O 1
ATOM 3442 N N . ALA B 1 185 ? 27.277 25.851 95.454 1.00 32.07 185 ALA B N 1
ATOM 3443 C CA . ALA B 1 185 ? 26.634 24.675 94.878 1.00 30.55 185 ALA B CA 1
ATOM 3444 C C . ALA B 1 185 ? 27.074 23.400 95.588 1.00 30.57 185 ALA B C 1
ATOM 3445 O O . ALA B 1 185 ? 26.251 22.552 95.929 1.00 29.71 185 ALA B O 1
ATOM 3447 N N . VAL B 1 186 ? 28.375 23.263 95.812 1.00 29.94 186 VAL B N 1
ATOM 3448 C CA . VAL B 1 186 ? 28.888 22.082 96.484 1.00 32.81 186 VAL B CA 1
ATOM 3449 C C . VAL B 1 186 ? 28.379 22.014 97.921 1.00 34.69 186 VAL B C 1
ATOM 3450 O O . VAL B 1 186 ? 28.071 20.934 98.425 1.00 35.24 186 VAL B O 1
ATOM 3454 N N . ARG B 1 187 ? 28.281 23.169 98.573 1.00 37.28 187 ARG B N 1
ATOM 3455 C CA . ARG B 1 187 ? 27.807 23.220 99.952 1.00 39.19 187 ARG B CA 1
ATOM 3456 C C . ARG B 1 187 ? 26.306 22.967 100.083 1.00 38.89 187 ARG B C 1
ATOM 3457 O O . ARG B 1 187 ? 25.876 22.274 101.004 1.00 40.27 187 ARG B O 1
ATOM 3465 N N . ARG B 1 188 ? 25.505 23.523 99.176 1.00 39.13 188 ARG B N 1
ATOM 3466 C CA . ARG B 1 188 ? 24.062 23.295 99.232 1.00 40.26 188 ARG B CA 1
ATOM 3467 C C . ARG B 1 188 ? 23.810 21.808 99.013 1.00 40.64 188 ARG B C 1
ATOM 3468 O O . ARG B 1 188 ? 22.914 21.220 99.615 1.00 39.97 188 ARG B O 1
ATOM 3476 N N . ALA B 1 189 ? 24.621 21.210 98.145 1.00 42.41 189 ALA B N 1
ATOM 3477 C CA . ALA B 1 189 ? 24.503 19.798 97.814 1.00 43.30 189 ALA B CA 1
ATOM 3478 C C . ALA B 1 189 ? 24.894 18.878 98.963 1.00 43.93 189 ALA B C 1
ATOM 3479 O O . ALA B 1 189 ? 24.110 18.023 99.367 1.00 43.59 189 ALA B O 1
ATOM 3481 N N . LYS B 1 190 ? 26.103 19.047 99.487 1.00 44.91 190 LYS B N 1
ATOM 3482 C CA . LYS B 1 190 ? 26.567 18.197 100.576 1.00 46.36 190 LYS B CA 1
ATOM 3483 C C . LYS B 1 190 ? 25.738 18.355 101.845 1.00 46.34 190 LYS B C 1
ATOM 3484 O O . LYS B 1 190 ? 25.781 17.503 102.733 1.00 46.55 190 LYS B O 1
ATOM 3490 N N . ALA B 1 191 ? 24.975 19.440 101.919 1.00 46.64 191 ALA B N 1
ATOM 3491 C CA . ALA B 1 191 ? 24.144 19.717 103.084 1.00 47.69 191 ALA B CA 1
ATOM 3492 C C . ALA B 1 191 ? 22.888 18.854 103.158 1.00 48.23 191 ALA B C 1
ATOM 3493 O O . ALA B 1 191 ? 22.385 18.578 104.245 1.00 48.83 191 ALA B O 1
ATOM 3495 N N . ARG B 1 192 ? 22.384 18.420 102.008 1.00 48.13 192 ARG B N 1
ATOM 3496 C CA . ARG B 1 192 ? 21.168 17.614 101.981 1.00 48.03 192 ARG B CA 1
ATOM 3497 C C . ARG B 1 192 ? 21.186 16.484 100.956 1.00 46.68 192 ARG B C 1
ATOM 3498 O O . ARG B 1 192 ? 20.135 16.000 100.537 1.00 46.94 192 ARG B O 1
ATOM 3506 N N . ALA B 1 193 ? 22.379 16.052 100.564 1.00 44.42 193 ALA B N 1
ATOM 3507 C CA . ALA B 1 193 ? 22.512 14.984 99.582 1.00 42.20 193 ALA B CA 1
ATOM 3508 C C . ALA B 1 193 ? 22.401 13.596 100.203 1.00 41.21 193 ALA B C 1
ATOM 3509 O O . ALA B 1 193 ? 22.792 13.382 101.351 1.00 39.99 193 ALA B O 1
ATOM 3511 N N . PRO B 1 194 ? 21.856 12.631 99.447 1.00 39.39 194 PRO B N 1
ATOM 3512 C CA . PRO B 1 194 ? 21.721 11.268 99.964 1.00 38.85 194 PRO B CA 1
ATOM 3513 C C . PRO B 1 194 ? 23.085 10.816 100.472 1.00 38.53 194 PRO B C 1
ATOM 3514 O O . PRO B 1 194 ? 24.102 11.054 99.822 1.00 37.92 194 PRO B O 1
ATOM 3518 N N . HIS B 1 195 ? 23.109 10.171 101.632 1.00 37.34 195 HIS B N 1
ATOM 3519 C CA . HIS B 1 195 ? 24.367 9.739 102.221 1.00 36.37 195 HIS B CA 1
ATOM 3520 C C . HIS B 1 195 ? 25.068 8.619 101.459 1.00 35.53 195 HIS B C 1
ATOM 3521 O O . HIS B 1 195 ? 26.234 8.324 101.721 1.00 34.75 195 HIS B O 1
ATOM 3528 N N . TYR B 1 196 ? 24.368 8.000 100.512 1.00 32.60 196 TYR B N 1
ATOM 3529 C CA . TYR B 1 196 ? 24.958 6.914 99.742 1.00 30.46 196 TYR B CA 1
ATOM 3530 C C . TYR B 1 196 ? 25.505 7.372 98.387 1.00 28.70 196 TYR B C 1
ATOM 3531 O O . TYR B 1 196 ? 26.025 6.563 97.619 1.00 28.09 196 TYR B O 1
ATOM 3540 N N . LEU B 1 197 ? 25.396 8.667 98.105 1.00 29.05 197 LEU B N 1
ATOM 3541 C CA . LEU B 1 197 ? 25.876 9.222 96.842 1.00 29.22 197 LEU B CA 1
ATOM 3542 C C . LEU B 1 197 ? 27.027 10.205 97.033 1.00 29.39 197 LEU B C 1
ATOM 3543 O O . LEU B 1 197 ? 27.097 10.911 98.041 1.00 29.50 197 LEU B O 1
ATOM 3548 N N . LYS B 1 198 ? 27.929 10.249 96.058 1.00 29.10 198 LYS B N 1
ATOM 3549 C CA . LYS B 1 198 ? 29.055 11.173 96.115 1.00 28.62 198 LYS B CA 1
ATOM 3550 C C . LYS B 1 198 ? 28.666 12.459 95.401 1.00 29.15 198 LYS B C 1
ATOM 3551 O O . LYS B 1 198 ? 27.903 12.439 94.434 1.00 29.49 198 LYS B O 1
ATOM 3557 N N . VAL B 1 199 ? 29.171 13.585 95.887 1.00 27.18 199 VAL B N 1
ATOM 3558 C CA . VAL B 1 199 ? 28.851 14.860 95.277 1.00 27.83 199 VAL B CA 1
ATOM 3559 C C . VAL B 1 199 ? 29.897 15.232 94.238 1.00 28.81 199 VAL B C 1
ATOM 3560 O O . VAL B 1 199 ? 31.028 15.581 94.576 1.00 28.94 199 VAL B O 1
ATOM 3564 N N . GLU B 1 200 ? 29.522 15.139 92.969 1.00 27.53 200 GLU B N 1
ATOM 3565 C CA . GLU B 1 200 ? 30.444 15.500 91.906 1.00 26.41 200 GLU B CA 1
ATOM 3566 C C . GLU B 1 200 ? 30.057 16.875 91.398 1.00 24.81 200 GLU B C 1
ATOM 3567 O O . GLU B 1 200 ? 28.881 17.237 91.376 1.00 25.72 200 GLU B O 1
ATOM 3573 N N . VAL B 1 201 ? 31.054 17.659 91.014 1.00 25.20 201 VAL B N 1
ATOM 3574 C CA . VAL B 1 201 ? 30.786 18.991 90.505 1.00 24.96 201 VAL B CA 1
ATOM 3575 C C . VAL B 1 201 ? 31.653 19.262 89.287 1.00 23.33 201 VAL B C 1
ATOM 3576 O O . VAL B 1 201 ? 32.805 18.835 89.229 1.00 22.47 201 VAL B O 1
ATOM 3580 N N . GLU B 1 202 ? 31.084 19.959 88.312 1.00 23.27 202 GLU B N 1
ATOM 3581 C CA . GLU B 1 202 ? 31.812 20.302 87.103 1.00 22.79 202 GLU B CA 1
ATOM 3582 C C . GLU B 1 202 ? 32.461 21.655 87.340 1.00 22.99 202 GLU B C 1
ATOM 3583 O O . GLU B 1 202 ? 31.844 22.549 87.918 1.00 21.56 202 GLU B O 1
ATOM 3589 N N . VAL B 1 203 ? 33.708 21.794 86.903 1.00 22.59 203 VAL B N 1
ATOM 3590 C CA . VAL B 1 203 ? 34.435 23.051 87.043 1.00 23.12 203 VAL B CA 1
ATOM 3591 C C . VAL B 1 203 ? 34.999 23.389 85.674 1.00 22.70 203 VAL B C 1
ATOM 3592 O O . VAL B 1 203 ? 35.369 22.496 84.916 1.00 22.60 203 VAL B O 1
ATOM 3596 N N . ARG B 1 204 ? 35.067 24.675 85.355 1.00 23.56 204 ARG B N 1
ATOM 3597 C CA . ARG B 1 204 ? 35.559 25.098 84.048 1.00 25.36 204 ARG B CA 1
ATOM 3598 C C . ARG B 1 204 ? 36.843 25.921 84.086 1.00 25.24 204 ARG B C 1
ATOM 3599 O O . ARG B 1 204 ? 37.293 26.417 83.051 1.00 25.57 204 ARG B O 1
ATOM 3607 N N . SER B 1 205 ? 37.431 26.062 85.270 1.00 24.62 205 SER B N 1
ATOM 3608 C CA . SER B 1 205 ? 38.665 26.830 85.424 1.00 24.67 205 SER B CA 1
ATOM 3609 C C . SER B 1 205 ? 39.409 26.357 86.664 1.00 25.43 205 SER B C 1
ATOM 3610 O O . SER B 1 205 ? 38.822 25.715 87.538 1.00 25.22 205 SER B O 1
ATOM 3613 N N . LEU B 1 206 ? 40.696 26.680 86.750 1.00 25.38 206 LEU B N 1
ATOM 3614 C CA . LEU B 1 206 ? 41.493 26.271 87.899 1.00 27.52 206 LEU B CA 1
ATOM 3615 C C . LEU B 1 206 ? 41.004 26.912 89.194 1.00 27.87 206 LEU B C 1
ATOM 3616 O O . LEU B 1 206 ? 41.184 26.358 90.276 1.00 26.96 206 LEU B O 1
ATOM 3621 N N . GLU B 1 207 ? 40.381 28.078 89.084 1.00 29.14 207 GLU B N 1
ATOM 3622 C CA . GLU B 1 207 ? 39.875 28.759 90.266 1.00 31.48 207 GLU B CA 1
ATOM 3623 C C . GLU B 1 207 ? 38.669 27.995 90.806 1.00 31.59 207 GLU B C 1
ATOM 3624 O O . GLU B 1 207 ? 38.531 27.815 92.019 1.00 32.53 207 GLU B O 1
ATOM 3630 N N . GLU B 1 208 ? 37.804 27.535 89.904 1.00 30.50 208 GLU B N 1
ATOM 3631 C CA . GLU B 1 208 ? 36.625 26.778 90.315 1.00 28.34 208 GLU B CA 1
ATOM 3632 C C . GLU B 1 208 ? 37.086 25.452 90.902 1.00 28.07 208 GLU B C 1
ATOM 3633 O O . GLU B 1 208 ? 36.468 24.927 91.830 1.00 29.18 208 GLU B O 1
ATOM 3639 N N . LEU B 1 209 ? 38.174 24.912 90.358 1.00 25.65 209 LEU B N 1
ATOM 3640 C CA . LEU B 1 209 ? 38.733 23.664 90.860 1.00 26.77 209 LEU B CA 1
ATOM 3641 C C . LEU B 1 209 ? 39.065 23.869 92.338 1.00 28.72 209 LEU B C 1
ATOM 3642 O O . LEU B 1 209 ? 38.730 23.042 93.191 1.00 28.07 209 LEU B O 1
ATOM 3647 N N . GLU B 1 210 ? 39.720 24.988 92.628 1.00 29.95 210 GLU B N 1
ATOM 3648 C CA . GLU B 1 210 ? 40.098 25.324 93.995 1.00 32.36 210 GLU B CA 1
ATOM 3649 C C . GLU B 1 210 ? 38.866 25.455 94.886 1.00 32.02 210 GLU B C 1
ATOM 3650 O O . GLU B 1 210 ? 38.868 24.999 96.028 1.00 32.68 210 GLU B O 1
ATOM 3656 N N . GLU B 1 211 ? 37.814 26.079 94.367 1.00 32.40 211 GLU B N 1
ATOM 3657 C CA . GLU B 1 211 ? 36.563 26.233 95.087 1.00 34.31 211 GLU B CA 1
ATOM 3658 C C . GLU B 1 211 ? 35.984 24.872 95.457 1.00 34.46 211 GLU B C 1
ATOM 3659 O O . GLU B 1 211 ? 35.528 24.643 96.570 1.00 33.81 211 GLU B O 1
ATOM 3665 N N . ALA B 1 212 ? 35.991 23.994 94.458 1.00 31.91 212 ALA B N 1
ATOM 3666 C CA . ALA B 1 212 ? 35.446 22.653 94.605 1.00 32.25 212 ALA B CA 1
ATOM 3667 C C . ALA B 1 212 ? 36.181 21.890 95.698 1.00 33.04 212 ALA B C 1
ATOM 3668 O O . ALA B 1 212 ? 35.556 21.273 96.561 1.00 34.08 212 ALA B O 1
ATOM 3670 N N . LEU B 1 213 ? 37.510 21.935 95.656 1.00 34.13 213 LEU B N 1
ATOM 3671 C CA . LEU B 1 213 ? 38.336 21.256 96.647 1.00 35.71 213 LEU B CA 1
ATOM 3672 C C . LEU B 1 213 ? 38.100 21.858 98.033 1.00 37.18 213 LEU B C 1
ATOM 3673 O O . LEU B 1 213 ? 38.064 21.143 99.036 1.00 37.83 213 LEU B O 1
ATOM 3678 N N . GLU B 1 214 ? 37.932 23.176 98.077 1.00 38.95 214 GLU B N 1
ATOM 3679 C CA . GLU B 1 214 ? 37.705 23.886 99.330 1.00 40.93 214 GLU B CA 1
ATOM 3680 C C . GLU B 1 214 ? 36.311 23.624 99.901 1.00 41.13 214 GLU B C 1
ATOM 3681 O O . GLU B 1 214 ? 36.132 23.591 101.120 1.00 40.95 214 GLU B O 1
ATOM 3687 N N . ALA B 1 215 ? 35.330 23.432 99.023 1.00 39.86 215 ALA B N 1
ATOM 3688 C CA . ALA B 1 215 ? 33.959 23.179 99.456 1.00 38.04 215 ALA B CA 1
ATOM 3689 C C . ALA B 1 215 ? 33.736 21.724 99.871 1.00 36.99 215 ALA B C 1
ATOM 3690 O O . ALA B 1 215 ? 32.721 21.398 100.486 1.00 37.86 215 ALA B O 1
ATOM 3692 N N . GLY B 1 216 ? 34.677 20.852 99.525 1.00 35.62 216 GLY B N 1
ATOM 3693 C CA . GLY B 1 216 ? 34.559 19.453 99.905 1.00 35.35 216 GLY B CA 1
ATOM 3694 C C . GLY B 1 216 ? 33.953 18.486 98.898 1.00 34.79 216 GLY B C 1
ATOM 3695 O O . GLY B 1 216 ? 33.434 17.437 99.285 1.00 32.30 216 GLY B O 1
ATOM 3696 N N . ALA B 1 217 ? 34.021 18.815 97.612 1.00 33.81 217 ALA B N 1
ATOM 3697 C CA . ALA B 1 217 ? 33.471 17.936 96.583 1.00 31.13 217 ALA B CA 1
ATOM 3698 C C . ALA B 1 217 ? 34.125 16.559 96.656 1.00 29.97 217 ALA B C 1
ATOM 3699 O O . ALA B 1 217 ? 35.323 16.446 96.907 1.00 31.26 217 ALA B O 1
ATOM 3701 N N . ASP B 1 218 ? 33.333 15.514 96.436 1.00 27.38 218 ASP B N 1
ATOM 3702 C CA . ASP B 1 218 ? 33.833 14.144 96.474 1.00 27.34 218 ASP B CA 1
ATOM 3703 C C . ASP B 1 218 ? 34.429 13.757 95.123 1.00 26.79 218 ASP B C 1
ATOM 3704 O O . ASP B 1 218 ? 35.319 12.914 95.035 1.00 28.13 218 ASP B O 1
ATOM 3709 N N . LEU B 1 219 ? 33.917 14.381 94.072 1.00 25.61 219 LEU B N 1
ATOM 3710 C CA . LEU B 1 219 ? 34.367 14.113 92.712 1.00 26.10 219 LEU B CA 1
ATOM 3711 C C . LEU B 1 219 ? 34.362 15.427 91.965 1.00 23.36 219 LEU B C 1
ATOM 3712 O O . LEU B 1 219 ? 33.492 16.269 92.185 1.00 24.44 219 LEU B O 1
ATOM 3717 N N . ILE B 1 220 ? 35.332 15.610 91.079 1.00 23.28 220 ILE B N 1
ATOM 3718 C CA . ILE B 1 220 ? 35.400 16.840 90.317 1.00 21.26 220 ILE B CA 1
ATOM 3719 C C . ILE B 1 220 ? 35.535 16.544 88.829 1.00 20.97 220 ILE B C 1
ATOM 3720 O O . ILE B 1 220 ? 36.393 15.773 88.410 1.00 20.30 220 ILE B O 1
ATOM 3725 N N . LEU B 1 221 ? 34.667 17.165 88.041 1.00 21.91 221 LEU B N 1
ATOM 3726 C CA . LEU B 1 221 ? 34.673 16.983 86.599 1.00 22.86 221 LEU B CA 1
ATOM 3727 C C . LEU B 1 221 ? 35.284 18.210 85.936 1.00 21.26 221 LEU B C 1
ATOM 3728 O O . LEU B 1 221 ? 34.805 19.331 86.121 1.00 22.66 221 LEU B O 1
ATOM 3733 N N . LEU B 1 222 ? 36.357 17.992 85.182 1.00 21.43 222 LEU B N 1
ATOM 3734 C CA . LEU B 1 222 ? 37.037 19.075 84.481 1.00 21.52 222 LEU B CA 1
ATOM 3735 C C . LEU B 1 222 ? 36.370 19.228 83.123 1.00 20.91 222 LEU B C 1
ATOM 3736 O O . LEU B 1 222 ? 36.609 18.440 82.208 1.00 20.06 222 LEU B O 1
ATOM 3741 N N . ASP B 1 223 ? 35.537 20.255 83.004 1.00 19.73 223 ASP B N 1
ATOM 3742 C CA . ASP B 1 223 ? 34.787 20.526 81.782 1.00 21.54 223 ASP B CA 1
ATOM 3743 C C . ASP B 1 223 ? 35.538 21.375 80.751 1.00 22.75 223 ASP B C 1
ATOM 3744 O O . ASP B 1 223 ? 35.789 22.561 80.981 1.00 20.41 223 ASP B O 1
ATOM 3749 N N . ASN B 1 224 ? 35.905 20.758 79.626 1.00 20.61 224 ASN B N 1
ATOM 3750 C CA . ASN B 1 224 ? 36.587 21.442 78.514 1.00 21.30 224 ASN B CA 1
ATOM 3751 C C . ASN B 1 224 ? 37.870 22.193 78.938 1.00 21.64 224 ASN B C 1
ATOM 3752 O O . ASN B 1 224 ? 38.104 23.335 78.566 1.00 21.46 224 ASN B O 1
ATOM 3757 N N . PHE B 1 225 ? 38.715 21.523 79.712 1.00 18.93 225 PHE B N 1
ATOM 3758 C CA . PHE B 1 225 ? 39.981 22.106 80.145 1.00 18.86 225 PHE B CA 1
ATOM 3759 C C . PHE B 1 225 ? 41.028 21.945 79.054 1.00 19.36 225 PHE B C 1
ATOM 3760 O O . PHE B 1 225 ? 41.119 20.887 78.432 1.00 18.51 225 PHE B O 1
ATOM 3768 N N . PRO B 1 226 ? 41.817 22.995 78.784 1.00 19.25 226 PRO B N 1
ATOM 3769 C CA . PRO B 1 226 ? 42.839 22.817 77.751 1.00 17.44 226 PRO B CA 1
ATOM 3770 C C . PRO B 1 226 ? 43.801 21.801 78.369 1.00 16.92 226 PRO B C 1
ATOM 3771 O O . PRO B 1 226 ? 43.821 21.640 79.590 1.00 15.81 226 PRO B O 1
ATOM 3775 N N . LEU B 1 227 ? 44.596 21.127 77.548 1.00 17.02 227 LEU B N 1
ATOM 3776 C CA . LEU B 1 227 ? 45.528 20.124 78.053 1.00 16.63 227 LEU B CA 1
ATOM 3777 C C . LEU B 1 227 ? 46.481 20.652 79.119 1.00 18.51 227 LEU B C 1
ATOM 3778 O O . LEU B 1 227 ? 46.749 19.982 80.120 1.00 17.50 227 LEU B O 1
ATOM 3783 N N . GLU B 1 228 ? 46.997 21.857 78.912 1.00 17.52 228 GLU B N 1
ATOM 3784 C CA . GLU B 1 228 ? 47.922 22.430 79.874 1.00 18.35 228 GLU B CA 1
ATOM 3785 C C . GLU B 1 228 ? 47.271 22.626 81.238 1.00 17.85 228 GLU B C 1
ATOM 3786 O O . GLU B 1 228 ? 47.888 22.350 82.269 1.00 19.19 228 GLU B O 1
ATOM 3792 N N . ALA B 1 229 ? 46.022 23.084 81.242 1.00 19.38 229 ALA B N 1
ATOM 3793 C CA . ALA B 1 229 ? 45.279 23.316 82.482 1.00 18.79 229 ALA B CA 1
ATOM 3794 C C . ALA B 1 229 ? 44.911 22.001 83.158 1.00 21.97 229 ALA B C 1
ATOM 3795 O O . ALA B 1 229 ? 44.826 21.914 84.386 1.00 21.17 229 ALA B O 1
ATOM 3797 N N . LEU B 1 230 ? 44.676 20.983 82.342 1.00 22.28 230 LEU B N 1
ATOM 3798 C CA . LEU B 1 230 ? 44.321 19.667 82.840 1.00 22.72 230 LEU B CA 1
ATOM 3799 C C . LEU B 1 230 ? 45.502 19.084 83.621 1.00 22.30 230 LEU B C 1
ATOM 3800 O O . LEU B 1 230 ? 45.330 18.534 84.713 1.00 21.49 230 LEU B O 1
ATOM 3805 N N . ARG B 1 231 ? 46.702 19.214 83.064 1.00 21.72 231 ARG B N 1
ATOM 3806 C CA . ARG B 1 231 ? 47.905 18.709 83.725 1.00 23.15 231 ARG B CA 1
ATOM 3807 C C . ARG B 1 231 ? 48.100 19.432 85.059 1.00 23.68 231 ARG B C 1
ATOM 3808 O O . ARG B 1 231 ? 48.434 18.816 86.070 1.00 24.35 231 ARG B O 1
ATOM 3816 N N . GLU B 1 232 ? 47.884 20.742 85.050 1.00 23.80 232 GLU B N 1
ATOM 3817 C CA . GLU B 1 232 ? 48.029 21.554 86.253 1.00 24.09 232 GLU B CA 1
ATOM 3818 C C . GLU B 1 232 ? 46.982 21.146 87.285 1.00 24.92 232 GLU B C 1
ATOM 3819 O O . GLU B 1 232 ? 47.262 21.125 88.483 1.00 23.74 232 GLU B O 1
ATOM 3825 N N . ALA B 1 233 ? 45.779 20.805 86.822 1.00 22.21 233 ALA B N 1
ATOM 3826 C CA . ALA B 1 233 ? 44.716 20.386 87.732 1.00 21.50 233 ALA B CA 1
ATOM 3827 C C . ALA B 1 233 ? 45.108 19.083 88.414 1.00 21.06 233 ALA B C 1
ATOM 3828 O O . ALA B 1 233 ? 44.941 18.931 89.621 1.00 22.70 233 ALA B O 1
ATOM 3830 N N . VAL B 1 234 ? 45.629 18.139 87.640 1.00 21.59 234 VAL B N 1
ATOM 3831 C CA . VAL B 1 234 ? 46.041 16.861 88.203 1.00 22.61 234 VAL B CA 1
ATOM 3832 C C . VAL B 1 234 ? 47.101 17.081 89.276 1.00 25.58 234 VAL B C 1
ATOM 3833 O O . VAL B 1 234 ? 47.040 16.486 90.354 1.00 25.78 234 VAL B O 1
ATOM 3837 N N . ARG B 1 235 ? 48.061 17.950 88.978 1.00 25.12 235 ARG B N 1
ATOM 3838 C CA . ARG B 1 235 ? 49.146 18.2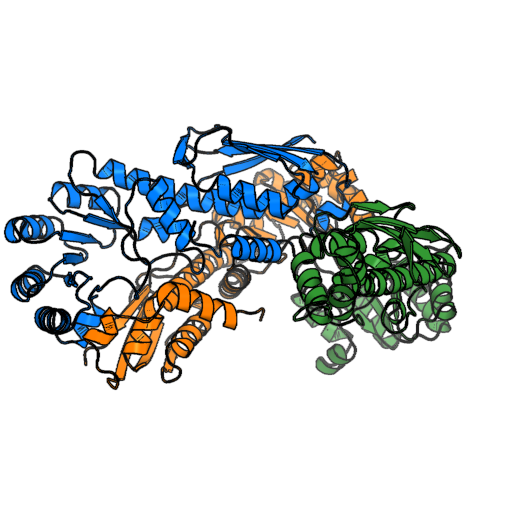51 89.906 1.00 26.79 235 ARG B CA 1
ATOM 3839 C C . ARG B 1 235 ? 48.615 18.850 91.208 1.00 27.85 235 ARG B C 1
ATOM 3840 O O . ARG B 1 235 ? 48.969 18.399 92.299 1.00 27.87 235 ARG B O 1
ATOM 3848 N N . ARG B 1 236 ? 47.764 19.862 91.088 1.00 28.17 236 ARG B N 1
ATOM 3849 C CA . ARG B 1 236 ? 47.199 20.528 92.256 1.00 29.82 236 ARG B CA 1
ATOM 3850 C C . ARG B 1 236 ? 46.374 19.603 93.145 1.00 30.68 236 ARG B C 1
ATOM 3851 O O . ARG B 1 236 ? 46.494 19.644 94.374 1.00 28.80 236 ARG B O 1
ATOM 3859 N N . VAL B 1 237 ? 45.534 18.777 92.529 1.00 28.39 237 VAL B N 1
ATOM 3860 C CA . VAL B 1 237 ? 44.700 17.850 93.286 1.00 28.76 237 VAL B CA 1
ATOM 3861 C C . VAL B 1 237 ? 45.540 16.781 93.976 1.00 29.08 237 VAL B C 1
ATOM 3862 O O . VAL B 1 237 ? 45.163 16.269 95.031 1.00 31.54 237 VAL B O 1
ATOM 3866 N N . GLY B 1 238 ? 46.674 16.442 93.372 1.00 29.20 238 GLY B N 1
ATOM 3867 C CA . GLY B 1 238 ? 47.565 15.451 93.952 1.00 31.94 238 GLY B CA 1
ATOM 3868 C C . GLY B 1 238 ? 46.904 14.171 94.430 1.00 32.81 238 GLY B C 1
ATOM 3869 O O . GLY B 1 238 ? 47.264 13.639 95.482 1.00 33.27 238 GLY B O 1
ATOM 3870 N N . GLY B 1 239 ? 45.938 13.677 93.662 1.00 32.76 239 GLY B N 1
ATOM 3871 C CA . GLY B 1 239 ? 45.256 12.444 94.017 1.00 33.52 239 GLY B CA 1
ATOM 3872 C C . GLY B 1 239 ? 44.330 12.495 95.220 1.00 33.95 239 GLY B C 1
ATOM 3873 O O . GLY B 1 239 ? 43.880 11.450 95.689 1.00 34.65 239 GLY B O 1
ATOM 3874 N N . ARG B 1 240 ? 44.040 13.691 95.725 1.00 33.15 240 ARG B N 1
ATOM 3875 C CA . ARG B 1 240 ? 43.155 13.827 96.878 1.00 33.55 240 ARG B CA 1
ATOM 3876 C C . ARG B 1 240 ? 41.719 13.416 96.556 1.00 33.59 240 ARG B C 1
ATOM 3877 O O . ARG B 1 240 ? 41.038 12.815 97.386 1.00 32.45 240 ARG B O 1
ATOM 3885 N N . VAL B 1 241 ? 41.255 13.757 95.357 1.00 31.63 241 VAL B N 1
ATOM 3886 C CA . VAL B 1 241 ? 39.908 13.386 94.933 1.00 31.44 241 VAL B CA 1
ATOM 3887 C C . VAL B 1 241 ? 39.975 12.928 93.480 1.00 29.71 241 VAL B C 1
ATOM 3888 O O . VAL B 1 241 ? 40.825 13.383 92.713 1.00 27.28 241 VAL B O 1
ATOM 3892 N N . PRO B 1 242 ? 39.092 12.003 93.091 1.00 27.64 242 PRO B N 1
ATOM 3893 C CA . PRO B 1 242 ? 39.093 11.513 91.710 1.00 26.20 242 PRO B CA 1
ATOM 3894 C C . PRO B 1 242 ? 38.753 12.630 90.729 1.00 23.86 242 PRO B C 1
ATOM 3895 O O . PRO B 1 242 ? 37.900 13.470 91.005 1.00 23.25 242 PRO B O 1
ATOM 3899 N N . LEU B 1 243 ? 39.425 12.641 89.582 1.00 22.40 243 LEU B N 1
ATOM 3900 C CA . LEU B 1 243 ? 39.166 13.660 88.576 1.00 22.73 243 LEU B CA 1
ATOM 3901 C C . LEU B 1 243 ? 38.592 13.048 87.307 1.00 21.31 243 LEU B C 1
ATOM 3902 O O . LEU B 1 243 ? 39.103 12.047 86.803 1.00 22.17 243 LEU B O 1
ATOM 3907 N N . GLU B 1 244 ? 37.520 13.652 86.809 1.00 20.52 244 GLU B N 1
ATOM 3908 C CA . GLU B 1 244 ? 36.871 13.202 85.582 1.00 21.07 244 GLU B CA 1
ATOM 3909 C C . GLU B 1 244 ? 37.041 14.307 84.545 1.00 22.42 244 GLU B C 1
ATOM 3910 O O . GLU B 1 244 ? 36.878 15.488 84.856 1.00 27.22 244 GLU B O 1
ATOM 3916 N N . ALA B 1 245 ? 37.383 13.936 83.319 1.00 20.78 245 ALA B N 1
ATOM 3917 C CA . ALA B 1 245 ? 37.548 14.931 82.264 1.00 21.04 245 ALA B CA 1
ATOM 3918 C C . ALA B 1 245 ? 36.455 14.692 81.230 1.00 20.18 245 ALA B C 1
ATOM 3919 O O . ALA B 1 245 ? 36.159 13.551 80.900 1.00 20.36 245 ALA B O 1
ATOM 3921 N N . SER B 1 246 ? 35.855 15.766 80.730 1.00 20.24 246 SER B N 1
ATOM 3922 C CA . SER B 1 246 ? 34.796 15.640 79.734 1.00 20.90 246 SER B CA 1
ATOM 3923 C C . SER B 1 246 ? 34.683 16.925 78.912 1.00 23.00 246 SER B C 1
ATOM 3924 O O . SER B 1 246 ? 35.314 17.937 79.236 1.00 23.09 246 SER B O 1
ATOM 3927 N N . GLY B 1 247 ? 33.883 16.881 77.850 1.00 22.48 247 GLY B N 1
ATOM 3928 C CA . GLY B 1 247 ? 33.707 18.051 77.006 1.00 24.57 247 GLY B CA 1
ATOM 3929 C C . GLY B 1 247 ? 34.457 17.989 75.684 1.00 24.66 247 GLY B C 1
ATOM 3930 O O . GLY B 1 247 ? 35.686 18.049 75.649 1.00 25.69 247 GLY B O 1
ATOM 3931 N N . ASN B 1 248 ? 33.711 17.877 74.591 1.00 25.62 248 ASN B N 1
ATOM 3932 C CA . ASN B 1 248 ? 34.287 17.810 73.252 1.00 23.90 248 ASN B CA 1
ATOM 3933 C C . ASN B 1 248 ? 35.432 16.806 73.165 1.00 23.40 248 ASN B C 1
ATOM 3934 O O . ASN B 1 248 ? 36.476 17.085 72.574 1.00 22.31 248 ASN B O 1
ATOM 3939 N N . MET B 1 249 ? 35.228 15.629 73.743 1.00 22.38 249 MET B N 1
ATOM 3940 C CA . MET B 1 249 ? 36.256 14.603 73.729 1.00 25.61 249 MET B CA 1
ATOM 3941 C C . MET B 1 249 ? 36.434 13.912 72.381 1.00 26.76 249 MET B C 1
ATOM 3942 O O . MET B 1 249 ? 35.465 13.616 71.684 1.00 31.84 249 MET B O 1
ATOM 3947 N N . THR B 1 250 ? 37.690 13.680 72.018 1.00 25.69 250 THR B N 1
ATOM 3948 C CA . THR B 1 250 ? 38.044 12.984 70.790 1.00 23.51 250 THR B CA 1
ATOM 3949 C C . THR B 1 250 ? 38.995 11.906 71.277 1.00 24.17 250 THR B C 1
ATOM 3950 O O . THR B 1 250 ? 39.395 11.925 72.439 1.00 21.98 250 THR B O 1
ATOM 3954 N N . LEU B 1 251 ? 39.352 10.964 70.410 1.00 22.44 251 LEU B N 1
ATOM 3955 C CA . LEU B 1 251 ? 40.279 9.914 70.803 1.00 24.72 251 LEU B CA 1
ATOM 3956 C C . LEU B 1 251 ? 41.578 10.517 71.330 1.00 24.88 251 LEU B C 1
ATOM 3957 O O . LEU B 1 251 ? 42.066 10.136 72.394 1.00 23.18 251 LEU B O 1
ATOM 3962 N N . GLU B 1 252 ? 42.133 11.462 70.577 1.00 25.07 252 GLU B N 1
ATOM 3963 C CA . GLU B 1 252 ? 43.383 12.120 70.956 1.00 25.63 252 GLU B CA 1
ATOM 3964 C C . GLU B 1 252 ? 43.288 12.853 72.296 1.00 21.95 252 GLU B C 1
ATOM 3965 O O . GLU B 1 252 ? 44.214 12.801 73.110 1.00 21.59 252 GLU B O 1
ATOM 3971 N N . ARG B 1 253 ? 42.171 13.530 72.529 1.00 22.42 253 ARG B N 1
ATOM 3972 C CA . ARG B 1 253 ? 41.982 14.280 73.769 1.00 21.11 253 ARG B CA 1
ATOM 3973 C C . ARG B 1 253 ? 41.794 13.391 74.986 1.00 22.65 253 ARG B C 1
ATOM 3974 O O . ARG B 1 253 ? 42.282 13.699 76.074 1.00 21.27 253 ARG B O 1
ATOM 3982 N N . ALA B 1 254 ? 41.089 12.282 74.801 1.00 20.35 254 ALA B N 1
ATOM 3983 C CA . ALA B 1 254 ? 40.871 11.353 75.894 1.00 20.91 254 ALA B CA 1
ATOM 3984 C C . ALA B 1 254 ? 42.218 10.749 76.270 1.00 20.52 254 ALA B C 1
ATOM 3985 O O . ALA B 1 254 ? 42.547 10.618 77.450 1.00 20.75 254 ALA B O 1
ATOM 3987 N N . LYS B 1 255 ? 43.005 10.395 75.256 1.00 21.61 255 LYS B N 1
ATOM 3988 C CA . LYS B 1 255 ? 44.315 9.801 75.489 1.00 21.58 255 LYS B CA 1
ATOM 3989 C C . LYS B 1 255 ? 45.214 10.787 76.230 1.00 22.89 255 LYS B C 1
ATOM 3990 O O . LYS B 1 255 ? 45.862 10.431 77.217 1.00 24.54 255 LYS B O 1
ATOM 3996 N N . ALA B 1 256 ? 45.241 12.029 75.764 1.00 22.26 256 ALA B N 1
ATOM 3997 C CA . ALA B 1 256 ? 46.065 13.050 76.401 1.00 22.85 256 ALA B CA 1
ATOM 3998 C C . ALA B 1 256 ? 45.643 13.243 77.854 1.00 24.72 256 ALA B C 1
ATOM 3999 O O . ALA B 1 256 ? 46.487 13.271 78.752 1.00 23.93 256 ALA B O 1
ATOM 4001 N N . ALA B 1 257 ? 44.336 13.370 78.082 1.00 25.17 257 ALA B N 1
ATOM 4002 C CA . ALA B 1 257 ? 43.816 13.564 79.433 1.00 23.42 257 ALA B CA 1
ATOM 4003 C C . ALA B 1 257 ? 44.240 12.422 80.342 1.00 23.99 257 ALA B C 1
ATOM 4004 O O . ALA B 1 257 ? 44.594 12.639 81.500 1.00 23.93 257 ALA B O 1
ATOM 4006 N N . ALA B 1 258 ? 44.206 11.204 79.810 1.00 23.79 258 ALA B N 1
ATOM 4007 C CA . ALA B 1 258 ? 44.587 10.018 80.571 1.00 23.74 258 ALA B CA 1
ATOM 4008 C C . ALA B 1 258 ? 46.068 10.047 80.926 1.00 25.19 258 ALA B C 1
ATOM 4009 O O . ALA B 1 258 ? 46.447 9.776 82.063 1.00 26.14 258 ALA B O 1
ATOM 4011 N N . GLU B 1 259 ? 46.906 10.368 79.947 1.00 26.95 259 GLU B N 1
ATOM 4012 C CA . GLU B 1 259 ? 48.343 10.434 80.178 1.00 29.02 259 GLU B CA 1
ATOM 4013 C C . GLU B 1 259 ? 48.651 11.570 81.148 1.00 29.61 259 GLU B C 1
ATOM 4014 O O . GLU B 1 259 ? 49.615 11.500 81.912 1.00 31.41 259 GLU B O 1
ATOM 4020 N N . ALA B 1 260 ? 47.822 12.610 81.124 1.00 28.85 260 ALA B N 1
ATOM 4021 C CA . ALA B 1 260 ? 48.001 13.746 82.021 1.00 28.77 260 ALA B CA 1
ATOM 4022 C C . ALA B 1 260 ? 47.726 13.300 83.459 1.00 27.93 260 ALA B C 1
ATOM 4023 O O . ALA B 1 260 ? 48.178 13.932 84.418 1.00 26.71 260 ALA B O 1
ATOM 4025 N N . GLY B 1 261 ? 46.973 12.215 83.609 1.00 25.93 261 GLY B N 1
ATOM 4026 C CA . GLY B 1 261 ? 46.701 11.704 84.940 1.00 25.30 261 GLY B CA 1
ATOM 4027 C C . GLY B 1 261 ? 45.286 11.711 85.497 1.00 25.40 261 GLY B C 1
ATOM 4028 O O . GLY B 1 261 ? 45.115 11.428 86.681 1.00 25.40 261 GLY B O 1
ATOM 4029 N N . VAL B 1 262 ? 44.274 12.028 84.693 1.00 23.75 262 VAL B N 1
ATOM 4030 C CA . VAL B 1 262 ? 42.912 12.018 85.225 1.00 24.18 262 VAL B CA 1
ATOM 4031 C C . VAL B 1 262 ? 42.496 10.572 85.463 1.00 23.27 262 VAL B C 1
ATOM 4032 O O . VAL B 1 262 ? 43.086 9.646 84.906 1.00 25.61 262 VAL B O 1
ATOM 4036 N N . ASP B 1 263 ? 41.482 10.378 86.296 1.00 24.25 263 ASP B N 1
ATOM 4037 C CA . ASP B 1 263 ? 41.016 9.035 86.618 1.00 23.34 263 ASP B CA 1
ATOM 4038 C C . ASP B 1 263 ? 39.909 8.553 85.690 1.00 21.48 263 ASP B C 1
ATOM 4039 O O . ASP B 1 263 ? 39.776 7.354 85.435 1.00 21.41 263 ASP B O 1
ATOM 4044 N N . TYR B 1 264 ? 39.121 9.494 85.185 1.00 20.58 264 TYR B N 1
ATOM 4045 C CA . TYR B 1 264 ? 38.001 9.157 84.321 1.00 20.55 264 TYR B CA 1
ATOM 4046 C C . TYR B 1 264 ? 37.835 10.126 83.169 1.00 20.59 264 TYR B C 1
ATOM 4047 O O . TYR B 1 264 ? 38.111 11.316 83.299 1.00 18.71 264 TYR B O 1
ATOM 4056 N N . VAL B 1 265 ? 37.368 9.605 82.041 1.00 18.22 265 VAL B N 1
ATOM 4057 C CA . VAL B 1 265 ? 37.116 10.429 80.872 1.00 19.81 265 VAL B CA 1
ATOM 4058 C C . VAL B 1 265 ? 35.722 10.049 80.377 1.00 17.94 265 VAL B C 1
ATOM 4059 O O . VAL B 1 265 ? 35.532 8.937 79.904 1.00 17.48 265 VAL B O 1
ATOM 4063 N N . SER B 1 266 ? 34.745 10.947 80.517 1.00 18.54 266 SER B N 1
ATOM 4064 C CA . SER B 1 266 ? 33.395 10.639 80.040 1.00 19.02 266 SER B CA 1
ATOM 4065 C C . SER B 1 266 ? 33.287 11.180 78.618 1.00 18.99 266 SER B C 1
ATOM 4066 O O . SER B 1 266 ? 33.648 12.324 78.345 1.00 18.85 266 SER B O 1
ATOM 4069 N N . VAL B 1 267 ? 32.784 10.342 77.722 1.00 16.25 267 VAL B N 1
ATOM 4070 C CA . VAL B 1 267 ? 32.710 10.668 76.300 1.00 15.67 267 VAL B CA 1
ATOM 4071 C C . VAL B 1 267 ? 31.301 10.649 75.721 1.00 16.21 267 VAL B C 1
ATOM 4072 O O . VAL B 1 267 ? 30.680 9.589 75.588 1.00 13.82 267 VAL B O 1
ATOM 4076 N N . GLY B 1 268 ? 30.796 11.826 75.369 1.00 15.40 268 GLY B N 1
ATOM 4077 C CA . GLY B 1 268 ? 29.466 11.895 74.799 1.00 14.37 268 GLY B CA 1
ATOM 4078 C C . GLY B 1 268 ? 29.371 11.199 73.454 1.00 16.12 268 GLY B C 1
ATOM 4079 O O . GLY B 1 268 ? 28.338 10.601 73.122 1.00 14.80 268 GLY B O 1
ATOM 4080 N N . ALA B 1 269 ? 30.455 11.264 72.685 1.00 15.80 269 ALA B N 1
ATOM 4081 C CA . ALA B 1 269 ? 30.505 10.673 71.346 1.00 17.65 269 ALA B CA 1
ATOM 4082 C C . ALA B 1 269 ? 30.172 9.186 71.270 1.00 17.15 269 ALA B C 1
ATOM 4083 O O . ALA B 1 269 ? 29.672 8.713 70.246 1.00 16.37 269 ALA B O 1
ATOM 4085 N N . LEU B 1 270 ? 30.453 8.452 72.340 1.00 16.09 270 LEU B N 1
ATOM 4086 C CA . LEU B 1 270 ? 30.189 7.015 72.365 1.00 16.49 270 LEU B CA 1
ATOM 4087 C C . LEU B 1 270 ? 28.754 6.676 71.999 1.00 17.08 270 LEU B C 1
ATOM 4088 O O . LEU B 1 270 ? 28.487 5.644 71.382 1.00 17.30 270 LEU B O 1
ATOM 4093 N N . THR B 1 271 ? 27.828 7.548 72.384 1.00 16.88 271 THR B N 1
ATOM 4094 C CA . THR B 1 271 ? 26.419 7.309 72.119 1.00 17.57 271 THR B CA 1
ATOM 4095 C C . THR B 1 271 ? 25.740 8.428 71.340 1.00 17.79 271 THR B C 1
ATOM 4096 O O . THR B 1 271 ? 24.632 8.248 70.840 1.00 19.07 271 THR B O 1
ATOM 4100 N N . HIS B 1 272 ? 26.398 9.578 71.232 1.00 17.60 272 HIS B N 1
ATOM 4101 C CA . HIS B 1 272 ? 25.805 10.706 70.514 1.00 19.54 272 HIS B CA 1
ATOM 4102 C C . HIS B 1 272 ? 26.228 10.795 69.052 1.00 20.03 272 HIS B C 1
ATOM 4103 O O . HIS B 1 272 ? 25.498 11.346 68.234 1.00 21.29 272 HIS B O 1
ATOM 4110 N N . SER B 1 273 ? 27.397 10.258 68.718 1.00 20.35 273 SER B N 1
ATOM 4111 C CA . SER B 1 273 ? 27.876 10.315 67.338 1.00 21.55 273 SER B CA 1
ATOM 4112 C C . SER B 1 273 ? 28.666 9.079 66.936 1.00 22.45 273 SER B C 1
ATOM 4113 O O . SER B 1 273 ? 29.730 9.177 66.327 1.00 23.31 273 SER B O 1
ATOM 4116 N N . ALA B 1 274 ? 28.156 7.913 67.301 1.00 21.65 274 ALA B N 1
ATOM 4117 C CA . ALA B 1 274 ? 28.820 6.666 66.943 1.00 22.55 274 ALA B CA 1
ATOM 4118 C C . ALA B 1 274 ? 28.130 6.149 65.689 1.00 20.53 274 ALA B C 1
ATOM 4119 O O . ALA B 1 274 ? 26.918 5.951 65.684 1.00 23.25 274 ALA B O 1
ATOM 4121 N N . LYS B 1 275 ? 28.897 5.939 64.626 1.00 22.46 275 LYS B N 1
ATOM 4122 C CA . LYS B 1 275 ? 28.326 5.441 63.382 1.00 20.83 275 LYS B CA 1
ATOM 4123 C C . LYS B 1 275 ? 27.984 3.973 63.575 1.00 19.39 275 LYS B C 1
ATOM 4124 O O . LYS B 1 275 ? 28.751 3.224 64.174 1.00 18.64 275 LYS B O 1
ATOM 4130 N N . ALA B 1 276 ? 26.834 3.561 63.068 1.00 17.42 276 ALA B N 1
ATOM 4131 C CA . ALA B 1 276 ? 26.429 2.167 63.196 1.00 18.12 276 ALA B CA 1
ATOM 4132 C C . ALA B 1 276 ? 27.426 1.281 62.454 1.00 19.10 276 ALA B C 1
ATOM 4133 O O . ALA B 1 276 ? 28.057 1.715 61.486 1.00 20.57 276 ALA B O 1
ATOM 4135 N N . LEU B 1 277 ? 27.584 0.043 62.913 1.00 16.67 277 LEU B N 1
ATOM 4136 C CA . LEU B 1 277 ? 28.484 -0.878 62.236 1.00 16.21 277 LEU B CA 1
ATOM 4137 C C . LEU B 1 277 ? 27.679 -1.460 61.076 1.00 16.47 277 LEU B C 1
ATOM 4138 O O . LEU B 1 277 ? 26.558 -1.903 61.274 1.00 16.42 277 LEU B O 1
ATOM 4143 N N . ASP B 1 278 ? 28.236 -1.454 59.869 1.00 16.37 278 ASP B N 1
ATOM 4144 C CA . ASP B 1 278 ? 27.513 -1.979 58.712 1.00 17.91 278 ASP B CA 1
ATOM 4145 C C . ASP B 1 278 ? 27.484 -3.507 58.737 1.00 15.75 278 ASP B C 1
ATOM 4146 O O . ASP B 1 278 ? 28.531 -4.161 58.667 1.00 16.25 278 ASP B O 1
ATOM 4151 N N . LEU B 1 279 ? 26.279 -4.059 58.840 1.00 16.25 279 LEU B N 1
ATOM 4152 C CA . LEU B 1 279 ? 26.060 -5.507 58.877 1.00 15.71 279 LEU B CA 1
ATOM 4153 C C . LEU B 1 279 ? 24.889 -5.833 57.958 1.00 18.72 279 LEU B C 1
ATOM 4154 O O . LEU B 1 279 ? 24.026 -4.993 57.724 1.00 17.22 279 LEU B O 1
ATOM 4159 N N . SER B 1 280 ? 24.844 -7.056 57.446 1.00 17.19 280 SER B N 1
ATOM 4160 C CA . SER B 1 280 ? 23.738 -7.448 56.585 1.00 18.94 280 SER B CA 1
ATOM 4161 C C . SER B 1 280 ? 23.348 -8.889 56.900 1.00 18.22 280 SER B C 1
ATOM 4162 O O . SER B 1 280 ? 24.093 -9.610 57.565 1.00 18.15 280 SER B O 1
ATOM 4165 N N . LEU B 1 281 ? 22.174 -9.296 56.433 1.00 17.52 281 LEU B N 1
ATOM 4166 C CA . LEU B 1 281 ? 21.705 -10.666 56.642 1.00 17.89 281 LEU B CA 1
ATOM 4167 C C . LEU B 1 281 ? 21.376 -11.209 55.260 1.00 19.21 281 LEU B C 1
ATOM 4168 O O . LEU B 1 281 ? 20.574 -10.626 54.520 1.00 17.54 281 LEU B O 1
ATOM 4173 N N . LEU B 1 282 ? 22.015 -12.318 54.906 1.00 17.22 282 LEU B N 1
ATOM 4174 C CA . LEU B 1 282 ? 21.824 -12.920 53.599 1.00 18.49 282 LEU B CA 1
ATOM 4175 C C . LEU B 1 282 ? 21.303 -14.347 53.718 1.00 19.05 282 LEU B C 1
ATOM 4176 O O . LEU B 1 282 ? 21.897 -15.183 54.404 1.00 15.72 282 LEU B O 1
ATOM 4181 N N . VAL B 1 283 ? 20.190 -14.610 53.044 1.00 18.64 283 VAL B N 1
ATOM 4182 C CA . VAL B 1 283 ? 19.574 -15.930 53.059 1.00 21.38 283 VAL B CA 1
ATOM 4183 C C . VAL B 1 283 ? 20.414 -16.928 52.266 1.00 21.92 283 VAL B C 1
ATOM 4184 O O . VAL B 1 283 ? 20.909 -16.612 51.193 1.00 19.98 283 VAL B O 1
ATOM 4188 N N . VAL B 1 284 ? 20.574 -18.129 52.806 1.00 26.46 284 VAL B N 1
ATOM 4189 C CA . VAL B 1 284 ? 21.309 -19.178 52.109 1.00 33.76 284 VAL B CA 1
ATOM 4190 C C . VAL B 1 284 ? 20.362 -19.769 51.061 1.00 36.52 284 VAL B C 1
ATOM 4191 O O . VAL B 1 284 ? 19.285 -20.260 51.401 1.00 37.76 284 VAL B O 1
ATOM 4195 N N . ARG B 1 285 ? 20.765 -19.715 49.795 1.00 41.12 285 ARG B N 1
ATOM 4196 C CA . ARG B 1 285 ? 19.951 -20.226 48.690 1.00 45.21 285 ARG B CA 1
ATOM 4197 C C . ARG B 1 285 ? 19.415 -21.639 48.907 1.00 46.79 285 ARG B C 1
ATOM 4198 O O . ARG B 1 285 ? 20.186 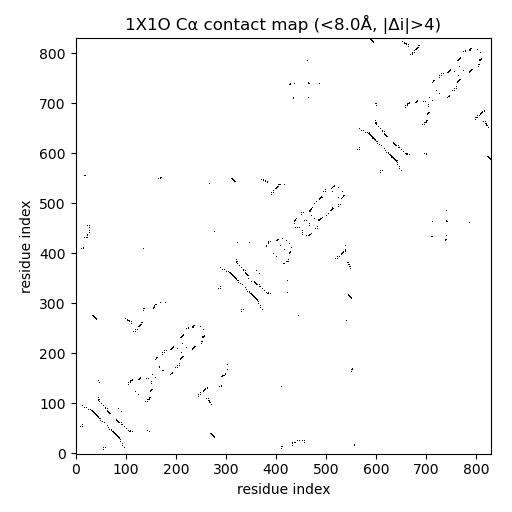-22.588 49.063 1.00 47.38 285 ARG B O 1
ATOM 4206 N N . PRO B 1 286 ? 18.079 -21.796 48.909 1.00 48.12 286 PRO B N 1
ATOM 4207 C CA . PRO B 1 286 ? 17.461 -23.112 49.107 1.00 48.91 286 PRO B CA 1
ATOM 4208 C C . PRO B 1 286 ? 17.922 -24.135 48.063 1.00 49.68 286 PRO B C 1
ATOM 4209 O O . PRO B 1 286 ? 18.495 -23.713 47.033 1.00 49.64 286 PRO B O 1
ATOM 4214 N N . TRP C 1 10 ? 3.046 14.468 89.674 1.00 73.22 10 TRP C N 1
ATOM 4215 C CA . TRP C 1 10 ? 4.533 14.515 89.596 1.00 72.87 10 TRP C CA 1
ATOM 4216 C C . TRP C 1 10 ? 5.015 13.876 88.297 1.00 72.21 10 TRP C C 1
ATOM 4217 O O . TRP C 1 10 ? 4.396 12.945 87.782 1.00 72.41 10 TRP C O 1
ATOM 4228 N N . GLN C 1 11 ? 6.125 14.389 87.777 1.00 71.01 11 GLN C N 1
ATOM 4229 C CA . GLN C 1 11 ? 6.720 13.898 86.537 1.00 69.81 11 GLN C CA 1
ATOM 4230 C C . GLN C 1 11 ? 7.076 12.413 86.608 1.00 68.78 11 GLN C C 1
ATOM 4231 O O . GLN C 1 11 ? 7.601 11.848 85.647 1.00 68.73 11 GLN C O 1
ATOM 4237 N N . GLY C 1 12 ? 6.787 11.789 87.746 1.00 67.47 12 GLY C N 1
ATOM 4238 C CA . GLY C 1 12 ? 7.089 10.379 87.925 1.00 65.06 12 GLY C CA 1
ATOM 4239 C C . GLY C 1 12 ? 5.939 9.446 87.595 1.00 63.39 12 GLY C C 1
ATOM 4240 O O . GLY C 1 12 ? 5.928 8.291 88.024 1.00 63.88 12 GLY C O 1
ATOM 4241 N N . GLY C 1 13 ? 4.967 9.943 86.838 1.00 61.45 13 GLY C N 1
ATOM 4242 C CA . GLY C 1 13 ? 3.830 9.123 86.459 1.00 58.36 13 GLY C CA 1
ATOM 4243 C C . GLY C 1 13 ? 2.779 8.946 87.540 1.00 56.54 13 GLY C C 1
ATOM 4244 O O . GLY C 1 13 ? 2.057 7.948 87.551 1.00 56.04 13 GLY C O 1
ATOM 4245 N N . LEU C 1 14 ? 2.687 9.909 88.451 1.00 54.35 14 LEU C N 1
ATOM 4246 C CA . LEU C 1 14 ? 1.705 9.840 89.526 1.00 52.30 14 LEU C CA 1
ATOM 4247 C C . LEU C 1 14 ? 0.292 9.895 88.957 1.00 51.41 14 LEU C C 1
ATOM 4248 O O . LEU C 1 14 ? -0.621 9.245 89.470 1.00 51.91 14 LEU C O 1
ATOM 4253 N N . GLU C 1 15 ? 0.119 10.676 87.895 1.00 49.56 15 GLU C N 1
ATOM 4254 C CA . GLU C 1 15 ? -1.183 10.820 87.252 1.00 48.22 15 GLU C CA 1
ATOM 4255 C C . GLU C 1 15 ? -1.740 9.468 86.831 1.00 45.74 15 GLU C C 1
ATOM 4256 O O . GLU C 1 15 ? -2.894 9.147 87.117 1.00 44.55 15 GLU C O 1
ATOM 4262 N N . GLU C 1 16 ? -0.916 8.680 86.144 1.00 42.92 16 GLU C N 1
ATOM 4263 C CA . GLU C 1 16 ? -1.336 7.363 85.688 1.00 41.28 16 GLU C CA 1
ATOM 4264 C C . GLU C 1 16 ? -1.676 6.460 86.867 1.00 37.62 16 GLU C C 1
ATOM 4265 O O . GLU C 1 16 ? -2.592 5.649 86.789 1.00 36.77 16 GLU C O 1
ATOM 4271 N N . ALA C 1 17 ? -0.932 6.604 87.958 1.00 35.81 17 ALA C N 1
ATOM 4272 C CA . ALA C 1 17 ? -1.169 5.798 89.150 1.00 33.26 17 ALA C CA 1
ATOM 4273 C C . ALA C 1 17 ? -2.516 6.169 89.758 1.00 32.13 17 ALA C C 1
ATOM 4274 O O . ALA C 1 17 ? -3.331 5.299 90.067 1.00 29.55 17 ALA C O 1
ATOM 4276 N N . LEU C 1 18 ? -2.743 7.468 89.917 1.00 30.84 18 LEU C N 1
ATOM 4277 C CA . LEU C 1 18 ? -3.989 7.966 90.492 1.00 31.99 18 LEU C CA 1
ATOM 4278 C C . LEU C 1 18 ? -5.198 7.524 89.676 1.00 32.19 18 LEU C C 1
ATOM 4279 O O . LEU C 1 18 ? -6.215 7.118 90.233 1.00 32.88 18 LEU C O 1
ATOM 4284 N N . ARG C 1 19 ? -5.086 7.607 88.355 1.00 32.84 19 ARG C N 1
ATOM 4285 C CA . ARG C 1 19 ? -6.181 7.199 87.488 1.00 32.82 19 ARG C CA 1
ATOM 4286 C C . ARG C 1 19 ? -6.476 5.724 87.705 1.00 31.84 19 ARG C C 1
ATOM 4287 O O . ARG C 1 19 ? -7.633 5.326 87.810 1.00 31.69 19 ARG C O 1
ATOM 4295 N N . ALA C 1 20 ? -5.422 4.918 87.779 1.00 31.11 20 ALA C N 1
ATOM 4296 C CA . ALA C 1 20 ? -5.571 3.486 87.986 1.00 30.32 20 ALA C CA 1
ATOM 4297 C C . ALA C 1 20 ? -6.200 3.183 89.344 1.00 30.13 20 ALA C C 1
ATOM 4298 O O . ALA C 1 20 ? -7.036 2.291 89.460 1.00 29.53 20 ALA C O 1
ATOM 4300 N N . TRP C 1 21 ? -5.803 3.928 90.370 1.00 29.63 21 TRP C N 1
ATOM 4301 C CA . TRP C 1 21 ? -6.344 3.701 91.704 1.00 30.05 21 TRP C CA 1
ATOM 4302 C C . TRP C 1 21 ? -7.791 4.153 91.800 1.00 31.09 21 TRP C C 1
ATOM 4303 O O . TRP C 1 21 ? -8.584 3.593 92.559 1.00 30.54 21 TRP C O 1
ATOM 4314 N N . LEU C 1 22 ? -8.135 5.170 91.026 1.00 30.15 22 LEU C N 1
ATOM 4315 C CA . LEU C 1 22 ? -9.496 5.672 91.028 1.00 32.06 22 LEU C CA 1
ATOM 4316 C C . LEU C 1 22 ? -10.391 4.626 90.360 1.00 31.43 22 LEU C C 1
ATOM 4317 O O . LEU C 1 22 ? -11.517 4.386 90.796 1.00 30.71 22 LEU C O 1
ATOM 4322 N N . ARG C 1 23 ? -9.875 3.991 89.312 1.00 30.73 23 ARG C N 1
ATOM 4323 C CA . ARG C 1 23 ? -10.630 2.971 88.592 1.00 30.96 23 ARG C CA 1
ATOM 4324 C C . ARG C 1 23 ? -10.799 1.719 89.444 1.00 30.55 23 ARG C C 1
ATOM 4325 O O . ARG C 1 23 ? -11.813 1.027 89.356 1.00 30.43 23 ARG C O 1
ATOM 4333 N N . GLU C 1 24 ? -9.803 1.432 90.273 1.00 29.05 24 GLU C N 1
ATOM 4334 C CA . GLU C 1 24 ? -9.864 0.277 91.157 1.00 29.36 24 GLU C CA 1
ATOM 4335 C C . GLU C 1 24 ? -11.107 0.399 92.037 1.00 29.49 24 GLU C C 1
ATOM 4336 O O . GLU C 1 24 ? -11.727 -0.600 92.402 1.00 29.95 24 GLU C O 1
ATOM 4342 N N . ASP C 1 25 ? -11.472 1.637 92.355 1.00 28.19 25 ASP C N 1
ATOM 4343 C CA . ASP C 1 25 ? -12.615 1.915 93.218 1.00 27.70 25 ASP C CA 1
ATOM 4344 C C . ASP C 1 25 ? -13.932 2.222 92.488 1.00 26.84 25 ASP C C 1
ATOM 4345 O O . ASP C 1 25 ? -15.002 1.810 92.937 1.00 25.27 25 ASP C O 1
ATOM 4350 N N . LEU C 1 26 ? -13.856 2.933 91.366 1.00 27.36 26 LEU C N 1
ATOM 4351 C CA . LEU C 1 26 ? -15.059 3.307 90.621 1.00 29.00 26 LEU C CA 1
ATOM 4352 C C . LEU C 1 26 ? -15.608 2.280 89.628 1.00 29.85 26 LEU C C 1
ATOM 4353 O O . LEU C 1 26 ? -16.824 2.147 89.481 1.00 29.24 26 LEU C O 1
ATOM 4358 N N . GLY C 1 27 ? -14.726 1.569 88.936 1.00 29.61 27 GLY C N 1
ATOM 4359 C CA . GLY C 1 27 ? -15.192 0.589 87.969 1.00 30.75 27 GLY C CA 1
ATOM 4360 C C . GLY C 1 27 ? -16.176 1.195 86.979 1.00 31.55 27 GLY C C 1
ATOM 4361 O O . GLY C 1 27 ? -15.947 2.287 86.464 1.00 30.60 27 GLY C O 1
ATOM 4362 N N . GLN C 1 28 ? -17.277 0.490 86.727 1.00 32.32 28 GLN C N 1
ATOM 4363 C CA . GLN C 1 28 ? -18.315 0.941 85.798 1.00 34.05 28 GLN C CA 1
ATOM 4364 C C . GLN C 1 28 ? -18.950 2.264 86.234 1.00 33.56 28 GLN C C 1
ATOM 4365 O O . GLN C 1 28 ? -19.549 2.975 85.424 1.00 32.81 28 GLN C O 1
ATOM 4371 N N . GLY C 1 29 ? -18.818 2.589 87.516 1.00 31.71 29 GLY C N 1
ATOM 4372 C CA . GLY C 1 29 ? -19.383 3.827 88.021 1.00 30.01 29 GLY C CA 1
ATOM 4373 C C . GLY C 1 29 ? -19.845 3.739 89.461 1.00 29.16 29 GLY C C 1
ATOM 4374 O O . GLY C 1 29 ? -20.108 2.656 89.978 1.00 27.66 29 GLY C O 1
ATOM 4375 N N . ASP C 1 30 ? -19.941 4.891 90.113 1.00 30.71 30 ASP C N 1
ATOM 4376 C CA . ASP C 1 30 ? -20.385 4.947 91.497 1.00 31.04 30 ASP C CA 1
ATOM 4377 C C . ASP C 1 30 ? -21.903 4.781 91.515 1.00 30.80 30 ASP C C 1
ATOM 4378 O O . ASP C 1 30 ? -22.650 5.758 91.518 1.00 30.24 30 ASP C O 1
ATOM 4383 N N . LEU C 1 31 ? -22.343 3.529 91.520 1.00 31.96 31 LEU C N 1
ATOM 4384 C CA . LEU C 1 31 ? -23.760 3.187 91.507 1.00 32.96 31 LEU C CA 1
ATOM 4385 C C . LEU C 1 31 ? -24.617 3.953 92.508 1.00 33.85 31 LEU C C 1
ATOM 4386 O O . LEU C 1 31 ? -25.628 4.554 92.138 1.00 35.00 31 LEU C O 1
ATOM 4391 N N . THR C 1 32 ? -24.212 3.930 93.774 1.00 33.54 32 THR C N 1
ATOM 4392 C CA . THR C 1 32 ? -24.955 4.606 94.832 1.00 33.80 32 THR C CA 1
ATOM 4393 C C . THR C 1 32 ? -25.268 6.065 94.523 1.00 33.86 32 THR C C 1
ATOM 4394 O O . THR C 1 32 ? -26.422 6.487 94.601 1.00 34.48 32 THR C O 1
ATOM 4398 N N . SER C 1 33 ? -24.242 6.833 94.173 1.00 34.66 33 SER C N 1
ATOM 4399 C CA . SER C 1 33 ? -24.424 8.247 93.873 1.00 34.95 33 SER C CA 1
ATOM 4400 C C . SER C 1 33 ? -25.264 8.484 92.626 1.00 35.78 33 SER C C 1
ATOM 4401 O O . SER C 1 33 ? -25.960 9.489 92.529 1.00 36.04 33 SER C O 1
ATOM 4404 N N . LEU C 1 34 ? -25.195 7.567 91.669 1.00 37.23 34 LEU C N 1
ATOM 4405 C CA . LEU C 1 34 ? -25.975 7.705 90.445 1.00 37.77 34 LEU C CA 1
ATOM 4406 C C . LEU C 1 34 ? -27.457 7.508 90.755 1.00 37.42 34 LEU C C 1
ATOM 4407 O O . LEU C 1 34 ? -28.321 8.078 90.091 1.00 38.54 34 LEU C O 1
ATOM 4412 N N . LEU C 1 35 ? -27.735 6.707 91.778 1.00 37.35 35 LEU C N 1
ATOM 4413 C CA . LEU C 1 35 ? -29.099 6.401 92.197 1.00 37.95 35 LEU C CA 1
ATOM 4414 C C . LEU C 1 35 ? -29.785 7.488 93.021 1.00 40.38 35 LEU C C 1
ATOM 4415 O O . LEU C 1 35 ? -30.996 7.674 92.914 1.00 40.35 35 LEU C O 1
ATOM 4420 N N . VAL C 1 36 ? -29.019 8.209 93.834 1.00 42.07 36 VAL C N 1
ATOM 4421 C CA . VAL C 1 36 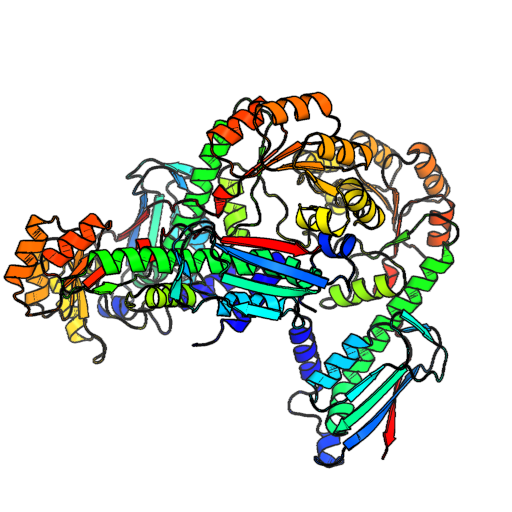? -29.603 9.238 94.691 1.00 43.60 36 VAL C CA 1
ATOM 4422 C C . VAL C 1 36 ? -29.086 10.666 94.519 1.00 44.43 36 VAL C C 1
ATOM 4423 O O . VAL C 1 36 ? -29.654 11.598 95.090 1.00 45.00 36 VAL C O 1
ATOM 4427 N N . VAL C 1 37 ? -28.024 10.850 93.742 1.00 45.39 37 VAL C N 1
ATOM 4428 C CA . VAL C 1 37 ? -27.469 12.187 93.549 1.00 46.28 37 VAL C CA 1
ATOM 4429 C C . VAL C 1 37 ? -27.628 12.712 92.128 1.00 48.64 37 VAL C C 1
ATOM 4430 O O . VAL C 1 37 ? -27.155 12.098 91.173 1.00 48.88 37 VAL C O 1
ATOM 4434 N N . PRO C 1 38 ? -28.300 13.866 91.973 1.00 49.61 38 PRO C N 1
ATOM 4435 C CA . PRO C 1 38 ? -28.527 14.486 90.664 1.00 51.25 38 PRO C CA 1
ATOM 4436 C C . PRO C 1 38 ? -27.221 14.813 89.943 1.00 52.88 38 PRO C C 1
ATOM 4437 O O . PRO C 1 38 ? -26.217 15.146 90.573 1.00 53.58 38 PRO C O 1
ATOM 4441 N N . GLU C 1 39 ? -27.248 14.722 88.618 1.00 54.61 39 GLU C N 1
ATOM 4442 C CA . GLU C 1 39 ? -26.077 14.992 87.792 1.00 56.78 39 GLU C CA 1
ATOM 4443 C C . GLU C 1 39 ? -25.754 16.485 87.751 1.00 57.37 39 GLU C C 1
ATOM 4444 O O . GLU C 1 39 ? -24.606 16.875 87.548 1.00 56.98 39 GLU C O 1
ATOM 4450 N N . ASP C 1 40 ? -26.771 17.314 87.958 1.00 58.75 40 ASP C N 1
ATOM 4451 C CA . ASP C 1 40 ? -26.602 18.763 87.926 1.00 60.34 40 ASP C CA 1
ATOM 4452 C C . ASP C 1 40 ? -26.368 19.390 89.302 1.00 60.63 40 ASP C C 1
ATOM 4453 O O . ASP C 1 40 ? -26.021 20.569 89.401 1.00 61.46 40 ASP C O 1
ATOM 4458 N N . LEU C 1 41 ? -26.557 18.606 90.358 1.00 60.25 41 LEU C N 1
ATOM 4459 C CA . LEU C 1 41 ? -26.378 19.100 91.721 1.00 60.05 41 LEU C CA 1
ATOM 4460 C C . LEU C 1 41 ? -24.919 19.210 92.148 1.00 60.65 41 LEU C C 1
ATOM 4461 O O . LEU C 1 41 ? -24.224 18.203 92.273 1.00 60.46 41 LEU C O 1
ATOM 4466 N N . GLU C 1 42 ? -24.454 20.433 92.381 1.00 60.59 42 GLU C N 1
ATOM 4467 C CA . GLU C 1 42 ? -23.080 20.623 92.822 1.00 61.22 42 GLU C CA 1
ATOM 4468 C C . GLU C 1 42 ? -23.080 21.095 94.269 1.00 60.20 42 GLU C C 1
ATOM 4469 O O . GLU C 1 42 ? -23.800 22.025 94.629 1.00 60.25 42 GLU C O 1
ATOM 4475 N N . GLY C 1 43 ? -22.274 20.444 95.099 1.00 58.98 43 GLY C N 1
ATOM 4476 C CA . GLY C 1 43 ? -22.212 20.821 96.495 1.00 57.87 43 GLY C CA 1
ATOM 4477 C C . GLY C 1 43 ? -20.819 21.202 96.948 1.00 57.05 43 GLY C C 1
ATOM 4478 O O . GLY C 1 43 ? -19.901 21.341 96.137 1.00 56.79 43 GLY C O 1
ATOM 4479 N N . GLU C 1 44 ? -20.666 21.381 98.254 1.00 55.41 44 GLU C N 1
ATOM 4480 C CA . GLU C 1 44 ? -19.381 21.738 98.833 1.00 54.58 44 GLU C CA 1
ATOM 4481 C C . GLU C 1 44 ? -19.109 20.813 100.011 1.00 53.13 44 GLU C C 1
ATOM 4482 O O . GLU C 1 44 ? -20.013 20.493 100.783 1.00 52.08 44 GLU C O 1
ATOM 4488 N N . ALA C 1 45 ? -17.860 20.378 100.135 1.00 51.87 45 ALA C N 1
ATOM 4489 C CA . ALA C 1 45 ? -17.466 19.487 101.214 1.00 50.68 45 ALA C CA 1
ATOM 4490 C C . ALA C 1 45 ? -16.242 20.042 101.926 1.00 51.23 45 ALA C C 1
ATOM 4491 O O . ALA C 1 45 ? -15.598 20.975 101.439 1.00 50.43 45 ALA C O 1
ATOM 4493 N N . VAL C 1 46 ? -15.926 19.464 103.080 1.00 50.59 46 VAL C N 1
ATOM 4494 C CA . VAL C 1 46 ? -14.780 19.900 103.860 1.00 50.84 46 VAL C CA 1
ATOM 4495 C C . VAL C 1 46 ? -14.051 18.701 104.453 1.00 51.13 46 VAL C C 1
ATOM 4496 O O . VAL C 1 46 ? -14.677 17.772 104.964 1.00 52.16 46 VAL C O 1
ATOM 4500 N N . ILE C 1 47 ? -12.725 18.721 104.367 1.00 51.70 47 ILE C N 1
ATOM 4501 C CA . ILE C 1 47 ? -11.908 17.643 104.908 1.00 52.35 47 ILE C CA 1
ATOM 4502 C C . ILE C 1 47 ? -11.616 17.963 106.365 1.00 52.62 47 ILE C C 1
ATOM 4503 O O . ILE C 1 47 ? -11.143 19.054 106.684 1.00 51.86 47 ILE C O 1
ATOM 4508 N N . LEU C 1 48 ? -11.895 17.011 107.247 1.00 53.89 48 LEU C N 1
ATOM 4509 C CA . LEU C 1 48 ? -11.674 17.221 108.671 1.00 55.55 48 LEU C CA 1
ATOM 4510 C C . LEU C 1 48 ? -10.688 16.233 109.271 1.00 55.45 48 LEU C C 1
ATOM 4511 O O . LEU C 1 48 ? -10.682 15.053 108.927 1.00 55.56 48 LEU C O 1
ATOM 4516 N N . ALA C 1 49 ? -9.855 16.731 110.177 1.00 56.66 49 ALA C N 1
ATOM 4517 C CA . ALA C 1 49 ? -8.868 15.903 110.848 1.00 57.40 49 ALA C CA 1
ATOM 4518 C C . ALA C 1 49 ? -9.413 15.503 112.212 1.00 58.10 49 ALA C C 1
ATOM 4519 O O . ALA C 1 49 ? -9.298 16.254 113.179 1.00 59.69 49 ALA C O 1
ATOM 4521 N N . LYS C 1 50 ? -10.017 14.323 112.285 1.00 58.32 50 LYS C N 1
ATOM 4522 C CA . LYS C 1 50 ? -10.572 13.837 113.536 1.00 58.86 50 LYS C CA 1
ATOM 4523 C C . LYS C 1 50 ? -9.476 13.265 114.427 1.00 59.17 50 LYS C C 1
ATOM 4524 O O . LYS C 1 50 ? -9.627 12.222 115.050 1.00 59.68 50 LYS C O 1
ATOM 4530 N N . GLU C 1 51 ? -8.351 13.971 114.485 1.00 58.93 51 GLU C N 1
ATOM 4531 C CA . GLU C 1 51 ? -7.212 13.540 115.289 1.00 58.52 51 GLU C CA 1
ATOM 4532 C C . GLU C 1 51 ? -6.108 14.589 115.182 1.00 57.84 51 GLU C C 1
ATOM 4533 O O . GLU C 1 51 ? -6.202 15.521 114.381 1.00 57.66 51 GLU C O 1
ATOM 4539 N N . GLY C 1 52 ? -5.066 14.436 115.993 1.00 56.49 52 GLY C N 1
ATOM 4540 C CA . GLY C 1 52 ? -3.958 15.374 115.954 1.00 55.03 52 GLY C CA 1
ATOM 4541 C C . GLY C 1 52 ? -2.765 14.763 115.243 1.00 53.73 52 GLY C C 1
ATOM 4542 O O . GLY C 1 52 ? -2.436 13.597 115.469 1.00 53.84 52 GLY C O 1
ATOM 4543 N N . GLY C 1 53 ? -2.118 15.540 114.379 1.00 52.78 53 GLY C N 1
ATOM 4544 C CA . GLY C 1 53 ? -0.964 15.030 113.659 1.00 51.35 53 GLY C CA 1
ATOM 4545 C C . GLY C 1 53 ? -0.450 15.968 112.585 1.00 50.61 53 GLY C C 1
ATOM 4546 O O . GLY C 1 53 ? -0.801 17.148 112.559 1.00 50.58 53 GLY C O 1
ATOM 4547 N N . VAL C 1 54 ? 0.385 15.439 111.694 1.00 49.68 54 VAL C N 1
ATOM 4548 C CA . VAL C 1 54 ? 0.960 16.223 110.608 1.00 48.38 54 VAL C CA 1
ATOM 4549 C C . VAL C 1 54 ? 0.260 15.911 109.288 1.00 47.21 54 VAL C C 1
ATOM 4550 O O . VAL C 1 54 ? 0.063 14.750 108.934 1.00 46.43 54 VAL C O 1
ATOM 4554 N N . LEU C 1 55 ? -0.104 16.959 108.560 1.00 46.53 55 LEU C N 1
ATOM 4555 C CA . LEU C 1 55 ? -0.796 16.813 107.286 1.00 46.19 55 LEU C CA 1
ATOM 4556 C C . LEU C 1 55 ? 0.165 16.639 106.109 1.00 45.78 55 LEU C C 1
ATOM 4557 O O . LEU C 1 55 ? 1.099 17.422 105.941 1.00 44.23 55 LEU C O 1
ATOM 4562 N N . ALA C 1 56 ? -0.081 15.620 105.290 1.00 44.17 56 ALA C N 1
ATOM 4563 C CA . ALA C 1 56 ? 0.758 15.354 104.124 1.00 43.91 56 ALA C CA 1
ATOM 4564 C C . ALA C 1 56 ? -0.036 14.681 103.004 1.00 43.16 56 ALA C C 1
ATOM 4565 O O . ALA C 1 56 ? -0.697 13.664 103.222 1.00 42.52 56 ALA C O 1
ATOM 4567 N N . GLY C 1 57 ? 0.030 15.257 101.808 1.00 43.08 57 GLY C N 1
ATOM 4568 C CA . GLY C 1 57 ? -0.679 14.687 100.677 1.00 43.52 57 GLY C CA 1
ATOM 4569 C C . GLY C 1 57 ? -1.803 15.551 100.141 1.00 44.43 57 GLY C C 1
ATOM 4570 O O . GLY C 1 57 ? -2.592 15.097 99.313 1.00 44.69 57 GLY C O 1
ATOM 4571 N N . LEU C 1 58 ? -1.882 16.796 100.602 1.00 43.90 58 LEU C N 1
ATOM 4572 C CA . LEU C 1 58 ? -2.929 17.704 100.147 1.00 44.67 58 LEU C CA 1
ATOM 4573 C C . LEU C 1 58 ? -2.993 17.817 98.635 1.00 44.50 58 LEU C C 1
ATOM 4574 O O . LEU C 1 58 ? -4.069 17.714 98.048 1.00 44.60 58 LEU C O 1
ATOM 4579 N N . TRP C 1 59 ? -1.843 18.042 98.006 1.00 43.71 59 TRP C N 1
ATOM 4580 C CA . TRP C 1 59 ? -1.801 18.173 96.558 1.00 43.48 59 TRP C CA 1
ATOM 4581 C C . TRP C 1 59 ? -2.175 16.860 95.881 1.00 41.75 59 TRP C C 1
ATOM 4582 O O . TRP C 1 59 ? -2.658 16.858 94.751 1.00 40.89 59 TRP C O 1
ATOM 4593 N N . VAL C 1 60 ? -1.950 15.745 96.571 1.00 39.73 60 VAL C N 1
ATOM 4594 C CA . VAL C 1 60 ? -2.289 14.439 96.014 1.00 39.99 60 VAL C CA 1
ATOM 4595 C C . VAL C 1 60 ? -3.809 14.300 95.996 1.00 39.53 60 VAL C C 1
ATOM 4596 O O . VAL C 1 60 ? -4.394 13.854 95.007 1.00 37.96 60 VAL C O 1
ATOM 4600 N N . ALA C 1 61 ? -4.443 14.692 97.096 1.00 38.49 61 ALA C N 1
ATOM 4601 C CA . ALA C 1 61 ? -5.894 14.625 97.203 1.00 38.60 61 ALA C CA 1
ATOM 4602 C C . ALA C 1 61 ? -6.532 15.541 96.167 1.00 39.53 61 ALA C C 1
ATOM 4603 O O . ALA C 1 61 ? -7.529 15.184 95.540 1.00 39.87 61 ALA C O 1
ATOM 4605 N N . GLU C 1 62 ? -5.953 16.724 95.987 1.00 39.74 62 GLU C N 1
ATOM 4606 C CA . GLU C 1 62 ? -6.474 17.687 95.026 1.00 41.18 62 GLU C CA 1
ATOM 4607 C C . GLU C 1 62 ? -6.409 17.147 93.600 1.00 40.87 62 GLU C C 1
ATOM 4608 O O . GLU C 1 62 ? -7.241 17.491 92.761 1.00 39.55 62 GLU C O 1
ATOM 4614 N N . ARG C 1 63 ? -5.413 16.309 93.330 1.00 40.30 63 ARG C N 1
ATOM 4615 C CA . ARG C 1 63 ? -5.338 15.781 91.983 1.00 41.05 63 ARG C CA 1
ATOM 4616 C C . ARG C 1 63 ? -6.303 14.619 91.820 1.00 39.79 63 ARG C C 1
ATOM 4617 O O . ARG C 1 63 ? -6.821 14.354 90.743 1.00 39.89 63 ARG C O 1
ATOM 4625 N N . VAL C 1 64 ? -6.643 13.935 92.907 1.00 37.85 64 VAL C N 1
ATOM 4626 C CA . VAL C 1 64 ? -7.637 12.873 92.848 1.00 36.57 64 VAL C CA 1
ATOM 4627 C C . VAL C 1 64 ? -8.995 13.448 92.461 1.00 37.58 64 VAL C C 1
ATOM 4628 O O . VAL C 1 64 ? -9.685 12.901 91.604 1.00 36.83 64 VAL C O 1
ATOM 4632 N N . PHE C 1 65 ? -9.372 14.557 93.090 1.00 37.10 65 PHE C N 1
ATOM 4633 C CA . PHE C 1 65 ? -10.646 15.199 92.794 1.00 37.96 65 PHE C CA 1
ATOM 4634 C C . PHE C 1 65 ? -10.668 15.762 91.378 1.00 38.31 65 PHE C C 1
ATOM 4635 O O . PHE C 1 65 ? -11.681 15.679 90.683 1.00 38.83 65 PHE C O 1
ATOM 4643 N N . ALA C 1 66 ? -9.546 16.331 90.952 1.00 38.39 66 ALA C N 1
ATOM 4644 C CA . ALA C 1 66 ? -9.445 16.894 89.613 1.00 39.43 66 ALA C CA 1
ATOM 4645 C C . ALA C 1 66 ? -9.640 15.786 88.579 1.00 39.53 66 ALA C C 1
ATOM 4646 O O . ALA C 1 66 ? -10.285 15.993 87.549 1.00 38.56 66 ALA C O 1
ATOM 4648 N N . LEU C 1 67 ? -9.083 14.611 88.864 1.00 39.43 67 LEU C N 1
ATOM 4649 C CA . LEU C 1 67 ? -9.199 13.474 87.959 1.00 40.91 67 LEU C CA 1
ATOM 4650 C C . LEU C 1 67 ? -10.602 12.874 87.998 1.00 42.55 67 LEU C C 1
ATOM 4651 O O . LEU C 1 67 ? -11.102 12.381 86.983 1.00 42.77 67 LEU C O 1
ATOM 4656 N N . ALA C 1 68 ? -11.235 12.914 89.167 1.00 42.42 68 ALA C N 1
ATOM 4657 C CA . ALA C 1 68 ? -12.590 12.393 89.308 1.00 43.43 68 ALA C CA 1
ATOM 4658 C C . ALA C 1 68 ? -13.515 13.274 88.469 1.00 44.55 68 ALA C C 1
ATOM 4659 O O . ALA C 1 68 ? -14.299 12.783 87.655 1.00 44.18 68 ALA C O 1
ATOM 4661 N N . ASP C 1 69 ? -13.411 14.583 88.679 1.00 44.76 69 ASP C N 1
ATOM 4662 C CA . ASP C 1 69 ? -14.209 15.557 87.943 1.00 46.56 69 ASP C CA 1
ATOM 4663 C C . ASP C 1 69 ? -13.391 16.842 87.875 1.00 47.09 69 ASP C C 1
ATOM 4664 O O . ASP C 1 69 ? -13.236 17.539 88.875 1.00 45.90 69 ASP C O 1
ATOM 4669 N N . PRO C 1 70 ? -12.860 17.170 86.688 1.00 48.63 70 PRO C N 1
ATOM 4670 C CA . PRO C 1 70 ? -12.048 18.374 86.487 1.00 49.90 70 PRO C CA 1
ATOM 4671 C C . PRO C 1 70 ? -12.713 19.675 86.928 1.00 50.85 70 PRO C C 1
ATOM 4672 O O . PRO C 1 70 ? -12.032 20.667 87.190 1.00 51.64 70 PRO C O 1
ATOM 4676 N N . ARG C 1 71 ? -14.038 19.666 87.021 1.00 51.64 71 ARG C N 1
ATOM 4677 C CA . ARG C 1 71 ? -14.776 20.854 87.429 1.00 52.52 71 ARG C CA 1
ATOM 4678 C C . ARG C 1 71 ? -14.776 21.066 88.942 1.00 52.48 71 ARG C C 1
ATOM 4679 O O . ARG C 1 71 ? -15.408 21.996 89.437 1.00 53.02 71 ARG C O 1
ATOM 4687 N N . THR C 1 72 ? -14.071 20.211 89.677 1.00 52.83 72 THR C N 1
ATOM 4688 C CA . THR C 1 72 ? -14.016 20.347 91.130 1.00 53.56 72 THR C CA 1
ATOM 4689 C C . THR C 1 72 ? -12.992 21.403 91.538 1.00 54.09 72 THR C C 1
ATOM 4690 O O . THR C 1 72 ? -11.916 21.504 90.944 1.00 53.79 72 THR C O 1
ATOM 4694 N N . ALA C 1 73 ? -13.339 22.189 92.553 1.00 54.15 73 ALA C N 1
ATOM 4695 C CA . ALA C 1 73 ? -12.462 23.240 93.054 1.00 53.75 73 ALA C CA 1
ATOM 4696 C C . ALA C 1 73 ? -11.935 22.860 94.433 1.00 53.28 73 ALA C C 1
ATOM 4697 O O . ALA C 1 73 ? -12.690 22.805 95.404 1.00 53.38 73 ALA C O 1
ATOM 4699 N N . PHE C 1 74 ? -10.635 22.598 94.509 1.00 52.51 74 PHE C N 1
ATOM 4700 C CA . PHE C 1 74 ? -10.002 22.213 95.763 1.00 52.39 74 PHE C CA 1
ATOM 4701 C C . PHE C 1 74 ? -9.306 23.416 96.389 1.00 52.52 74 PHE C C 1
ATOM 4702 O O . PHE C 1 74 ? -8.535 24.114 95.730 1.00 52.21 74 PHE C O 1
ATOM 4710 N N . THR C 1 75 ? -9.589 23.657 97.665 1.00 52.05 75 THR C N 1
ATOM 4711 C CA . THR C 1 75 ? -9.000 24.782 98.378 1.00 51.98 75 THR C CA 1
ATOM 4712 C C . THR C 1 75 ? -8.381 24.346 99.698 1.00 52.04 75 THR C C 1
ATOM 4713 O O . THR C 1 75 ? -9.088 24.115 100.679 1.00 50.81 75 THR C O 1
ATOM 4717 N N . PRO C 1 76 ? -7.044 24.220 99.736 1.00 52.85 76 PRO C N 1
ATOM 4718 C CA . PRO C 1 76 ? -6.336 23.816 100.926 1.00 53.15 76 PRO C CA 1
ATOM 4719 C C . PRO C 1 76 ? -6.393 24.940 101.963 1.00 53.57 76 PRO C C 1
ATOM 4720 O O . PRO C 1 76 ? -6.203 26.114 101.649 1.00 53.41 76 PRO C O 1
ATOM 4724 N N . LEU C 1 77 ? -6.730 24.573 103.217 1.00 54.52 77 LEU C N 1
ATOM 4725 C CA . LEU C 1 77 ? -6.844 25.605 104.250 1.00 54.87 77 LEU C CA 1
ATOM 4726 C C . LEU C 1 77 ? -5.585 25.683 105.131 1.00 55.59 77 LEU C C 1
ATOM 4727 O O . LEU C 1 77 ? -5.344 26.663 105.826 1.00 56.08 77 LEU C O 1
ATOM 4732 N N . VAL C 1 78 ? -4.812 24.575 105.130 1.00 55.11 78 VAL C N 1
ATOM 4733 C CA . VAL C 1 78 ? -3.552 24.567 105.880 1.00 55.93 78 VAL C CA 1
ATOM 4734 C C . VAL C 1 78 ? -2.386 24.076 105.008 1.00 56.02 78 VAL C C 1
ATOM 4735 O O . VAL C 1 78 ? -2.552 23.253 104.120 1.00 55.89 78 VAL C O 1
ATOM 4739 N N . ALA C 1 79 ? -1.202 24.656 105.275 1.00 55.74 79 ALA C N 1
ATOM 4740 C CA . ALA C 1 79 ? -0.026 24.303 104.484 1.00 54.99 79 ALA C CA 1
ATOM 4741 C C . ALA C 1 79 ? 0.389 22.845 104.694 1.00 54.81 79 ALA C C 1
ATOM 4742 O O . ALA C 1 79 ? 0.197 22.249 105.753 1.00 54.09 79 ALA C O 1
ATOM 4744 N N . GLU C 1 80 ? 0.941 22.265 103.618 1.00 53.99 80 GLU C N 1
ATOM 4745 C CA . GLU C 1 80 ? 1.400 20.887 103.690 1.00 53.48 80 GLU C CA 1
ATOM 4746 C C . GLU C 1 80 ? 2.476 20.725 104.755 1.00 54.05 80 GLU C C 1
ATOM 4747 O O . GLU C 1 80 ? 3.351 21.570 104.934 1.00 54.52 80 GLU C O 1
ATOM 4753 N N . GLY C 1 81 ? 2.365 19.625 105.526 1.00 54.91 81 GLY C N 1
ATOM 4754 C CA . GLY C 1 81 ? 3.368 19.372 106.544 1.00 55.99 81 GLY C CA 1
ATOM 4755 C C . GLY C 1 81 ? 3.000 20.032 107.889 1.00 57.27 81 GLY C C 1
ATOM 4756 O O . GLY C 1 81 ? 3.570 19.732 108.933 1.00 57.17 81 GLY C O 1
ATOM 4757 N N . ALA C 1 82 ? 2.060 21.002 107.829 1.00 58.69 82 ALA C N 1
ATOM 4758 C CA . ALA C 1 82 ? 1.657 21.686 109.064 1.00 59.98 82 ALA C CA 1
ATOM 4759 C C . ALA C 1 82 ? 0.980 20.710 110.032 1.00 60.76 82 ALA C C 1
ATOM 4760 O O . ALA C 1 82 ? 0.287 19.781 109.632 1.00 61.00 82 ALA C O 1
ATOM 4762 N N . ARG C 1 83 ? 1.250 20.919 111.332 1.00 61.68 83 ARG C N 1
ATOM 4763 C CA . ARG C 1 83 ? 0.620 20.075 112.342 1.00 62.69 83 ARG C CA 1
ATOM 4764 C C . ARG C 1 83 ? -0.801 20.563 112.642 1.00 63.08 83 ARG C C 1
ATOM 4765 O O . ARG C 1 83 ? -1.040 21.750 112.828 1.00 63.55 83 ARG C O 1
ATOM 4773 N N . VAL C 1 84 ? -1.755 19.607 112.616 1.00 63.91 84 VAL C N 1
ATOM 4774 C CA . VAL C 1 84 ? -3.143 19.973 112.874 1.00 64.50 84 VAL C CA 1
ATOM 4775 C C . VAL C 1 84 ? -3.708 19.260 114.102 1.00 64.84 84 VAL C C 1
ATOM 4776 O O . VAL C 1 84 ? -3.158 18.297 114.618 1.00 65.07 84 VAL C O 1
ATOM 4780 N N . ALA C 1 85 ? -4.837 19.818 114.572 1.00 65.45 85 ALA C N 1
ATOM 4781 C CA . ALA C 1 85 ? -5.536 19.227 115.704 1.00 64.98 85 ALA C CA 1
ATOM 4782 C C . ALA C 1 85 ? -6.968 18.858 115.302 1.00 64.50 85 ALA C C 1
ATOM 4783 O O . ALA C 1 85 ? -7.479 19.262 114.269 1.00 64.31 85 ALA C O 1
ATOM 4785 N N . GLU C 1 86 ? -7.605 18.032 116.153 1.00 64.12 86 GLU C N 1
ATOM 4786 C CA . GLU C 1 86 ? -8.967 17.598 115.855 1.00 63.34 86 GLU C CA 1
ATOM 4787 C C . GLU C 1 86 ? -9.859 18.765 115.429 1.00 62.36 86 GLU C C 1
ATOM 4788 O O . GLU C 1 86 ? -9.802 19.863 115.962 1.00 63.01 86 GLU C O 1
ATOM 4794 N N . GLY C 1 87 ? -10.683 18.515 114.390 1.00 60.98 87 GLY C N 1
ATOM 4795 C CA . GLY C 1 87 ? -11.652 19.529 113.979 1.00 59.34 87 GLY C CA 1
ATOM 4796 C C . GLY C 1 87 ? -11.090 20.542 112.970 1.00 58.59 87 GLY C C 1
ATOM 4797 O O . GLY C 1 87 ? -11.813 21.332 112.381 1.00 58.54 87 GLY C O 1
ATOM 4798 N N . THR C 1 88 ? -9.752 20.543 112.799 1.00 57.79 88 THR C N 1
ATOM 4799 C CA . THR C 1 88 ? -9.159 21.508 111.864 1.00 56.89 88 THR C CA 1
ATOM 4800 C C . THR C 1 88 ? -9.629 21.264 110.424 1.00 56.35 88 THR C C 1
ATOM 4801 O O . THR C 1 88 ? -9.531 20.176 109.886 1.00 55.67 88 THR C O 1
ATOM 4805 N N . GLU C 1 89 ? -10.198 22.320 109.795 1.00 56.45 89 GLU C N 1
ATOM 4806 C CA . GLU C 1 89 ? -10.523 22.201 108.366 1.00 56.21 89 GLU C CA 1
ATOM 4807 C C . GLU C 1 89 ? -9.263 22.220 107.504 1.00 56.08 89 GLU C C 1
ATOM 4808 O O . GLU C 1 89 ? -8.633 23.251 107.286 1.00 56.21 89 GLU C O 1
ATOM 4814 N N . VAL C 1 90 ? -8.878 21.022 107.034 1.00 54.71 90 VAL C N 1
ATOM 4815 C CA . VAL C 1 90 ? -7.675 20.918 106.220 1.00 53.61 90 VAL C CA 1
ATOM 4816 C C . VAL C 1 90 ? -7.902 21.518 104.836 1.00 53.24 90 VAL C C 1
ATOM 4817 O O . VAL C 1 90 ? -7.034 22.167 104.276 1.00 53.44 90 VAL C O 1
ATOM 4821 N N . ALA C 1 91 ? -9.067 21.287 104.243 1.00 51.81 91 ALA C N 1
ATOM 4822 C CA . ALA C 1 91 ? -9.349 21.799 102.910 1.00 50.51 91 ALA C CA 1
ATOM 4823 C C . ALA C 1 91 ? -10.834 21.721 102.593 1.00 50.07 91 ALA C C 1
ATOM 4824 O O . ALA C 1 91 ? -11.577 20.974 103.231 1.00 48.70 91 ALA C O 1
ATOM 4826 N N . ARG C 1 92 ? -11.253 22.502 101.604 1.00 50.14 92 ARG C N 1
ATOM 4827 C CA . ARG C 1 92 ? -12.642 22.524 101.170 1.00 51.20 92 ARG C CA 1
ATOM 4828 C C . ARG C 1 92 ? -12.727 22.343 99.662 1.00 51.86 92 ARG C C 1
ATOM 4829 O O . ARG C 1 92 ? -12.022 23.013 98.904 1.00 51.65 92 ARG C O 1
ATOM 4837 N N . VAL C 1 93 ? -13.594 21.431 99.236 1.00 52.17 93 VAL C N 1
ATOM 4838 C CA . VAL C 1 93 ? -13.782 21.157 97.819 1.00 52.27 93 VAL C CA 1
ATOM 4839 C C . VAL C 1 93 ? -15.190 21.565 97.403 1.00 52.69 93 VAL C C 1
ATOM 4840 O O . VAL C 1 93 ? -16.153 21.341 98.138 1.00 52.32 93 VAL C O 1
ATOM 4844 N N . ARG C 1 94 ? -15.305 22.176 96.229 1.00 53.40 94 ARG C N 1
ATOM 4845 C CA . ARG C 1 94 ? -16.556 22.706 95.700 1.00 54.53 94 ARG C CA 1
ATOM 4846 C C . ARG C 1 94 ? -16.785 22.271 94.250 1.00 54.31 94 ARG C C 1
ATOM 4847 O O . ARG C 1 94 ? -15.888 22.297 93.417 1.00 54.36 94 ARG C O 1
ATOM 4855 N N . GLY C 1 95 ? -18.016 21.918 93.889 1.00 52.40 95 GLY C N 1
ATOM 4856 C CA . GLY C 1 95 ? -18.322 21.557 92.517 1.00 50.76 95 GLY C CA 1
ATOM 4857 C C . GLY C 1 95 ? -19.277 20.378 92.477 1.00 49.14 95 GLY C C 1
ATOM 4858 O O . GLY C 1 95 ? -19.850 20.026 93.509 1.00 48.98 95 GLY C O 1
ATOM 4859 N N . PRO C 1 96 ? -19.469 19.744 91.306 1.00 47.81 96 PRO C N 1
ATOM 4860 C CA . PRO C 1 96 ? -20.373 18.596 91.177 1.00 46.31 96 PRO C CA 1
ATOM 4861 C C . PRO C 1 96 ? -20.192 17.610 92.324 1.00 44.99 96 PRO C C 1
ATOM 4862 O O . PRO C 1 96 ? -19.133 17.001 92.468 1.00 45.50 96 PRO C O 1
ATOM 4866 N N . LEU C 1 97 ? -21.232 17.463 93.138 1.00 44.40 97 LEU C N 1
ATOM 4867 C CA . LEU C 1 97 ? -21.196 16.569 94.288 1.00 43.62 97 LEU C CA 1
ATOM 4868 C C . LEU C 1 97 ? -20.890 15.110 93.935 1.00 43.76 97 LEU C C 1
ATOM 4869 O O . LEU C 1 97 ? -20.321 14.377 94.750 1.00 42.94 97 LEU C O 1
ATOM 4874 N N . ARG C 1 98 ? -21.267 14.680 92.733 1.00 42.95 98 ARG C N 1
ATOM 4875 C CA . ARG C 1 98 ? -20.990 13.305 92.321 1.00 42.70 98 ARG C CA 1
ATOM 4876 C C . ARG C 1 98 ? -19.482 13.089 92.230 1.00 41.65 98 ARG C C 1
ATOM 4877 O O . ARG C 1 98 ? -18.961 12.069 92.677 1.00 41.57 98 ARG C O 1
ATOM 4885 N N . GLY C 1 99 ? -18.789 14.059 91.643 1.00 42.29 99 GLY C N 1
ATOM 4886 C CA . GLY C 1 99 ? -17.348 13.957 91.503 1.00 41.82 99 GLY C CA 1
ATOM 4887 C C . GLY C 1 99 ? -16.652 13.902 92.848 1.00 41.56 99 GLY C C 1
ATOM 4888 O O . GLY C 1 99 ? -15.663 13.189 93.019 1.00 42.00 99 GLY C O 1
ATOM 4889 N N . ILE C 1 100 ? -17.170 14.657 93.810 1.00 40.36 100 ILE C N 1
ATOM 4890 C CA . ILE C 1 100 ? -16.585 14.684 95.143 1.00 39.41 100 ILE C CA 1
ATOM 4891 C C . ILE C 1 100 ? -16.776 13.347 95.848 1.00 38.03 100 ILE C C 1
ATOM 4892 O O . ILE C 1 100 ? -15.840 12.811 96.437 1.00 37.02 100 ILE C O 1
ATOM 4897 N N . LEU C 1 101 ? -17.988 12.804 95.781 1.00 37.07 101 LEU C N 1
ATOM 4898 C CA . LEU C 1 101 ? -18.272 11.526 96.424 1.00 37.16 101 LEU C CA 1
ATOM 4899 C C . LEU C 1 101 ? -17.496 10.400 95.752 1.00 35.00 101 LEU C C 1
ATOM 4900 O O . LEU C 1 101 ? -17.166 9.400 96.383 1.00 35.50 101 LEU C O 1
ATOM 4905 N N . ALA C 1 102 ? -17.197 10.582 94.470 1.00 36.00 102 ALA C N 1
ATOM 4906 C CA . ALA C 1 102 ? -16.460 9.590 93.691 1.00 36.37 102 ALA C CA 1
ATOM 4907 C C . ALA C 1 102 ? -14.988 9.496 94.093 1.00 36.15 102 ALA C C 1
ATOM 4908 O O . ALA C 1 102 ? -14.438 8.398 94.214 1.00 35.43 102 ALA C O 1
ATOM 4910 N N . GLY C 1 103 ? -14.354 10.646 94.298 1.00 35.94 103 GLY C N 1
ATOM 4911 C CA . GLY C 1 103 ? -12.950 10.652 94.674 1.00 35.56 103 GLY C CA 1
ATOM 4912 C C . GLY C 1 103 ? -12.698 10.645 96.169 1.00 36.05 103 GLY C C 1
ATOM 4913 O O . GLY C 1 103 ? -11.563 10.479 96.617 1.00 35.75 103 GLY C O 1
ATOM 4914 N N . GLU C 1 104 ? -13.762 10.811 96.946 1.00 36.95 104 GLU C N 1
ATOM 4915 C CA . GLU C 1 104 ? -13.667 10.844 98.400 1.00 36.67 104 GLU C CA 1
ATOM 4916 C C . GLU C 1 104 ? -12.785 9.779 99.045 1.00 36.39 104 GLU C C 1
ATOM 4917 O O . GLU C 1 104 ? -11.799 10.096 99.711 1.00 37.65 104 GLU C O 1
ATOM 4923 N N . ARG C 1 105 ? -13.155 8.517 98.858 1.00 35.63 105 ARG C N 1
ATOM 4924 C CA . ARG C 1 105 ? -12.436 7.397 99.455 1.00 35.77 105 ARG C CA 1
ATOM 4925 C C . ARG C 1 105 ? -10.955 7.290 99.080 1.00 34.53 105 ARG C C 1
ATOM 4926 O O . ARG C 1 105 ? -10.116 7.037 99.942 1.00 34.46 105 ARG C O 1
ATOM 4934 N N . LEU C 1 106 ? -10.633 7.467 97.803 1.00 32.78 106 LEU C N 1
ATOM 4935 C CA . LEU C 1 106 ? -9.239 7.391 97.369 1.00 31.88 106 LEU C CA 1
ATOM 4936 C C . LEU C 1 106 ? -8.453 8.582 97.911 1.00 31.96 106 LEU C C 1
ATOM 4937 O O . LEU C 1 106 ? -7.336 8.430 98.397 1.00 31.97 106 LEU C O 1
ATOM 4942 N N . ALA C 1 107 ? -9.046 9.767 97.826 1.00 32.60 107 ALA C N 1
ATOM 4943 C CA . ALA C 1 107 ? -8.397 10.979 98.313 1.00 34.01 107 ALA C CA 1
ATOM 4944 C C . ALA C 1 107 ? -8.030 10.841 99.791 1.00 34.68 107 ALA C C 1
ATOM 4945 O O . ALA C 1 107 ? -6.935 11.229 100.207 1.00 34.11 107 ALA C O 1
ATOM 4947 N N . LEU C 1 108 ? -8.943 10.273 100.575 1.00 35.40 108 LEU C N 1
ATOM 4948 C CA . LEU C 1 108 ? -8.719 10.083 102.007 1.00 36.35 108 LEU C CA 1
ATOM 4949 C C . LEU C 1 108 ? -7.744 8.953 102.335 1.00 36.18 108 LEU C C 1
ATOM 4950 O O . LEU C 1 108 ? -6.907 9.105 103.224 1.00 37.70 108 LEU C O 1
ATOM 4955 N N . ASN C 1 109 ? -7.847 7.821 101.638 1.00 34.61 109 ASN C N 1
ATOM 4956 C CA . ASN C 1 109 ? -6.934 6.705 101.895 1.00 34.31 109 ASN C CA 1
ATOM 4957 C C . ASN C 1 109 ? -5.490 7.181 101.761 1.00 33.43 109 ASN C C 1
ATOM 4958 O O . ASN C 1 109 ? -4.605 6.739 102.497 1.00 31.36 109 ASN C O 1
ATOM 4963 N N . LEU C 1 110 ? -5.269 8.082 100.809 1.00 31.90 110 LEU C N 1
ATOM 4964 C CA . LEU C 1 110 ? -3.948 8.643 100.553 1.00 32.70 110 LEU C CA 1
ATOM 4965 C C . LEU C 1 110 ? -3.584 9.694 101.593 1.00 33.33 110 LEU C C 1
ATOM 4966 O O . LEU C 1 110 ? -2.536 9.612 102.231 1.00 33.26 110 LEU C O 1
ATOM 4971 N N . LEU C 1 111 ? -4.455 10.684 101.754 1.00 35.16 111 LEU C N 1
ATOM 4972 C CA . LEU C 1 111 ? -4.217 11.754 102.711 1.00 37.82 111 LEU C CA 1
ATOM 4973 C C . LEU C 1 111 ? -3.976 11.159 104.095 1.00 38.78 111 LEU C C 1
ATOM 4974 O O . LEU C 1 111 ? -3.023 11.530 104.778 1.00 38.00 111 LEU C O 1
ATOM 4979 N N . GLN C 1 112 ? -4.831 10.223 104.498 1.00 39.70 112 GLN C N 1
ATOM 4980 C CA . GLN C 1 112 ? -4.692 9.573 105.797 1.00 40.58 112 GLN C CA 1
ATOM 4981 C C . GLN C 1 112 ? -3.381 8.795 105.894 1.00 40.77 112 GLN C C 1
ATOM 4982 O O . GLN C 1 112 ? -2.638 8.929 106.866 1.00 40.25 112 GLN C O 1
ATOM 4988 N N . ARG C 1 113 ? -3.111 7.976 104.883 1.00 40.46 113 ARG C N 1
ATOM 4989 C CA . ARG C 1 113 ? -1.896 7.168 104.845 1.00 39.90 113 ARG C CA 1
ATOM 4990 C C . ARG C 1 113 ? -0.625 8.019 104.852 1.00 38.85 113 ARG C C 1
ATOM 4991 O O . ARG C 1 113 ? 0.275 7.795 105.661 1.00 38.25 113 ARG C O 1
ATOM 4999 N N . LEU C 1 114 ? -0.555 8.991 103.948 1.00 37.88 114 LEU C N 1
ATOM 5000 C CA . LEU C 1 114 ? 0.610 9.864 103.856 1.00 36.12 114 LEU C CA 1
ATOM 5001 C C . LEU C 1 114 ? 0.721 10.794 105.062 1.00 36.46 114 LEU C C 1
ATOM 5002 O O . LEU C 1 114 ? 1.823 11.124 105.501 1.00 35.57 114 LEU C O 1
ATOM 5007 N N . SER C 1 115 ? -0.418 11.224 105.596 1.00 35.75 115 SER C N 1
ATOM 5008 C CA . SER C 1 115 ? -0.401 12.100 106.763 1.00 36.19 115 SER C CA 1
ATOM 5009 C C . SER C 1 115 ? 0.092 11.304 107.959 1.00 35.73 115 SER C C 1
ATOM 5010 O O . SER C 1 115 ? 0.789 11.832 108.828 1.00 36.86 115 SER C O 1
ATOM 5013 N N . GLY C 1 116 ? -0.268 10.026 107.994 1.00 36.52 116 GLY C N 1
ATOM 5014 C CA . GLY C 1 116 ? 0.154 9.173 109.087 1.00 37.44 116 GLY C CA 1
ATOM 5015 C C . GLY C 1 116 ? 1.663 9.049 109.132 1.00 38.58 116 GLY C C 1
ATOM 5016 O O . GLY C 1 116 ? 2.275 9.103 110.201 1.00 38.59 116 GLY C O 1
ATOM 5017 N N . ILE C 1 117 ? 2.266 8.880 107.961 1.00 38.70 117 ILE C N 1
ATOM 5018 C CA . ILE C 1 117 ? 3.713 8.750 107.868 1.00 37.77 117 ILE C CA 1
ATOM 5019 C C . ILE C 1 117 ? 4.392 10.076 108.201 1.00 35.75 117 ILE C C 1
ATOM 5020 O O . ILE C 1 117 ? 5.392 10.102 108.908 1.00 37.54 117 ILE C O 1
ATOM 5025 N N . ALA C 1 118 ? 3.842 11.177 107.698 1.00 37.98 118 ALA C N 1
ATOM 5026 C CA . ALA C 1 118 ? 4.407 12.496 107.966 1.00 37.53 118 ALA C CA 1
ATOM 5027 C C . ALA C 1 118 ? 4.284 12.814 109.451 1.00 39.15 118 ALA C C 1
ATOM 5028 O O . ALA C 1 118 ? 5.144 13.477 110.028 1.00 39.13 118 ALA C O 1
ATOM 5030 N N . THR C 1 119 ? 3.206 12.335 110.065 1.00 39.94 119 THR C N 1
ATOM 5031 C CA . THR C 1 119 ? 2.978 12.561 111.491 1.00 41.31 119 THR C CA 1
ATOM 5032 C C . THR C 1 119 ? 3.983 11.757 112.328 1.00 41.50 119 THR C C 1
ATOM 5033 O O . THR C 1 119 ? 4.664 12.291 113.198 1.00 42.64 119 THR C O 1
ATOM 5037 N N . LEU C 1 120 ? 4.042 10.436 112.054 1.00 40.59 120 LEU C N 1
ATOM 5038 C CA . LEU C 1 120 ? 4.941 9.578 112.814 1.00 41.46 120 LEU C CA 1
ATOM 5039 C C . LEU C 1 120 ? 6.421 9.940 112.604 1.00 43.91 120 LEU C C 1
ATOM 5040 O O . LEU C 1 120 ? 7.248 9.828 113.497 1.00 45.40 120 LEU C O 1
ATOM 5045 N N . THR C 1 121 ? 6.770 10.358 111.373 1.00 45.60 121 THR C N 1
ATOM 5046 C CA . THR C 1 121 ? 8.143 10.800 111.127 1.00 46.81 121 THR C CA 1
ATOM 5047 C C . THR C 1 121 ? 8.617 11.976 112.034 1.00 48.00 121 THR C C 1
ATOM 5048 O O . THR C 1 121 ? 9.699 11.933 112.597 1.00 48.74 121 THR C O 1
ATOM 5052 N N . ARG C 1 122 ? 7.811 13.073 112.152 1.00 48.81 122 ARG C N 1
ATOM 5053 C CA . ARG C 1 122 ? 8.238 14.191 113.035 1.00 50.86 122 ARG C CA 1
ATOM 5054 C C . ARG C 1 122 ? 8.284 13.748 114.487 1.00 51.59 122 ARG C C 1
ATOM 5055 O O . ARG C 1 122 ? 8.911 14.344 115.363 1.00 52.95 122 ARG C O 1
ATOM 5063 N N . ALA C 1 123 ? 7.529 12.685 114.757 1.00 52.32 123 ALA C N 1
ATOM 5064 C CA . ALA C 1 123 ? 7.683 12.040 116.038 1.00 52.25 123 ALA C CA 1
ATOM 5065 C C . ALA C 1 123 ? 9.168 11.765 116.302 1.00 52.12 123 ALA C C 1
ATOM 5066 O O . ALA C 1 123 ? 9.734 12.184 117.316 1.00 52.31 123 ALA C O 1
ATOM 5068 N N . TYR C 1 124 ? 9.791 11.047 115.340 1.00 51.81 124 TYR C N 1
ATOM 5069 C CA . TYR C 1 124 ? 11.206 10.704 115.518 1.00 50.61 124 TYR C CA 1
ATOM 5070 C C . TYR C 1 124 ? 12.093 11.967 115.431 1.00 51.36 124 TYR C C 1
ATOM 5071 O O . TYR C 1 124 ? 12.977 12.193 116.243 1.00 51.10 124 TYR C O 1
ATOM 5080 N N . VAL C 1 125 ? 11.848 12.782 114.410 1.00 52.31 125 VAL C N 1
ATOM 5081 C CA . VAL C 1 125 ? 12.615 14.003 114.207 1.00 53.49 125 VAL C CA 1
ATOM 5082 C C . VAL C 1 125 ? 12.657 14.825 115.494 1.00 54.84 125 VAL C C 1
ATOM 5083 O O . VAL C 1 125 ? 13.706 15.341 115.877 1.00 55.64 125 VAL C O 1
ATOM 5087 N N . GLU C 1 126 ? 11.512 14.940 116.159 1.00 55.89 126 GLU C N 1
ATOM 5088 C CA . GLU C 1 126 ? 11.430 15.690 117.407 1.00 56.60 126 GLU C CA 1
ATOM 5089 C C . GLU C 1 126 ? 12.042 14.863 118.532 1.00 57.39 126 GLU C C 1
ATOM 5090 O O . GLU C 1 126 ? 12.677 15.400 119.441 1.00 57.39 126 GLU C O 1
ATOM 5096 N N . ALA C 1 127 ? 11.845 13.551 118.459 1.00 58.03 127 ALA C N 1
ATOM 5097 C CA . ALA C 1 127 ? 12.367 12.638 119.464 1.00 58.80 127 ALA C CA 1
ATOM 5098 C C . ALA C 1 127 ? 13.860 12.838 119.663 1.00 59.83 127 ALA C C 1
ATOM 5099 O O . ALA C 1 127 ? 14.287 13.443 120.645 1.00 61.15 127 ALA C O 1
ATOM 5101 N N . LEU C 1 128 ? 14.652 12.333 118.725 1.00 60.65 128 LEU C N 1
ATOM 5102 C CA . LEU C 1 128 ? 16.100 12.452 118.815 1.00 61.07 128 LEU C CA 1
ATOM 5103 C C . LEU C 1 128 ? 16.618 13.849 118.481 1.00 61.60 128 LEU C C 1
ATOM 5104 O O . LEU C 1 128 ? 17.768 14.013 118.071 1.00 61.62 128 LEU C O 1
ATOM 5109 N N . ALA C 1 129 ? 15.768 14.854 118.664 1.00 62.29 129 ALA C N 1
ATOM 5110 C CA . ALA C 1 129 ? 16.153 16.234 118.395 1.00 63.22 129 ALA C CA 1
ATOM 5111 C C . ALA C 1 129 ? 17.255 16.647 119.364 1.00 63.96 129 ALA C C 1
ATOM 5112 O O . ALA C 1 129 ? 17.533 15.945 120.338 1.00 64.18 129 ALA C O 1
ATOM 5114 N N . GLY C 1 130 ? 17.876 17.791 119.098 1.00 64.00 130 GLY C N 1
ATOM 5115 C CA . GLY C 1 130 ? 18.946 18.263 119.957 1.00 63.98 130 GLY C CA 1
ATOM 5116 C C . GLY C 1 130 ? 20.287 17.720 119.506 1.00 63.69 130 GLY C C 1
ATOM 5117 O O . GLY C 1 130 ? 21.327 18.344 119.724 1.00 64.21 130 GLY C O 1
ATOM 5118 N N . THR C 1 131 ? 20.261 16.551 118.871 1.00 63.08 131 THR C N 1
ATOM 5119 C CA . THR C 1 131 ? 21.477 15.916 118.377 1.00 61.95 131 THR C CA 1
ATOM 5120 C C . THR C 1 131 ? 21.693 16.274 116.912 1.00 61.31 131 THR C C 1
ATOM 5121 O O . THR C 1 131 ? 21.132 17.250 116.411 1.00 61.58 131 THR C O 1
ATOM 5125 N N . LYS C 1 132 ? 22.508 15.479 116.227 1.00 60.42 132 LYS C N 1
ATOM 5126 C CA . LYS C 1 132 ? 22.794 15.714 114.817 1.00 59.50 132 LYS C CA 1
ATOM 5127 C C . LYS C 1 132 ? 22.188 14.608 113.962 1.00 58.14 132 LYS C C 1
ATOM 5128 O O . LYS C 1 132 ? 22.090 14.736 112.742 1.00 58.56 132 LYS C O 1
ATOM 5134 N N . ALA C 1 133 ? 21.784 13.523 114.615 1.00 56.78 133 ALA C N 1
ATOM 5135 C CA . ALA C 1 133 ? 21.196 12.381 113.926 1.00 55.21 133 ALA C CA 1
ATOM 5136 C C . ALA C 1 133 ? 19.984 12.772 113.090 1.00 54.27 133 ALA C C 1
ATOM 5137 O O . ALA C 1 133 ? 19.164 13.596 113.502 1.00 54.15 133 ALA C O 1
ATOM 5139 N N . GLN C 1 134 ? 19.882 12.177 111.906 1.00 52.40 134 GLN C N 1
ATOM 5140 C CA . GLN C 1 134 ? 18.768 12.445 111.007 1.00 50.23 134 GLN C CA 1
ATOM 5141 C C . GLN C 1 134 ? 18.042 11.140 110.720 1.00 47.86 134 GLN C C 1
ATOM 5142 O O . GLN C 1 134 ? 18.669 10.092 110.571 1.00 45.93 134 GLN C O 1
ATOM 5148 N N . ILE C 1 135 ? 16.718 11.206 110.648 1.00 45.77 135 ILE C N 1
ATOM 5149 C CA . ILE C 1 135 ? 15.915 10.020 110.386 1.00 44.03 135 ILE C CA 1
ATOM 5150 C C . ILE C 1 135 ? 15.882 9.675 108.899 1.00 42.87 135 ILE C C 1
ATOM 5151 O O . ILE C 1 135 ? 15.732 10.554 108.049 1.00 43.97 135 ILE C O 1
ATOM 5156 N N . LEU C 1 136 ? 16.027 8.388 108.602 1.00 41.54 136 LEU C N 1
ATOM 5157 C CA . LEU C 1 136 ? 16.000 7.884 107.232 1.00 40.81 136 LEU C CA 1
ATOM 5158 C C . LEU C 1 136 ? 14.976 6.762 107.117 1.00 40.15 136 LEU C C 1
ATOM 5159 O O . LEU C 1 136 ? 14.682 6.078 108.096 1.00 39.07 136 LEU C O 1
ATOM 5164 N N . ASP C 1 137 ? 14.441 6.574 105.915 1.00 39.27 137 ASP C N 1
ATOM 5165 C CA . ASP C 1 137 ? 13.468 5.518 105.660 1.00 37.47 137 ASP C CA 1
ATOM 5166 C C . ASP C 1 137 ? 14.207 4.265 105.203 1.00 36.05 137 ASP C C 1
ATOM 5167 O O . ASP C 1 137 ? 15.420 4.163 105.371 1.00 37.03 137 ASP C O 1
ATOM 5172 N N . THR C 1 138 ? 13.471 3.317 104.626 1.00 34.87 138 THR C N 1
ATOM 5173 C CA . THR C 1 138 ? 14.045 2.065 104.132 1.00 33.09 138 THR C CA 1
ATOM 5174 C C . THR C 1 138 ? 13.287 1.629 102.877 1.00 31.38 138 THR C C 1
ATOM 5175 O O . THR C 1 138 ? 12.536 2.410 102.299 1.00 31.62 138 THR C O 1
ATOM 5179 N N . ARG C 1 139 ? 13.481 0.381 102.467 1.00 29.97 139 ARG C N 1
ATOM 5180 C CA . ARG C 1 139 ? 12.792 -0.151 101.297 1.00 31.41 139 ARG C CA 1
ATOM 5181 C C . ARG C 1 139 ? 11.588 -0.997 101.700 1.00 31.94 139 ARG C C 1
ATOM 5182 O O . ARG C 1 139 ? 10.945 -1.626 100.858 1.00 31.91 139 ARG C O 1
ATOM 5190 N N . LYS C 1 140 ? 11.292 -1.015 102.995 1.00 33.00 140 LYS C N 1
ATOM 5191 C CA . LYS C 1 140 ? 10.142 -1.756 103.499 1.00 34.63 140 LYS C CA 1
ATOM 5192 C C . LYS C 1 140 ? 8.929 -0.847 103.332 1.00 34.20 140 LYS C C 1
ATOM 5193 O O . LYS C 1 140 ? 8.304 -0.433 104.309 1.00 35.18 140 LYS C O 1
ATOM 5199 N N . THR C 1 141 ? 8.618 -0.532 102.077 1.00 32.95 141 THR C N 1
ATOM 5200 C CA . THR C 1 141 ? 7.499 0.340 101.733 1.00 30.86 141 THR C CA 1
ATOM 5201 C C . THR C 1 141 ? 6.369 -0.455 101.090 1.00 30.05 141 THR C C 1
ATOM 5202 O O . THR C 1 141 ? 6.533 -1.626 100.755 1.00 30.30 141 THR C O 1
ATOM 5206 N N . THR C 1 142 ? 5.226 0.196 100.907 1.00 29.90 142 THR C N 1
ATOM 5207 C CA . THR C 1 142 ? 4.074 -0.448 100.290 1.00 31.10 142 THR C CA 1
ATOM 5208 C C . THR C 1 142 ? 4.281 -0.560 98.779 1.00 29.69 142 THR C C 1
ATOM 5209 O O . THR C 1 142 ? 4.499 0.444 98.097 1.00 28.30 142 THR C O 1
ATOM 5213 N N . PRO C 1 143 ? 4.216 -1.788 98.237 1.00 29.66 143 PRO C N 1
ATOM 5214 C CA . PRO C 1 143 ? 4.399 -2.010 96.800 1.00 29.43 143 PRO C CA 1
ATOM 5215 C C . PRO C 1 143 ? 3.607 -1.007 95.967 1.00 28.79 143 PRO C C 1
ATOM 5216 O O . PRO C 1 143 ? 2.394 -0.888 96.123 1.00 29.02 143 PRO C O 1
ATOM 5220 N N . GLY C 1 144 ? 4.306 -0.276 95.102 1.00 29.07 144 GLY C N 1
ATOM 5221 C CA . GLY C 1 144 ? 3.658 0.705 94.246 1.00 28.85 144 GLY C CA 1
ATOM 5222 C C . GLY C 1 144 ? 3.475 2.085 94.853 1.00 28.68 144 GLY C C 1
ATOM 5223 O O . GLY C 1 144 ? 3.104 3.027 94.155 1.00 28.92 144 GLY C O 1
ATOM 5224 N N . LEU C 1 145 ? 3.743 2.215 96.146 1.00 29.75 145 LEU C N 1
ATOM 5225 C CA . LEU C 1 145 ? 3.575 3.492 96.831 1.00 31.51 145 LEU C CA 1
ATOM 5226 C C . LEU C 1 145 ? 4.877 4.089 97.350 1.00 32.25 145 LEU C C 1
ATOM 5227 O O . LEU C 1 145 ? 4.856 5.105 98.045 1.00 31.09 145 LEU C O 1
ATOM 5232 N N . ARG C 1 146 ? 6.002 3.469 97.014 1.00 31.31 146 ARG C N 1
ATOM 5233 C CA . ARG C 1 146 ? 7.297 3.946 97.493 1.00 31.65 146 ARG C CA 1
ATOM 5234 C C . ARG C 1 146 ? 7.525 5.443 97.315 1.00 31.82 146 ARG C C 1
ATOM 5235 O O . ARG C 1 146 ? 7.831 6.144 98.280 1.00 31.70 146 ARG C O 1
ATOM 5243 N N . ALA C 1 147 ? 7.374 5.937 96.089 1.00 30.69 147 ALA C N 1
ATOM 5244 C CA . ALA C 1 147 ? 7.585 7.354 95.815 1.00 28.66 147 ALA C CA 1
ATOM 5245 C C . ALA C 1 147 ? 6.770 8.248 96.742 1.00 27.98 147 ALA C C 1
ATOM 5246 O O . ALA C 1 147 ? 7.301 9.187 97.332 1.00 24.69 147 ALA C O 1
ATOM 5248 N N . LEU C 1 148 ? 5.480 7.954 96.867 1.00 29.11 148 LEU C N 1
ATOM 5249 C CA . LEU C 1 148 ? 4.593 8.739 97.721 1.00 30.49 148 LEU C CA 1
ATOM 5250 C C . LEU C 1 148 ? 4.930 8.629 99.201 1.00 31.05 148 LEU C C 1
ATOM 5251 O O . LEU C 1 148 ? 4.850 9.617 99.937 1.00 30.62 148 LEU C O 1
ATOM 5256 N N . GLU C 1 149 ? 5.297 7.429 99.637 1.00 31.32 149 GLU C N 1
ATOM 5257 C CA . GLU C 1 149 ? 5.648 7.211 101.033 1.00 33.13 149 GLU C CA 1
ATOM 5258 C C . GLU C 1 149 ? 6.976 7.879 101.375 1.00 34.05 149 GLU C C 1
ATOM 5259 O O . GLU C 1 149 ? 7.112 8.486 102.437 1.00 32.05 149 GLU C O 1
ATOM 5265 N N . LYS C 1 150 ? 7.952 7.777 100.476 1.00 33.52 150 LYS C N 1
ATOM 5266 C CA . LYS C 1 150 ? 9.240 8.409 100.718 1.00 33.93 150 LYS C CA 1
ATOM 5267 C C . LYS C 1 150 ? 9.037 9.917 100.798 1.00 33.85 150 LYS C C 1
ATOM 5268 O O . LYS C 1 150 ? 9.769 10.620 101.500 1.00 34.22 150 LYS C O 1
ATOM 5274 N N . TYR C 1 151 ? 8.028 10.409 100.086 1.00 33.87 151 TYR C N 1
ATOM 5275 C CA . TYR C 1 151 ? 7.701 11.829 100.099 1.00 34.92 151 TYR C CA 1
ATOM 5276 C C . TYR C 1 151 ? 7.121 12.201 101.460 1.00 35.42 151 TYR C C 1
ATOM 5277 O O . TYR C 1 151 ? 7.400 13.275 101.994 1.00 34.83 151 TYR C O 1
ATOM 5286 N N . ALA C 1 152 ? 6.300 11.310 102.005 1.00 35.60 152 ALA C N 1
ATOM 5287 C CA . ALA C 1 152 ? 5.670 11.542 103.300 1.00 37.39 152 ALA C CA 1
ATOM 5288 C C . ALA C 1 152 ? 6.731 11.767 104.369 1.00 38.43 152 ALA C C 1
ATOM 5289 O O . ALA C 1 152 ? 6.606 12.668 105.199 1.00 39.40 152 ALA C O 1
ATOM 5291 N N . VAL C 1 153 ? 7.769 10.938 104.346 1.00 38.92 153 VAL C N 1
ATOM 5292 C CA . VAL C 1 153 ? 8.859 11.052 105.303 1.00 39.61 153 VAL C CA 1
ATOM 5293 C C . VAL C 1 153 ? 9.471 12.449 105.233 1.00 40.20 153 VAL C C 1
ATOM 5294 O O . VAL C 1 153 ? 9.654 13.105 106.257 1.00 41.00 153 VAL C O 1
ATOM 5298 N N . ARG C 1 154 ? 9.776 12.905 104.022 1.00 39.57 154 ARG C N 1
ATOM 5299 C CA . ARG C 1 154 ? 10.355 14.230 103.842 1.00 39.90 154 ARG C CA 1
ATOM 5300 C C . ARG C 1 154 ? 9.467 15.318 104.447 1.00 41.54 154 ARG C C 1
ATOM 5301 O O . ARG C 1 154 ? 9.962 16.276 105.040 1.00 41.89 154 ARG C O 1
ATOM 5309 N N . VAL C 1 155 ? 8.155 15.165 104.295 1.00 41.48 155 VAL C N 1
ATOM 5310 C CA . VAL C 1 155 ? 7.210 16.144 104.820 1.00 43.12 155 VAL C CA 1
ATOM 5311 C C . VAL C 1 155 ? 7.216 16.149 106.343 1.00 43.14 155 VAL C C 1
ATOM 5312 O O . VAL C 1 155 ? 7.011 17.191 106.967 1.00 43.73 155 VAL C O 1
ATOM 5316 N N . GLY C 1 156 ? 7.456 14.982 106.930 1.00 42.68 156 GLY C N 1
ATOM 5317 C CA . GLY C 1 156 ? 7.491 14.870 108.375 1.00 43.88 156 GLY C CA 1
ATOM 5318 C C . GLY C 1 156 ? 8.820 15.307 108.959 1.00 44.56 156 GLY C C 1
ATOM 5319 O O . GLY C 1 156 ? 9.008 15.277 110.176 1.00 44.88 156 GLY C O 1
ATOM 5320 N N . GLY C 1 157 ? 9.744 15.710 108.091 1.00 44.26 157 GLY C N 1
ATOM 5321 C CA . GLY C 1 157 ? 11.049 16.151 108.550 1.00 42.78 157 GLY C CA 1
ATOM 5322 C C . GLY C 1 157 ? 12.152 15.115 108.419 1.00 41.78 157 GLY C C 1
ATOM 5323 O O . GLY C 1 157 ? 13.273 15.344 108.872 1.00 43.11 157 GLY C O 1
ATOM 5324 N N . GLY C 1 158 ? 11.844 13.978 107.803 1.00 40.31 158 GLY C N 1
ATOM 5325 C CA . GLY C 1 158 ? 12.845 12.936 107.638 1.00 39.28 158 GLY C CA 1
ATOM 5326 C C . GLY C 1 158 ? 13.563 13.000 106.300 1.00 39.08 158 GLY C C 1
ATOM 5327 O O . GLY C 1 158 ? 13.304 13.894 105.495 1.00 38.57 158 GLY C O 1
ATOM 5328 N N . ARG C 1 159 ? 14.475 12.058 106.067 1.00 38.77 159 ARG C N 1
ATOM 5329 C CA . ARG C 1 159 ? 15.220 12.001 104.812 1.00 39.51 159 ARG C CA 1
ATOM 5330 C C . ARG C 1 159 ? 15.118 10.626 104.164 1.00 38.11 159 ARG C C 1
ATOM 5331 O O . ARG C 1 159 ? 14.827 9.632 104.827 1.00 37.21 159 ARG C O 1
ATOM 5339 N N . ASN C 1 160 ? 15.380 10.576 102.863 1.00 36.57 160 ASN C N 1
ATOM 5340 C CA . ASN C 1 160 ? 15.272 9.333 102.112 1.00 34.70 160 ASN C CA 1
ATOM 5341 C C . ASN C 1 160 ? 16.561 8.567 101.887 1.00 33.37 160 ASN C C 1
ATOM 5342 O O . ASN C 1 160 ? 17.595 9.147 101.551 1.00 32.34 160 ASN C O 1
ATOM 5347 N N . HIS C 1 161 ? 16.484 7.253 102.068 1.00 31.41 161 HIS C N 1
ATOM 5348 C CA . HIS C 1 161 ? 17.619 6.387 101.808 1.00 31.18 161 HIS C CA 1
ATOM 5349 C C . HIS C 1 161 ? 17.382 6.036 100.334 1.00 30.18 161 HIS C C 1
ATOM 5350 O O . HIS C 1 161 ? 16.526 6.646 99.697 1.00 28.30 161 HIS C O 1
ATOM 5357 N N . ARG C 1 162 ? 18.102 5.060 99.794 1.00 29.85 162 ARG C N 1
ATOM 5358 C CA . ARG C 1 162 ? 17.939 4.710 98.381 1.00 31.29 162 ARG C CA 1
ATOM 5359 C C . ARG C 1 162 ? 16.516 4.319 97.979 1.00 31.20 162 ARG C C 1
ATOM 5360 O O . ARG C 1 162 ? 15.746 3.793 98.786 1.00 28.74 162 ARG C O 1
ATOM 5368 N N . TYR C 1 163 ? 16.176 4.582 96.719 1.00 30.82 163 TYR C N 1
ATOM 5369 C CA . TYR C 1 163 ? 14.850 4.270 96.198 1.00 30.77 163 TYR C CA 1
ATOM 5370 C C . TYR C 1 163 ? 14.689 2.825 95.755 1.00 30.44 163 TYR C C 1
ATOM 5371 O O . TYR C 1 163 ? 13.567 2.357 95.552 1.00 34.03 163 TYR C O 1
ATOM 5380 N N . GLY C 1 164 ? 15.804 2.119 95.607 1.00 27.45 164 GLY C N 1
ATOM 5381 C CA . GLY C 1 164 ? 15.747 0.731 95.192 1.00 25.93 164 GLY C CA 1
ATOM 5382 C C . GLY C 1 164 ? 17.119 0.088 95.220 1.00 26.22 164 GLY C C 1
ATOM 5383 O O . GLY C 1 164 ? 18.039 0.610 95.850 1.00 25.85 164 GLY C O 1
ATOM 5384 N N . LEU C 1 165 ? 17.255 -1.049 94.544 1.00 26.22 165 LEU C N 1
ATOM 5385 C CA . LEU C 1 165 ? 18.527 -1.761 94.472 1.00 26.99 165 LEU C CA 1
ATOM 5386 C C . LEU C 1 165 ? 19.377 -1.212 93.327 1.00 26.43 165 LEU C C 1
ATOM 5387 O O . LEU C 1 165 ? 20.528 -1.605 93.153 1.00 26.22 165 LEU C O 1
ATOM 5392 N N . PHE C 1 166 ? 18.797 -0.301 92.556 1.00 25.26 166 PHE C N 1
ATOM 5393 C CA . PHE C 1 166 ? 19.466 0.276 91.393 1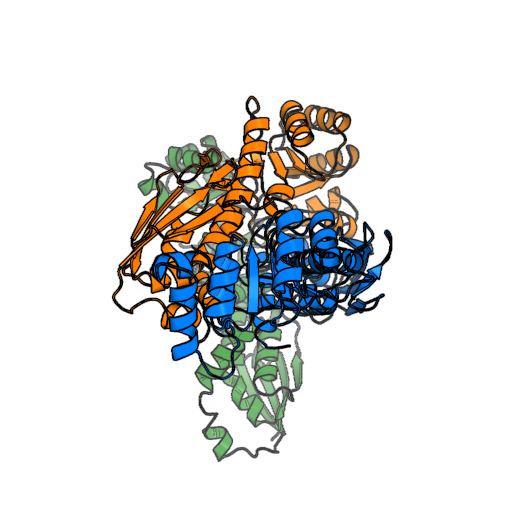.00 25.40 166 PHE C CA 1
ATOM 5394 C C . PHE C 1 166 ? 20.228 1.575 91.616 1.00 25.67 166 PHE C C 1
ATOM 5395 O O . PHE C 1 166 ? 21.058 1.955 90.789 1.00 25.91 166 PHE C O 1
ATOM 5403 N N . ASP C 1 167 ? 19.958 2.261 92.717 1.00 25.20 167 ASP C N 1
ATOM 5404 C CA . ASP C 1 167 ? 20.624 3.534 92.948 1.00 25.84 167 ASP C CA 1
ATOM 5405 C C . ASP C 1 167 ? 21.522 3.606 94.173 1.00 26.45 167 ASP C C 1
ATOM 5406 O O . ASP C 1 167 ? 21.950 4.690 94.570 1.00 27.97 167 ASP C O 1
ATOM 5411 N N . GLY C 1 168 ? 21.833 2.456 94.755 1.00 27.02 168 GLY C N 1
ATOM 5412 C CA . GLY C 1 168 ? 22.681 2.461 95.931 1.00 28.42 168 GLY C CA 1
ATOM 5413 C C . GLY C 1 168 ? 23.333 1.130 96.216 1.00 28.76 168 GLY C C 1
ATOM 5414 O O . GLY C 1 168 ? 22.770 0.071 95.937 1.00 29.20 168 GLY C O 1
ATOM 5415 N N . ILE C 1 169 ? 24.537 1.186 96.774 1.00 29.89 169 ILE C N 1
ATOM 5416 C CA . ILE C 1 169 ? 25.273 -0.017 97.113 1.00 30.59 169 ILE C CA 1
ATOM 5417 C C . ILE C 1 169 ? 25.154 -0.250 98.609 1.00 30.76 169 ILE C C 1
ATOM 5418 O O . ILE C 1 169 ? 25.589 0.576 99.407 1.00 31.00 169 ILE C O 1
ATOM 5423 N N . LEU C 1 170 ? 24.547 -1.371 98.981 1.00 33.09 170 LEU C N 1
ATOM 5424 C CA . LEU C 1 170 ? 24.377 -1.714 100.384 1.00 34.91 170 LEU C CA 1
ATOM 5425 C C . LEU C 1 170 ? 24.539 -3.219 100.538 1.00 35.59 170 LEU C C 1
ATOM 5426 O O . LEU C 1 170 ? 23.643 -3.991 100.201 1.00 36.12 170 LEU C O 1
ATOM 5431 N N . LEU C 1 171 ? 25.695 -3.626 101.047 1.00 36.66 171 LEU C N 1
ATOM 5432 C CA . LEU C 1 171 ? 26.001 -5.034 101.253 1.00 38.37 171 LEU C CA 1
ATOM 5433 C C . LEU C 1 171 ? 25.284 -5.538 102.499 1.00 40.07 171 LEU C C 1
ATOM 5434 O O . LEU C 1 171 ? 25.596 -5.126 103.616 1.00 39.24 171 LEU C O 1
ATOM 5439 N N . LYS C 1 172 ? 24.320 -6.430 102.302 1.00 42.04 172 LYS C N 1
ATOM 5440 C CA . LYS C 1 172 ? 23.565 -6.973 103.420 1.00 43.16 172 LYS C CA 1
ATOM 5441 C C . LYS C 1 172 ? 24.075 -8.344 103.838 1.00 43.43 172 LYS C C 1
ATOM 5442 O O . LYS C 1 172 ? 24.934 -8.930 103.178 1.00 43.76 172 LYS C O 1
ATOM 5448 N N . GLU C 1 173 ? 23.541 -8.845 104.946 1.00 43.46 173 GLU C N 1
ATOM 5449 C CA . GLU C 1 173 ? 23.933 -10.135 105.491 1.00 43.21 173 GLU C CA 1
ATOM 5450 C C . GLU C 1 173 ? 23.955 -11.217 104.422 1.00 42.91 173 GLU C C 1
ATOM 5451 O O . GLU C 1 173 ? 24.919 -11.978 104.316 1.00 41.84 173 GLU C O 1
ATOM 5457 N N . ASN C 1 174 ? 22.892 -11.286 103.628 1.00 41.52 174 ASN C N 1
ATOM 5458 C CA . ASN C 1 174 ? 22.815 -12.285 102.576 1.00 42.68 174 ASN C CA 1
ATOM 5459 C C . ASN C 1 174 ? 23.930 -12.102 101.554 1.00 42.29 174 ASN C C 1
ATOM 5460 O O . ASN C 1 174 ? 24.389 -13.073 100.954 1.00 42.77 174 ASN C O 1
ATOM 5465 N N . HIS C 1 175 ? 24.364 -10.861 101.354 1.00 42.14 175 HIS C N 1
ATOM 5466 C CA . HIS C 1 175 ? 25.451 -10.594 100.420 1.00 43.72 175 HIS C CA 1
ATOM 5467 C C . HIS C 1 175 ? 26.743 -11.107 101.049 1.00 45.31 175 HIS C C 1
ATOM 5468 O O . HIS C 1 175 ? 27.466 -11.908 100.453 1.00 44.99 175 HIS C O 1
ATOM 5475 N N . VAL C 1 176 ? 27.016 -10.645 102.264 1.00 47.27 176 VAL C N 1
ATOM 5476 C CA . VAL C 1 176 ? 28.210 -11.052 102.987 1.00 50.15 176 VAL C CA 1
ATOM 5477 C C . VAL C 1 176 ? 28.395 -12.565 102.961 1.00 52.13 176 VAL C C 1
ATOM 5478 O O . VAL C 1 176 ? 29.458 -13.059 102.585 1.00 53.03 176 VAL C O 1
ATOM 5482 N N . ARG C 1 177 ? 27.360 -13.302 103.355 1.00 53.90 177 ARG C N 1
ATOM 5483 C CA . ARG C 1 177 ? 27.484 -14.765 103.369 1.00 55.52 177 ARG C CA 1
ATOM 5484 C C . ARG C 1 177 ? 27.539 -15.319 101.963 1.00 55.48 177 ARG C C 1
ATOM 5485 O O . ARG C 1 177 ? 28.095 -16.381 101.716 1.00 55.81 177 ARG C O 1
ATOM 5493 N N . ALA C 1 178 ? 26.983 -14.595 100.999 1.00 55.71 178 ALA C N 1
ATOM 5494 C CA . ALA C 1 178 ? 27.027 -15.036 99.612 1.00 55.99 178 ALA C CA 1
ATOM 5495 C C . ALA C 1 178 ? 28.454 -14.884 99.092 1.00 56.57 178 ALA C C 1
ATOM 5496 O O . ALA C 1 178 ? 28.874 -15.597 98.180 1.00 56.58 178 ALA C O 1
ATOM 5498 N N . ALA C 1 179 ? 29.191 -13.948 99.687 1.00 57.15 179 ALA C N 1
ATOM 5499 C CA . ALA C 1 179 ? 30.573 -13.678 99.302 1.00 57.59 179 ALA C CA 1
ATOM 5500 C C . ALA C 1 179 ? 31.536 -14.486 100.164 1.00 57.77 179 ALA C C 1
ATOM 5501 O O . ALA C 1 179 ? 32.394 -15.205 99.649 1.00 58.32 179 ALA C O 1
ATOM 5503 N N . GLY C 1 180 ? 31.391 -14.361 101.478 1.00 57.62 180 GLY C N 1
ATOM 5504 C CA . GLY C 1 180 ? 32.252 -15.093 102.387 1.00 57.42 180 GLY C CA 1
ATOM 5505 C C . GLY C 1 180 ? 32.891 -14.215 103.443 1.00 56.65 180 GLY C C 1
ATOM 5506 O O . GLY C 1 180 ? 33.994 -14.502 103.906 1.00 57.58 180 GLY C O 1
ATOM 5507 N N . GLY C 1 181 ? 32.204 -13.144 103.825 1.00 55.78 181 GLY C N 1
ATOM 5508 C CA . GLY C 1 181 ? 32.741 -12.254 104.838 1.00 55.04 181 GLY C CA 1
ATOM 5509 C C . GLY C 1 181 ? 32.570 -10.785 104.518 1.00 54.74 181 GLY C C 1
ATOM 5510 O O . GLY C 1 181 ? 32.390 -10.405 103.362 1.00 55.19 181 GLY C O 1
ATOM 5511 N N . VAL C 1 182 ? 32.628 -9.955 105.553 1.00 54.68 182 VAL C N 1
ATOM 5512 C CA . VAL C 1 182 ? 32.484 -8.514 105.398 1.00 55.26 182 VAL C CA 1
ATOM 5513 C C . VAL C 1 182 ? 33.664 -7.941 104.625 1.00 56.01 182 VAL C C 1
ATOM 5514 O O . VAL C 1 182 ? 33.515 -6.997 103.851 1.00 55.78 182 VAL C O 1
ATOM 5518 N N . GLY C 1 183 ? 34.835 -8.530 104.840 1.00 56.28 183 GLY C N 1
ATOM 5519 C CA . GLY C 1 183 ? 36.035 -8.067 104.173 1.00 55.94 183 GLY C CA 1
ATOM 5520 C C . GLY C 1 183 ? 35.980 -8.130 102.662 1.00 56.01 183 GLY C C 1
ATOM 5521 O O . GLY C 1 183 ? 35.964 -7.096 101.994 1.00 56.84 183 GLY C O 1
ATOM 5522 N N . GLU C 1 184 ? 35.947 -9.341 102.116 1.00 54.93 184 GLU C N 1
ATOM 5523 C CA . GLU C 1 184 ? 35.917 -9.514 100.671 1.00 54.89 184 GLU C CA 1
ATOM 5524 C C . GLU C 1 184 ? 34.715 -8.854 100.008 1.00 53.71 184 GLU C C 1
ATOM 5525 O O . GLU C 1 184 ? 34.856 -8.192 98.981 1.00 54.53 184 GLU C O 1
ATOM 5531 N N . ALA C 1 185 ? 33.533 -9.040 100.587 1.00 52.26 185 ALA C N 1
ATOM 5532 C CA . ALA C 1 185 ? 32.321 -8.451 100.030 1.00 50.84 185 ALA C CA 1
ATOM 5533 C C . ALA C 1 185 ? 32.520 -6.958 99.807 1.00 49.46 185 ALA C C 1
ATOM 5534 O O . ALA C 1 185 ? 32.114 -6.418 98.780 1.00 49.93 185 ALA C O 1
ATOM 5536 N N . VAL C 1 186 ? 33.145 -6.293 100.774 1.00 48.18 186 VAL C N 1
ATOM 5537 C CA . VAL C 1 186 ? 33.403 -4.863 100.669 1.00 47.74 186 VAL C CA 1
ATOM 5538 C C . VAL C 1 186 ? 34.475 -4.594 99.619 1.00 47.96 186 VAL C C 1
ATOM 5539 O O . VAL C 1 186 ? 34.495 -3.527 99.004 1.00 46.18 186 VAL C O 1
ATOM 5543 N N . ARG C 1 187 ? 35.365 -5.564 99.422 1.00 48.32 187 ARG C N 1
ATOM 5544 C CA . ARG C 1 187 ? 36.431 -5.431 98.437 1.00 49.56 187 ARG C CA 1
ATOM 5545 C C . ARG C 1 187 ? 35.889 -5.645 97.032 1.00 50.14 187 ARG C C 1
ATOM 5546 O O . ARG C 1 187 ? 36.245 -4.916 96.107 1.00 49.87 187 ARG C O 1
ATOM 5554 N N . ARG C 1 188 ? 35.032 -6.650 96.874 1.00 49.87 188 ARG C N 1
ATOM 5555 C CA . ARG C 1 188 ? 34.443 -6.942 95.573 1.00 49.89 188 ARG C CA 1
ATOM 5556 C C . ARG C 1 188 ? 33.631 -5.744 95.094 1.00 48.90 188 ARG C C 1
ATOM 5557 O O . ARG C 1 188 ? 33.598 -5.440 93.901 1.00 49.18 188 ARG C O 1
ATOM 5565 N N . ALA C 1 189 ? 32.984 -5.065 96.037 1.00 46.89 189 ALA C N 1
ATOM 5566 C CA . ALA C 1 189 ? 32.162 -3.900 95.729 1.00 46.36 189 ALA C CA 1
ATOM 5567 C C . ALA C 1 189 ? 33.021 -2.676 95.438 1.00 45.63 189 ALA C C 1
ATOM 5568 O O . ALA C 1 189 ? 32.817 -1.981 94.445 1.00 44.25 189 ALA C O 1
ATOM 5570 N N . LYS C 1 190 ? 33.981 -2.416 96.316 1.00 45.23 190 LYS C N 1
ATOM 5571 C CA . LYS C 1 190 ? 34.874 -1.276 96.164 1.00 45.92 190 LYS C CA 1
ATOM 5572 C C . LYS C 1 190 ? 35.743 -1.425 94.916 1.00 45.21 190 LYS C C 1
ATOM 5573 O O . LYS C 1 190 ? 36.246 -0.439 94.378 1.00 44.87 190 LYS C O 1
ATOM 5579 N N . ALA C 1 191 ? 35.900 -2.662 94.455 1.00 44.53 191 ALA C N 1
ATOM 5580 C CA . ALA C 1 191 ? 36.724 -2.958 93.289 1.00 44.94 191 ALA C CA 1
ATOM 5581 C C . ALA C 1 191 ? 36.122 -2.540 91.952 1.00 45.63 191 ALA C C 1
ATOM 5582 O O . ALA C 1 191 ? 36.851 -2.172 91.031 1.00 46.46 191 ALA C O 1
ATOM 5584 N N . ARG C 1 192 ? 34.800 -2.602 91.835 1.00 44.88 192 ARG C N 1
ATOM 5585 C CA . ARG C 1 192 ? 34.155 -2.237 90.579 1.00 43.88 192 ARG C CA 1
ATOM 5586 C C . ARG C 1 192 ? 32.869 -1.440 90.728 1.00 41.45 192 ARG C C 1
ATOM 5587 O O . ARG C 1 192 ? 32.006 -1.475 89.853 1.00 40.92 192 ARG C O 1
ATOM 5595 N N . ALA C 1 193 ? 32.753 -0.706 91.828 1.00 38.71 193 ALA C N 1
ATOM 5596 C CA . ALA C 1 193 ? 31.572 0.107 92.078 1.00 37.69 193 ALA C CA 1
ATOM 5597 C C . ALA C 1 193 ? 31.635 1.421 91.302 1.00 35.97 193 ALA C C 1
ATOM 5598 O O . ALA C 1 193 ? 32.709 1.997 91.121 1.00 34.49 193 ALA C O 1
ATOM 5600 N N . PRO C 1 194 ? 30.481 1.905 90.819 1.00 34.95 194 PRO C N 1
ATOM 5601 C CA . PRO C 1 194 ? 30.471 3.166 90.075 1.00 33.22 194 PRO C CA 1
ATOM 5602 C C . PRO C 1 194 ? 31.204 4.221 90.898 1.00 33.16 194 PRO C C 1
ATOM 5603 O O . PRO C 1 194 ? 31.112 4.235 92.127 1.00 33.24 194 PRO C O 1
ATOM 5607 N N . HIS C 1 195 ? 31.930 5.102 90.220 1.00 31.58 195 HIS C N 1
ATOM 5608 C CA . HIS C 1 195 ? 32.711 6.130 90.895 1.00 29.87 195 HIS C CA 1
ATOM 5609 C C . HIS C 1 195 ? 31.891 7.207 91.599 1.00 29.68 195 HIS C C 1
ATOM 5610 O O . HIS C 1 195 ? 32.430 7.965 92.405 1.00 29.57 195 HIS C O 1
ATOM 5617 N N . TYR C 1 196 ? 30.596 7.269 91.303 1.00 27.96 196 TYR C N 1
ATOM 5618 C CA . TYR C 1 196 ? 29.719 8.270 91.906 1.00 27.85 196 TYR C CA 1
ATOM 5619 C C . TYR C 1 196 ? 28.884 7.708 93.057 1.00 27.22 196 TYR C C 1
ATOM 5620 O O . TYR C 1 196 ? 28.015 8.398 93.599 1.00 27.59 196 TYR C O 1
ATOM 5629 N N . LEU C 1 197 ? 29.152 6.461 93.426 1.00 27.78 197 LEU C N 1
ATOM 5630 C CA . LEU C 1 197 ? 28.417 5.810 94.507 1.00 30.59 197 LEU C CA 1
ATOM 5631 C C . LEU C 1 197 ? 29.301 5.450 95.690 1.00 31.78 197 LEU C C 1
ATOM 5632 O O . LEU C 1 197 ? 30.481 5.138 95.529 1.00 31.49 197 LEU C O 1
ATOM 5637 N N . LYS C 1 198 ? 28.721 5.494 96.885 1.00 34.30 198 LYS C N 1
ATOM 5638 C CA . LYS C 1 198 ? 29.454 5.142 98.092 1.00 34.66 198 LYS C CA 1
ATOM 5639 C C . LYS C 1 198 ? 29.105 3.712 98.463 1.00 36.40 198 LYS C C 1
ATOM 5640 O O . LYS C 1 198 ? 27.955 3.290 98.331 1.00 36.13 198 LYS C O 1
ATOM 5646 N N . VAL C 1 199 ? 30.100 2.961 98.916 1.00 37.25 199 VAL C N 1
ATOM 5647 C CA . VAL C 1 199 ? 29.871 1.577 99.295 1.00 37.96 199 VAL C CA 1
ATOM 5648 C C . VAL C 1 199 ? 29.489 1.494 100.768 1.00 39.20 199 VAL C C 1
ATOM 5649 O O . VAL C 1 199 ? 30.228 1.952 101.640 1.00 39.63 199 VAL C O 1
ATOM 5653 N N . GLU C 1 200 ? 28.319 0.921 101.035 1.00 40.14 200 GLU C N 1
ATOM 5654 C CA . GLU C 1 200 ? 27.832 0.764 102.401 1.00 38.84 200 GLU C CA 1
ATOM 5655 C C . GLU C 1 200 ? 27.646 -0.717 102.680 1.00 38.83 200 GLU C C 1
ATOM 5656 O O . GLU C 1 200 ? 27.212 -1.471 101.810 1.00 38.54 200 GLU C O 1
ATOM 5662 N N . VAL C 1 201 ? 27.991 -1.136 103.893 1.00 39.27 201 VAL C N 1
ATOM 5663 C CA . VAL C 1 201 ? 27.858 -2.535 104.270 1.00 38.58 201 VAL C CA 1
ATOM 5664 C C . VAL C 1 201 ? 27.302 -2.655 105.686 1.00 39.93 201 VAL C C 1
ATOM 5665 O O . VAL C 1 201 ? 27.600 -1.836 106.555 1.00 38.49 201 VAL C O 1
ATOM 5669 N N . GLU C 1 202 ? 26.470 -3.666 105.910 1.00 41.64 202 GLU C N 1
ATOM 5670 C CA . GLU C 1 202 ? 25.908 -3.869 107.235 1.00 44.31 202 GLU C CA 1
ATOM 5671 C C . GLU C 1 202 ? 26.726 -4.943 107.946 1.00 44.39 202 GLU C C 1
ATOM 5672 O O . GLU C 1 202 ? 27.075 -5.966 107.357 1.00 43.81 202 GLU C O 1
ATOM 5678 N N . VAL C 1 203 ? 27.045 -4.689 109.210 1.00 45.74 203 VAL C N 1
ATOM 5679 C CA . VAL C 1 203 ? 27.835 -5.617 110.009 1.00 46.50 203 VAL C CA 1
ATOM 5680 C C . VAL C 1 203 ? 27.112 -5.958 111.308 1.00 47.22 203 VAL C C 1
ATOM 5681 O O . VAL C 1 203 ? 26.280 -5.185 111.781 1.00 46.96 203 VAL C O 1
ATOM 5685 N N . ARG C 1 204 ? 27.437 -7.113 111.883 1.00 49.14 204 ARG C N 1
ATOM 5686 C CA . ARG C 1 204 ? 26.800 -7.544 113.122 1.00 51.07 204 ARG C CA 1
ATOM 5687 C C . ARG C 1 204 ? 27.745 -7.616 114.322 1.00 51.99 204 ARG C C 1
ATOM 5688 O O . ARG C 1 204 ? 27.290 -7.656 115.466 1.00 52.72 204 ARG C O 1
ATOM 5696 N N . SER C 1 205 ? 29.051 -7.633 114.069 1.00 52.17 205 SER C N 1
ATOM 5697 C CA . SER C 1 205 ? 30.032 -7.700 115.152 1.00 51.85 205 SER C CA 1
ATOM 5698 C C . SER C 1 205 ? 31.174 -6.715 114.935 1.00 52.50 205 SER C C 1
ATOM 5699 O O . SER C 1 205 ? 31.482 -6.349 113.802 1.00 52.72 205 SER C O 1
ATOM 5702 N N . LEU C 1 206 ? 31.803 -6.289 116.026 1.00 53.43 206 LEU C N 1
ATOM 5703 C CA . LEU C 1 206 ? 32.823 -5.289 115.732 1.00 55.51 206 LEU C CA 1
ATOM 5704 C C . LEU C 1 206 ? 34.044 -5.923 115.088 1.00 56.33 206 LEU C C 1
ATOM 5705 O O . LEU C 1 206 ? 34.826 -5.285 114.396 1.00 56.36 206 LEU C O 1
ATOM 5710 N N . GLU C 1 207 ? 34.199 -7.243 115.118 1.00 57.69 207 GLU C N 1
ATOM 5711 C CA . GLU C 1 207 ? 35.229 -7.905 114.325 1.00 59.52 207 GLU C CA 1
ATOM 5712 C C . GLU C 1 207 ? 34.902 -7.663 112.852 1.00 60.45 207 GLU C C 1
ATOM 5713 O O . GLU C 1 207 ? 35.769 -7.757 111.983 1.00 59.65 207 GLU C O 1
ATOM 5719 N N . GLU C 1 208 ? 33.637 -7.347 112.588 1.00 61.28 208 GLU C N 1
ATOM 5720 C CA . GLU C 1 208 ? 33.171 -7.075 111.234 1.00 61.59 208 GLU C CA 1
ATOM 5721 C C . GLU C 1 208 ? 33.217 -5.579 110.934 1.00 61.78 208 GLU C C 1
ATOM 5722 O O . GLU C 1 208 ? 33.386 -5.177 109.784 1.00 62.67 208 GLU C O 1
ATOM 5728 N N . LEU C 1 209 ? 33.062 -4.755 111.966 1.00 61.73 209 LEU C N 1
ATOM 5729 C CA . LEU C 1 209 ? 33.113 -3.310 111.786 1.00 61.95 209 LEU C CA 1
ATOM 5730 C C . LEU C 1 209 ? 34.532 -2.917 111.403 1.00 62.77 209 LEU C C 1
ATOM 5731 O O . LEU C 1 209 ? 34.743 -1.980 110.634 1.00 63.13 209 LEU C O 1
ATOM 5736 N N . GLU C 1 210 ? 35.501 -3.643 111.951 1.00 63.21 210 GLU C N 1
ATOM 5737 C CA . GLU C 1 210 ? 36.908 -3.396 111.662 1.00 63.36 210 GLU C CA 1
ATOM 5738 C C . GLU C 1 210 ? 37.245 -3.999 110.309 1.00 63.35 210 GLU C C 1
ATOM 5739 O O . GLU C 1 210 ? 37.973 -3.408 109.513 1.00 63.37 210 GLU C O 1
ATOM 5745 N N . GLU C 1 211 ? 36.703 -5.185 110.062 1.00 63.31 211 GLU C N 1
ATOM 5746 C CA . GLU C 1 211 ? 36.927 -5.901 108.815 1.00 63.44 211 GLU C CA 1
ATOM 5747 C C . GLU C 1 211 ? 36.381 -5.097 107.637 1.00 63.84 211 GLU C C 1
ATOM 5748 O O . GLU C 1 211 ? 36.686 -5.392 106.480 1.00 64.13 211 GLU C O 1
ATOM 5754 N N . ALA C 1 212 ? 35.579 -4.080 107.942 1.00 63.23 212 ALA C N 1
ATOM 5755 C CA . ALA C 1 212 ? 34.979 -3.233 106.917 1.00 63.04 212 ALA C CA 1
ATOM 5756 C C . ALA C 1 212 ? 35.646 -1.864 106.845 1.00 62.75 212 ALA C C 1
ATOM 5757 O O . ALA C 1 212 ? 35.930 -1.360 105.758 1.00 62.68 212 ALA C O 1
ATOM 5759 N N . LEU C 1 213 ? 35.887 -1.262 108.006 1.00 62.78 213 LEU C N 1
ATOM 5760 C CA . LEU C 1 213 ? 36.504 0.055 108.069 1.00 62.22 213 LEU C CA 1
ATOM 5761 C C . LEU C 1 213 ? 37.860 0.072 107.348 1.00 62.01 213 LEU C C 1
ATOM 5762 O O . LEU C 1 213 ? 38.297 1.072 106.826 1.00 61.93 213 LEU C O 1
ATOM 5767 N N . GLU C 1 214 ? 38.574 -1.066 107.370 1.00 61.76 214 GLU C N 1
ATOM 5768 C CA . GLU C 1 214 ? 39.862 -1.060 106.664 1.00 61.63 214 GLU C CA 1
ATOM 5769 C C . GLU C 1 214 ? 39.698 -1.666 105.274 1.00 60.17 214 GLU C C 1
ATOM 5770 O O . GLU C 1 214 ? 40.591 -1.622 104.441 1.00 60.53 214 GLU C O 1
ATOM 5776 N N . ALA C 1 215 ? 38.520 -2.290 105.025 1.00 58.19 215 ALA C N 1
ATOM 5777 C CA . ALA C 1 215 ? 38.267 -2.791 103.677 1.00 55.78 215 ALA C CA 1
ATOM 5778 C C . ALA C 1 215 ? 37.985 -1.646 102.703 1.00 54.19 215 ALA C C 1
ATOM 5779 O O . ALA C 1 215 ? 37.885 -1.838 101.498 1.00 54.20 215 ALA C O 1
ATOM 5781 N N . GLY C 1 216 ? 37.863 -0.443 103.255 1.00 52.67 216 GLY C N 1
ATOM 5782 C CA . GLY C 1 216 ? 37.614 0.730 102.438 1.00 51.05 216 GLY C CA 1
ATOM 5783 C C . GLY C 1 216 ? 36.144 1.009 102.190 1.00 49.54 216 GLY C C 1
ATOM 5784 O O . GLY C 1 216 ? 35.730 1.179 101.045 1.00 50.10 216 GLY C O 1
ATOM 5785 N N . ALA C 1 217 ? 35.354 1.061 103.259 1.00 46.73 217 ALA C N 1
ATOM 5786 C CA . ALA C 1 217 ? 33.926 1.327 103.137 1.00 43.07 217 ALA C CA 1
ATOM 5787 C C . ALA C 1 217 ? 33.654 2.812 103.343 1.00 42.07 217 ALA C C 1
ATOM 5788 O O . ALA C 1 217 ? 34.304 3.466 104.159 1.00 41.58 217 ALA C O 1
ATOM 5790 N N . ASP C 1 218 ? 32.695 3.343 102.595 1.00 39.74 218 ASP C N 1
ATOM 5791 C CA . ASP C 1 218 ? 32.344 4.752 102.695 1.00 40.38 218 ASP C CA 1
ATOM 5792 C C . ASP C 1 218 ? 31.244 4.957 103.724 1.00 39.63 218 ASP C C 1
ATOM 5793 O O . ASP C 1 218 ? 31.104 6.038 104.288 1.00 39.59 218 ASP C O 1
ATOM 5798 N N . LEU C 1 219 ? 30.463 3.909 103.955 1.00 41.76 219 LEU C N 1
ATOM 5799 C CA . LEU C 1 219 ? 29.367 3.961 104.911 1.00 43.27 219 LEU C CA 1
ATOM 5800 C C . LEU C 1 219 ? 29.277 2.649 105.670 1.00 43.26 219 LEU C C 1
ATOM 5801 O O . LEU C 1 219 ? 29.620 1.589 105.147 1.00 43.20 219 LEU C O 1
ATOM 5806 N N . ILE C 1 220 ? 28.811 2.725 106.910 1.00 44.42 220 ILE C N 1
ATOM 5807 C CA . ILE C 1 220 ? 28.675 1.540 107.736 1.00 45.02 220 ILE C CA 1
ATOM 5808 C C . ILE C 1 220 ? 27.306 1.480 108.408 1.00 44.38 220 ILE C C 1
ATOM 5809 O O . ILE C 1 220 ? 26.840 2.459 108.997 1.00 43.54 220 ILE C O 1
ATOM 5814 N N . LEU C 1 221 ? 26.666 0.321 108.299 1.00 45.00 221 LEU C N 1
ATOM 5815 C CA . LEU C 1 221 ? 25.353 0.104 108.892 1.00 45.28 221 LEU C CA 1
ATOM 5816 C C . LEU C 1 221 ? 25.483 -0.877 110.052 1.00 43.95 221 LEU C C 1
ATOM 5817 O O . LEU C 1 221 ? 25.923 -2.012 109.871 1.00 43.67 221 LEU C O 1
ATOM 5822 N N . LEU C 1 222 ? 25.095 -0.427 111.241 1.00 45.60 222 LEU C N 1
ATOM 5823 C CA . LEU C 1 222 ? 25.169 -1.241 112.452 1.00 45.62 222 LEU C CA 1
ATOM 5824 C C . LEU C 1 222 ? 23.856 -1.983 112.686 1.00 45.97 222 LEU C C 1
ATOM 5825 O O . LEU C 1 222 ? 22.858 -1.377 113.070 1.00 46.05 222 LEU C O 1
ATOM 5830 N N . ASP C 1 223 ? 23.865 -3.295 112.463 1.00 48.20 223 ASP C N 1
ATOM 5831 C CA . ASP C 1 223 ? 22.669 -4.119 112.632 1.00 50.81 223 ASP C CA 1
ATOM 5832 C C . ASP C 1 223 ? 22.509 -4.760 114.013 1.00 52.67 223 ASP C C 1
ATOM 5833 O O . ASP C 1 223 ? 23.277 -5.646 114.395 1.00 53.01 223 ASP C O 1
ATOM 5838 N N . ASN C 1 224 ? 21.494 -4.310 114.746 1.00 55.14 224 ASN C N 1
ATOM 5839 C CA . ASN C 1 224 ? 21.177 -4.835 116.096 1.00 58.62 224 ASN C CA 1
ATOM 5840 C C . ASN C 1 224 ? 22.343 -4.857 117.028 1.00 60.81 224 ASN C C 1
ATOM 5841 O O . ASN C 1 224 ? 22.655 -5.826 117.733 1.00 60.36 224 ASN C O 1
ATOM 5846 N N . PHE C 1 225 ? 22.987 -3.712 116.964 1.00 62.70 225 PHE C N 1
ATOM 5847 C CA . PHE C 1 225 ? 24.101 -3.347 117.888 1.00 64.58 225 PHE C CA 1
ATOM 5848 C C . PHE C 1 225 ? 23.764 -3.173 119.404 1.00 65.42 225 PHE C C 1
ATOM 5849 O O . PHE C 1 225 ? 22.997 -2.379 119.833 1.00 65.60 225 PHE C O 1
ATOM 5857 N N . PRO C 1 226 ? 24.348 -3.859 120.343 1.00 66.36 226 PRO C N 1
ATOM 5858 C CA . PRO C 1 226 ? 23.975 -3.539 121.697 1.00 67.05 226 PRO C CA 1
ATOM 5859 C C . PRO C 1 226 ? 24.556 -2.131 122.052 1.00 67.64 226 PRO C C 1
ATOM 5860 O O . PRO C 1 226 ? 25.653 -1.813 121.608 1.00 67.41 226 PRO C O 1
ATOM 5864 N N . LEU C 1 227 ? 23.828 -1.320 122.813 1.00 68.49 227 LEU C N 1
ATOM 5865 C CA . LEU C 1 227 ? 24.312 0.080 122.945 1.00 69.74 227 LEU C CA 1
ATOM 5866 C C . LEU C 1 227 ? 25.742 0.191 123.511 1.00 70.91 227 LEU C C 1
ATOM 5867 O O . LEU C 1 227 ? 26.510 1.092 123.202 1.00 70.97 227 LEU C O 1
ATOM 5872 N N . GLU C 1 228 ? 26.304 -0.733 124.287 1.00 72.00 228 GLU C N 1
ATOM 5873 C CA . GLU C 1 228 ? 27.705 -0.636 124.690 1.00 73.05 228 GLU C CA 1
ATOM 5874 C C . GLU C 1 228 ? 28.602 -0.590 123.455 1.00 73.41 228 GLU C C 1
ATOM 5875 O O . GLU C 1 228 ? 29.740 -0.126 123.522 1.00 73.67 228 GLU C O 1
ATOM 5881 N N . ALA C 1 229 ? 28.087 -1.073 122.330 1.00 73.28 229 ALA C N 1
ATOM 5882 C CA . ALA C 1 229 ? 28.842 -1.072 121.085 1.00 73.01 229 ALA C CA 1
ATOM 5883 C C . ALA C 1 229 ? 28.387 0.093 120.212 1.00 73.08 229 ALA C C 1
ATOM 5884 O O . ALA C 1 229 ? 29.175 0.661 119.457 1.00 73.03 229 ALA C O 1
ATOM 5886 N N . LEU C 1 230 ? 27.112 0.450 120.325 1.00 73.12 230 LEU C N 1
ATOM 5887 C CA . LEU C 1 230 ? 26.559 1.552 119.549 1.00 73.21 230 LEU C CA 1
ATOM 5888 C C . LEU C 1 230 ? 27.304 2.840 119.905 1.00 73.58 230 LEU C C 1
ATOM 5889 O O . LEU C 1 230 ? 27.681 3.613 119.024 1.00 73.63 230 LEU C O 1
ATOM 5894 N N . ARG C 1 231 ? 27.517 3.065 121.199 1.00 73.71 231 ARG C N 1
ATOM 5895 C CA . ARG C 1 231 ? 28.214 4.317 121.443 1.00 73.29 231 ARG C CA 1
ATOM 5896 C C . ARG C 1 231 ? 29.725 4.108 121.436 1.00 72.59 231 ARG C C 1
ATOM 5897 O O . ARG C 1 231 ? 30.506 5.036 121.271 1.00 72.19 231 ARG C O 1
ATOM 5905 N N . GLU C 1 232 ? 30.197 2.865 121.432 1.00 71.57 232 GLU C N 1
ATOM 5906 C CA . GLU C 1 232 ? 31.613 2.590 121.228 1.00 71.09 232 GLU C CA 1
ATOM 5907 C C . GLU C 1 232 ? 31.989 2.833 119.772 1.00 70.44 232 GLU C C 1
ATOM 5908 O O . GLU C 1 232 ? 32.942 3.555 119.478 1.00 70.43 232 GLU C O 1
ATOM 5914 N N . ALA C 1 233 ? 31.233 2.216 118.868 1.00 69.51 233 ALA C N 1
ATOM 5915 C CA . ALA C 1 233 ? 31.475 2.347 117.442 1.00 68.38 233 ALA C CA 1
ATOM 5916 C C . ALA C 1 233 ? 31.704 3.817 117.050 1.00 67.21 233 ALA C C 1
ATOM 5917 O O . ALA C 1 233 ? 32.644 4.134 116.343 1.00 67.61 233 ALA C O 1
ATOM 5919 N N . VAL C 1 234 ? 30.789 4.753 117.511 1.00 66.31 234 VAL C N 1
ATOM 5920 C CA . VAL C 1 234 ? 31.057 6.161 117.119 1.00 65.75 234 VAL C CA 1
ATOM 5921 C C . VAL C 1 234 ? 32.392 6.578 117.595 1.00 65.51 234 VAL C C 1
ATOM 5922 O O . VAL C 1 234 ? 32.977 7.486 117.048 1.00 65.62 234 VAL C O 1
ATOM 5926 N N . ARG C 1 235 ? 32.789 6.057 118.760 1.00 65.11 235 ARG C N 1
ATOM 5927 C CA . ARG C 1 235 ? 34.076 6.463 119.289 1.00 64.32 235 ARG C CA 1
ATOM 5928 C C . ARG C 1 235 ? 35.254 5.927 118.451 1.00 62.69 235 ARG C C 1
ATOM 5929 O O . ARG C 1 235 ? 36.188 6.652 118.133 1.00 61.55 235 ARG C O 1
ATOM 5937 N N . ARG C 1 236 ? 35.190 4.646 118.100 1.00 61.12 236 ARG C N 1
ATOM 5938 C CA . ARG C 1 236 ? 36.244 4.005 117.318 1.00 60.47 236 ARG C CA 1
ATOM 5939 C C . ARG C 1 236 ? 36.306 4.498 115.870 1.00 60.37 236 ARG C C 1
ATOM 5940 O O . ARG C 1 236 ? 37.280 4.237 115.165 1.00 59.94 236 ARG C O 1
ATOM 5948 N N . VAL C 1 237 ? 35.268 5.208 115.431 1.00 59.78 237 VAL C N 1
ATOM 5949 C CA . VAL C 1 237 ? 35.221 5.731 114.065 1.00 59.10 237 VAL C CA 1
ATOM 5950 C C . VAL C 1 237 ? 35.655 7.195 114.009 1.00 58.64 237 VAL C C 1
ATOM 5951 O O . VAL C 1 237 ? 36.083 7.688 112.965 1.00 59.11 237 VAL C O 1
ATOM 5955 N N . GLY C 1 238 ? 35.542 7.888 115.136 1.00 57.92 238 GLY C N 1
ATOM 5956 C CA . GLY C 1 238 ? 35.936 9.285 115.185 1.00 57.18 238 GLY C CA 1
ATOM 5957 C C . GLY C 1 238 ? 35.286 10.150 114.120 1.00 56.95 238 GLY C C 1
ATOM 5958 O O . GLY C 1 238 ? 35.805 11.212 113.772 1.00 55.69 238 GLY C O 1
ATOM 5959 N N . GLY C 1 239 ? 34.150 9.696 113.600 1.00 56.40 239 GLY C N 1
ATOM 5960 C CA . GLY C 1 239 ? 33.448 10.455 112.581 1.00 55.84 239 GLY C CA 1
ATOM 5961 C C . GLY C 1 239 ? 34.178 10.522 111.253 1.00 55.58 239 GLY C C 1
ATOM 5962 O O . GLY C 1 239 ? 34.185 11.562 110.592 1.00 55.60 239 GLY C O 1
ATOM 5963 N N . ARG C 1 240 ? 34.794 9.412 110.857 1.00 54.06 240 ARG C N 1
ATOM 5964 C CA . ARG C 1 240 ? 35.526 9.355 109.597 1.00 53.73 240 ARG C CA 1
ATOM 5965 C C . ARG C 1 240 ? 34.586 8.973 108.460 1.00 53.21 240 ARG C C 1
ATOM 5966 O O . ARG C 1 240 ? 34.673 9.514 107.359 1.00 51.40 240 ARG C O 1
ATOM 5974 N N . VAL C 1 241 ? 33.687 8.036 108.740 1.00 53.65 241 VAL C N 1
ATOM 5975 C CA . VAL C 1 241 ? 32.704 7.589 107.760 1.00 53.92 241 VAL C CA 1
ATOM 5976 C C . VAL C 1 241 ? 31.331 7.601 108.422 1.00 53.70 241 VAL C C 1
ATOM 5977 O O . VAL C 1 241 ? 31.179 7.152 109.559 1.00 53.85 241 VAL C O 1
ATOM 5981 N N . PRO C 1 242 ? 30.314 8.127 107.723 1.00 53.08 242 PRO C N 1
ATOM 5982 C CA . PRO C 1 242 ? 28.965 8.179 108.288 1.00 51.96 242 PRO C CA 1
ATOM 5983 C C . PRO C 1 242 ? 28.567 6.876 108.969 1.00 51.32 242 PRO C C 1
ATOM 5984 O O . PRO C 1 242 ? 28.934 5.790 108.522 1.00 50.40 242 PRO C O 1
ATOM 5988 N N . LEU C 1 243 ? 27.824 7.000 110.063 1.00 51.01 243 LEU C N 1
ATOM 5989 C CA . LEU C 1 243 ? 27.367 5.846 110.823 1.00 50.89 243 LEU C CA 1
ATOM 5990 C C . LEU C 1 243 ? 25.846 5.775 110.773 1.00 49.76 243 LEU C C 1
ATOM 5991 O O . LEU C 1 243 ? 25.165 6.766 111.032 1.00 50.29 243 LEU C O 1
ATOM 5996 N N . GLU C 1 244 ? 25.319 4.603 110.436 1.00 50.66 244 GLU C N 1
ATOM 5997 C CA . GLU C 1 244 ? 23.875 4.413 110.354 1.00 50.34 244 GLU C CA 1
ATOM 5998 C C . GLU C 1 244 ? 23.430 3.215 111.192 1.00 50.64 244 GLU C C 1
ATOM 5999 O O . GLU C 1 244 ? 23.832 2.078 110.936 1.00 50.04 244 GLU C O 1
ATOM 6005 N N . ALA C 1 245 ? 22.601 3.479 112.198 1.00 52.00 245 ALA C N 1
ATOM 6006 C CA . ALA C 1 245 ? 22.101 2.425 113.078 1.00 53.78 245 ALA C CA 1
ATOM 6007 C C . ALA C 1 245 ? 20.861 1.754 112.491 1.00 54.38 245 ALA C C 1
ATOM 6008 O O . ALA C 1 245 ? 19.947 2.428 112.019 1.00 53.63 245 ALA C O 1
ATOM 6010 N N . SER C 1 246 ? 20.834 0.425 112.526 1.00 57.47 246 SER C N 1
ATOM 6011 C CA . SER C 1 246 ? 19.705 -0.329 111.990 1.00 60.11 246 SER C CA 1
ATOM 6012 C C . SER C 1 246 ? 19.277 -1.481 112.891 1.00 61.82 246 SER C C 1
ATOM 6013 O O . SER C 1 246 ? 20.033 -1.930 113.754 1.00 62.38 246 SER C O 1
ATOM 6016 N N . GLY C 1 247 ? 18.056 -1.959 112.665 1.00 63.42 247 GLY C N 1
ATOM 6017 C CA . GLY C 1 247 ? 17.513 -3.050 113.452 1.00 64.93 247 GLY C CA 1
ATOM 6018 C C . GLY C 1 247 ? 16.142 -2.668 113.975 1.00 66.25 247 GLY C C 1
ATOM 6019 O O . GLY C 1 247 ? 15.405 -1.936 113.312 1.00 66.03 247 GLY C O 1
ATOM 6020 N N . ASN C 1 248 ? 15.791 -3.157 115.159 1.00 67.11 248 ASN C N 1
ATOM 6021 C CA . ASN C 1 248 ? 14.500 -2.828 115.747 1.00 68.02 248 ASN C CA 1
ATOM 6022 C C . ASN C 1 248 ? 14.567 -1.423 116.333 1.00 68.13 248 ASN C C 1
ATOM 6023 O O . ASN C 1 248 ? 14.576 -1.243 117.551 1.00 68.61 248 ASN C O 1
ATOM 6028 N N . MET C 1 249 ? 14.611 -0.430 115.453 1.00 68.08 249 MET C N 1
ATOM 6029 C CA . MET C 1 249 ? 14.695 0.962 115.871 1.00 68.39 249 MET C CA 1
ATOM 6030 C C . MET C 1 249 ? 13.376 1.538 116.367 1.00 68.66 249 MET C C 1
ATOM 6031 O O . MET C 1 249 ? 12.582 2.061 115.586 1.00 68.99 249 MET C O 1
ATOM 6036 N N . THR C 1 250 ? 13.150 1.439 117.673 1.00 69.08 250 THR C N 1
ATOM 6037 C CA . THR C 1 250 ? 11.941 1.976 118.280 1.00 68.88 250 THR C CA 1
ATOM 6038 C C . THR C 1 250 ? 12.201 3.449 118.582 1.00 68.87 250 THR C C 1
ATOM 6039 O O . THR C 1 250 ? 13.297 3.945 118.330 1.00 69.35 250 THR C O 1
ATOM 6043 N N . LEU C 1 251 ? 11.206 4.149 119.115 1.00 68.86 251 LEU C N 1
ATOM 6044 C CA . LEU C 1 251 ? 11.377 5.564 119.428 1.00 68.68 251 LEU C CA 1
ATOM 6045 C C . LEU C 1 251 ? 12.481 5.776 120.457 1.00 69.23 251 LEU C C 1
ATOM 6046 O O . LEU C 1 251 ? 13.105 6.838 120.497 1.00 69.18 251 LEU C O 1
ATOM 6051 N N . GLU C 1 252 ? 12.721 4.765 121.287 1.00 69.41 252 GLU C N 1
ATOM 6052 C CA . GLU C 1 252 ? 13.750 4.860 122.316 1.00 69.02 252 GLU C CA 1
ATOM 6053 C C . GLU C 1 252 ? 15.114 4.444 121.785 1.00 67.95 252 GLU C C 1
ATOM 6054 O O . GLU C 1 252 ? 16.106 5.142 121.995 1.00 67.92 252 GLU C O 1
ATOM 6060 N N . ARG C 1 253 ? 15.164 3.307 121.096 1.00 66.60 253 ARG C N 1
ATOM 6061 C CA . ARG C 1 253 ? 16.418 2.816 120.539 1.00 65.45 253 ARG C CA 1
ATOM 6062 C C . ARG C 1 253 ? 16.910 3.715 119.412 1.00 64.31 253 ARG C C 1
ATOM 6063 O O . ARG C 1 253 ? 18.046 3.590 118.957 1.00 64.32 253 ARG C O 1
ATOM 6071 N N . ALA C 1 254 ? 16.048 4.623 118.970 1.00 63.66 254 ALA C N 1
ATOM 6072 C CA . ALA C 1 254 ? 16.394 5.554 117.905 1.00 62.95 254 ALA C CA 1
ATOM 6073 C C . ALA C 1 254 ? 16.984 6.821 118.511 1.00 62.37 254 ALA C C 1
ATOM 6074 O O . ALA C 1 254 ? 18.075 7.250 118.135 1.00 62.66 254 ALA C O 1
ATOM 6076 N N . LYS C 1 255 ? 16.258 7.420 119.451 1.00 61.80 255 LYS C N 1
ATOM 6077 C CA . LYS C 1 255 ? 16.732 8.633 120.105 1.00 60.61 255 LYS C CA 1
ATOM 6078 C C . LYS C 1 255 ? 18.028 8.293 120.831 1.00 60.18 255 LYS C C 1
ATOM 6079 O O . LYS C 1 255 ? 18.891 9.149 121.015 1.00 60.62 255 LYS C O 1
ATOM 6089 N N . ALA C 1 256 ? 18.156 7.033 121.234 1.00 58.81 256 ALA C N 1
ATOM 6090 C CA . ALA C 1 256 ? 19.348 6.568 121.930 1.00 58.27 256 ALA C CA 1
ATOM 6091 C C . ALA C 1 256 ? 20.544 6.644 120.992 1.00 57.49 256 ALA C C 1
ATOM 6092 O O . ALA C 1 256 ? 21.586 7.202 121.340 1.00 57.49 256 ALA C O 1
ATOM 6094 N N . ALA C 1 257 ? 20.389 6.076 119.799 1.00 56.97 257 ALA C N 1
ATOM 6095 C CA . ALA C 1 257 ? 21.456 6.088 118.807 1.00 55.78 257 ALA C CA 1
ATOM 6096 C C . ALA C 1 257 ? 21.866 7.532 118.542 1.00 55.56 257 ALA C C 1
ATOM 6097 O O . ALA C 1 257 ? 23.051 7.843 118.441 1.00 55.19 257 ALA C O 1
ATOM 6099 N N . ALA C 1 258 ? 20.876 8.412 118.439 1.00 55.76 258 ALA C N 1
ATOM 6100 C CA . ALA C 1 258 ? 21.134 9.826 118.202 1.00 56.89 258 ALA C CA 1
ATOM 6101 C C . ALA C 1 258 ? 21.933 10.395 119.371 1.00 57.32 258 ALA C C 1
ATOM 6102 O O . ALA C 1 258 ? 22.750 11.300 119.196 1.00 57.17 258 ALA C O 1
ATOM 6104 N N . GLU C 1 259 ? 21.682 9.861 120.564 1.00 58.10 259 GLU C N 1
ATOM 6105 C CA . GLU C 1 259 ? 22.387 10.292 121.765 1.00 58.85 259 GLU C CA 1
ATOM 6106 C C . GLU C 1 259 ? 23.803 9.732 121.689 1.00 58.17 259 GLU C C 1
ATOM 6107 O O . GLU C 1 259 ? 24.767 10.400 122.055 1.00 57.31 259 GLU C O 1
ATOM 6113 N N . ALA C 1 260 ? 23.914 8.498 121.207 1.00 58.06 260 ALA C N 1
ATOM 6114 C CA . ALA C 1 260 ? 25.208 7.841 121.070 1.00 57.77 260 ALA C CA 1
ATOM 6115 C C . ALA C 1 260 ? 26.078 8.606 120.076 1.00 58.27 260 ALA C C 1
ATOM 6116 O O . ALA C 1 260 ? 27.303 8.461 120.068 1.00 58.86 260 ALA C O 1
ATOM 6118 N N . GLY C 1 261 ? 25.439 9.413 119.232 1.00 57.47 261 GLY C N 1
ATOM 6119 C CA . GLY C 1 261 ? 26.179 10.209 118.268 1.00 56.25 261 GLY C CA 1
ATOM 6120 C C . GLY C 1 261 ? 26.105 9.820 116.801 1.00 55.24 261 GLY C C 1
ATOM 6121 O O . GLY C 1 261 ? 26.738 10.471 115.971 1.00 55.00 261 GLY C O 1
ATOM 6122 N N . VAL C 1 262 ? 25.347 8.777 116.466 1.00 54.37 262 VAL C N 1
ATOM 6123 C CA . VAL C 1 262 ? 25.237 8.345 115.073 1.00 52.08 262 VAL C CA 1
ATOM 6124 C C . VAL C 1 262 ? 24.861 9.505 114.158 1.00 51.62 262 VAL C C 1
ATOM 6125 O O . VAL C 1 262 ? 24.353 10.534 114.613 1.00 52.06 262 VAL C O 1
ATOM 6129 N N . ASP C 1 263 ? 25.117 9.338 112.865 1.00 49.91 263 ASP C N 1
ATOM 6130 C CA . ASP C 1 263 ? 24.803 10.378 111.895 1.00 47.53 263 ASP C CA 1
ATOM 6131 C C . ASP C 1 263 ? 23.412 10.179 111.315 1.00 45.81 263 ASP C C 1
ATOM 6132 O O . ASP C 1 263 ? 22.712 11.146 111.012 1.00 46.57 263 ASP C O 1
ATOM 6137 N N . TYR C 1 264 ? 23.013 8.923 111.162 1.00 44.84 264 TYR C N 1
ATOM 6138 C CA . TYR C 1 264 ? 21.701 8.614 110.615 1.00 43.71 264 TYR C CA 1
ATOM 6139 C C . TYR C 1 264 ? 21.036 7.423 111.301 1.00 42.89 264 TYR C C 1
ATOM 6140 O O . TYR C 1 264 ? 21.700 6.470 111.715 1.00 41.15 264 TYR C O 1
ATOM 6149 N N . VAL C 1 265 ? 19.714 7.492 111.419 1.00 41.01 265 VAL C N 1
ATOM 6150 C CA . VAL C 1 265 ? 18.942 6.408 112.011 1.00 41.32 265 VAL C CA 1
ATOM 6151 C C . VAL C 1 265 ? 17.815 6.071 111.038 1.00 39.75 265 VAL C C 1
ATOM 6152 O O . VAL C 1 265 ? 16.883 6.855 110.865 1.00 40.73 265 VAL C O 1
ATOM 6156 N N . SER C 1 266 ? 17.918 4.916 110.392 1.00 40.39 266 SER C N 1
ATOM 6157 C CA . SER C 1 266 ? 16.902 4.484 109.436 1.00 41.83 266 SER C CA 1
ATOM 6158 C C . SER C 1 266 ? 15.844 3.644 110.144 1.00 42.19 266 SER C C 1
ATOM 6159 O O . SER C 1 266 ? 16.141 2.573 110.677 1.00 42.31 266 SER C O 1
ATOM 6162 N N . VAL C 1 267 ? 14.611 4.140 110.132 1.00 42.88 267 VAL C N 1
ATOM 6163 C CA . VAL C 1 267 ? 13.493 3.470 110.784 1.00 43.58 267 VAL C CA 1
ATOM 6164 C C . VAL C 1 267 ? 12.561 2.791 109.781 1.00 44.45 267 VAL C C 1
ATOM 6165 O O . VAL C 1 267 ? 11.778 3.454 109.095 1.00 43.65 267 VAL C O 1
ATOM 6169 N N . GLY C 1 268 ? 12.647 1.468 109.709 1.00 44.20 268 GLY C N 1
ATOM 6170 C CA . GLY C 1 268 ? 11.814 0.716 108.793 1.00 46.93 268 GLY C CA 1
ATOM 6171 C C . GLY C 1 268 ? 10.372 0.629 109.251 1.00 48.59 268 GLY C C 1
ATOM 6172 O O . GLY C 1 268 ? 9.515 0.115 108.531 1.00 48.58 268 GLY C O 1
ATOM 6173 N N . ALA C 1 269 ? 10.102 1.133 110.451 1.00 49.53 269 ALA C N 1
ATOM 6174 C CA . ALA C 1 269 ? 8.753 1.112 110.999 1.00 49.65 269 ALA C CA 1
ATOM 6175 C C . ALA C 1 269 ? 7.964 2.329 110.528 1.00 49.82 269 ALA C C 1
ATOM 6176 O O . ALA C 1 269 ? 6.745 2.390 110.687 1.00 50.31 269 ALA C O 1
ATOM 6178 N N . LEU C 1 270 ? 8.667 3.296 109.944 1.00 49.21 270 LEU C N 1
ATOM 6179 C CA . LEU C 1 270 ? 8.035 4.516 109.453 1.00 48.85 270 LEU C CA 1
ATOM 6180 C C . LEU C 1 270 ? 7.021 4.231 108.347 1.00 48.81 270 LEU C C 1
ATOM 6181 O O . LEU C 1 270 ? 6.138 5.048 108.081 1.00 47.23 270 LEU C O 1
ATOM 6186 N N . THR C 1 271 ? 7.151 3.072 107.708 1.00 49.03 271 THR C N 1
ATOM 6187 C CA . THR C 1 271 ? 6.253 2.698 106.620 1.00 49.91 271 THR C CA 1
ATOM 6188 C C . THR C 1 271 ? 5.837 1.232 106.669 1.00 51.03 271 THR C C 1
ATOM 6189 O O . THR C 1 271 ? 5.064 0.777 105.825 1.00 52.51 271 THR C O 1
ATOM 6193 N N . HIS C 1 272 ? 6.345 0.494 107.651 1.00 51.18 272 HIS C N 1
ATOM 6194 C CA . HIS C 1 272 ? 6.018 -0.924 107.773 1.00 51.50 272 HIS C CA 1
ATOM 6195 C C . HIS C 1 272 ? 5.046 -1.179 108.922 1.00 52.68 272 HIS C C 1
ATOM 6196 O O . HIS C 1 272 ? 4.575 -2.301 109.115 1.00 52.11 272 HIS C O 1
ATOM 6203 N N . SER C 1 273 ? 4.758 -0.141 109.685 1.00 52.80 273 SER C N 1
ATOM 6204 C CA . SER C 1 273 ? 3.835 -0.234 110.806 1.00 53.43 273 SER C CA 1
ATOM 6205 C C . SER C 1 273 ? 3.511 1.171 111.297 1.00 53.41 273 SER C C 1
ATOM 6206 O O . SER C 1 273 ? 3.846 1.541 112.421 1.00 53.50 273 SER C O 1
ATOM 6209 N N . ALA C 1 274 ? 2.872 1.964 110.425 1.00 53.76 274 ALA C N 1
ATOM 6210 C CA . ALA C 1 274 ? 2.481 3.333 110.739 1.00 54.63 274 ALA C CA 1
ATOM 6211 C C . ALA C 1 274 ? 0.983 3.492 110.487 1.00 55.27 274 ALA C C 1
ATOM 6212 O O . ALA C 1 274 ? 0.523 3.413 109.347 1.00 54.70 274 ALA C O 1
ATOM 6214 N N . LYS C 1 275 ? 0.228 3.724 111.556 1.00 55.60 275 LYS C N 1
ATOM 6215 C CA . LYS C 1 275 ? -1.219 3.877 111.460 1.00 55.66 275 LYS C CA 1
ATOM 6216 C C . LYS C 1 275 ? -1.636 5.163 110.756 1.00 55.26 275 LYS C C 1
ATOM 6217 O O . LYS C 1 275 ? -1.024 6.214 110.942 1.00 55.77 275 LYS C O 1
ATOM 6223 N N . ALA C 1 276 ? -2.686 5.068 109.946 1.00 54.20 276 ALA C N 1
ATOM 6224 C CA . ALA C 1 276 ? -3.196 6.213 109.200 1.00 53.85 276 ALA C CA 1
ATOM 6225 C C . ALA C 1 276 ? -3.775 7.283 110.120 1.00 52.98 276 ALA C C 1
ATOM 6226 O O . ALA C 1 276 ? -4.292 6.978 111.194 1.00 53.10 276 ALA C O 1
ATOM 6228 N N . LEU C 1 277 ? -3.678 8.538 109.694 1.00 51.89 277 LEU C N 1
ATOM 6229 C CA . LEU C 1 277 ? -4.205 9.651 110.473 1.00 51.16 277 LEU C CA 1
ATOM 6230 C C . LEU C 1 277 ? -5.700 9.774 110.192 1.00 51.66 277 LEU C C 1
ATOM 6231 O O . LEU C 1 277 ? -6.114 10.049 109.063 1.00 51.84 277 LEU C O 1
ATOM 6236 N N . ASP C 1 278 ? -6.507 9.565 111.226 1.00 51.82 278 ASP C N 1
ATOM 6237 C CA . ASP C 1 278 ? -7.954 9.632 111.093 1.00 51.05 278 ASP C CA 1
ATOM 6238 C C . ASP C 1 278 ? -8.416 10.943 110.466 1.00 50.24 278 ASP C C 1
ATOM 6239 O O . ASP C 1 278 ? -8.300 12.012 111.067 1.00 50.29 278 ASP C O 1
ATOM 6244 N N . LEU C 1 279 ? -8.944 10.850 109.251 1.00 49.06 279 LEU C N 1
ATOM 6245 C CA . LEU C 1 279 ? -9.432 12.015 108.525 1.00 48.78 279 LEU C CA 1
ATOM 6246 C C . LEU C 1 279 ? -10.791 11.689 107.911 1.00 48.33 279 LEU C C 1
ATOM 6247 O O . LEU C 1 279 ? -11.139 10.520 107.755 1.00 48.78 279 LEU C O 1
ATOM 6252 N N . SER C 1 280 ? -11.555 12.720 107.566 1.00 48.15 280 SER C N 1
ATOM 6253 C CA . SER C 1 280 ? -12.871 12.514 106.975 1.00 48.15 280 SER C CA 1
ATOM 6254 C C . SER C 1 280 ? -13.309 13.665 106.082 1.00 47.85 280 SER C C 1
ATOM 6255 O O . SER C 1 280 ? -12.828 14.791 106.212 1.00 47.99 280 SER C O 1
ATOM 6258 N N . LEU C 1 281 ? -14.229 13.364 105.172 1.00 46.31 281 LEU C N 1
ATOM 6259 C CA . LEU C 1 281 ? -14.769 14.355 104.256 1.00 46.39 281 LEU C CA 1
ATOM 6260 C C . LEU C 1 281 ? -16.264 14.458 104.534 1.00 46.91 281 LEU C C 1
ATOM 6261 O O . LEU C 1 281 ? -16.997 13.479 104.399 1.00 46.09 281 LEU C O 1
ATOM 6266 N N . LEU C 1 282 ? -16.711 15.645 104.929 1.00 48.08 282 LEU C N 1
ATOM 6267 C CA . LEU C 1 282 ? -18.118 15.855 105.242 1.00 49.14 282 LEU C CA 1
ATOM 6268 C C . LEU C 1 282 ? -18.770 16.884 104.332 1.00 49.55 282 LEU C C 1
ATOM 6269 O O . LEU C 1 282 ? -18.264 17.996 104.167 1.00 49.87 282 LEU C O 1
ATOM 6274 N N . VAL C 1 283 ? -19.895 16.504 103.736 1.00 49.74 283 VAL C N 1
ATOM 6275 C CA . VAL C 1 283 ? -20.627 17.398 102.851 1.00 50.52 283 VAL C CA 1
ATOM 6276 C C . VAL C 1 283 ? -21.331 18.434 103.715 1.00 52.17 283 VAL C C 1
ATOM 6277 O O . VAL C 1 283 ? -22.065 18.085 104.639 1.00 52.54 283 VAL C O 1
ATOM 6281 N N . VAL C 1 284 ? -21.094 19.706 103.419 1.00 52.83 284 VAL C N 1
ATOM 6282 C CA . VAL C 1 284 ? -21.699 20.790 104.182 1.00 54.86 284 VAL C CA 1
ATOM 6283 C C . VAL C 1 284 ? -22.776 21.511 103.385 1.00 56.55 284 VAL C C 1
ATOM 6284 O O . VAL C 1 284 ? -23.431 22.424 103.888 1.00 56.66 284 VAL C O 1
ATOM 6288 N N . ARG C 1 285 ? -22.960 21.091 102.139 1.00 59.15 285 ARG C N 1
ATOM 6289 C CA . ARG C 1 285 ? -23.958 21.704 101.276 1.00 61.11 285 ARG C CA 1
ATOM 6290 C C . ARG C 1 285 ? -24.123 20.886 100.001 1.00 61.89 285 ARG C C 1
ATOM 6291 O O . ARG C 1 285 ? -23.184 20.756 99.218 1.00 62.25 285 ARG C O 1
ATOM 6299 N N . PRO C 1 286 ? -25.320 20.317 99.779 1.00 62.74 286 PRO C N 1
ATOM 6300 C CA . PRO C 1 286 ? -26.517 20.383 100.626 1.00 62.98 286 PRO C CA 1
ATOM 6301 C C . PRO C 1 286 ? -26.267 19.936 102.064 1.00 62.98 286 PRO C C 1
ATOM 6302 O O . PRO C 1 286 ? -26.671 20.674 102.987 1.00 63.71 286 PRO C O 1
#

Solvent-accessible surface area: 34158 Å² total; per-residue (Å²): 126,130,45,42,20,57,110,28,1,65,38,20,5,110,31,4,0,17,46,3,7,30,0,1,65,10,1,2,57,87,124,50,116,0,56,0,0,0,30,0,102,58,38,5,0,0,0,0,5,90,0,0,73,91,0,1,28,21,9,16,118,144,14,45,21,62,60,81,34,70,61,14,30,126,14,71,125,53,38,70,0,0,66,0,74,10,17,0,60,3,0,13,4,0,35,48,10,0,4,20,0,0,15,42,0,0,3,0,0,38,45,0,52,30,8,48,89,21,5,77,89,43,104,11,66,3,16,0,26,20,85,7,20,4,30,3,5,20,4,0,10,32,0,0,118,25,0,43,5,121,45,38,19,52,0,6,53,54,10,5,11,0,65,48,10,8,15,31,10,8,55,16,2,2,68,0,0,135,105,0,95,82,196,22,33,175,143,32,124,3,2,0,19,0,130,37,33,121,42,0,54,66,0,21,148,15,27,6,42,38,0,10,1,30,79,18,86,58,123,19,11,123,48,0,31,163,77,1,58,73,153,24,48,4,10,1,21,19,102,30,58,78,142,128,0,94,27,0,2,108,16,24,0,50,64,0,3,0,15,25,0,3,55,67,9,157,18,6,68,5,42,18,82,6,46,160,38,197,76,40,23,65,134,27,0,103,52,21,14,160,33,2,30,43,148,16,11,19,0,0,88,32,2,2,62,131,131,50,106,9,50,0,11,0,35,0,90,48,43,1,0,0,0,0,11,90,0,0,79,106,0,1,35,36,30,15,114,163,18,35,22,61,68,86,27,70,61,12,33,124,13,66,132,52,40,61,0,0,75,0,106,6,19,0,60,5,0,10,11,0,23,26,7,0,3,10,1,0,6,43,0,0,3,0,0,30,44,0,45,32,7,43,95,23,5,80,88,43,148,12,56,3,2,1,26,28,84,4,20,4,28,2,9,57,10,0,10,42,0,0,124,24,0,42,4,94,28,11,8,66,0,8,23,6,0,2,12,0,71,63,26,9,16,92,14,7,69,22,2,6,67,0,0,130,60,0,94,64,118,12,20,11,7,4,33,3,1,0,18,0,122,33,35,121,33,0,77,74,0,29,145,15,29,5,33,2,0,8,1,27,78,22,90,60,124,23,8,132,46,0,33,164,89,1,59,72,159,25,51,5,3,1,20,21,108,27,64,77,144,134,0,98,22,0,5,118,21,23,0,35,39,0,4,0,14,24,0,6,70,68,11,129,19,1,62,6,27,9,54,0,62,150,120,122,45,40,20,18,73,70,29,3,96,54,56,11,168,151,79,46,62,199,31,41,120,95,7,90,119,111,16,64,108,127,57,110,1,14,0,4,3,34,0,121,74,40,0,0,0,0,0,10,73,0,2,50,102,1,0,23,37,30,17,113,153,18,52,22,70,70,81,33,76,58,5,35,126,9,63,131,51,39,64,0,0,83,1,134,4,16,14,62,6,0,53,15,0,46,112,16,1,6,78,9,1,28,50,2,0,3,0,0,28,45,0,64,31,5,46,101,47,8,60,88,52,126,10,56,4,2,1,29,72,119,18,48,128,73,32,68,66,11,0,0,35,0,0,97,21,0,42,7,68,21,11,10,40,3,118,123,2,8,32,18,20,67,80,127,87,18,216,87,24,63,20,3,4,63,3,0,132,103,16,98,72,154,24,49,14,15,12,40,2,0,0,28,0,144,48,44,136,45,0,70,70,0,46,160,20,31,10,32,1,1,10,1,26,84,11,85,72,122,7,13,125,40,0,28,156,92,2,61,56,208,27,42,1,3,4,26,31,102,14,50,99,123,91,0,81,24,0,2,111,19,18,0,34,28,0,8,1,14,35,0,8,124,82,12,193,54,4,65,6,27,18,88,46,64,122,114

Foldseek 3Di:
DPDPLLVVLLVVLCVVAPVHDVVCVVPPDQQAKFKWFKFFQAWFFWACLVVLQSLLCSLPVQKDKAAPDDHLDIDGGGDGGIMIIGGVRSCVSRFPVSQVLRQQLRLLLGVLLLLQVLLPPFQAFEEEDQLADVPCQVSLQVSSVSSPGHYDDSDPPAAAEAEPVNQVVQVHLLRSLLVCVVDPDVVYFHEYEDAAVVNLVSCVVSDHQEYEDEPDDLVRLLVSCVVCVPVHAYEYEYPDDSVNSSSSRVSPHHYYYYHCSRNPRGGRDMHMGTPGD/DPCLLVVLVVVLCVQAPVHDVVCPVPADQFDKFKKWKFFQAKFFWACQVVLQSLLCSLPVQKDKAAPADHLDIDGHGDTGIMIITRPRSCVSSFPVSQVLRQQLRLLLGQLLLLQVLLPPFLEFEEEDQLADVPCQVSNQVSNVSSPGHYDDSDPPPAAEAEPVLQVVLVHLLSSLQVCVVDDDPVYFHEYEDAAVVSLVSCVVSPGQEYEHEPHDLVRLLVSCVVCVPVHAYEYEYPDDSVNSSSSRVSPHHYYYYHCSRNPRGGRDMHMGIDDD/DVPCLLVVLLVVLCVQAPVHDVVCVVPPDQQDKFKKFKWFQAKFFWACLVVLVSSLCSLPVQKDKAAPDDHLDIDGGGDGGIMIITGPRSCVSSFVVSQVLRQQLRLLLGVLLLLVVLLPPFQAAEEADQLADVPCLVSNQVSNVSSVHHYDDSDPPPAAEAEPVNQVVQPALQVSLLVCVVDPPPVYFHEYEDADVVRVVSNVVSDGQEYEYEPDDVVVLLVVCVVCVPVHAYEYDYQCDSVNSSSSSVSRHNYYYDHCSHNPGGTRDMHMGTPTD

Radius of gyration: 30.69 Å; Cα contacts (8 Å, |Δi|>4): 1826; chains: 3; bounding box: 79×58×96 Å

Sequence (830 aa):
WQGGLEEALRAWLREDLGQGDLTSLLVVPEDLEGEAVILAKEGGVLAGLWVAERVFALADPRTAFTPLVAEGARVAEGTEVARVRGPLRGILAGERLALNLLQRLSGIATLTRAYVEALAGTKAQILDTRKTTPGLRALEKYAVRVGGGRNHRYGLFDGILLKENHVRAAGGVGEAVRRAKARAPHYLKVEVEVRSLEELEEALEAGADLILLDNFPLEALREAVRRVGGRVPLEASGNMTLERAKAAAEAGVDYVSVGALTHSAKALDLSLLVVRPQGGLEEALRAWLREDLGQGDLTSLLVVPEDLEGEAVILAKEGGVLAGLWVAERVFALADPRTAFTPLVAEGARVAEGTEVARVRGPLRGILAGERLALNLLQRLSGIATLTRAYVEALAGTKAQILDTRKTTPGLRALEKYAVRVGGGRNHRYGLFDGILLKENHVRAAGGVGEAVRRAKARAPHYLKVEVEVRSLEELEEALEAGADLILLDNFPLEALREAVRRVGGRVPLEASGNMTLERAKAAAEAGVDYVSVGALTHSAKALDLSLLVVRPWQGGLEEALRAWLREDLGQGDLTSLLVVPEDLEGEAVILAKEGGVLAGLWVAERVFALADPRTAFTPLVAEGARVAEGTEVARVRGPLRGILAGERLALNLLQRLSGIATLTRAYVEALAGTKAQILDTRKTTPGLRALEKYAVRVGGGRNHRYGLFDGILLKENHVRAAGGVGEAVRRAKARAPHYLKVEVEVRSLEELEEALEAGADLILLDNFPLEALREAVRRVGGRVPLEASGNMTLERAKAAAEAGVDYVSVGALTHSAKALDLSLLVVRP

InterPro domains:
  IPR002638 Quinolinate phosphoribosyl transferase, C-terminal [PF01729] (117-281)
  IPR004393 Nicotinate-nucleotide pyrophosphorylase [TIGR00078] (18-281)
  IPR004393 Nicotinate-nucleotide pyrophosphorylase [cd01572] (15-281)
  IPR013785 Aldolase-type TIM barrel [G3DSA:3.20.20.70] (131-273)
  IPR022412 Quinolinate phosphoribosyl transferase, N-terminal [PF02749] (30-115)
  IPR027277 Nicotinate-nucleotide pyrophosphorylase/Putative pyrophosphorylase ModD [PIRSF006250] (15-283)
  IPR027277 Nicotinate-nucleotide pyrophosphorylase/Putative pyrophosphorylase ModD [PTHR32179] (13-283)
  IPR036068 Nicotinate phosphoribosyltransferase-like, C-terminal [SSF51690] (117-281)
  IPR037128 Quinolinate phosphoribosyl transferase, N-terminal domain superfamily [G3DSA:3.90.1170.20] (20-281)

Secondary structure (DSSP, 8-state):
--SSHHHHHHHHHHHHHTT--HHHHHHS-TT-EEEEEEEESS-EE---HHHHHHHHHHH-TT-EEEESS-TT-EE-TT-EEEEEEEEHHHHHHHHHHHHHHHHHHHHHHHHHHHHHHHTTTSS-EEE--S---TT-HHHHHHHHHHHT-B---SSSSS-EEE-HHHHHHHTSHHHHHHHHHHHS-TTS-EEEEESSHHHHHHHHHHT-SEEEEES--HHHHHHHHHHHTTSS-EEEESS--HHHHHHHHHHT-SEEE-THHHHSPPPP-EEEEEEE-/--SHHHHHHHHHHHHHTT--HHHHHHS-TT-EEEEEEEESS-EE---HHHHHHHHHHH-TT-EEEESS-TT-EE-TT-EEEEEEEEHHHHHHHHHHHHHHHHHHHHHHHHHHHHHHHTTTSS-EEE--S---TT-HHHHHHHHHHHT-B---SSSSS-EEE-HHHHHHHTSHHHHHHHHHHHS-TTB-EEEEESSHHHHHHHHHHT-SEEEEES--HHHHHHHHHHHTTSS-EEEESS--HHHHHHHHHHT-SEEE-THHHHSPPPPPEEEEEPP-/-TTTHHHHHHHHHHHHHTT--HHHHHHS-SS-EEEEEEEESS-EE---HHHHHHHHHHH-TT-EEEE-S-TT-EE-TTEEEEEEEEEHHHHHHHHHHHHHHHHHHHHHHHHHHHHHHHTTTSS-EEE--S---TT-HHHHHHHHHHTT-B---SSSSS-EEE-HHHHHHHTSHHHHHHHHHHH--TTB-EEEEESSHHHHHHHHTTT-SEEEEES--HHHHHHHHHHHTTSS-EEEESS--HHHHHHHHHHT-SEEE-THHHHS-PPP-EEEEEEE-

B-factor: mean 33.93, std 15.08, range [10.26, 79.35]

Nearest PDB structures (foldseek):
  1x1o-assembly1_A  TM=9.925E-01  e=2.581E-59  Thermus thermophilus HB8
  5hul-assembly1_A  TM=9.572E-01  e=5.772E-34  Streptococcus pyogenes NZ131
  5huo-assembly1_E-3  TM=9.549E-01  e=9.568E-34  Streptococcus pyogenes GA06023
  5hul-assembly1_B  TM=9.455E-01  e=4.484E-34  Streptococcus pyogenes NZ131
  5hup-assembly1_A  TM=9.434E-01  e=3.605E-33  Streptococcus pyogenes MGAS10750

Organism: Thermus thermophilus (strain ATCC 27634 / DSM 579 / HB8) (NCBI:txid300852)

CATH classification: 3.90.1170.20 (+1 more: 3.20.20.70)